Protein AF-0000000079820886 (afdb_homodimer)

InterPro domains:
  IPR000600 ROK family [PF00480] (79-377)
  IPR000600 ROK family [PTHR18964] (2-377)
  IPR036388 Winged helix-like DNA-binding domain superfamily [G3DSA:1.10.10.10] (1-67)
  IPR036390 Winged helix DNA-binding domain superfamily [SSF46785] (1-64)
  IPR043129 ATPase, nucleotide binding domain [SSF53067] (74-379)

Organism: NCBI:txid1608957

Nearest PDB structures (foldseek):
  3vgl-assembly1_A  TM=8.098E-01  e=1.068E-26  Streptomyces griseus subsp. griseus NBRC 13350
  3vov-assembly1_B  TM=8.187E-01  e=2.976E-25  Thermus thermophilus HB8
  3vov-assembly1_D  TM=8.240E-01  e=2.486E-24  Thermus thermophilus HB8
  3vov-assembly1_C  TM=8.093E-01  e=4.377E-23  Thermus thermophilus HB8
  4htl-assembly1_A  TM=8.151E-01  e=5.606E-18  Listeria monocytogenes EGD-e

Structure (mmCIF, N/CA/C/O backbone):
data_AF-0000000079820886-model_v1
#
loop_
_entity.id
_entity.type
_entity.pdbx_description
1 polymer 'Xylose-responsive transcription regulator, ROK family'
#
loop_
_atom_site.group_PDB
_atom_site.id
_atom_site.type_symbol
_atom_site.label_atom_id
_atom_site.label_alt_id
_atom_site.label_comp_id
_atom_site.label_asym_id
_atom_site.label_entity_id
_atom_site.label_seq_id
_atom_site.pdbx_PDB_ins_code
_atom_site.Cartn_x
_atom_site.Cartn_y
_atom_site.Cartn_z
_atom_site.occupancy
_atom_site.B_iso_or_equiv
_atom_site.auth_seq_id
_atom_site.auth_comp_id
_atom_site.auth_asym_id
_atom_site.auth_atom_id
_atom_site.pdbx_PDB_model_num
ATOM 1 N N . MET A 1 1 ? -26.172 -8.523 -0.385 1 76.75 1 MET A N 1
ATOM 2 C CA . MET A 1 1 ? -25.859 -9.023 0.951 1 76.75 1 MET A CA 1
ATOM 3 C C . MET A 1 1 ? -25.625 -10.531 0.929 1 76.75 1 MET A C 1
ATOM 5 O O . MET A 1 1 ? -24.594 -11.008 1.394 1 76.75 1 MET A O 1
ATOM 9 N N . ARG A 1 2 ? -26.469 -11.297 0.182 1 85.62 2 ARG A N 1
ATOM 10 C CA . ARG A 1 2 ? -26.359 -12.75 0.147 1 85.62 2 ARG A CA 1
ATOM 11 C C . ARG A 1 2 ? -25.078 -13.18 -0.576 1 85.62 2 ARG A C 1
ATOM 13 O O . ARG A 1 2 ? -24.344 -14.031 -0.079 1 85.62 2 ARG A O 1
ATOM 20 N N . GLN A 1 3 ? -24.797 -12.617 -1.698 1 91.56 3 GLN A N 1
ATOM 21 C CA . GLN A 1 3 ? -23.609 -12.938 -2.477 1 91.56 3 GLN A CA 1
ATOM 22 C C . GLN A 1 3 ? -22.344 -12.711 -1.655 1 91.56 3 GLN A C 1
ATOM 24 O O . GLN A 1 3 ? -21.422 -13.531 -1.686 1 91.56 3 GLN A O 1
ATOM 29 N N . GLN A 1 4 ? -22.391 -11.664 -0.954 1 91.81 4 GLN A N 1
ATOM 30 C CA . GLN A 1 4 ? -21.234 -11.328 -0.128 1 91.81 4 GLN A CA 1
ATOM 31 C C . GLN A 1 4 ? -21.047 -12.352 0.991 1 91.81 4 GLN A C 1
ATOM 33 O O . GLN A 1 4 ? -19.906 -12.727 1.31 1 91.81 4 GLN A O 1
ATOM 38 N N . ASN A 1 5 ? -22.125 -12.734 1.544 1 94.69 5 ASN A N 1
ATOM 39 C CA . ASN A 1 5 ? -22.062 -13.734 2.605 1 94.69 5 ASN A CA 1
ATOM 40 C C . ASN A 1 5 ? -21.578 -15.078 2.078 1 94.69 5 ASN A C 1
ATOM 42 O O . ASN A 1 5 ? -20.781 -15.75 2.725 1 94.69 5 ASN A O 1
ATOM 46 N N . LEU A 1 6 ? -22.078 -15.445 0.884 1 96.94 6 LEU A N 1
ATOM 47 C CA . LEU A 1 6 ? -21.594 -16.672 0.244 1 96.94 6 LEU A CA 1
ATOM 48 C C . LEU A 1 6 ? -20.094 -16.609 0.004 1 96.94 6 LEU A C 1
ATOM 50 O O . LEU A 1 6 ? -19.375 -17.578 0.266 1 96.94 6 LEU A O 1
ATOM 54 N N . SER A 1 7 ? -19.719 -15.477 -0.484 1 97.5 7 SER A N 1
ATOM 55 C CA . SER A 1 7 ? -18.297 -15.258 -0.758 1 97.5 7 SER A CA 1
ATOM 56 C C . SER A 1 7 ? -17.453 -15.43 0.502 1 97.5 7 SER A C 1
ATOM 58 O O . SER A 1 7 ? -16.438 -16.125 0.486 1 97.5 7 SER A O 1
ATOM 60 N N . THR A 1 8 ? -17.922 -14.859 1.573 1 96.38 8 THR A N 1
ATOM 61 C CA . THR A 1 8 ? -17.188 -14.906 2.834 1 96.38 8 THR A CA 1
ATOM 62 C C . THR A 1 8 ? -17.078 -16.344 3.346 1 96.38 8 THR A C 1
ATOM 64 O O . THR A 1 8 ? -15.992 -16.781 3.715 1 96.38 8 THR A O 1
ATOM 67 N N . VAL A 1 9 ? -18.109 -17.062 3.303 1 97.44 9 VAL A N 1
ATOM 68 C CA . VAL A 1 9 ? -18.141 -18.438 3.809 1 97.44 9 VAL A CA 1
ATOM 69 C C . VAL A 1 9 ? -17.281 -19.328 2.926 1 97.44 9 VAL A C 1
ATOM 71 O O . VAL A 1 9 ? -16.422 -20.062 3.426 1 97.44 9 VAL A O 1
ATOM 74 N N . LEU A 1 10 ? -17.453 -19.281 1.649 1 97.81 10 LEU A N 1
ATOM 75 C CA . LEU A 1 10 ? -16.688 -20.125 0.738 1 97.81 10 LEU A CA 1
ATOM 76 C C . LEU A 1 10 ? -15.195 -19.812 0.856 1 97.81 10 LEU A C 1
ATOM 78 O O . LEU A 1 10 ? -14.359 -20.719 0.842 1 97.81 10 LEU A O 1
ATOM 82 N N . GLY A 1 11 ? -14.93 -18.516 0.901 1 97.06 11 GLY A N 1
ATOM 83 C CA . GLY A 1 11 ? -13.539 -18.109 1.04 1 97.06 11 GLY A CA 1
ATOM 84 C C . GLY A 1 11 ? -12.859 -18.703 2.258 1 97.06 11 GLY A C 1
ATOM 85 O O . GLY A 1 11 ? -11.727 -19.188 2.172 1 97.06 11 GLY A O 1
ATOM 86 N N . GLN A 1 12 ? -13.578 -18.688 3.391 1 96.31 12 GLN A N 1
ATOM 87 C CA . GLN A 1 12 ? -13.016 -19.25 4.613 1 96.31 12 GLN A CA 1
ATOM 88 C C . GLN A 1 12 ? -12.812 -20.766 4.484 1 96.31 12 GLN A C 1
ATOM 90 O O . GLN A 1 12 ? -11.766 -21.281 4.871 1 96.31 12 GLN A O 1
ATOM 95 N N . VAL A 1 13 ? -13.727 -21.422 3.908 1 96.94 13 VAL A N 1
ATOM 96 C CA . VAL A 1 13 ? -13.633 -22.875 3.73 1 96.94 13 VAL A CA 1
ATOM 97 C C . VAL A 1 13 ? -12.508 -23.203 2.754 1 96.94 13 VAL A C 1
ATOM 99 O O . VAL A 1 13 ? -11.734 -24.141 2.975 1 96.94 13 VAL A O 1
ATOM 102 N N . HIS A 1 14 ? -12.406 -22.438 1.716 1 97.38 14 HIS A N 1
ATOM 103 C CA . HIS A 1 14 ? -11.352 -22.625 0.721 1 97.38 14 HIS A CA 1
ATOM 104 C C . HIS A 1 14 ? -9.969 -22.5 1.349 1 97.38 14 HIS A C 1
ATOM 106 O O . HIS A 1 14 ? -9.102 -23.344 1.108 1 97.38 14 HIS A O 1
ATOM 112 N N . ARG A 1 15 ? -9.781 -21.516 2.139 1 94.88 15 ARG A N 1
ATOM 113 C CA . ARG A 1 15 ? -8.484 -21.25 2.748 1 94.88 15 ARG A CA 1
ATOM 114 C C . ARG A 1 15 ? -8.133 -22.312 3.781 1 94.88 15 ARG A C 1
ATOM 116 O O . ARG A 1 15 ? -6.996 -22.797 3.83 1 94.88 15 ARG A O 1
ATOM 123 N N . ALA A 1 16 ? -9.148 -22.781 4.516 1 93.75 16 ALA A N 1
ATOM 124 C CA . ALA A 1 16 ? -8.914 -23.703 5.621 1 93.75 16 ALA A CA 1
ATOM 125 C C . ALA A 1 16 ? -8.969 -25.156 5.145 1 93.75 16 ALA A C 1
ATOM 127 O O . ALA A 1 16 ? -8.453 -26.047 5.812 1 93.75 16 ALA A O 1
ATOM 128 N N . GLY A 1 17 ? -9.539 -25.328 4.109 1 93.62 17 GLY A N 1
ATOM 129 C CA . GLY A 1 17 ? -9.82 -26.688 3.668 1 93.62 17 GLY A CA 1
ATOM 130 C C . GLY A 1 17 ? -11.133 -27.234 4.207 1 93.62 17 GLY A C 1
ATOM 131 O O . GLY A 1 17 ? -11.938 -27.781 3.455 1 93.62 17 GLY A O 1
ATOM 132 N N . GLN A 1 18 ? -11.312 -27.094 5.469 1 94.12 18 GLN A N 1
ATOM 133 C CA . GLN A 1 18 ? -12.539 -27.469 6.152 1 94.12 18 GLN A CA 1
ATOM 134 C C . GLN A 1 18 ? -12.719 -26.672 7.449 1 94.12 18 GLN A C 1
ATOM 136 O O . GLN A 1 18 ? -11.734 -26.297 8.086 1 94.12 18 GLN A O 1
ATOM 141 N N . LEU A 1 19 ? -13.969 -26.406 7.73 1 95.5 19 LEU A N 1
ATOM 142 C CA . LEU A 1 19 ? -14.336 -25.719 8.961 1 95.5 19 LEU A CA 1
ATOM 143 C C . LEU A 1 19 ? -15.672 -26.234 9.492 1 95.5 19 LEU A C 1
ATOM 145 O O . LEU A 1 19 ? -16.531 -26.641 8.719 1 95.5 19 LEU A O 1
ATOM 149 N N . SER A 1 20 ? -15.789 -26.188 10.812 1 95.75 20 SER A N 1
ATOM 150 C CA . SER A 1 20 ? -17.094 -26.516 11.375 1 95.75 20 SER A CA 1
ATOM 151 C C . SER A 1 20 ? -18.078 -25.375 11.188 1 95.75 20 SER A C 1
ATOM 153 O O . SER A 1 20 ? -17.672 -24.219 11.016 1 95.75 20 SER A O 1
ATOM 155 N N . ARG A 1 21 ? -19.344 -25.703 11.172 1 95 21 ARG A N 1
ATOM 156 C CA . ARG A 1 21 ? -20.344 -24.641 11.109 1 95 21 ARG A CA 1
ATOM 157 C C . ARG A 1 21 ? -20.203 -23.672 12.273 1 95 21 ARG A C 1
ATOM 159 O O . ARG A 1 21 ? -20.406 -22.469 12.117 1 95 21 ARG A O 1
ATOM 166 N N . ALA A 1 22 ? -19.859 -24.219 13.391 1 94.06 22 ALA A N 1
ATOM 167 C CA . ALA A 1 22 ? -19.656 -23.375 14.562 1 94.06 22 ALA A CA 1
ATOM 168 C C . ALA A 1 22 ? -18.531 -22.391 14.344 1 94.06 22 ALA A C 1
ATOM 170 O O . ALA A 1 22 ? -18.656 -21.203 14.68 1 94.06 22 ALA A O 1
ATOM 171 N N . ALA A 1 23 ? -17.531 -22.875 13.805 1 95.19 23 ALA A N 1
ATOM 172 C CA . ALA A 1 23 ? -16.391 -22 13.516 1 95.19 23 ALA A CA 1
ATOM 173 C C . ALA A 1 23 ? -16.75 -20.922 12.5 1 95.19 23 ALA A C 1
ATOM 175 O O . ALA A 1 23 ? -16.328 -19.781 12.625 1 95.19 23 ALA A O 1
ATOM 176 N N . LEU A 1 24 ? -17.5 -21.281 11.539 1 96.5 24 LEU A N 1
ATOM 177 C CA . LEU A 1 24 ? -17.953 -20.328 10.531 1 96.5 24 LEU A CA 1
ATOM 178 C C . LEU A 1 24 ? -18.828 -19.25 11.156 1 96.5 24 LEU A C 1
ATOM 180 O O . LEU A 1 24 ? -18.719 -18.078 10.812 1 96.5 24 LEU A O 1
ATOM 184 N N . THR A 1 25 ? -19.688 -19.688 12.031 1 95.44 25 THR A N 1
ATOM 185 C CA . THR A 1 25 ? -20.547 -18.75 12.742 1 95.44 25 THR A CA 1
ATOM 186 C C . THR A 1 25 ? -19.703 -17.734 13.523 1 95.44 25 THR A C 1
ATOM 188 O O . THR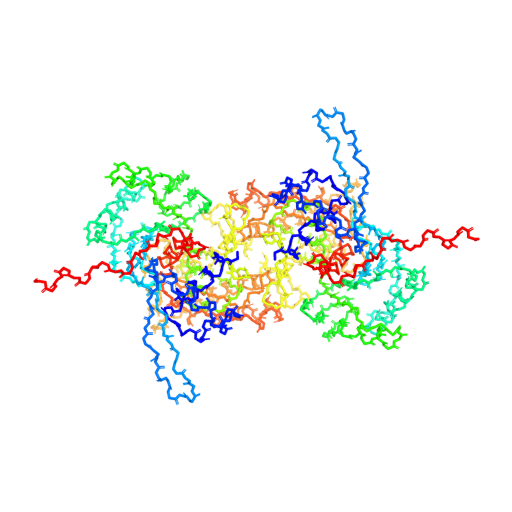 A 1 25 ? -19.938 -16.531 13.422 1 95.44 25 THR A O 1
ATOM 191 N N . THR A 1 26 ? -18.75 -18.219 14.188 1 94.5 26 THR A N 1
ATOM 192 C CA . THR A 1 26 ? -17.891 -17.391 15.016 1 94.5 26 THR A CA 1
ATOM 193 C C . THR A 1 26 ? -17.078 -16.438 14.148 1 94.5 26 THR A C 1
ATOM 195 O O . THR A 1 26 ? -17.016 -15.234 14.414 1 94.5 26 THR A O 1
ATOM 198 N N . SER A 1 27 ? -16.562 -16.891 13.125 1 93.19 27 SER A N 1
ATOM 199 C CA . SER A 1 27 ? -15.609 -16.109 12.336 1 93.19 27 SER A CA 1
ATOM 200 C C . SER A 1 27 ? -16.328 -15.109 11.445 1 93.19 27 SER A C 1
ATOM 202 O O . SER A 1 27 ? -15.789 -14.047 11.133 1 93.19 27 SER A O 1
ATOM 204 N N . THR A 1 28 ? -17.531 -15.406 11.055 1 93.56 28 THR A N 1
ATOM 205 C CA . THR A 1 28 ? -18.234 -14.508 10.156 1 93.56 28 THR A CA 1
ATOM 206 C C . THR A 1 28 ? -19.094 -13.516 10.938 1 93.56 28 THR A C 1
ATOM 208 O O . THR A 1 28 ? -19.484 -12.469 10.414 1 93.56 28 THR A O 1
ATOM 211 N N . GLY A 1 29 ? -19.422 -13.922 12.125 1 93.06 29 GLY A N 1
ATOM 212 C CA . GLY A 1 29 ? -20.344 -13.125 12.922 1 93.06 29 GLY A CA 1
ATOM 213 C C . GLY A 1 29 ? -21.797 -13.297 12.508 1 93.06 29 GLY A C 1
ATOM 214 O O . GLY A 1 29 ? -22.672 -12.602 13.008 1 93.06 29 GLY A O 1
ATOM 215 N N . LEU A 1 30 ? -22.078 -14.172 11.609 1 93.19 30 LEU A N 1
ATOM 216 C CA . LEU A 1 30 ? -23.422 -14.469 11.156 1 93.19 30 LEU A CA 1
ATOM 217 C C . LEU A 1 30 ? -24.109 -15.461 12.102 1 93.19 30 LEU A C 1
ATOM 219 O O . LEU A 1 30 ? -23.438 -16.203 12.812 1 93.19 30 LEU A O 1
ATOM 223 N N . ASN A 1 31 ? -25.359 -15.453 12.133 1 93.81 31 ASN A N 1
ATOM 224 C CA . ASN A 1 31 ? -26.047 -16.375 13.031 1 93.81 31 ASN A CA 1
ATOM 225 C C . ASN A 1 31 ? -26.109 -17.781 12.445 1 93.81 31 ASN A C 1
ATOM 227 O O . ASN A 1 31 ? -25.875 -17.969 11.25 1 93.81 31 ASN A O 1
ATOM 231 N N . ARG A 1 32 ? -26.516 -18.75 13.258 1 94.25 32 ARG A N 1
ATOM 232 C CA . ARG A 1 32 ? -26.469 -20.172 12.93 1 94.25 32 ARG A CA 1
ATOM 233 C C . ARG A 1 32 ? -27.406 -20.5 11.781 1 94.25 32 ARG A C 1
ATOM 235 O O . ARG A 1 32 ? -27.062 -21.297 10.906 1 94.25 32 ARG A O 1
ATOM 242 N N . SER A 1 33 ? -28.562 -19.922 11.797 1 95.44 33 SER A N 1
ATOM 243 C CA . SER A 1 33 ? -29.547 -20.219 10.758 1 95.44 33 SER A CA 1
ATOM 244 C C . SER A 1 33 ? -29.062 -19.719 9.398 1 95.44 33 SER A C 1
ATOM 246 O O . SER A 1 33 ? -29.25 -20.391 8.383 1 95.44 33 SER A O 1
ATOM 248 N N . THR A 1 34 ? -28.422 -18.562 9.383 1 95.31 34 THR A N 1
ATOM 249 C CA . THR A 1 34 ? -27.891 -18 8.148 1 95.31 34 THR A CA 1
ATOM 250 C C . THR A 1 34 ? -26.766 -18.875 7.602 1 95.31 34 THR A C 1
ATOM 252 O O . THR A 1 34 ? -26.719 -19.156 6.406 1 95.31 34 THR A O 1
ATOM 255 N N . ILE A 1 35 ? -25.922 -19.328 8.469 1 97 35 ILE A N 1
ATOM 256 C CA . ILE A 1 35 ? -24.812 -20.188 8.062 1 97 35 ILE A CA 1
ATOM 257 C C . ILE A 1 35 ? -25.359 -21.484 7.445 1 97 35 ILE A C 1
ATOM 259 O O . ILE A 1 35 ? -24.859 -21.938 6.418 1 97 35 ILE A O 1
ATOM 263 N N . ARG A 1 36 ? -26.359 -22.031 8.078 1 96.06 36 ARG A N 1
ATOM 264 C CA . ARG A 1 36 ? -26.953 -23.25 7.559 1 96.06 36 ARG A CA 1
ATOM 265 C C . ARG A 1 36 ? -27.469 -23.047 6.137 1 96.06 36 ARG A C 1
ATOM 267 O O . ARG A 1 36 ? -27.234 -23.891 5.262 1 96.06 36 ARG A O 1
ATOM 274 N N . THR A 1 37 ? -28.094 -21.953 5.918 1 96.94 37 THR A N 1
ATOM 275 C CA . THR A 1 37 ? -28.656 -21.641 4.613 1 96.94 37 THR A CA 1
ATOM 276 C C . THR A 1 37 ? -27.562 -21.422 3.578 1 96.94 37 THR A C 1
ATOM 278 O O . THR A 1 37 ? -27.672 -21.906 2.445 1 96.94 37 THR A O 1
ATOM 281 N N . LEU A 1 38 ? -26.547 -20.703 3.959 1 97.62 38 LEU A N 1
ATOM 282 C CA . LEU A 1 38 ? -25.438 -20.422 3.057 1 97.62 38 LEU A CA 1
ATOM 283 C C . LEU A 1 38 ? -24.688 -21.703 2.682 1 97.62 38 LEU A C 1
ATOM 285 O O . LEU A 1 38 ? -24.359 -21.922 1.514 1 97.62 38 LEU A O 1
ATOM 289 N N . VAL A 1 39 ? -24.469 -22.547 3.65 1 97.31 39 VAL A N 1
ATOM 290 C CA . VAL A 1 39 ? -23.75 -23.812 3.422 1 97.31 39 VAL A CA 1
ATOM 291 C C . VAL A 1 39 ? -24.578 -24.703 2.514 1 97.31 39 VAL A C 1
ATOM 293 O O . VAL A 1 39 ? -24.047 -25.344 1.602 1 97.31 39 VAL A O 1
ATOM 296 N N . ALA A 1 40 ? -25.844 -24.75 2.75 1 96.75 40 ALA A N 1
ATOM 297 C CA . ALA A 1 40 ? -26.734 -25.547 1.91 1 96.75 40 ALA A CA 1
ATOM 298 C C . ALA A 1 40 ? -26.672 -25.094 0.456 1 96.75 40 ALA A C 1
ATOM 300 O O . ALA A 1 40 ? -26.641 -25.906 -0.461 1 96.75 40 ALA A O 1
ATOM 301 N N . GLU A 1 41 ? -26.625 -23.875 0.287 1 97.19 41 GLU A N 1
ATOM 302 C CA . GLU A 1 41 ? -26.547 -23.359 -1.078 1 97.19 41 GLU A CA 1
ATOM 303 C C . GLU A 1 41 ? -25.219 -23.703 -1.726 1 97.19 41 GLU A C 1
ATOM 305 O O . GLU A 1 41 ? -25.156 -24.094 -2.896 1 97.19 41 GLU A O 1
ATOM 310 N N . LEU A 1 42 ? -24.156 -23.516 -1.014 1 97.94 42 LEU A N 1
ATOM 311 C CA . LEU A 1 42 ? -22.828 -23.844 -1.534 1 97.94 42 LEU A CA 1
ATOM 312 C C . LEU A 1 42 ? -22.734 -25.328 -1.88 1 97.94 42 LEU A C 1
ATOM 314 O O . LEU A 1 42 ? -22.078 -25.703 -2.846 1 97.94 42 LEU A O 1
ATOM 318 N N . GLU A 1 43 ? -23.391 -26.109 -1.092 1 96.88 43 GLU A N 1
ATOM 319 C CA . GLU A 1 43 ? -23.438 -27.531 -1.375 1 96.88 43 GLU A CA 1
ATOM 320 C C . GLU A 1 43 ? -24.234 -27.828 -2.646 1 96.88 43 GLU A C 1
ATOM 322 O O . GLU A 1 43 ? -23.828 -28.656 -3.455 1 96.88 43 GLU A O 1
ATOM 327 N N . GLN A 1 44 ? -25.281 -27.156 -2.793 1 96.44 44 GLN A N 1
ATOM 328 C CA . GLN A 1 44 ? -26.109 -27.312 -3.992 1 96.44 44 GLN A CA 1
ATOM 329 C C . GLN A 1 44 ? -25.328 -26.891 -5.238 1 96.44 44 GLN A C 1
ATOM 331 O O . GLN A 1 44 ? -25.594 -27.391 -6.336 1 96.44 44 GLN A O 1
ATOM 336 N N . ARG A 1 45 ? -24.406 -26.094 -5.039 1 96.25 45 ARG A N 1
ATOM 337 C CA . ARG A 1 45 ? -23.578 -25.641 -6.156 1 96.25 45 ARG A CA 1
ATOM 338 C C . ARG A 1 45 ? -22.328 -26.5 -6.305 1 96.25 45 ARG A C 1
ATOM 340 O O . ARG A 1 45 ? -21.453 -26.219 -7.121 1 96.25 45 ARG A O 1
ATOM 347 N N . HIS A 1 46 ? -22.188 -27.484 -5.473 1 95.62 46 HIS A N 1
ATOM 348 C CA . HIS A 1 46 ? -21.125 -28.484 -5.484 1 95.62 46 HIS A CA 1
ATOM 349 C C . HIS A 1 46 ? -19.781 -27.844 -5.137 1 95.62 46 HIS A C 1
ATOM 351 O O . HIS A 1 46 ? -18.75 -28.234 -5.684 1 95.62 46 HIS A O 1
ATOM 357 N N . LEU A 1 47 ? -19.859 -26.812 -4.285 1 97.56 47 LEU A N 1
ATOM 358 C CA . LEU A 1 47 ? -18.625 -26.125 -3.912 1 97.56 47 LEU A CA 1
ATOM 359 C C . LEU A 1 47 ? -18.094 -26.625 -2.57 1 97.56 47 LEU A C 1
ATOM 361 O O . LEU A 1 47 ? -16.891 -26.578 -2.309 1 97.56 47 LEU A O 1
ATOM 365 N N . VAL A 1 48 ? -19.016 -27.047 -1.76 1 97.75 48 VAL A N 1
ATOM 366 C CA . VAL A 1 48 ? -18.641 -27.594 -0.465 1 97.75 48 VAL A CA 1
ATOM 367 C C . VAL A 1 48 ? -19.406 -28.891 -0.199 1 97.75 48 VAL A C 1
ATOM 369 O O . VAL A 1 48 ? -20.359 -29.203 -0.917 1 97.75 48 VAL A O 1
ATOM 372 N N . THR A 1 49 ? -18.922 -29.625 0.718 1 96.25 49 THR A N 1
ATOM 373 C CA . THR A 1 49 ? -19.625 -30.781 1.27 1 96.25 49 THR A CA 1
ATOM 374 C C . THR A 1 49 ? -19.781 -30.641 2.781 1 96.25 49 THR A C 1
ATOM 376 O O . THR A 1 49 ? -18.891 -30.109 3.461 1 96.25 49 THR A O 1
ATOM 379 N N . GLU A 1 50 ? -20.844 -30.922 3.195 1 94.5 50 GLU A N 1
ATOM 380 C CA . GLU A 1 50 ? -21.078 -30.922 4.637 1 94.5 50 GLU A CA 1
ATOM 381 C C . GLU A 1 50 ? -21.109 -32.344 5.191 1 94.5 50 GLU A C 1
ATOM 383 O O . GLU A 1 50 ? -21.828 -33.188 4.664 1 94.5 50 GLU A O 1
ATOM 388 N N . GLY A 1 51 ? -20.234 -32.531 6.109 1 89.88 51 GLY A N 1
ATOM 389 C CA . GLY A 1 51 ? -20.203 -33.844 6.75 1 89.88 51 GLY A CA 1
ATOM 390 C C . GLY A 1 51 ? -20.688 -33.812 8.188 1 89.88 51 GLY A C 1
ATOM 391 O O . GLY A 1 51 ? -21.188 -32.812 8.656 1 89.88 51 GLY A O 1
ATOM 392 N N . ASP A 1 52 ? -20.594 -35.031 8.797 1 80.69 52 ASP A N 1
ATOM 393 C CA . ASP A 1 52 ? -21.078 -35.156 10.164 1 80.69 52 ASP A CA 1
ATOM 394 C C . ASP A 1 52 ? -20.172 -34.438 11.148 1 80.69 52 ASP A C 1
ATOM 396 O O . ASP A 1 52 ? -19.016 -34.125 10.836 1 80.69 52 ASP A O 1
ATOM 400 N N . ALA A 1 53 ? -20.859 -34.031 12.297 1 73 53 ALA A N 1
ATOM 401 C CA . ALA A 1 53 ? -20.188 -33.344 13.391 1 73 53 ALA A CA 1
ATOM 402 C C . ALA A 1 53 ? -19.047 -34.188 13.953 1 73 53 ALA A C 1
ATOM 404 O O . ALA A 1 53 ? -19.172 -35.406 14.086 1 73 53 ALA A O 1
ATOM 405 N N . VAL A 1 54 ? -17.734 -33.719 13.828 1 60.31 54 VAL A N 1
ATOM 406 C CA . VAL A 1 54 ? -16.641 -34.438 14.508 1 60.31 54 VAL A CA 1
ATOM 407 C C . VAL A 1 54 ? -16.734 -34.188 16.016 1 60.31 54 VAL A C 1
ATOM 409 O O . VAL A 1 54 ? -16.875 -33.031 16.453 1 60.31 54 VAL A O 1
ATOM 412 N N . VAL A 1 55 ? -17.109 -35.219 16.828 1 55.25 55 VAL A N 1
ATOM 413 C CA . VAL A 1 55 ? -17.172 -35.188 18.281 1 55.25 55 VAL A CA 1
ATOM 414 C C . VAL A 1 55 ? -15.805 -34.844 18.844 1 55.25 55 VAL A C 1
ATOM 416 O O . VAL A 1 55 ? -14.828 -35.562 18.656 1 55.25 55 VAL A O 1
ATOM 419 N N . THR A 1 56 ? -15.422 -33.562 18.828 1 52.81 56 THR A N 1
ATOM 420 C CA . THR A 1 56 ? -14.211 -33.312 19.609 1 52.81 56 THR A CA 1
ATOM 421 C C . THR A 1 56 ? -14.5 -33.469 21.109 1 52.81 56 THR A C 1
ATOM 423 O O . THR A 1 56 ? -15.648 -33.344 21.531 1 52.81 56 THR A O 1
ATOM 426 N N . GLY A 1 57 ? -13.75 -34.219 21.891 1 51.97 57 GLY A N 1
ATOM 427 C CA . GLY A 1 57 ? -13.836 -34.469 23.312 1 51.97 57 GLY A CA 1
ATOM 428 C C . GLY A 1 57 ? -14.359 -33.312 24.109 1 51.97 57 GLY A C 1
ATOM 429 O O . GLY A 1 57 ? -14.453 -33.344 25.328 1 51.97 57 GLY A O 1
ATOM 430 N N . SER A 1 58 ? -14.266 -32.125 23.578 1 52.5 58 SER A N 1
ATOM 431 C CA . SER A 1 58 ? -14.672 -31.031 24.469 1 52.5 58 SER A CA 1
ATOM 432 C C . SER A 1 58 ? -16.188 -30.938 24.562 1 52.5 58 SER A C 1
ATOM 434 O O . SER A 1 58 ? -16.906 -31.281 23.625 1 52.5 58 SER A O 1
ATOM 436 N N . PRO A 1 59 ? -16.719 -30.688 25.797 1 53.03 59 PRO A N 1
ATOM 437 C CA . PRO A 1 59 ? -18.125 -30.516 26.156 1 53.03 59 PRO A CA 1
ATOM 438 C C . PRO A 1 59 ? -18.812 -29.453 25.312 1 53.03 59 PRO A C 1
ATOM 440 O O . PRO A 1 59 ? -18.438 -28.281 25.375 1 53.03 59 PRO A O 1
ATOM 443 N N . GLY A 1 60 ? -19.109 -29.672 23.969 1 56.5 60 GLY A N 1
ATOM 444 C CA . GLY A 1 60 ? -20.016 -28.906 23.109 1 56.5 60 GLY A CA 1
ATOM 445 C C . GLY A 1 60 ? -20.656 -29.75 22.016 1 56.5 60 GLY A C 1
ATOM 446 O O . GLY A 1 60 ? -20.203 -30.859 21.734 1 56.5 60 GLY A O 1
ATOM 447 N N . ARG A 1 61 ? -21.938 -29.5 21.75 1 65.25 61 ARG A N 1
ATOM 448 C CA . ARG A 1 61 ? -22.672 -30.203 20.719 1 65.25 61 ARG A CA 1
ATOM 449 C C . ARG A 1 61 ? -21.844 -30.312 19.438 1 65.25 61 ARG A C 1
ATOM 451 O O . ARG A 1 61 ? -21.25 -29.328 18.984 1 65.25 61 ARG A O 1
ATOM 458 N N . PRO A 1 62 ? -21.547 -31.469 19.016 1 78.12 62 PRO A N 1
ATOM 459 C CA . PRO A 1 62 ? -20.812 -31.672 17.766 1 78.12 62 PRO A CA 1
ATOM 460 C C . PRO A 1 62 ? -21.375 -30.828 16.625 1 78.12 62 PRO A C 1
ATOM 462 O O . PRO A 1 62 ? -22.578 -30.609 16.531 1 78.12 62 PRO A O 1
ATOM 465 N N . SER A 1 63 ? -20.547 -30.047 15.969 1 89.81 63 SER A N 1
ATOM 466 C CA . SER A 1 63 ? -20.938 -29.203 14.844 1 89.81 63 SER A CA 1
ATOM 467 C C . SER A 1 63 ? -20.531 -29.828 13.516 1 89.81 63 SER A C 1
ATOM 469 O O . SER A 1 63 ? -19.422 -30.359 13.391 1 89.81 63 SER A O 1
ATOM 471 N N . PRO A 1 64 ? -21.469 -29.875 12.5 1 93.75 64 PRO A N 1
ATOM 472 C CA . PRO A 1 64 ? -21.125 -30.406 11.18 1 93.75 64 PRO A CA 1
ATOM 473 C C . PRO A 1 64 ? -19.906 -29.734 10.57 1 93.75 64 PRO A C 1
ATOM 475 O O . PRO A 1 64 ? -19.641 -28.562 10.828 1 93.75 64 PRO A O 1
ATOM 478 N N . VAL A 1 65 ? -19.156 -30.531 9.812 1 96.31 65 VAL A N 1
ATOM 479 C CA . VAL A 1 65 ? -17.953 -30.031 9.164 1 96.31 65 VAL A CA 1
ATOM 480 C C . VAL A 1 65 ? -18.234 -29.719 7.699 1 96.31 65 VAL A C 1
ATOM 482 O O . VAL A 1 65 ? -18.828 -30.531 6.98 1 96.31 65 VAL A O 1
ATOM 485 N N . VAL A 1 66 ? -17.891 -28.531 7.336 1 97.19 66 VAL A N 1
ATOM 486 C CA . VAL A 1 66 ? -18.016 -28.062 5.961 1 97.19 66 VAL A CA 1
ATOM 487 C C . VAL A 1 66 ? -16.656 -28.109 5.27 1 97.19 66 VAL A C 1
ATOM 489 O O . VAL A 1 66 ? -15.711 -27.453 5.723 1 97.19 66 VAL A O 1
ATOM 492 N N . ALA A 1 67 ? -16.562 -28.891 4.176 1 97.25 67 ALA A N 1
ATOM 493 C CA . ALA A 1 67 ? -15.281 -29.031 3.473 1 97.25 67 ALA A CA 1
ATOM 494 C C . ALA A 1 67 ? -15.398 -28.547 2.029 1 97.25 67 ALA A C 1
ATOM 496 O O . ALA A 1 67 ? -16.438 -28.719 1.391 1 97.25 67 ALA A O 1
ATOM 497 N N . ALA A 1 68 ? -14.289 -27.969 1.608 1 97.25 68 ALA A N 1
ATOM 498 C CA . ALA A 1 68 ? -14.234 -27.609 0.193 1 97.25 68 ALA A CA 1
ATOM 499 C C . ALA A 1 68 ? -14.297 -28.859 -0.687 1 97.25 68 ALA A C 1
ATOM 501 O O . ALA A 1 68 ? -13.641 -29.859 -0.406 1 97.25 68 ALA A O 1
ATOM 502 N N . ARG A 1 69 ? -15.125 -28.812 -1.652 1 95.44 69 ARG A N 1
ATOM 503 C CA . ARG A 1 69 ? -15.195 -29.906 -2.611 1 95.44 69 ARG A CA 1
ATOM 504 C C . ARG A 1 69 ? -14.141 -29.766 -3.697 1 95.44 69 ARG A C 1
ATOM 506 O O . ARG A 1 69 ? -14.289 -28.953 -4.613 1 95.44 69 ARG A O 1
ATOM 513 N N . GLY A 1 70 ? -13.148 -30.594 -3.674 1 94.38 70 GLY A N 1
ATOM 514 C CA . GLY A 1 70 ? -11.992 -30.469 -4.551 1 94.38 70 GLY A CA 1
ATOM 515 C C . GLY A 1 70 ? -12.32 -30.75 -6.008 1 94.38 70 GLY A C 1
ATOM 516 O O . GLY A 1 70 ? -11.547 -30.391 -6.898 1 94.38 70 GLY A O 1
ATOM 517 N N . ASP A 1 71 ? -13.477 -31.312 -6.289 1 92.12 71 ASP A N 1
ATOM 518 C CA . ASP A 1 71 ? -13.828 -31.656 -7.664 1 92.12 71 ASP A CA 1
ATOM 519 C C . ASP A 1 71 ? -15.039 -30.859 -8.141 1 92.12 71 ASP A C 1
ATOM 521 O O . ASP A 1 71 ? -15.555 -31.094 -9.234 1 92.12 71 ASP A O 1
ATOM 525 N N . GLY A 1 72 ? -15.523 -29.984 -7.309 1 90.5 72 GLY A N 1
ATOM 526 C CA . GLY A 1 72 ? -16.672 -29.172 -7.688 1 90.5 72 GLY A CA 1
ATOM 527 C C . GLY A 1 72 ? -16.312 -28.078 -8.68 1 90.5 72 GLY A C 1
ATOM 528 O O . GLY A 1 72 ? -17 -27.891 -9.68 1 90.5 72 GLY A O 1
ATOM 529 N N . ALA A 1 73 ? -15.32 -27.359 -8.367 1 94.62 73 ALA A N 1
ATOM 530 C CA . ALA A 1 73 ? -14.711 -26.375 -9.242 1 94.62 73 ALA A CA 1
ATOM 531 C C . ALA A 1 73 ? -13.188 -26.484 -9.234 1 94.62 73 ALA A C 1
ATOM 533 O O . ALA A 1 73 ? -12.578 -26.641 -8.18 1 94.62 73 ALA A O 1
ATOM 534 N N . VAL A 1 74 ? -12.656 -26.516 -10.422 1 97.06 74 VAL A N 1
ATOM 535 C CA . VAL A 1 74 ? -11.203 -26.609 -10.508 1 97.06 74 VAL A CA 1
ATOM 536 C C . VAL A 1 74 ? -10.656 -25.469 -11.359 1 97.06 74 VAL A C 1
ATOM 538 O O . VAL A 1 74 ? -11.391 -24.859 -12.133 1 97.06 74 VAL A O 1
ATOM 541 N N . VAL A 1 75 ? -9.422 -25.172 -11.117 1 98.31 75 VAL A N 1
ATOM 542 C CA . VAL A 1 75 ? -8.711 -24.219 -11.961 1 98.31 75 VAL A CA 1
ATOM 543 C C . VAL A 1 75 ? -7.484 -24.891 -12.57 1 98.31 75 VAL A C 1
ATOM 545 O O . VAL A 1 75 ? -6.988 -25.891 -12.047 1 98.31 75 VAL A O 1
ATOM 548 N N . LEU A 1 76 ? -7.121 -24.375 -13.711 1 98.38 76 LEU A N 1
ATOM 549 C CA . LEU A 1 76 ? -5.824 -24.688 -14.297 1 98.38 76 LEU A CA 1
ATOM 550 C C . LEU A 1 76 ? -4.781 -23.641 -13.898 1 98.38 76 LEU A C 1
ATOM 552 O O . LEU A 1 76 ? -5.078 -22.453 -13.852 1 98.38 76 LEU A O 1
ATOM 556 N N . ALA A 1 77 ? -3.609 -24.109 -13.508 1 98.81 77 ALA A N 1
ATOM 557 C CA . ALA A 1 77 ? -2.523 -23.219 -13.102 1 98.81 77 ALA A CA 1
ATOM 558 C C . ALA A 1 77 ? -1.225 -23.578 -13.82 1 98.81 77 ALA A C 1
ATOM 560 O O . ALA A 1 77 ? -0.889 -24.766 -13.953 1 98.81 77 ALA A O 1
ATOM 561 N N . ALA A 1 78 ? -0.54 -22.594 -14.297 1 98.5 78 ALA A N 1
ATOM 562 C CA . ALA A 1 78 ? 0.759 -22.797 -14.93 1 98.5 78 ALA A CA 1
ATOM 563 C C . ALA A 1 78 ? 1.785 -21.781 -14.422 1 98.5 78 ALA A C 1
ATOM 565 O O . ALA A 1 78 ? 1.449 -20.625 -14.164 1 98.5 78 ALA A O 1
ATOM 566 N N . ASP A 1 79 ? 2.955 -22.203 -14.203 1 96.88 79 ASP A N 1
ATOM 567 C CA . ASP A 1 79 ? 4.117 -21.391 -13.898 1 96.88 79 ASP A CA 1
ATOM 568 C C . ASP A 1 79 ? 5.172 -21.484 -14.992 1 96.88 79 ASP A C 1
ATOM 570 O O . ASP A 1 79 ? 5.832 -22.516 -15.141 1 96.88 79 ASP A O 1
ATOM 574 N N . VAL A 1 80 ? 5.289 -20.406 -15.742 1 94.06 80 VAL A N 1
ATOM 575 C CA . VAL A 1 80 ? 6.238 -20.375 -16.859 1 94.06 80 VAL A CA 1
ATOM 576 C C . VAL A 1 80 ? 7.602 -19.891 -16.344 1 94.06 80 VAL A C 1
ATOM 578 O O . VAL A 1 80 ? 7.809 -18.703 -16.141 1 94.06 80 VAL A O 1
ATOM 581 N N . LYS A 1 81 ? 8.445 -20.812 -16.203 1 84.38 81 LYS A N 1
ATOM 582 C CA . LYS A 1 81 ? 9.828 -20.516 -15.828 1 84.38 81 LYS A CA 1
ATOM 583 C C . LYS A 1 81 ? 10.711 -20.406 -17.062 1 84.38 81 LYS A C 1
ATOM 585 O O . LYS A 1 81 ? 10.234 -20.531 -18.188 1 84.38 81 LYS A O 1
ATOM 590 N N . VAL A 1 82 ? 11.984 -20.125 -16.859 1 76 82 VAL A N 1
ATOM 591 C CA . VAL A 1 82 ? 12.914 -19.891 -17.969 1 76 82 VAL A CA 1
ATOM 592 C C . VAL A 1 82 ? 13.141 -21.203 -18.734 1 76 82 VAL A C 1
ATOM 594 O O . VAL A 1 82 ? 13.195 -21.203 -19.953 1 76 82 VAL A O 1
ATOM 597 N N . SER A 1 83 ? 13.227 -22.312 -18 1 78.81 83 SER A N 1
ATOM 598 C CA . SER A 1 83 ? 13.641 -23.547 -18.656 1 78.81 83 SER A CA 1
ATOM 599 C C . SER A 1 83 ? 12.555 -24.609 -18.578 1 78.81 83 SER A C 1
ATOM 601 O O . SER A 1 83 ? 12.727 -25.719 -19.078 1 78.81 83 SER A O 1
ATOM 603 N N . ARG A 1 84 ? 11.453 -24.266 -17.953 1 87.56 84 ARG A N 1
ATOM 604 C CA . ARG A 1 84 ? 10.406 -25.266 -17.812 1 87.56 84 ARG A CA 1
ATOM 605 C C . ARG A 1 84 ? 9.062 -24.609 -17.516 1 87.56 84 ARG A C 1
ATOM 607 O O . ARG A 1 84 ? 9 -23.453 -17.125 1 87.56 84 ARG A O 1
ATOM 614 N N . ILE A 1 85 ? 8.023 -25.375 -17.719 1 93.88 85 ILE A N 1
ATOM 615 C CA . ILE A 1 85 ? 6.66 -25.031 -17.312 1 93.88 85 ILE A CA 1
ATOM 616 C C . ILE A 1 85 ? 6.152 -26.031 -16.281 1 93.88 85 ILE A C 1
ATOM 618 O O . ILE A 1 85 ? 6.316 -27.234 -16.453 1 93.88 85 ILE A O 1
ATOM 622 N N . ILE A 1 86 ? 5.695 -25.516 -15.211 1 96.44 86 ILE A N 1
ATOM 623 C CA . ILE A 1 86 ? 4.957 -26.344 -14.258 1 96.44 86 ILE A CA 1
ATOM 624 C C . ILE A 1 86 ? 3.459 -26.109 -14.422 1 96.44 86 ILE A C 1
ATOM 626 O O . ILE A 1 86 ? 3.01 -24.953 -14.492 1 96.44 86 ILE A O 1
ATOM 630 N N . PHE A 1 87 ? 2.746 -27.172 -14.57 1 97.75 87 PHE A N 1
ATOM 631 C CA . PHE A 1 87 ? 1.312 -27.125 -14.828 1 97.75 87 PHE A CA 1
ATOM 632 C C . PHE A 1 87 ? 0.55 -27.984 -13.836 1 97.75 87 PHE A C 1
ATOM 634 O O . PHE A 1 87 ? 1.013 -29.062 -13.461 1 97.75 87 PHE A O 1
ATOM 641 N N . ALA A 1 88 ? -0.635 -27.484 -13.375 1 98.38 88 ALA A N 1
ATOM 642 C CA . ALA A 1 88 ? -1.418 -28.25 -12.414 1 98.38 88 ALA A CA 1
ATOM 643 C C . ALA A 1 88 ? -2.912 -28 -12.594 1 98.38 88 ALA A C 1
ATOM 645 O O . ALA A 1 88 ? -3.312 -26.969 -13.141 1 98.38 88 ALA A O 1
ATOM 646 N N . VAL A 1 89 ? -3.674 -28.984 -12.281 1 98.19 89 VAL A N 1
ATOM 647 C CA . VAL A 1 89 ? -5.113 -28.875 -12.078 1 98.19 89 VAL A CA 1
ATOM 648 C C . VAL A 1 89 ? -5.422 -28.828 -10.586 1 98.19 89 VAL A C 1
ATOM 650 O O . VAL A 1 89 ? -5.09 -29.766 -9.852 1 98.19 89 VAL A O 1
ATOM 653 N N . VAL A 1 90 ? -5.996 -27.75 -10.164 1 97.94 90 VAL A N 1
ATOM 654 C CA . VAL A 1 90 ? -6.16 -27.516 -8.727 1 97.94 90 VAL A CA 1
ATOM 655 C C . VAL A 1 90 ? -7.637 -27.328 -8.398 1 97.94 90 VAL A C 1
ATOM 657 O O . VAL A 1 90 ? -8.328 -26.547 -9.07 1 97.94 90 VAL A O 1
ATOM 660 N N . GLY A 1 91 ? -8.086 -28 -7.41 1 97.56 91 GLY A N 1
ATOM 661 C CA . GLY A 1 91 ? -9.461 -27.859 -6.949 1 97.56 91 GLY A CA 1
ATOM 662 C C . GLY A 1 91 ? -9.602 -26.922 -5.77 1 97.56 91 GLY A C 1
ATOM 663 O O . GLY A 1 91 ? -8.609 -26.5 -5.18 1 97.56 91 GLY A O 1
ATOM 664 N N . LEU A 1 92 ? -10.883 -26.609 -5.445 1 96.88 92 LEU A N 1
ATOM 665 C CA . LEU A 1 92 ? -11.18 -25.797 -4.262 1 96.88 92 LEU A CA 1
ATOM 666 C C . LEU A 1 92 ? -10.523 -26.406 -3.023 1 96.88 92 LEU A C 1
ATOM 668 O O . LEU A 1 92 ? -10.398 -27.625 -2.908 1 96.88 92 LEU A O 1
ATOM 672 N N . GLY A 1 93 ? -10.07 -25.531 -2.123 1 95.62 93 GLY A N 1
ATOM 673 C CA . GLY A 1 93 ? -9.367 -25.984 -0.93 1 95.62 93 GLY A CA 1
ATOM 674 C C . GLY A 1 93 ? -7.887 -26.203 -1.15 1 95.62 93 GLY A C 1
ATOM 675 O O . GLY A 1 93 ? -7.129 -26.375 -0.192 1 95.62 93 GLY A O 1
ATOM 676 N N . GLY A 1 94 ? -7.465 -26.234 -2.445 1 95.12 94 GLY A N 1
ATOM 677 C CA . GLY A 1 94 ? -6.055 -26.391 -2.76 1 95.12 94 GLY A CA 1
ATOM 678 C C . GLY A 1 94 ? -5.691 -27.812 -3.166 1 95.12 94 GLY A C 1
ATOM 679 O O . GLY A 1 94 ? -4.512 -28.141 -3.26 1 95.12 94 GLY A O 1
ATOM 680 N N . THR A 1 95 ? -6.656 -28.609 -3.455 1 92.38 95 THR A N 1
ATOM 681 C CA . THR A 1 95 ? -6.426 -30 -3.848 1 92.38 95 THR A CA 1
ATOM 682 C C . THR A 1 95 ? -5.77 -30.062 -5.223 1 92.38 95 THR A C 1
ATOM 684 O O . THR A 1 95 ? -6.309 -29.547 -6.203 1 92.38 95 THR A O 1
ATOM 687 N N . VAL A 1 96 ? -4.617 -30.75 -5.324 1 94.94 96 VAL A N 1
ATOM 688 C CA . VAL A 1 96 ? -3.922 -30.891 -6.598 1 94.94 96 VAL A CA 1
ATOM 689 C C . VAL A 1 96 ? -4.324 -32.219 -7.254 1 94.94 96 VAL A C 1
ATOM 691 O O . VAL A 1 96 ? -4.016 -33.281 -6.742 1 94.94 96 VAL A O 1
ATOM 694 N N . HIS A 1 97 ? -4.996 -32.125 -8.367 1 95.12 97 HIS A N 1
ATOM 695 C CA . HIS A 1 97 ? -5.445 -33.312 -9.094 1 95.12 97 HIS A CA 1
ATOM 696 C C . HIS A 1 97 ? -4.359 -33.844 -10.031 1 95.12 97 HIS A C 1
ATOM 698 O O . HIS A 1 97 ? -4.242 -35.031 -10.242 1 95.12 97 HIS A O 1
ATOM 704 N N . GLN A 1 98 ? -3.742 -32.938 -10.602 1 95.31 98 GLN A N 1
ATOM 705 C CA . GLN A 1 98 ? -2.67 -33.25 -11.555 1 95.31 98 GLN A CA 1
ATOM 706 C C . GLN A 1 98 ? -1.557 -32.188 -11.461 1 95.31 98 GLN A C 1
ATOM 708 O O . GLN A 1 98 ? -1.821 -31.016 -11.234 1 95.31 98 GLN A O 1
ATOM 713 N N . ARG A 1 99 ? -0.374 -32.594 -11.578 1 95.88 99 ARG A N 1
ATOM 714 C CA . ARG A 1 99 ? 0.801 -31.734 -11.656 1 95.88 99 ARG A CA 1
ATOM 715 C C . ARG A 1 99 ? 1.846 -32.312 -12.602 1 95.88 99 ARG A C 1
ATOM 717 O O . ARG A 1 99 ? 2.213 -33.5 -12.484 1 95.88 99 ARG A O 1
ATOM 724 N N . VAL A 1 100 ? 2.273 -31.547 -13.523 1 96.19 100 VAL A N 1
ATOM 725 C CA . VAL A 1 100 ? 3.271 -32 -14.492 1 96.19 100 VAL A CA 1
ATOM 726 C C . VAL A 1 100 ? 4.324 -30.922 -14.695 1 96.19 100 VAL A C 1
ATOM 728 O O . VAL A 1 100 ? 4.043 -29.734 -14.492 1 96.19 100 VAL A O 1
ATOM 731 N N . GLU A 1 101 ? 5.465 -31.281 -14.945 1 94.81 101 GLU A N 1
ATOM 732 C CA . GLU A 1 101 ? 6.566 -30.406 -15.312 1 94.81 101 GLU A CA 1
ATOM 733 C C . GLU A 1 101 ? 7.125 -30.75 -16.688 1 94.81 101 GLU A C 1
ATOM 735 O O . GLU A 1 101 ? 7.402 -31.922 -16.969 1 94.81 101 GLU A O 1
ATOM 740 N N . VAL A 1 102 ? 7.234 -29.75 -17.516 1 93.38 102 VAL A N 1
ATOM 741 C CA . VAL A 1 102 ? 7.727 -29.984 -18.859 1 93.38 102 VAL A CA 1
ATOM 742 C C . VAL A 1 102 ? 8.898 -29.047 -19.156 1 93.38 102 VAL A C 1
ATOM 744 O O . VAL A 1 102 ? 8.844 -27.859 -18.828 1 93.38 102 VAL A O 1
ATOM 747 N N . PRO A 1 103 ? 9.938 -29.547 -19.75 1 88.88 103 PRO A N 1
ATOM 748 C CA . PRO A 1 103 ? 11.078 -28.688 -20.094 1 88.88 103 PRO A CA 1
ATOM 749 C C . PRO A 1 103 ? 10.781 -27.734 -21.25 1 88.88 103 PRO A C 1
ATOM 751 O O . PRO A 1 103 ? 9.984 -28.078 -22.141 1 88.88 103 PRO A O 1
ATOM 754 N N . LEU A 1 104 ? 11.32 -26.547 -21.062 1 82.56 104 LEU A N 1
ATOM 755 C CA . LEU A 1 104 ? 11.352 -25.609 -22.188 1 82.56 104 LEU A CA 1
ATOM 756 C C . LEU A 1 104 ? 12.742 -25.547 -22.797 1 82.56 104 LEU A C 1
ATOM 758 O O . LEU A 1 104 ? 13.727 -25.281 -22.109 1 82.56 104 LEU A O 1
ATOM 762 N N . THR A 1 105 ? 13 -26.172 -23.891 1 74.31 105 THR A N 1
ATOM 763 C CA . THR A 1 105 ? 14.297 -26.141 -24.562 1 74.31 105 THR A CA 1
ATOM 764 C C . THR A 1 105 ? 14.523 -24.781 -25.234 1 74.31 105 THR A C 1
ATOM 766 O O . THR A 1 105 ? 13.594 -24 -25.375 1 74.31 105 THR A O 1
ATOM 769 N N . ASP A 1 106 ? 15.797 -24.469 -25.5 1 65.81 106 ASP A N 1
ATOM 770 C CA . ASP A 1 106 ? 16.188 -23.203 -26.078 1 65.81 106 ASP A CA 1
ATOM 771 C C . ASP A 1 106 ? 15.32 -22.859 -27.297 1 65.81 106 ASP A C 1
ATOM 773 O O . ASP A 1 106 ? 14.914 -21.719 -27.469 1 65.81 106 ASP A O 1
ATOM 777 N N . ASP A 1 107 ? 15.039 -23.812 -27.984 1 62.81 107 ASP A N 1
ATOM 778 C CA . ASP A 1 107 ? 14.258 -23.594 -29.203 1 62.81 107 ASP A CA 1
ATOM 779 C C . ASP A 1 107 ? 12.789 -23.328 -28.875 1 62.81 107 ASP A C 1
ATOM 781 O O . ASP A 1 107 ? 12.047 -22.812 -29.703 1 62.81 107 ASP A O 1
ATOM 785 N N . SER A 1 108 ? 12.484 -23.469 -27.703 1 66.56 108 SER A N 1
ATOM 786 C CA . SER A 1 108 ? 11.078 -23.406 -27.328 1 66.56 108 SER A CA 1
ATOM 787 C C . SER A 1 108 ? 10.812 -22.234 -26.375 1 66.56 108 SER A C 1
ATOM 789 O O . SER A 1 108 ? 9.695 -22.078 -25.875 1 66.56 108 SER A O 1
ATOM 791 N N . ARG A 1 109 ? 11.703 -21.344 -26.203 1 70.81 109 ARG A N 1
ATOM 792 C CA . ARG A 1 109 ? 11.555 -20.266 -25.234 1 70.81 109 ARG A CA 1
ATOM 793 C C . ARG A 1 109 ? 10.789 -19.094 -25.828 1 70.81 109 ARG A C 1
ATOM 795 O O . ARG A 1 109 ? 10.383 -18.188 -25.109 1 70.81 109 ARG A O 1
ATOM 802 N N . GLY A 1 110 ? 10.367 -19.203 -26.938 1 87 110 GLY A N 1
ATOM 803 C CA . GLY A 1 110 ? 9.633 -18.109 -27.562 1 87 110 GLY A CA 1
ATOM 804 C C . GLY A 1 110 ? 8.164 -18.078 -27.172 1 87 110 GLY A C 1
ATOM 805 O O . GLY A 1 110 ? 7.664 -19.016 -26.531 1 87 110 GLY A O 1
ATOM 806 N N . VAL A 1 111 ? 7.543 -17 -27.484 1 93.94 111 VAL A N 1
ATOM 807 C CA . VAL A 1 111 ? 6.145 -16.781 -27.125 1 93.94 111 VAL A CA 1
ATOM 808 C C . VAL A 1 111 ? 5.277 -17.875 -27.734 1 93.94 111 VAL A C 1
ATOM 810 O O . VAL A 1 111 ? 4.531 -18.547 -27.016 1 93.94 111 VAL A O 1
ATOM 813 N N . ALA A 1 112 ? 5.414 -18.094 -29 1 93.25 112 ALA A N 1
ATOM 814 C CA . ALA A 1 112 ? 4.539 -19.016 -29.719 1 93.25 112 ALA A CA 1
ATOM 815 C C . ALA A 1 112 ? 4.719 -20.438 -29.219 1 93.25 112 ALA A C 1
ATOM 817 O O . ALA A 1 112 ? 3.74 -21.109 -28.875 1 93.25 112 ALA A O 1
ATOM 818 N N . PRO A 1 113 ? 5.949 -20.875 -29.094 1 92.69 113 PRO A N 1
ATOM 819 C CA . PRO A 1 113 ? 6.137 -22.234 -28.578 1 92.69 113 PRO A CA 1
ATOM 820 C C . PRO A 1 113 ? 5.609 -22.406 -27.156 1 92.69 113 PRO A C 1
ATOM 822 O O . PRO A 1 113 ? 5.094 -23.469 -26.797 1 92.69 113 PRO A O 1
ATOM 825 N N . THR A 1 114 ? 5.812 -21.453 -26.328 1 94.5 114 THR A N 1
ATOM 826 C CA . THR A 1 114 ? 5.309 -21.516 -24.953 1 94.5 114 THR A CA 1
ATOM 827 C C . THR A 1 114 ? 3.785 -21.625 -24.953 1 94.5 114 THR A C 1
ATOM 829 O O . THR A 1 114 ? 3.217 -22.453 -24.234 1 94.5 114 THR A O 1
ATOM 832 N N . VAL A 1 115 ? 3.133 -20.797 -25.734 1 96 115 VAL A N 1
ATOM 833 C CA . VAL A 1 115 ? 1.678 -20.812 -25.844 1 96 115 VAL A CA 1
ATOM 834 C C . VAL A 1 115 ? 1.209 -22.172 -26.359 1 96 115 VAL A C 1
ATOM 836 O O . VAL A 1 115 ? 0.254 -22.75 -25.828 1 96 115 VAL A O 1
ATOM 839 N N . ASP A 1 116 ? 1.93 -22.672 -27.359 1 95.19 116 ASP A N 1
ATOM 840 C CA . ASP A 1 116 ? 1.605 -23.984 -27.906 1 95.19 116 ASP A CA 1
ATOM 841 C C . ASP A 1 116 ? 1.659 -25.062 -26.812 1 95.19 116 ASP A C 1
ATOM 843 O O . ASP A 1 116 ? 0.75 -25.875 -26.703 1 95.19 116 ASP A O 1
ATOM 847 N N . ARG A 1 117 ? 2.658 -24.984 -26.094 1 95.06 117 ARG A N 1
ATOM 848 C CA . ARG A 1 117 ? 2.852 -25.984 -25.047 1 95.06 117 ARG A CA 1
ATOM 849 C C . ARG A 1 117 ? 1.765 -25.875 -23.969 1 95.06 117 ARG A C 1
ATOM 851 O O . ARG A 1 117 ? 1.25 -26.875 -23.5 1 95.06 117 ARG A O 1
ATOM 858 N N . LEU A 1 118 ? 1.478 -24.703 -23.594 1 96.62 118 LEU A N 1
ATOM 859 C CA . LEU A 1 118 ? 0.43 -24.484 -22.609 1 96.62 118 LEU A CA 1
ATOM 860 C C . LEU A 1 118 ? -0.905 -25.031 -23.094 1 96.62 118 LEU A C 1
ATOM 862 O O . LEU A 1 118 ? -1.608 -25.719 -22.344 1 96.62 118 LEU A O 1
ATOM 866 N N . VAL A 1 119 ? -1.214 -24.75 -24.312 1 97.25 119 VAL A N 1
ATOM 867 C CA . VAL A 1 119 ? -2.477 -25.203 -24.891 1 97.25 119 VAL A CA 1
ATOM 868 C C . VAL A 1 119 ? -2.502 -26.719 -24.938 1 97.25 119 VAL A C 1
ATOM 870 O O . VAL A 1 119 ? -3.529 -27.344 -24.656 1 97.25 119 VAL A O 1
ATOM 873 N N . GLU A 1 120 ? -1.413 -27.281 -25.281 1 96.5 120 GLU A N 1
ATOM 874 C CA . GLU A 1 120 ? -1.3 -28.734 -25.297 1 96.5 120 GLU A CA 1
ATOM 875 C C . GLU A 1 120 ? -1.539 -29.328 -23.906 1 96.5 120 GLU A C 1
ATOM 877 O O . GLU A 1 120 ? -2.26 -30.312 -23.766 1 96.5 120 GLU A O 1
ATOM 882 N N . LEU A 1 121 ? -0.901 -28.766 -22.938 1 96.88 121 LEU A N 1
ATOM 883 C CA . LEU A 1 121 ? -1.054 -29.234 -21.562 1 96.88 121 LEU A CA 1
ATOM 884 C C . LEU A 1 121 ? -2.504 -29.109 -21.109 1 96.88 121 LEU A C 1
ATOM 886 O O . LEU A 1 121 ? -3.035 -30.016 -20.469 1 96.88 121 LEU A O 1
ATOM 890 N N . ILE A 1 122 ? -3.1 -28.031 -21.453 1 97.12 122 ILE A N 1
ATOM 891 C CA . ILE A 1 122 ? -4.492 -27.781 -21.078 1 97.12 122 ILE A CA 1
ATOM 892 C C . ILE A 1 122 ? -5.391 -28.812 -21.766 1 97.12 122 ILE A C 1
ATOM 894 O O . ILE A 1 122 ? -6.242 -29.422 -21.125 1 97.12 122 ILE A O 1
ATOM 898 N N . GLY A 1 123 ? -5.207 -28.984 -23.047 1 96.38 123 GLY A N 1
ATOM 899 C CA . GLY A 1 123 ? -5.977 -29.984 -23.766 1 96.38 123 GLY A CA 1
ATOM 900 C C . GLY A 1 123 ? -5.863 -31.375 -23.172 1 96.38 123 GLY A C 1
ATOM 901 O O . GLY A 1 123 ? -6.867 -32.062 -23.031 1 96.38 123 GLY A O 1
ATOM 902 N N . THR A 1 124 ? -4.691 -31.734 -22.812 1 96.56 124 THR A N 1
ATOM 903 C CA . THR A 1 124 ? -4.441 -33.031 -22.219 1 96.56 124 THR A CA 1
ATOM 904 C C . THR A 1 124 ? -5.156 -33.188 -20.875 1 96.56 124 THR A C 1
ATOM 906 O O . THR A 1 124 ? -5.793 -34.188 -20.594 1 96.56 124 THR A O 1
ATOM 909 N N . ALA A 1 125 ? -5.043 -32.188 -20.062 1 95.19 125 ALA A N 1
ATOM 910 C CA . ALA A 1 125 ? -5.672 -32.188 -18.75 1 95.19 125 ALA A CA 1
ATOM 911 C C . ALA A 1 125 ? -7.188 -32.312 -18.859 1 95.19 125 ALA A C 1
ATOM 913 O O . ALA A 1 125 ? -7.816 -33.062 -18.109 1 95.19 125 ALA A O 1
ATOM 914 N N . LEU A 1 126 ? -7.73 -31.609 -19.781 1 93.19 126 LEU A N 1
ATOM 915 C CA . LEU A 1 126 ? -9.172 -31.625 -19.984 1 93.19 126 LEU A CA 1
ATOM 916 C C . LEU A 1 126 ? -9.633 -32.969 -20.516 1 93.19 126 LEU A C 1
ATOM 918 O O . LEU A 1 126 ? -10.711 -33.469 -20.156 1 93.19 126 LEU A O 1
ATOM 922 N N . ALA A 1 127 ? -8.867 -33.531 -21.328 1 93.62 127 ALA A N 1
ATOM 923 C CA . ALA A 1 127 ? -9.203 -34.844 -21.875 1 93.62 127 ALA A CA 1
ATOM 924 C C . ALA A 1 127 ? -9.148 -35.938 -20.797 1 93.62 127 ALA A C 1
ATOM 926 O O . ALA A 1 127 ? -9.945 -36.875 -20.828 1 93.62 127 ALA A O 1
ATOM 927 N N . GLU A 1 128 ? -8.312 -35.719 -19.906 1 93 128 GLU A N 1
ATOM 928 C CA . GLU A 1 128 ? -8.109 -36.719 -18.844 1 93 128 GLU A CA 1
ATOM 929 C C . GLU A 1 128 ? -9.164 -36.594 -17.75 1 93 128 GLU A C 1
ATOM 931 O O . GLU A 1 128 ? -9.391 -37.531 -16.984 1 93 128 GLU A O 1
ATOM 936 N N . SER A 1 129 ? -9.742 -35.406 -17.688 1 88.81 129 SER A N 1
ATOM 937 C CA . SER A 1 129 ? -10.727 -35.188 -16.641 1 88.81 129 SER A CA 1
ATOM 938 C C . SER A 1 129 ? -11.945 -34.438 -17.188 1 88.81 129 SER A C 1
ATOM 940 O O . SER A 1 129 ? -12.266 -33.344 -16.75 1 88.81 129 SER A O 1
ATOM 942 N N . PRO A 1 130 ? -12.672 -35.156 -17.969 1 87.56 130 PRO A N 1
ATOM 943 C CA . PRO A 1 130 ? -13.797 -34.5 -18.656 1 87.56 130 PRO A CA 1
ATOM 944 C C . PRO A 1 130 ? -14.906 -34.094 -17.688 1 87.56 130 PRO A C 1
ATOM 946 O O . PRO A 1 130 ? -15.719 -33.219 -18 1 87.56 130 PRO A O 1
ATOM 949 N N . ASP A 1 131 ? -14.883 -34.625 -16.547 1 87.56 131 ASP A N 1
ATOM 950 C CA . ASP A 1 131 ? -15.992 -34.375 -15.617 1 87.56 131 ASP A CA 1
ATOM 951 C C . ASP A 1 131 ? -15.703 -33.188 -14.719 1 87.56 131 ASP A C 1
ATOM 953 O O . ASP A 1 131 ? -16.578 -32.719 -13.969 1 87.56 131 ASP A O 1
ATOM 957 N N . LEU A 1 132 ? -14.508 -32.656 -14.805 1 88.62 132 LEU A N 1
ATOM 958 C CA . LEU A 1 132 ? -14.164 -31.547 -13.938 1 88.62 132 LEU A CA 1
ATOM 959 C C . LEU A 1 132 ? -14.695 -30.234 -14.508 1 88.62 132 LEU A C 1
ATOM 961 O O . LEU A 1 132 ? -14.672 -30.016 -15.727 1 88.62 132 LEU A O 1
ATOM 965 N N . HIS A 1 133 ? -15.18 -29.438 -13.633 1 92.56 133 HIS A N 1
ATOM 966 C CA . HIS A 1 133 ? -15.664 -28.109 -14.016 1 92.56 133 HIS A CA 1
ATOM 967 C C . HIS A 1 133 ? -14.562 -27.062 -13.891 1 92.56 133 HIS A C 1
ATOM 969 O O . HIS A 1 133 ? -14.305 -26.562 -12.797 1 92.56 133 HIS A O 1
ATOM 975 N N . VAL A 1 134 ? -14 -26.703 -14.984 1 95.75 134 VAL A N 1
ATOM 976 C CA . VAL A 1 134 ? -12.891 -25.75 -15 1 95.75 134 VAL A CA 1
ATOM 977 C C . VAL A 1 134 ? -13.422 -24.328 -15.008 1 95.75 134 VAL A C 1
ATOM 979 O O . VAL A 1 134 ? -14.203 -23.953 -15.898 1 95.75 134 VAL A O 1
ATOM 982 N N . VAL A 1 135 ? -12.969 -23.5 -14.023 1 96.06 135 VAL A N 1
ATOM 983 C CA . VAL A 1 135 ? -13.602 -22.188 -13.883 1 96.06 135 VAL A CA 1
ATOM 984 C C . VAL A 1 135 ? -12.586 -21.094 -14.227 1 96.06 135 VAL A C 1
ATOM 986 O O . VAL A 1 135 ? -12.945 -19.922 -14.305 1 96.06 135 VAL A O 1
ATOM 989 N N . GLY A 1 136 ? -11.344 -21.469 -14.422 1 97.62 136 GLY A N 1
ATOM 990 C CA . GLY A 1 136 ? -10.359 -20.453 -14.742 1 97.62 136 GLY A CA 1
ATOM 991 C C . GLY A 1 136 ? -8.977 -21.016 -15.008 1 97.62 136 GLY A C 1
ATOM 992 O O . GLY A 1 136 ? -8.711 -22.188 -14.727 1 97.62 136 GLY A O 1
ATOM 993 N N . LEU A 1 137 ? -8.133 -20.219 -15.617 1 98.44 137 LEU A N 1
ATOM 994 C CA . LEU A 1 137 ? -6.719 -20.484 -15.875 1 98.44 137 LEU A CA 1
ATOM 995 C C . LEU A 1 137 ? -5.848 -19.359 -15.32 1 98.44 137 LEU A C 1
ATOM 997 O O . LEU A 1 137 ? -6.043 -18.203 -15.664 1 98.44 137 LEU A O 1
ATOM 1001 N N . GLY A 1 138 ? -4.98 -19.703 -14.414 1 98.75 138 GLY A N 1
ATOM 1002 C CA . GLY A 1 138 ? -3.971 -18.781 -13.93 1 98.75 138 GLY A CA 1
ATOM 1003 C C . GLY A 1 138 ? -2.574 -19.109 -14.414 1 98.75 138 GLY A C 1
ATOM 1004 O O . GLY A 1 138 ? -2.162 -20.281 -14.391 1 98.75 138 GLY A O 1
ATOM 1005 N N . VAL A 1 139 ? -1.849 -18.094 -14.906 1 98.62 139 VAL A N 1
ATOM 1006 C CA . VAL A 1 139 ? -0.497 -18.297 -15.406 1 98.62 139 VAL A CA 1
ATOM 1007 C C . VAL A 1 139 ? 0.468 -17.344 -14.727 1 98.62 139 VAL A C 1
ATOM 1009 O O . VAL A 1 139 ? 0.22 -16.125 -14.688 1 98.62 139 VAL A O 1
ATOM 1012 N N . SER A 1 140 ? 1.481 -17.859 -14.188 1 97.69 140 SER A N 1
ATOM 1013 C CA . SER A 1 140 ? 2.578 -17.094 -13.602 1 97.69 140 SER A CA 1
ATOM 1014 C C . SER A 1 140 ? 3.721 -16.922 -14.602 1 97.69 140 SER A C 1
ATOM 1016 O O . SER A 1 140 ? 4.121 -17.875 -15.266 1 97.69 140 SER A O 1
ATOM 1018 N N . VAL A 1 141 ? 4.195 -15.719 -14.75 1 94.56 141 VAL A N 1
ATOM 1019 C CA . VAL A 1 141 ? 5.312 -15.414 -15.641 1 94.56 141 VAL A CA 1
ATOM 1020 C C . VAL A 1 141 ? 6.348 -14.578 -14.891 1 94.56 141 VAL A C 1
ATOM 1022 O O . VAL A 1 141 ? 5.996 -13.648 -14.156 1 94.56 141 VAL A O 1
ATOM 1025 N N . ALA A 1 142 ? 7.605 -14.891 -15.078 1 87.5 142 ALA A N 1
ATOM 1026 C CA . ALA A 1 142 ? 8.688 -14.07 -14.531 1 87.5 142 ALA A CA 1
ATOM 1027 C C . ALA A 1 142 ? 8.922 -12.836 -15.391 1 87.5 142 ALA A C 1
ATOM 1029 O O . ALA A 1 142 ? 9.773 -12.844 -16.281 1 87.5 142 ALA A O 1
ATOM 1030 N N . GLY A 1 143 ? 8.203 -11.797 -15.125 1 87.81 143 GLY A N 1
ATOM 1031 C CA . GLY A 1 143 ? 8.312 -10.57 -15.898 1 87.81 143 GLY A CA 1
ATOM 1032 C C . GLY A 1 143 ? 7.43 -9.461 -15.375 1 87.81 143 GLY A C 1
ATOM 1033 O O . GLY A 1 143 ? 6.812 -9.594 -14.32 1 87.81 143 GLY A O 1
ATOM 1034 N N . ILE A 1 144 ? 7.512 -8.352 -16.078 1 89.12 144 ILE A N 1
ATOM 1035 C CA . ILE A 1 144 ? 6.66 -7.203 -15.789 1 89.12 144 ILE A CA 1
ATOM 1036 C C . ILE A 1 144 ? 5.305 -7.383 -16.469 1 89.12 144 ILE A C 1
ATOM 1038 O O . ILE A 1 144 ? 5.195 -7.312 -17.688 1 89.12 144 ILE A O 1
ATOM 1042 N N . VAL A 1 145 ? 4.258 -7.609 -15.602 1 93.12 145 VAL A N 1
ATOM 1043 C CA . VAL A 1 145 ? 2.955 -8.008 -16.125 1 93.12 145 VAL A CA 1
ATOM 1044 C C . VAL A 1 145 ? 1.904 -6.969 -15.734 1 93.12 145 VAL A C 1
ATOM 1046 O O . VAL A 1 145 ? 1.865 -6.512 -14.594 1 93.12 145 VAL A O 1
ATOM 1049 N N . ARG A 1 146 ? 1.175 -6.562 -16.688 1 92.12 146 ARG A N 1
ATOM 1050 C CA . ARG A 1 146 ? -0.025 -5.781 -16.406 1 92.12 146 ARG A CA 1
ATOM 1051 C C . ARG A 1 146 ? -1.202 -6.688 -16.062 1 92.12 146 ARG A C 1
ATOM 1053 O O . ARG A 1 146 ? -1.844 -7.246 -16.953 1 92.12 146 ARG A O 1
ATOM 1060 N N . VAL A 1 147 ? -1.517 -6.723 -14.867 1 89.12 147 VAL A N 1
ATOM 1061 C CA . VAL A 1 147 ? -2.416 -7.746 -14.352 1 89.12 147 VAL A CA 1
ATOM 1062 C C . VAL A 1 147 ? -3.818 -7.543 -14.922 1 89.12 147 VAL A C 1
ATOM 1064 O O . VAL A 1 147 ? -4.562 -8.508 -15.117 1 89.12 147 VAL A O 1
ATOM 1067 N N . ALA A 1 148 ? -4.195 -6.328 -15.273 1 89.62 148 ALA A N 1
ATOM 1068 C CA . ALA A 1 148 ? -5.543 -5.992 -15.727 1 89.62 148 ALA A CA 1
ATOM 1069 C C . ALA A 1 148 ? -5.914 -6.773 -16.984 1 89.62 148 ALA A C 1
ATOM 1071 O O . ALA A 1 148 ? -7.07 -7.16 -17.156 1 89.62 148 ALA A O 1
ATOM 1072 N N . ASP A 1 149 ? -4.91 -7.047 -17.828 1 94.31 149 ASP A N 1
ATOM 1073 C CA . ASP A 1 149 ? -5.25 -7.715 -19.078 1 94.31 149 ASP A CA 1
ATOM 1074 C C . ASP A 1 149 ? -4.227 -8.789 -19.422 1 94.31 149 ASP A C 1
ATOM 1076 O O . ASP A 1 149 ? -4.25 -9.352 -20.516 1 94.31 149 ASP A O 1
ATOM 1080 N N . GLY A 1 150 ? -3.365 -9.016 -18.469 1 95.62 150 GLY A N 1
ATOM 1081 C CA . GLY A 1 150 ? -2.418 -10.109 -18.641 1 95.62 150 GLY A CA 1
ATOM 1082 C C . GLY A 1 150 ? -1.354 -9.828 -19.688 1 95.62 150 GLY A C 1
ATOM 1083 O O . GLY A 1 150 ? -0.822 -10.75 -20.297 1 95.62 150 GLY A O 1
ATOM 1084 N N . PHE A 1 151 ? -1.064 -8.547 -19.969 1 95.81 151 PHE A N 1
ATOM 1085 C CA . PHE A 1 151 ? -0.035 -8.109 -20.906 1 95.81 151 PHE A CA 1
ATOM 1086 C C . PHE A 1 151 ? 1.345 -8.172 -20.25 1 95.81 151 PHE A C 1
ATOM 1088 O O . PHE A 1 151 ? 1.574 -7.57 -19.203 1 95.81 151 PHE A O 1
ATOM 1095 N N . VAL A 1 152 ? 2.25 -8.914 -20.922 1 95.06 152 VAL A N 1
ATOM 1096 C CA . VAL A 1 152 ? 3.621 -9.016 -20.438 1 95.06 152 VAL A CA 1
ATOM 1097 C C . VAL A 1 152 ? 4.5 -7.984 -21.141 1 95.06 152 VAL A C 1
ATOM 1099 O O . VAL A 1 152 ? 4.855 -8.156 -22.312 1 95.06 152 VAL A O 1
ATOM 1102 N N . HIS A 1 153 ? 4.902 -7.012 -20.406 1 92.62 153 HIS A N 1
ATOM 1103 C CA . HIS A 1 153 ? 5.703 -5.945 -21 1 92.62 153 HIS A CA 1
ATOM 1104 C C . HIS A 1 153 ? 7.129 -6.406 -21.266 1 92.62 153 HIS A C 1
ATOM 1106 O O . HIS A 1 153 ? 7.703 -6.09 -22.312 1 92.62 153 HIS A O 1
ATOM 1112 N N . LEU A 1 154 ? 7.625 -7.043 -20.281 1 88.56 154 LEU A N 1
ATOM 1113 C CA . LEU A 1 154 ? 9.016 -7.473 -20.391 1 88.56 154 LEU A CA 1
ATOM 1114 C C . LEU A 1 154 ? 9.273 -8.719 -19.547 1 88.56 154 LEU A C 1
ATOM 1116 O O . LEU A 1 154 ? 8.93 -8.75 -18.359 1 88.56 154 LEU A O 1
ATOM 1120 N N . ALA A 1 155 ? 9.719 -9.766 -20.156 1 88.31 155 ALA A N 1
ATOM 1121 C CA . ALA A 1 155 ? 10.305 -10.938 -19.531 1 88.31 155 ALA A CA 1
ATOM 1122 C C . ALA A 1 155 ? 11.68 -11.25 -20.109 1 88.31 155 ALA A C 1
ATOM 1124 O O . ALA A 1 155 ? 11.805 -12.062 -21.031 1 88.31 155 ALA A O 1
ATOM 1125 N N . PRO A 1 156 ? 12.641 -10.664 -19.516 1 79.38 156 PRO A N 1
ATOM 1126 C CA . PRO A 1 156 ? 13.961 -10.664 -20.156 1 79.38 156 PRO A CA 1
ATOM 1127 C C . PRO A 1 156 ? 14.531 -12.062 -20.328 1 79.38 156 PRO A C 1
ATOM 1129 O O . PRO A 1 156 ? 15.094 -12.383 -21.375 1 79.38 156 PRO A O 1
ATOM 1132 N N . ASN A 1 157 ? 14.359 -12.914 -19.359 1 77.25 157 ASN A N 1
ATOM 1133 C CA . ASN A 1 157 ? 14.969 -14.242 -19.406 1 77.25 157 ASN A CA 1
ATOM 1134 C C . ASN A 1 157 ? 14.219 -15.164 -20.375 1 77.25 157 ASN A C 1
ATOM 1136 O O . ASN A 1 157 ? 14.734 -16.203 -20.75 1 77.25 157 ASN A O 1
ATOM 1140 N N . LEU A 1 158 ? 13.031 -14.711 -20.719 1 83.44 158 LEU A N 1
ATOM 1141 C CA . LEU A 1 158 ? 12.25 -15.445 -21.719 1 83.44 158 LEU A CA 1
ATOM 1142 C C . LEU A 1 158 ? 12.375 -14.805 -23.094 1 83.44 158 LEU A C 1
ATOM 1144 O O . LEU A 1 158 ? 11.938 -15.375 -24.094 1 83.44 158 LEU A O 1
ATOM 1148 N N . GLY A 1 159 ? 12.938 -13.648 -23.047 1 83.94 159 GLY A N 1
ATOM 1149 C CA . GLY A 1 159 ? 13.062 -12.891 -24.281 1 83.94 159 GLY A CA 1
ATOM 1150 C C . GLY A 1 159 ? 11.758 -12.297 -24.766 1 83.94 159 GLY A C 1
ATOM 1151 O O . GLY A 1 159 ? 11.57 -12.07 -25.969 1 83.94 159 GLY A O 1
ATOM 1152 N N . TRP A 1 160 ? 10.773 -12.148 -23.938 1 92.12 160 TRP A N 1
ATOM 1153 C CA . TRP A 1 160 ? 9.453 -11.641 -24.312 1 92.12 160 TRP A CA 1
ATOM 1154 C C . TRP A 1 160 ? 9.406 -10.125 -24.188 1 92.12 160 TRP A C 1
ATOM 1156 O O . TRP A 1 160 ? 9.93 -9.547 -23.234 1 92.12 160 TRP A O 1
ATOM 1166 N N . VAL A 1 161 ? 8.93 -9.5 -25.188 1 92.5 161 VAL A N 1
ATOM 1167 C CA . VAL A 1 161 ? 8.688 -8.062 -25.188 1 92.5 161 VAL A CA 1
ATOM 1168 C C . VAL A 1 161 ? 7.266 -7.781 -25.672 1 92.5 161 VAL A C 1
ATOM 1170 O O . VAL A 1 161 ? 6.887 -8.188 -26.781 1 92.5 161 VAL A O 1
ATOM 1173 N N . ASP A 1 162 ? 6.496 -7.137 -24.859 1 94.5 162 ASP A N 1
ATOM 1174 C CA . ASP A 1 162 ? 5.148 -6.688 -25.203 1 94.5 162 ASP A CA 1
ATOM 1175 C C . ASP A 1 162 ? 4.305 -7.84 -25.734 1 94.5 162 ASP A C 1
ATOM 1177 O O . ASP A 1 162 ? 3.83 -7.797 -26.875 1 94.5 162 ASP A O 1
ATOM 1181 N N . VAL A 1 163 ? 4.062 -8.742 -24.922 1 96.81 163 VAL A N 1
ATOM 1182 C CA . VAL A 1 163 ? 3.34 -9.961 -25.281 1 96.81 163 VAL A CA 1
ATOM 1183 C C . VAL A 1 163 ? 1.937 -9.93 -24.688 1 96.81 163 VAL A C 1
ATOM 1185 O O . VAL A 1 163 ? 1.776 -10 -23.469 1 96.81 163 VAL A O 1
ATOM 1188 N N . PRO A 1 164 ? 0.89 -9.836 -25.516 1 97.88 164 PRO A N 1
ATOM 1189 C CA . PRO A 1 164 ? -0.474 -9.953 -25 1 97.88 164 PRO A CA 1
ATOM 1190 C C . PRO A 1 164 ? -0.861 -11.398 -24.688 1 97.88 164 PRO A C 1
ATOM 1192 O O . PRO A 1 164 ? -1.762 -11.953 -25.328 1 97.88 164 PRO A O 1
ATOM 1195 N N . LEU A 1 165 ? -0.268 -11.969 -23.641 1 97.88 165 LEU A N 1
ATOM 1196 C CA . LEU A 1 165 ? -0.286 -13.398 -23.359 1 97.88 165 LEU A CA 1
ATOM 1197 C C . LEU A 1 165 ? -1.707 -13.883 -23.094 1 97.88 165 LEU A C 1
ATOM 1199 O O . LEU A 1 165 ? -2.117 -14.93 -23.594 1 97.88 165 LEU A O 1
ATOM 1203 N N . ALA A 1 166 ? -2.451 -13.164 -22.312 1 98.12 166 ALA A N 1
ATOM 1204 C CA . ALA A 1 166 ? -3.822 -13.578 -22.016 1 98.12 166 ALA A CA 1
ATOM 1205 C C . ALA A 1 166 ? -4.648 -13.695 -23.281 1 98.12 166 ALA A C 1
ATOM 1207 O O . ALA A 1 166 ? -5.34 -14.695 -23.5 1 98.12 166 ALA A O 1
ATOM 1208 N N . ASN A 1 167 ? -4.539 -12.688 -24.141 1 97.69 167 ASN A N 1
ATOM 1209 C CA . ASN A 1 167 ? -5.273 -12.695 -25.406 1 97.69 167 ASN A CA 1
ATOM 1210 C C . ASN A 1 167 ? -4.848 -13.852 -26.297 1 97.69 167 ASN A C 1
ATOM 1212 O O . ASN A 1 167 ? -5.684 -14.5 -26.922 1 97.69 167 ASN A O 1
ATOM 1216 N N . LEU A 1 168 ? -3.57 -14.062 -26.344 1 98 168 LEU A N 1
ATOM 1217 C CA . LEU A 1 168 ? -3.053 -15.164 -27.156 1 98 168 LEU A CA 1
ATOM 1218 C C . LEU A 1 168 ? -3.613 -16.5 -26.672 1 98 168 LEU A C 1
ATOM 1220 O O . LEU A 1 168 ? -4.027 -17.328 -27.5 1 98 168 LEU A O 1
ATOM 1224 N N . LEU A 1 169 ? -3.648 -16.703 -25.406 1 98 169 LEU A N 1
ATOM 1225 C CA . LEU A 1 169 ? -4.152 -17.953 -24.844 1 98 169 LEU A CA 1
ATOM 1226 C C . LEU A 1 169 ? -5.648 -18.094 -25.094 1 98 169 LEU A C 1
ATOM 1228 O O . LEU A 1 169 ? -6.117 -19.156 -25.484 1 98 169 LEU A O 1
ATOM 1232 N N . VAL A 1 170 ? -6.367 -17.031 -24.859 1 97.62 170 VAL A N 1
ATOM 1233 C CA . VAL A 1 170 ? -7.809 -17.062 -25.078 1 97.62 170 VAL A CA 1
ATOM 1234 C C . VAL A 1 170 ? -8.109 -17.438 -26.531 1 97.62 170 VAL A C 1
ATOM 1236 O O . VAL A 1 170 ? -8.945 -18.297 -26.797 1 97.62 170 VAL A O 1
ATOM 1239 N N . ASP A 1 171 ? -7.418 -16.812 -27.438 1 97.38 171 ASP A N 1
ATOM 1240 C CA . ASP A 1 171 ? -7.613 -17.078 -28.859 1 97.38 171 ASP A CA 1
ATOM 1241 C C . ASP A 1 171 ? -7.301 -18.531 -29.188 1 97.38 171 ASP A C 1
ATOM 1243 O O . ASP A 1 171 ? -8.07 -19.188 -29.906 1 97.38 171 ASP A O 1
ATOM 1247 N N . ARG A 1 172 ? -6.234 -19.031 -28.703 1 97.44 172 ARG A N 1
ATOM 1248 C CA . ARG A 1 172 ? -5.805 -20.391 -29 1 97.44 172 ARG A CA 1
ATOM 1249 C C . ARG A 1 172 ? -6.727 -21.422 -28.344 1 97.44 172 ARG A C 1
ATOM 1251 O O . ARG A 1 172 ? -7.016 -22.469 -28.938 1 97.44 172 ARG A O 1
ATOM 1258 N N . LEU A 1 173 ? -7.109 -21.156 -27.156 1 96.94 173 LEU A N 1
ATOM 1259 C CA . LEU A 1 173 ? -8.031 -22.062 -26.484 1 96.94 173 LEU A CA 1
ATOM 1260 C C . LEU A 1 173 ? -9.367 -22.125 -27.219 1 96.94 173 LEU A C 1
ATOM 1262 O O . LEU A 1 173 ? -9.953 -23.203 -27.344 1 96.94 173 LEU A O 1
ATOM 1266 N N . SER A 1 174 ? -9.797 -20.984 -27.609 1 96.81 174 SER A N 1
ATOM 1267 C CA . SER A 1 174 ? -11.031 -20.938 -28.391 1 96.81 174 SER A CA 1
ATOM 1268 C C . SER A 1 174 ? -10.875 -21.656 -29.719 1 96.81 174 SER A C 1
ATOM 1270 O O . SER A 1 174 ? -11.711 -22.484 -30.094 1 96.81 174 SER A O 1
ATOM 1272 N N . GLY A 1 175 ? -9.875 -21.406 -30.422 1 96.5 175 GLY A N 1
ATOM 1273 C CA . GLY A 1 175 ? -9.656 -21.969 -31.734 1 96.5 175 GLY A CA 1
ATOM 1274 C C . GLY A 1 175 ? -9.32 -23.453 -31.719 1 96.5 175 GLY A C 1
ATOM 1275 O O . GLY A 1 175 ? -9.906 -24.25 -32.469 1 96.5 175 GLY A O 1
ATOM 1276 N N . ASP A 1 176 ? -8.43 -23.812 -30.859 1 95.56 176 ASP A N 1
ATOM 1277 C CA . ASP A 1 176 ? -7.867 -25.156 -30.906 1 95.56 176 ASP A CA 1
ATOM 1278 C C . ASP A 1 176 ? -8.703 -26.125 -30.078 1 95.56 176 ASP A C 1
ATOM 1280 O O . ASP A 1 176 ? -8.797 -27.312 -30.406 1 95.56 176 ASP A O 1
ATOM 1284 N N . LEU A 1 177 ? -9.266 -25.609 -28.969 1 94.75 177 LEU A N 1
ATOM 1285 C CA . LEU A 1 177 ? -9.93 -26.516 -28.047 1 94.75 177 LEU A CA 1
ATOM 1286 C C . LEU A 1 177 ? -11.414 -26.203 -27.938 1 94.75 177 LEU A C 1
ATOM 1288 O O . LEU A 1 177 ? -12.164 -26.922 -27.266 1 94.75 177 LEU A O 1
ATOM 1292 N N . GLY A 1 178 ? -11.852 -25.094 -28.531 1 94.75 178 GLY A N 1
ATOM 1293 C CA . GLY A 1 178 ? -13.258 -24.719 -28.516 1 94.75 178 GLY A CA 1
ATOM 1294 C C . GLY A 1 178 ? -13.703 -24.156 -27.172 1 94.75 178 GLY A C 1
ATOM 1295 O O . GLY A 1 178 ? -14.898 -24.141 -26.875 1 94.75 178 GLY A O 1
ATOM 1296 N N . ILE A 1 179 ? -12.758 -23.719 -26.406 1 93.56 179 ILE A N 1
ATOM 1297 C CA . ILE A 1 179 ? -13.062 -23.156 -25.094 1 93.56 179 ILE A CA 1
ATOM 1298 C C . ILE A 1 179 ? -13.219 -21.641 -25.219 1 93.56 179 ILE A C 1
ATOM 1300 O O . ILE A 1 179 ? -12.258 -20.938 -25.531 1 93.56 179 ILE A O 1
ATOM 1304 N N . THR A 1 180 ? -14.438 -21.094 -24.891 1 91.81 180 THR A N 1
ATOM 1305 C CA . THR A 1 180 ? -14.672 -19.688 -25.156 1 91.81 180 THR A CA 1
ATOM 1306 C C . THR A 1 180 ? -14.953 -18.922 -23.875 1 91.81 180 THR A C 1
ATOM 1308 O O . THR A 1 180 ? -14.914 -17.688 -23.844 1 91.81 180 THR A O 1
ATOM 1311 N N . ASP A 1 181 ? -15.133 -19.484 -22.797 1 88.94 181 ASP A N 1
ATOM 1312 C CA . ASP A 1 181 ? -15.602 -18.766 -21.609 1 88.94 181 ASP A CA 1
ATOM 1313 C C . ASP A 1 181 ? -14.688 -19.047 -20.406 1 88.94 181 ASP A C 1
ATOM 1315 O O . ASP A 1 181 ? -15.148 -19.047 -19.266 1 88.94 181 ASP A O 1
ATOM 1319 N N . LEU A 1 182 ? -13.5 -19.266 -20.719 1 93.19 182 LEU A N 1
ATOM 1320 C CA . LEU A 1 182 ? -12.57 -19.5 -19.625 1 93.19 182 LEU A CA 1
ATOM 1321 C C . LEU A 1 182 ? -11.867 -18.203 -19.219 1 93.19 182 LEU A C 1
ATOM 1323 O O . LEU A 1 182 ? -11.328 -17.484 -20.078 1 93.19 182 LEU A O 1
ATOM 1327 N N . ASP A 1 183 ? -11.961 -17.859 -18 1 95.19 183 ASP A N 1
ATOM 1328 C CA . ASP A 1 183 ? -11.25 -16.703 -17.484 1 95.19 183 ASP A CA 1
ATOM 1329 C C . ASP A 1 183 ? -9.742 -16.953 -17.438 1 95.19 183 ASP A C 1
ATOM 1331 O O . ASP A 1 183 ? -9.297 -17.906 -16.797 1 95.19 183 ASP A O 1
ATOM 1335 N N . VAL A 1 184 ? -8.977 -16.172 -18.172 1 98 184 VAL A N 1
ATOM 1336 C CA . VAL A 1 184 ? -7.527 -16.312 -18.203 1 98 184 VAL A CA 1
ATOM 1337 C C . VAL A 1 184 ? -6.871 -15.125 -17.5 1 98 184 VAL A C 1
ATOM 1339 O O . VAL A 1 184 ? -7.055 -13.977 -17.922 1 98 184 VAL A O 1
ATOM 1342 N N . VAL A 1 185 ? -6.141 -15.422 -16.484 1 97.88 185 VAL A N 1
ATOM 1343 C CA . VAL A 1 185 ? -5.449 -14.367 -15.742 1 97.88 185 VAL A CA 1
ATOM 1344 C C . VAL A 1 185 ? -3.951 -14.656 -15.711 1 97.88 185 VAL A C 1
ATOM 1346 O O . VAL A 1 185 ? -3.535 -15.812 -15.594 1 97.88 185 VAL A O 1
ATOM 1349 N N . ILE A 1 186 ? -3.166 -13.594 -15.945 1 98 186 ILE A N 1
ATOM 1350 C CA . ILE A 1 186 ? -1.708 -13.664 -15.938 1 98 186 ILE A CA 1
ATOM 1351 C C . ILE A 1 186 ? -1.153 -12.781 -14.828 1 98 186 ILE A C 1
ATOM 1353 O O . ILE A 1 186 ? -1.641 -11.672 -14.609 1 98 186 ILE A O 1
ATOM 1357 N N . GLY A 1 187 ? -0.2 -13.281 -14.086 1 96.56 187 GLY A N 1
ATOM 1358 C CA . GLY A 1 187 ? 0.432 -12.484 -13.047 1 96.56 187 GLY A CA 1
ATOM 1359 C C . GLY A 1 187 ? 1.938 -12.656 -12.992 1 96.56 187 GLY A C 1
ATOM 1360 O O . GLY A 1 187 ? 2.48 -13.602 -13.57 1 96.56 187 GLY A O 1
ATOM 1361 N N . ASN A 1 188 ? 2.572 -11.68 -12.375 1 94.81 188 ASN A N 1
ATOM 1362 C CA . ASN A 1 188 ? 3.996 -11.766 -12.07 1 94.81 188 ASN A CA 1
ATOM 1363 C C . ASN A 1 188 ? 4.281 -12.859 -11.039 1 94.81 188 ASN A C 1
ATOM 1365 O O . ASN A 1 188 ? 3.525 -13.023 -10.078 1 94.81 188 ASN A O 1
ATOM 1369 N N . GLU A 1 189 ? 5.332 -13.555 -11.25 1 94.38 189 GLU A N 1
ATOM 1370 C CA . GLU A 1 189 ? 5.641 -14.719 -10.422 1 94.38 189 GLU A CA 1
ATOM 1371 C C . GLU A 1 189 ? 5.797 -14.32 -8.953 1 94.38 189 GLU A C 1
ATOM 1373 O O . GLU A 1 189 ? 5.363 -15.055 -8.062 1 94.38 189 GLU A O 1
ATOM 1378 N N . ALA A 1 190 ? 6.445 -13.242 -8.695 1 95.06 190 ALA A N 1
ATOM 1379 C CA . ALA A 1 190 ? 6.648 -12.828 -7.309 1 95.06 190 ALA A CA 1
ATOM 1380 C C . ALA A 1 190 ? 5.34 -12.359 -6.68 1 95.06 190 ALA A C 1
ATOM 1382 O O . ALA A 1 190 ? 5.082 -12.617 -5.5 1 95.06 190 ALA A O 1
ATOM 1383 N N . ASP A 1 191 ? 4.512 -11.648 -7.402 1 96.5 191 ASP A N 1
ATOM 1384 C CA . ASP A 1 191 ? 3.184 -11.266 -6.926 1 96.5 191 ASP A CA 1
ATOM 1385 C C . ASP A 1 191 ? 2.352 -12.5 -6.582 1 96.5 191 ASP A C 1
ATOM 1387 O O . ASP A 1 191 ? 1.682 -12.531 -5.547 1 96.5 191 ASP A O 1
ATOM 1391 N N . LEU A 1 192 ? 2.432 -13.406 -7.461 1 97.25 192 LEU A N 1
ATOM 1392 C CA . LEU A 1 192 ? 1.654 -14.617 -7.246 1 97.25 192 LEU A CA 1
ATOM 1393 C C . LEU A 1 192 ? 2.232 -15.438 -6.094 1 97.25 192 LEU A C 1
ATOM 1395 O O . LEU A 1 192 ? 1.489 -16.094 -5.359 1 97.25 192 LEU A O 1
ATOM 1399 N N . GLY A 1 193 ? 3.535 -15.43 -5.98 1 97.44 193 GLY A N 1
ATOM 1400 C CA . GLY A 1 193 ? 4.133 -16.016 -4.793 1 97.44 193 GLY A CA 1
ATOM 1401 C C . GLY A 1 193 ? 3.65 -15.383 -3.502 1 97.44 193 GLY A C 1
ATOM 1402 O O . GLY A 1 193 ? 3.355 -16.078 -2.531 1 97.44 193 GLY A O 1
ATOM 1403 N N . ALA A 1 194 ? 3.59 -14.102 -3.502 1 98.06 194 ALA A N 1
ATOM 1404 C CA . ALA A 1 194 ? 3.066 -13.375 -2.35 1 98.06 194 ALA A CA 1
ATOM 1405 C C . ALA A 1 194 ? 1.636 -13.805 -2.033 1 98.06 194 ALA A C 1
ATOM 1407 O O . ALA A 1 194 ? 1.301 -14.062 -0.877 1 98.06 194 ALA A O 1
ATOM 1408 N N . LEU A 1 195 ? 0.834 -13.836 -3.074 1 97.75 195 LEU A N 1
ATOM 1409 C CA . LEU A 1 195 ? -0.551 -14.258 -2.902 1 97.75 195 LEU A CA 1
ATOM 1410 C C . LEU A 1 195 ? -0.623 -15.656 -2.299 1 97.75 195 LEU A C 1
ATOM 1412 O O . LEU A 1 195 ? -1.384 -15.891 -1.357 1 97.75 195 LEU A O 1
ATOM 1416 N N . ALA A 1 196 ? 0.178 -16.531 -2.822 1 98.06 196 ALA A N 1
ATOM 1417 C CA . ALA A 1 196 ? 0.195 -17.922 -2.354 1 98.06 196 ALA A CA 1
ATOM 1418 C C . ALA A 1 196 ? 0.568 -17.984 -0.877 1 98.06 196 ALA A C 1
ATOM 1420 O O . ALA A 1 196 ? -0.135 -18.625 -0.083 1 98.06 196 ALA A O 1
ATOM 1421 N N . GLU A 1 197 ? 1.662 -17.359 -0.539 1 98.12 197 GLU A N 1
ATOM 1422 C CA . GLU A 1 197 ? 2.146 -17.391 0.837 1 98.12 197 GLU A CA 1
ATOM 1423 C C . GLU A 1 197 ? 1.168 -16.719 1.789 1 98.12 197 GLU A C 1
ATOM 1425 O O . GLU A 1 197 ? 1.033 -17.125 2.945 1 98.12 197 GLU A O 1
ATOM 1430 N N . HIS A 1 198 ? 0.533 -15.703 1.32 1 97.62 198 HIS A N 1
ATOM 1431 C CA . HIS A 1 198 ? -0.457 -14.992 2.119 1 97.62 198 HIS A CA 1
ATOM 1432 C C . HIS A 1 198 ? -1.664 -15.875 2.418 1 97.62 198 HIS A C 1
ATOM 1434 O O . HIS A 1 198 ? -2.211 -15.836 3.521 1 97.62 198 HIS A O 1
ATOM 1440 N N . VAL A 1 199 ? -2.041 -16.656 1.43 1 96.19 199 VAL A N 1
ATOM 1441 C CA . VAL A 1 199 ? -3.27 -17.438 1.541 1 96.19 199 VAL A CA 1
ATOM 1442 C C . VAL A 1 199 ? -2.979 -18.766 2.23 1 96.19 199 VAL A C 1
ATOM 1444 O O . VAL A 1 199 ? -3.748 -19.219 3.086 1 96.19 199 VAL A O 1
ATOM 1447 N N . ARG A 1 200 ? -1.775 -19.422 1.939 1 96.12 200 ARG A N 1
ATOM 1448 C CA . ARG A 1 200 ? -1.59 -20.812 2.342 1 96.12 200 ARG A CA 1
ATOM 1449 C C . ARG A 1 200 ? -0.246 -21 3.035 1 96.12 200 ARG A C 1
ATOM 1451 O O . ARG A 1 200 ? 0.041 -22.078 3.553 1 96.12 200 ARG A O 1
ATOM 1458 N N . GLY A 1 201 ? 0.484 -20.047 3.055 1 97.19 201 GLY A N 1
ATOM 1459 C CA . GLY A 1 201 ? 1.847 -20.266 3.516 1 97.19 201 GLY A CA 1
ATOM 1460 C C . GLY A 1 201 ? 2.207 -19.422 4.723 1 97.19 201 GLY A C 1
ATOM 1461 O O . GLY A 1 201 ? 1.392 -19.25 5.633 1 97.19 201 GLY A O 1
ATOM 1462 N N . ALA A 1 202 ? 3.43 -18.938 4.723 1 97.94 202 ALA A N 1
ATOM 1463 C CA . ALA A 1 202 ? 4.043 -18.281 5.875 1 97.94 202 ALA A CA 1
ATOM 1464 C C . ALA A 1 202 ? 3.34 -16.969 6.199 1 97.94 202 ALA A C 1
ATOM 1466 O O . ALA A 1 202 ? 3.463 -16.453 7.309 1 97.94 202 ALA A O 1
ATOM 1467 N N . GLY A 1 203 ? 2.67 -16.406 5.262 1 97.56 203 GLY A N 1
ATOM 1468 C CA . GLY A 1 203 ? 2.002 -15.133 5.461 1 97.56 203 GLY A CA 1
ATOM 1469 C C . GLY A 1 203 ? 0.561 -15.281 5.914 1 97.56 203 GLY A C 1
ATOM 1470 O O . GLY A 1 203 ? -0.149 -14.281 6.066 1 97.56 203 GLY A O 1
ATOM 1471 N N . SER A 1 204 ? 0.113 -16.484 6.125 1 95.31 204 SER A N 1
ATOM 1472 C CA . SER A 1 204 ? -1.266 -16.703 6.551 1 95.31 204 SER A CA 1
ATOM 1473 C C . SER A 1 204 ? -1.561 -15.992 7.863 1 95.31 204 SER A C 1
ATOM 1475 O O . SER A 1 204 ? -0.737 -16 8.781 1 95.31 204 SER A O 1
ATOM 1477 N N . GLY A 1 205 ? -2.742 -15.289 7.863 1 93.25 205 GLY A N 1
ATOM 1478 C CA . GLY A 1 205 ? -3.164 -14.594 9.07 1 93.25 205 GLY A CA 1
ATOM 1479 C C . GLY A 1 205 ? -2.672 -13.156 9.133 1 93.25 205 GLY A C 1
ATOM 1480 O O . GLY A 1 205 ? -3.039 -12.414 10.039 1 93.25 205 GLY A O 1
ATOM 1481 N N . THR A 1 206 ? -1.841 -12.773 8.203 1 96.19 206 THR A N 1
ATOM 1482 C CA . THR A 1 206 ? -1.343 -11.398 8.188 1 96.19 206 THR A CA 1
ATOM 1483 C C . THR A 1 206 ? -2.232 -10.508 7.324 1 96.19 206 THR A C 1
ATOM 1485 O O . THR A 1 206 ? -2.904 -10.992 6.41 1 96.19 206 THR A O 1
ATOM 1488 N N . ARG A 1 207 ? -2.25 -9.25 7.609 1 96.19 207 ARG A N 1
ATOM 1489 C CA . ARG A 1 207 ? -2.967 -8.281 6.785 1 96.19 207 ARG A CA 1
ATOM 1490 C C . ARG A 1 207 ? -1.997 -7.406 5.996 1 96.19 207 ARG A C 1
ATOM 1492 O O . ARG A 1 207 ? -2.361 -6.844 4.961 1 96.19 207 ARG A O 1
ATOM 1499 N N . ASP A 1 208 ? -0.81 -7.258 6.516 1 98.06 208 ASP A N 1
ATOM 1500 C CA . ASP A 1 208 ? 0.259 -6.484 5.887 1 98.06 208 ASP A CA 1
ATOM 1501 C C . ASP A 1 208 ? 1.536 -7.312 5.766 1 98.06 208 ASP A C 1
ATOM 1503 O O . ASP A 1 208 ? 2.162 -7.648 6.773 1 98.06 208 ASP A O 1
ATOM 1507 N N . MET A 1 209 ? 1.911 -7.578 4.508 1 98.44 209 MET A N 1
ATOM 1508 C CA . MET A 1 209 ? 3.029 -8.484 4.27 1 98.44 209 MET A CA 1
ATOM 1509 C C . MET A 1 209 ? 3.836 -8.047 3.053 1 98.44 209 MET A C 1
ATOM 1511 O O . MET A 1 209 ? 3.291 -7.441 2.129 1 98.44 209 MET A O 1
ATOM 1515 N N . VAL A 1 210 ? 5.109 -8.352 3.125 1 98.81 210 VAL A N 1
ATOM 1516 C CA . VAL A 1 210 ? 5.996 -8.203 1.975 1 98.81 210 VAL A CA 1
ATOM 1517 C C . VAL A 1 210 ? 6.652 -9.539 1.653 1 98.81 210 VAL A C 1
ATOM 1519 O O . VAL A 1 210 ? 7.141 -10.227 2.551 1 98.81 210 VAL A O 1
ATOM 1522 N N . TYR A 1 211 ? 6.504 -9.898 0.458 1 98.69 211 TYR A N 1
ATOM 1523 C CA . TYR A 1 211 ? 7.168 -11.086 -0.065 1 98.69 211 TYR A CA 1
ATOM 1524 C C . TYR A 1 211 ? 8.352 -10.703 -0.944 1 98.69 211 TYR A C 1
ATOM 1526 O O . TYR A 1 211 ? 8.227 -9.883 -1.851 1 98.69 211 TYR A O 1
ATOM 1534 N N . VAL A 1 212 ? 9.555 -11.273 -0.634 1 98.31 212 VAL A N 1
ATOM 1535 C CA . VAL A 1 212 ? 10.781 -11.047 -1.389 1 98.31 212 VAL A CA 1
ATOM 1536 C C . VAL A 1 212 ? 11.344 -12.383 -1.877 1 98.31 212 VAL A C 1
ATOM 1538 O O . VAL A 1 2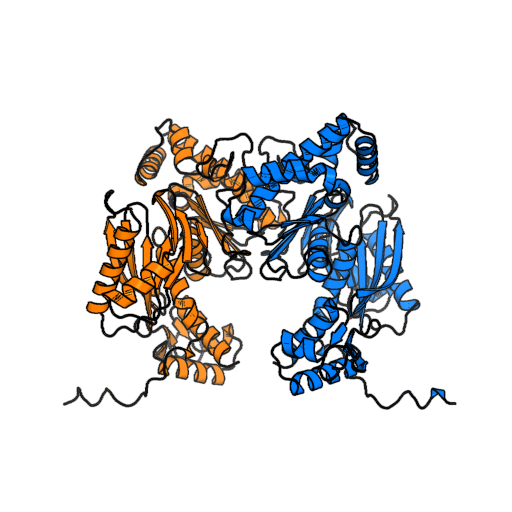12 ? 11.656 -13.258 -1.072 1 98.31 212 VAL A O 1
ATOM 1541 N N . SER A 1 213 ? 11.516 -12.445 -3.172 1 95.19 213 SER A N 1
ATOM 1542 C CA . SER A 1 213 ? 11.977 -13.727 -3.707 1 95.19 213 SER A CA 1
ATOM 1543 C C . SER A 1 213 ? 13.133 -13.523 -4.68 1 95.19 213 SER A C 1
ATOM 1545 O O . SER A 1 213 ? 13.094 -12.633 -5.531 1 95.19 213 SER A O 1
ATOM 1547 N N . GLY A 1 214 ? 14.133 -14.359 -4.469 1 88.62 214 GLY A N 1
ATOM 1548 C CA . GLY A 1 214 ? 15.305 -14.312 -5.332 1 88.62 214 GLY A CA 1
ATOM 1549 C C . GLY A 1 214 ? 15.492 -15.57 -6.156 1 88.62 214 GLY A C 1
ATOM 1550 O O . GLY A 1 214 ? 15.312 -16.688 -5.652 1 88.62 214 GLY A O 1
ATOM 1551 N N . GLU A 1 215 ? 15.695 -15.414 -7.398 1 79.75 215 GLU A N 1
ATOM 1552 C CA . GLU A 1 215 ? 16.219 -16.422 -8.328 1 79.75 215 GLU A CA 1
ATOM 1553 C C . GLU A 1 215 ? 17.375 -15.859 -9.148 1 79.75 215 GLU A C 1
ATOM 1555 O O . GLU A 1 215 ? 18.328 -15.305 -8.602 1 79.75 215 GLU A O 1
ATOM 1560 N N . ILE A 1 216 ? 17.125 -15.773 -10.492 1 73.88 216 ILE A N 1
ATOM 1561 C CA . ILE A 1 216 ? 18.094 -14.992 -11.273 1 73.88 216 ILE A CA 1
ATOM 1562 C C . ILE A 1 216 ? 17.938 -13.508 -10.938 1 73.88 216 ILE A C 1
ATOM 1564 O O . ILE A 1 216 ? 18.922 -12.844 -10.602 1 73.88 216 ILE A O 1
ATOM 1568 N N . GLY A 1 217 ? 16.781 -13.039 -10.891 1 83.75 217 GLY A N 1
ATOM 1569 C CA . GLY A 1 217 ? 16.453 -11.695 -10.438 1 83.75 217 GLY A CA 1
ATOM 1570 C C . GLY A 1 217 ? 15.766 -11.672 -9.086 1 83.75 217 GLY A C 1
ATOM 1571 O O . GLY A 1 217 ? 15.719 -12.688 -8.383 1 83.75 217 GLY A O 1
ATOM 1572 N N . VAL A 1 218 ? 15.43 -10.523 -8.633 1 92 218 VAL A N 1
ATOM 1573 C CA . VAL A 1 218 ? 14.734 -10.359 -7.359 1 92 218 VAL A CA 1
ATOM 1574 C C . VAL A 1 218 ? 13.367 -9.727 -7.598 1 92 218 VAL A C 1
ATOM 1576 O O . VAL A 1 218 ? 13.258 -8.695 -8.258 1 92 218 VAL A O 1
ATOM 1579 N N . GLY A 1 219 ? 12.297 -10.422 -7.176 1 93.81 219 GLY A N 1
ATOM 1580 C CA . GLY A 1 219 ? 10.938 -9.906 -7.254 1 93.81 219 GLY A CA 1
ATOM 1581 C C . GLY A 1 219 ? 10.273 -9.789 -5.898 1 93.81 219 GLY A C 1
ATOM 1582 O O . GLY A 1 219 ? 10.812 -10.242 -4.891 1 93.81 219 GLY A O 1
ATOM 1583 N N . GLY A 1 220 ? 9.141 -9.156 -5.953 1 96.19 220 GLY A N 1
ATOM 1584 C CA . GLY A 1 220 ? 8.414 -9.008 -4.707 1 96.19 220 GLY A CA 1
ATOM 1585 C C . GLY A 1 220 ? 6.922 -8.812 -4.91 1 96.19 220 GLY A C 1
ATOM 1586 O O . GLY A 1 220 ? 6.465 -8.602 -6.035 1 96.19 220 GLY A O 1
ATOM 1587 N N . GLY A 1 221 ? 6.211 -9.039 -3.908 1 97.88 221 GLY A N 1
ATOM 1588 C CA . GLY A 1 221 ? 4.793 -8.75 -3.775 1 97.88 221 GLY A CA 1
ATOM 1589 C C . GLY A 1 221 ? 4.43 -8.148 -2.43 1 97.88 221 GLY A C 1
ATOM 1590 O O . GLY A 1 221 ? 5.082 -8.43 -1.423 1 97.88 221 GLY A O 1
ATOM 1591 N N . ILE A 1 222 ? 3.42 -7.324 -2.51 1 98.5 222 ILE A N 1
ATOM 1592 C CA . ILE A 1 222 ? 3.029 -6.602 -1.306 1 98.5 222 ILE A CA 1
ATOM 1593 C C . ILE A 1 222 ? 1.543 -6.816 -1.034 1 98.5 222 ILE A C 1
ATOM 1595 O O . ILE A 1 222 ? 0.722 -6.75 -1.953 1 98.5 222 ILE A O 1
ATOM 1599 N N . VAL A 1 223 ? 1.238 -7.16 0.165 1 98.12 223 VAL A N 1
ATOM 1600 C CA . VAL A 1 223 ? -0.139 -7.254 0.636 1 98.12 223 VAL A CA 1
ATOM 1601 C C . VAL A 1 223 ? -0.418 -6.141 1.645 1 98.12 223 VAL A C 1
ATOM 1603 O O . VAL A 1 223 ? 0.326 -5.973 2.611 1 98.12 223 VAL A O 1
ATOM 1606 N N . VAL A 1 224 ? -1.431 -5.367 1.38 1 97.69 224 VAL A N 1
ATOM 1607 C CA . VAL A 1 224 ? -1.862 -4.27 2.24 1 97.69 224 VAL A CA 1
ATOM 1608 C C . VAL A 1 224 ? -3.311 -4.488 2.668 1 97.69 224 VAL A C 1
ATOM 1610 O O . VAL A 1 224 ? -4.203 -4.621 1.825 1 97.69 224 VAL A O 1
ATOM 1613 N N . ASP A 1 225 ? -3.523 -4.512 3.918 1 95.38 225 ASP A N 1
ATOM 1614 C CA . ASP A 1 225 ? -4.855 -4.703 4.484 1 95.38 225 ASP A CA 1
ATOM 1615 C C . ASP A 1 225 ? -5.531 -5.938 3.889 1 95.38 225 ASP A C 1
ATOM 1617 O O . ASP A 1 225 ? -6.691 -5.875 3.477 1 95.38 225 ASP A O 1
ATOM 1621 N N . GLY A 1 226 ? -4.781 -6.918 3.752 1 94.5 226 GLY A N 1
ATOM 1622 C CA . GLY A 1 226 ? -5.285 -8.227 3.357 1 94.5 226 GLY A CA 1
ATOM 1623 C C . GLY A 1 226 ? -5.43 -8.375 1.855 1 94.5 226 GLY A C 1
ATOM 1624 O O . GLY A 1 226 ? -5.863 -9.43 1.372 1 94.5 226 GLY A O 1
ATOM 1625 N N . ARG A 1 227 ? -5.008 -7.383 1.106 1 94.19 227 ARG A N 1
ATOM 1626 C CA . ARG A 1 227 ? -5.16 -7.441 -0.344 1 94.19 227 ARG A CA 1
ATOM 1627 C C . ARG A 1 227 ? -3.836 -7.156 -1.044 1 94.19 227 ARG A C 1
ATOM 1629 O O . ARG A 1 227 ? -3.045 -6.336 -0.574 1 94.19 227 ARG A O 1
ATOM 1636 N N . PRO A 1 228 ? -3.656 -7.797 -2.193 1 95.62 228 PRO A N 1
ATOM 1637 C CA . PRO A 1 228 ? -2.447 -7.48 -2.959 1 95.62 228 PRO A CA 1
ATOM 1638 C C . PRO A 1 228 ? -2.398 -6.02 -3.406 1 95.62 228 PRO A C 1
ATOM 1640 O O . PRO A 1 228 ? -3.42 -5.461 -3.814 1 95.62 228 PRO A O 1
ATOM 1643 N N . LEU A 1 229 ? -1.267 -5.383 -3.264 1 96.88 229 LEU A N 1
ATOM 1644 C CA . LEU A 1 229 ? -1.04 -4.047 -3.801 1 96.88 229 LEU A CA 1
ATOM 1645 C C . LEU A 1 229 ? -0.762 -4.102 -5.301 1 96.88 229 LEU A C 1
ATOM 1647 O O . LEU A 1 229 ? 0.279 -4.609 -5.723 1 96.88 229 LEU A O 1
ATOM 1651 N N . VAL A 1 230 ? -1.605 -3.588 -6.086 1 93.5 230 VAL A N 1
ATOM 1652 C CA . VAL A 1 230 ? -1.512 -3.703 -7.535 1 93.5 230 VAL A CA 1
ATOM 1653 C C . VAL A 1 230 ? -0.893 -2.434 -8.117 1 93.5 230 VAL A C 1
ATOM 1655 O O . VAL A 1 230 ? -0.1 -2.496 -9.055 1 93.5 230 VAL A O 1
ATOM 1658 N N . GLY A 1 231 ? -1.174 -1.275 -7.473 1 94.44 231 GLY A N 1
ATOM 1659 C CA . GLY A 1 231 ? -0.749 0.002 -8.023 1 94.44 231 GLY A CA 1
ATOM 1660 C C . GLY A 1 231 ? -1.649 0.503 -9.133 1 94.44 231 GLY A C 1
ATOM 1661 O O . GLY A 1 231 ? -2.672 -0.114 -9.438 1 94.44 231 GLY A O 1
ATOM 1662 N N . ARG A 1 232 ? -1.302 1.591 -9.688 1 91.81 232 ARG A N 1
ATOM 1663 C CA . ARG A 1 232 ? -2.137 2.281 -10.664 1 91.81 232 ARG A CA 1
ATOM 1664 C C . ARG A 1 232 ? -2.363 1.414 -11.898 1 91.81 232 ARG A C 1
ATOM 1666 O O . ARG A 1 232 ? -3.475 1.358 -12.43 1 91.81 232 ARG A O 1
ATOM 1673 N N . SER A 1 233 ? -1.322 0.754 -12.312 1 89.56 233 SER A N 1
ATOM 1674 C CA . SER A 1 233 ? -1.439 0.057 -13.586 1 89.56 233 SER A CA 1
ATOM 1675 C C . SER A 1 233 ? -0.957 -1.386 -13.477 1 89.56 233 SER A C 1
ATOM 1677 O O . SER A 1 233 ? -0.647 -2.021 -14.484 1 89.56 233 SER A O 1
ATOM 1679 N N . GLY A 1 234 ? -0.829 -1.806 -12.258 1 88.56 234 GLY A N 1
ATOM 1680 C CA . GLY A 1 234 ? -0.539 -3.219 -12.07 1 88.56 234 GLY A CA 1
ATOM 1681 C C . GLY A 1 234 ? 0.945 -3.512 -11.953 1 88.56 234 GLY A C 1
ATOM 1682 O O . GLY A 1 234 ? 1.362 -4.668 -12.016 1 88.56 234 GLY A O 1
ATOM 1683 N N . TYR A 1 235 ? 1.763 -2.52 -11.711 1 90.69 235 TYR A N 1
ATOM 1684 C CA . TYR A 1 235 ? 3.207 -2.715 -11.742 1 90.69 235 TYR A CA 1
ATOM 1685 C C . TYR A 1 235 ? 3.814 -2.537 -10.359 1 90.69 235 TYR A C 1
ATOM 1687 O O . TYR A 1 235 ? 5.031 -2.383 -10.219 1 90.69 235 TYR A O 1
ATOM 1695 N N . ALA A 1 236 ? 3 -2.508 -9.336 1 94.94 236 ALA A N 1
ATOM 1696 C CA . ALA A 1 236 ? 3.551 -2.396 -7.984 1 94.94 236 ALA A CA 1
ATOM 1697 C C . ALA A 1 236 ? 4.348 -3.643 -7.613 1 94.94 236 ALA A C 1
ATOM 1699 O O . ALA A 1 236 ? 4.168 -4.703 -8.211 1 94.94 236 ALA A O 1
ATOM 1700 N N . GLY A 1 237 ? 5.273 -3.467 -6.719 1 95.88 237 GLY A N 1
ATOM 1701 C CA . GLY A 1 237 ? 5.969 -4.609 -6.152 1 95.88 237 GLY A CA 1
ATOM 1702 C C . GLY A 1 237 ? 7.301 -4.891 -6.824 1 95.88 237 GLY A C 1
ATOM 1703 O O . GLY A 1 237 ? 7.922 -5.926 -6.578 1 95.88 237 GLY A O 1
ATOM 1704 N N . GLU A 1 238 ? 7.723 -3.998 -7.629 1 94.81 238 GLU A N 1
ATOM 1705 C CA . GLU A 1 238 ? 9.031 -4.172 -8.266 1 94.81 238 GLU A CA 1
ATOM 1706 C C . GLU A 1 238 ? 10.156 -3.752 -7.328 1 94.81 238 GLU A C 1
ATOM 1708 O O . GLU A 1 238 ? 10.992 -2.924 -7.691 1 94.81 238 GLU A O 1
ATOM 1713 N N . ILE A 1 239 ? 10.227 -4.434 -6.23 1 97.31 239 ILE A N 1
ATOM 1714 C CA . ILE A 1 239 ? 11.102 -4.051 -5.125 1 97.31 239 ILE A CA 1
ATOM 1715 C C . ILE A 1 239 ? 12.555 -4.359 -5.484 1 97.31 239 ILE A C 1
ATOM 1717 O O . ILE A 1 239 ? 13.477 -3.762 -4.922 1 97.31 239 ILE A O 1
ATOM 1721 N N . GLY A 1 240 ? 12.797 -5.305 -6.336 1 96.25 240 GLY A N 1
ATOM 1722 C CA . GLY A 1 240 ? 14.156 -5.598 -6.77 1 96.25 240 GLY A CA 1
ATOM 1723 C C . GLY A 1 240 ? 14.836 -4.418 -7.434 1 96.25 240 GLY A C 1
ATOM 1724 O O . GLY A 1 240 ? 16.062 -4.379 -7.531 1 96.25 240 GLY A O 1
ATOM 1725 N N . HIS A 1 241 ? 14.055 -3.479 -7.82 1 95.5 241 HIS A N 1
ATOM 1726 C CA . HIS A 1 241 ? 14.586 -2.348 -8.578 1 95.5 241 HIS A CA 1
ATOM 1727 C C . HIS A 1 241 ? 14.547 -1.068 -7.746 1 95.5 241 HIS A C 1
ATOM 1729 O O . HIS A 1 241 ? 14.656 0.033 -8.297 1 95.5 241 HIS A O 1
ATOM 1735 N N . MET A 1 242 ? 14.383 -1.179 -6.461 1 96.31 242 MET A N 1
ATOM 1736 C CA . MET A 1 242 ? 14.703 -0.07 -5.566 1 96.31 242 MET A CA 1
ATOM 1737 C C . MET A 1 242 ? 16.188 0.297 -5.66 1 96.31 242 MET A C 1
ATOM 1739 O O . MET A 1 242 ? 17.031 -0.576 -5.844 1 96.31 242 MET A O 1
ATOM 1743 N N . VAL A 1 243 ? 16.391 1.536 -5.48 1 97 243 VAL A N 1
ATOM 1744 C CA . VAL A 1 243 ? 17.781 1.97 -5.5 1 97 243 VAL A CA 1
ATOM 1745 C C . VAL A 1 243 ? 18.375 1.89 -4.094 1 97 243 VAL A C 1
ATOM 1747 O O . VAL A 1 243 ? 17.969 2.648 -3.205 1 97 243 VAL A O 1
ATOM 1750 N N . VAL A 1 244 ? 19.344 1.049 -3.906 1 96.81 244 VAL A N 1
ATOM 1751 C CA . VAL A 1 244 ? 19.953 0.911 -2.588 1 96.81 244 VAL A CA 1
ATOM 1752 C C . VAL A 1 244 ? 21.422 1.347 -2.65 1 96.81 244 VAL A C 1
ATOM 1754 O O . VAL A 1 244 ? 22.031 1.666 -1.623 1 96.81 244 VAL A O 1
ATOM 1757 N N . ASN A 1 245 ? 21.984 1.289 -3.807 1 96.38 245 ASN A N 1
ATOM 1758 C CA . ASN A 1 245 ? 23.391 1.637 -4.039 1 96.38 245 ASN A CA 1
ATOM 1759 C C . ASN A 1 245 ? 23.547 2.521 -5.273 1 96.38 245 ASN A C 1
ATOM 1761 O O . ASN A 1 245 ? 24 2.057 -6.32 1 96.38 245 ASN A O 1
ATOM 1765 N N . PRO A 1 246 ? 23.234 3.811 -5.125 1 95.12 246 PRO A N 1
ATOM 1766 C CA . PRO A 1 246 ? 23.156 4.691 -6.293 1 95.12 246 PRO A CA 1
ATOM 1767 C C . PRO A 1 246 ? 24.453 4.695 -7.117 1 95.12 246 PRO A C 1
ATOM 1769 O O . PRO A 1 246 ? 24.422 4.996 -8.312 1 95.12 246 PRO A O 1
ATOM 1772 N N . GLU A 1 247 ? 25.562 4.387 -6.59 1 93.75 247 GLU A N 1
ATOM 1773 C CA . GLU A 1 247 ? 26.828 4.34 -7.316 1 93.75 247 GLU A CA 1
ATOM 1774 C C . GLU A 1 247 ? 27.25 2.9 -7.602 1 93.75 247 GLU A C 1
ATOM 1776 O O . GLU A 1 247 ? 28.422 2.633 -7.883 1 93.75 247 GLU A O 1
ATOM 1781 N N . GLY A 1 248 ? 26.359 2.029 -7.52 1 95.31 248 GLY A N 1
ATOM 1782 C CA . GLY A 1 248 ? 26.641 0.612 -7.68 1 95.31 248 GLY A CA 1
ATOM 1783 C C . GLY A 1 248 ? 26.656 0.166 -9.133 1 95.31 248 GLY A C 1
ATOM 1784 O O . GLY A 1 248 ? 27.094 0.913 -10.008 1 95.31 248 GLY A O 1
ATOM 1785 N N . ARG A 1 249 ? 26.25 -0.99 -9.359 1 94.62 249 ARG A N 1
ATOM 1786 C CA . ARG A 1 249 ? 26.375 -1.649 -10.648 1 94.62 249 ARG A CA 1
ATOM 1787 C C . ARG A 1 249 ? 25.188 -1.346 -11.547 1 94.62 249 ARG A C 1
ATOM 1789 O O . ARG A 1 249 ? 24.078 -1.099 -11.062 1 94.62 249 ARG A O 1
ATOM 1796 N N . PRO A 1 250 ? 25.438 -1.369 -12.859 1 94.81 250 PRO A N 1
ATOM 1797 C CA . PRO A 1 250 ? 24.281 -1.326 -13.773 1 94.81 250 PRO A CA 1
ATOM 1798 C C . PRO A 1 250 ? 23.406 -2.564 -13.664 1 94.81 250 PRO A C 1
ATOM 1800 O O . PRO A 1 250 ? 23.906 -3.668 -13.438 1 94.81 250 PRO A O 1
ATOM 1803 N N . CYS A 1 251 ? 22.203 -2.328 -13.797 1 92.75 251 CYS A N 1
ATOM 1804 C CA . CYS A 1 251 ? 21.203 -3.402 -13.797 1 92.75 251 CYS A CA 1
ATOM 1805 C C . CYS A 1 251 ? 20.703 -3.682 -15.211 1 92.75 251 CYS A C 1
ATOM 1807 O O . CYS A 1 251 ? 20.719 -2.795 -16.062 1 92.75 251 CYS A O 1
ATOM 1809 N N . HIS A 1 252 ? 20.25 -4.855 -15.445 1 85.06 252 HIS A N 1
ATOM 1810 C CA . HIS A 1 252 ? 19.719 -5.211 -16.75 1 85.06 252 HIS A CA 1
ATOM 1811 C C . HIS A 1 252 ? 18.453 -4.422 -17.078 1 85.06 252 HIS A C 1
ATOM 1813 O O . HIS A 1 252 ? 18.031 -4.355 -18.234 1 85.06 252 HIS A O 1
ATOM 1819 N N . CYS A 1 253 ? 17.828 -3.832 -16.062 1 86.5 253 CYS A N 1
ATOM 1820 C CA . CYS A 1 253 ? 16.625 -3.049 -16.297 1 86.5 253 CYS A CA 1
ATOM 1821 C C . CYS A 1 253 ? 16.953 -1.672 -16.859 1 86.5 253 CYS A C 1
ATOM 1823 O O . CYS A 1 253 ? 16.062 -0.929 -17.266 1 86.5 253 CYS A O 1
ATOM 1825 N N . GLY A 1 254 ? 18.219 -1.292 -16.875 1 89.62 254 GLY A N 1
ATOM 1826 C CA . GLY A 1 254 ? 18.672 -0.005 -17.375 1 89.62 254 GLY A CA 1
ATOM 1827 C C . GLY A 1 254 ? 19.062 0.955 -16.266 1 89.62 254 GLY A C 1
ATOM 1828 O O . GLY A 1 254 ? 19.719 1.969 -16.516 1 89.62 254 GLY A O 1
ATOM 1829 N N . SER A 1 255 ? 18.75 0.604 -15.062 1 93.56 255 SER A N 1
ATOM 1830 C CA . SER A 1 255 ? 19.062 1.454 -13.922 1 93.56 255 SER A CA 1
ATOM 1831 C C . SER A 1 255 ? 20.438 1.131 -13.352 1 93.56 255 SER A C 1
ATOM 1833 O O . SER A 1 255 ? 21.141 0.263 -13.875 1 93.56 255 SER A O 1
ATOM 1835 N N . ILE A 1 256 ? 20.812 1.902 -12.375 1 95 256 ILE A N 1
ATOM 1836 C CA . ILE A 1 256 ? 22.047 1.691 -11.625 1 95 256 ILE A CA 1
ATOM 1837 C C . ILE A 1 256 ? 21.734 1.582 -10.133 1 95 256 ILE A C 1
ATOM 1839 O O . ILE A 1 256 ? 21 2.404 -9.586 1 95 256 ILE A O 1
ATOM 1843 N N . GLY A 1 257 ? 22.281 0.531 -9.539 1 95.94 257 GLY A N 1
ATOM 1844 C CA . GLY A 1 257 ? 22.25 0.466 -8.086 1 95.94 257 GLY A CA 1
ATOM 1845 C C . GLY A 1 257 ? 21 -0.211 -7.555 1 95.94 257 GLY A C 1
ATOM 1846 O O . GLY A 1 257 ? 20.641 -0.029 -6.391 1 95.94 257 GLY A O 1
ATOM 1847 N N . CYS A 1 258 ? 20.312 -1.003 -8.398 1 97.12 258 CYS A N 1
ATOM 1848 C CA . CYS A 1 258 ? 19.109 -1.721 -7.977 1 97.12 258 CYS A CA 1
ATOM 1849 C C . CYS A 1 258 ? 19.438 -2.73 -6.883 1 97.12 258 CYS A C 1
ATOM 1851 O O . CYS A 1 258 ? 20.531 -3.291 -6.855 1 97.12 258 CYS A O 1
ATOM 1853 N N . TRP A 1 259 ? 18.484 -2.971 -6.031 1 97.62 259 TRP A N 1
ATOM 1854 C CA . TRP A 1 259 ? 18.609 -3.961 -4.969 1 97.62 259 TRP A CA 1
ATOM 1855 C C . TRP A 1 259 ? 18.969 -5.328 -5.535 1 97.62 259 TRP A C 1
ATOM 1857 O O . TRP A 1 259 ? 19.812 -6.031 -4.973 1 97.62 259 TRP A O 1
ATOM 1867 N N . GLU A 1 260 ? 18.438 -5.711 -6.625 1 95.5 260 GLU A N 1
ATOM 1868 C CA . GLU A 1 260 ? 18.688 -6.984 -7.293 1 95.5 260 GLU A CA 1
ATOM 1869 C C . GLU A 1 260 ? 20.172 -7.184 -7.574 1 95.5 260 GLU A C 1
ATOM 1871 O O . GLU A 1 260 ? 20.688 -8.289 -7.438 1 95.5 260 GLU A O 1
ATOM 1876 N N . THR A 1 261 ? 20.875 -6.121 -7.953 1 95.12 261 THR A N 1
ATOM 1877 C CA . THR A 1 261 ? 22.281 -6.23 -8.305 1 95.12 261 THR A CA 1
ATOM 1878 C C . THR A 1 261 ? 23.125 -6.57 -7.078 1 95.12 261 THR A C 1
ATOM 1880 O O . THR A 1 261 ? 24.25 -7.031 -7.203 1 95.12 261 THR A O 1
ATOM 1883 N N . GLU A 1 262 ? 22.562 -6.355 -5.945 1 96.5 262 GLU A N 1
ATOM 1884 C CA . GLU A 1 262 ? 23.328 -6.551 -4.719 1 96.5 262 GLU A CA 1
ATOM 1885 C C . GLU A 1 262 ? 22.938 -7.855 -4.027 1 96.5 262 GLU A C 1
ATOM 1887 O O . GLU A 1 262 ? 23.719 -8.391 -3.229 1 96.5 262 GLU A O 1
ATOM 1892 N N . ILE A 1 263 ? 21.781 -8.359 -4.352 1 96.56 263 ILE A N 1
ATOM 1893 C CA . ILE A 1 263 ? 21.359 -9.484 -3.531 1 96.56 263 ILE A CA 1
ATOM 1894 C C . ILE A 1 263 ? 20.969 -10.656 -4.426 1 96.56 263 ILE A C 1
ATOM 1896 O O . ILE A 1 263 ? 20.719 -11.766 -3.939 1 96.56 263 ILE A O 1
ATOM 1900 N N . GLY A 1 264 ? 20.906 -10.555 -5.652 1 90.69 264 GLY A N 1
ATOM 1901 C CA . GLY A 1 264 ? 20.516 -11.633 -6.551 1 90.69 264 GLY A CA 1
ATOM 1902 C C . GLY A 1 264 ? 21.609 -12.664 -6.746 1 90.69 264 GLY A C 1
ATOM 1903 O O . GLY A 1 264 ? 22.672 -12.586 -6.117 1 90.69 264 GLY A O 1
ATOM 1904 N N . GLN A 1 265 ? 21.297 -13.633 -7.57 1 88.25 265 GLN A N 1
ATOM 1905 C CA . GLN A 1 265 ? 22.234 -14.719 -7.855 1 88.25 265 GLN A CA 1
ATOM 1906 C C . GLN A 1 265 ? 23.578 -14.18 -8.336 1 88.25 265 GLN A C 1
ATOM 1908 O O . GLN A 1 265 ? 24.625 -14.672 -7.922 1 88.25 265 GLN A O 1
ATOM 1913 N N . ARG A 1 266 ? 23.547 -13.195 -9.148 1 89.06 266 ARG A N 1
ATOM 1914 C CA . ARG A 1 266 ? 24.766 -12.633 -9.719 1 89.06 266 ARG A CA 1
ATOM 1915 C C . ARG A 1 266 ? 25.656 -12.055 -8.625 1 89.06 266 ARG A C 1
ATOM 1917 O O . ARG A 1 266 ? 26.891 -12.109 -8.727 1 89.06 266 ARG A O 1
ATOM 1924 N N . ALA A 1 267 ? 25.062 -11.469 -7.68 1 93.56 267 ALA A N 1
ATOM 1925 C CA . ALA A 1 267 ? 25.828 -10.93 -6.559 1 93.56 267 ALA A CA 1
ATOM 1926 C C . ALA A 1 267 ? 26.578 -12.039 -5.828 1 93.56 267 ALA A C 1
ATOM 1928 O O . ALA A 1 267 ? 27.766 -11.891 -5.504 1 93.56 267 ALA A O 1
ATOM 1929 N N . LEU A 1 268 ? 25.938 -13.148 -5.582 1 93.88 268 LEU A N 1
ATOM 1930 C CA . LEU A 1 268 ? 26.562 -14.289 -4.926 1 93.88 268 LEU A CA 1
ATOM 1931 C C . LEU A 1 268 ? 27.734 -14.805 -5.746 1 93.88 268 LEU A C 1
ATOM 1933 O O . LEU A 1 268 ? 28.812 -15.055 -5.207 1 93.88 268 LEU A O 1
ATOM 1937 N N . LEU A 1 269 ? 27.5 -14.914 -7.016 1 93.31 269 LEU A N 1
ATOM 1938 C CA . LEU A 1 269 ? 28.547 -15.398 -7.91 1 93.31 269 LEU A CA 1
ATOM 1939 C C . LEU A 1 269 ? 29.75 -14.461 -7.883 1 93.31 269 LEU A C 1
ATOM 1941 O O . LEU A 1 269 ? 30.891 -14.914 -7.836 1 93.31 269 LEU A O 1
ATOM 1945 N N . ARG A 1 270 ? 29.484 -13.227 -7.93 1 94.38 270 ARG A N 1
ATOM 1946 C CA . ARG A 1 270 ? 30.562 -12.234 -7.898 1 94.38 270 ARG A CA 1
ATOM 1947 C C . ARG A 1 270 ? 31.391 -12.367 -6.629 1 94.38 270 ARG A C 1
ATOM 1949 O O . ARG A 1 270 ? 32.625 -12.352 -6.68 1 94.38 270 ARG A O 1
ATOM 1956 N N . HIS A 1 271 ? 30.781 -12.516 -5.547 1 95.81 271 HIS A N 1
ATOM 1957 C CA . HIS A 1 271 ? 31.484 -12.625 -4.277 1 95.81 271 HIS A CA 1
ATOM 1958 C C . HIS A 1 271 ? 32.25 -13.938 -4.188 1 95.81 271 HIS A C 1
ATOM 1960 O O . HIS A 1 271 ? 33.25 -14.031 -3.461 1 95.81 271 HIS A O 1
ATOM 1966 N N . MET A 1 272 ? 31.828 -14.945 -4.961 1 95.5 272 MET A N 1
ATOM 1967 C CA . MET A 1 272 ? 32.531 -16.234 -5.027 1 95.5 272 MET A CA 1
ATOM 1968 C C . MET A 1 272 ? 33.688 -16.172 -6.016 1 95.5 272 MET A C 1
ATOM 1970 O O . MET A 1 272 ? 34.531 -17.062 -6.039 1 95.5 272 MET A O 1
ATOM 1974 N N . GLY A 1 273 ? 33.688 -15.109 -6.836 1 94.31 273 GLY A N 1
ATOM 1975 C CA . GLY A 1 273 ? 34.656 -15.016 -7.91 1 94.31 273 GLY A CA 1
ATOM 1976 C C . GLY A 1 273 ? 34.312 -15.906 -9.094 1 94.31 273 GLY A C 1
ATOM 1977 O O . GLY A 1 273 ? 35.219 -16.344 -9.812 1 94.31 273 GLY A O 1
ATOM 1978 N N . TRP A 1 274 ? 33.062 -16.25 -9.188 1 91.94 274 TRP A N 1
ATOM 1979 C CA . TRP A 1 274 ? 32.594 -17.094 -10.281 1 91.94 274 TRP A CA 1
ATOM 1980 C C . TRP A 1 274 ? 32.094 -16.25 -11.445 1 91.94 274 TRP A C 1
ATOM 1982 O O . TRP A 1 274 ? 31.688 -15.102 -11.258 1 91.94 274 TRP A O 1
ATOM 1992 N N . ALA A 1 275 ? 32.156 -16.734 -12.641 1 85.88 275 ALA A N 1
ATOM 1993 C CA . ALA A 1 275 ? 31.641 -16.062 -13.828 1 85.88 275 ALA A CA 1
ATOM 1994 C C . ALA A 1 275 ? 30.125 -15.953 -13.766 1 85.88 275 ALA A C 1
ATOM 1996 O O . ALA A 1 275 ? 29.453 -16.828 -13.195 1 85.88 275 ALA A O 1
ATOM 1997 N N . ASP A 1 276 ? 29.797 -14.719 -14.414 1 77.19 276 ASP A N 1
ATOM 1998 C CA . ASP A 1 276 ? 28.359 -14.508 -14.484 1 77.19 276 ASP A CA 1
ATOM 1999 C C . ASP A 1 276 ? 27.688 -15.602 -15.312 1 77.19 276 ASP A C 1
ATOM 2001 O O . ASP A 1 276 ? 28.25 -16.094 -16.297 1 77.19 276 ASP A O 1
ATOM 2005 N N . GLY A 1 277 ? 26.688 -15.969 -14.906 1 68.38 277 GLY A N 1
ATOM 2006 C CA . GLY A 1 277 ? 25.953 -16.969 -15.664 1 68.38 277 GLY A CA 1
ATOM 2007 C C . GLY A 1 277 ? 25.781 -18.281 -14.906 1 68.38 277 GLY A C 1
ATOM 2008 O O . GLY A 1 277 ? 26.281 -18.422 -13.789 1 68.38 277 GLY A O 1
ATOM 2009 N N . GLY A 1 278 ? 24.859 -19.109 -15.172 1 61.06 278 GLY A N 1
ATOM 2010 C CA . GLY A 1 278 ? 24.562 -20.406 -14.594 1 61.06 278 GLY A CA 1
ATOM 2011 C C . GLY A 1 278 ? 23.094 -20.609 -14.297 1 61.06 278 GLY A C 1
ATOM 2012 O O . GLY A 1 278 ? 22.312 -19.656 -14.32 1 61.06 278 GLY A O 1
ATOM 2013 N N . ASP A 1 279 ? 22.891 -21.844 -14.266 1 62.84 279 ASP A N 1
ATOM 2014 C CA . ASP A 1 279 ? 21.516 -22.219 -13.953 1 62.84 279 ASP A CA 1
ATOM 2015 C C . ASP A 1 279 ? 21.25 -22.156 -12.453 1 62.84 279 ASP A C 1
ATOM 2017 O O . ASP A 1 279 ? 22.125 -21.734 -11.68 1 62.84 279 ASP A O 1
ATOM 2021 N N . HIS A 1 280 ? 20.078 -22.281 -12.031 1 62.91 280 HIS A N 1
ATOM 2022 C CA . HIS A 1 280 ? 19.625 -22.234 -10.648 1 62.91 280 HIS A CA 1
ATOM 2023 C C . HIS A 1 280 ? 20.469 -23.141 -9.758 1 62.91 280 HIS A C 1
ATOM 2025 O O . HIS A 1 280 ? 20.547 -22.938 -8.547 1 62.91 280 HIS A O 1
ATOM 2031 N N . GLU A 1 281 ? 21.328 -23.891 -10.367 1 76.06 281 GLU A N 1
ATOM 2032 C CA . GLU A 1 281 ? 22.078 -24.875 -9.586 1 76.06 281 GLU A CA 1
ATOM 2033 C C . GLU A 1 281 ? 23.344 -24.266 -8.992 1 76.06 281 GLU A C 1
ATOM 2035 O O . GLU A 1 281 ? 23.922 -24.812 -8.055 1 76.06 281 GLU A O 1
ATOM 2040 N N . VAL A 1 282 ? 23.594 -23.172 -9.477 1 83.69 282 VAL A N 1
ATOM 2041 C CA . VAL A 1 282 ? 24.844 -22.562 -9.023 1 83.69 282 VAL A CA 1
ATOM 2042 C C . VAL A 1 282 ? 24.719 -22.141 -7.566 1 83.69 282 VAL A C 1
ATOM 2044 O O . VAL A 1 282 ? 25.672 -22.266 -6.789 1 83.69 282 VAL A O 1
ATOM 2047 N N . VAL A 1 283 ? 23.594 -21.688 -7.137 1 87.62 283 VAL A N 1
ATOM 2048 C CA . VAL A 1 283 ? 23.391 -21.281 -5.75 1 87.62 283 VAL A CA 1
ATOM 2049 C C . VAL A 1 283 ? 23.453 -22.516 -4.84 1 87.62 283 VAL A C 1
ATOM 2051 O O . VAL A 1 283 ? 23.969 -22.438 -3.725 1 87.62 283 VAL A O 1
ATOM 2054 N N . ASP A 1 284 ? 23.031 -23.609 -5.379 1 89.69 284 ASP A N 1
ATOM 2055 C CA . ASP A 1 284 ? 23.125 -24.844 -4.625 1 89.69 284 ASP A CA 1
ATOM 2056 C C . ASP A 1 284 ? 24.594 -25.234 -4.383 1 89.69 284 ASP A C 1
ATOM 2058 O O . ASP A 1 284 ? 24.938 -25.734 -3.311 1 89.69 284 ASP A O 1
ATOM 2062 N N . ALA A 1 285 ? 25.266 -25.031 -5.352 1 93.56 285 ALA A N 1
ATOM 2063 C CA . ALA A 1 285 ? 26.688 -25.328 -5.219 1 93.56 285 ALA A CA 1
ATOM 2064 C C . ALA A 1 285 ? 27.344 -24.453 -4.156 1 93.56 285 ALA A C 1
ATOM 2066 O O . ALA A 1 285 ? 28.172 -24.922 -3.379 1 93.56 285 ALA A O 1
ATOM 2067 N N . ILE A 1 286 ? 27 -23.266 -4.117 1 95.25 286 ILE A N 1
ATOM 2068 C CA . ILE A 1 286 ? 27.547 -22.344 -3.125 1 95.25 286 ILE A CA 1
ATOM 2069 C C . ILE A 1 286 ? 27.094 -22.766 -1.729 1 95.25 286 ILE A C 1
ATOM 2071 O O . ILE A 1 286 ? 27.875 -22.734 -0.777 1 95.25 286 ILE A O 1
ATOM 2075 N N . MET A 1 287 ? 25.922 -23.188 -1.591 1 95.56 287 MET A N 1
ATOM 2076 C CA . MET A 1 287 ? 25.391 -23.641 -0.309 1 95.56 287 MET A CA 1
ATOM 2077 C C . MET A 1 287 ? 26.125 -24.891 0.166 1 95.56 287 MET A C 1
ATOM 2079 O O . MET A 1 287 ? 26.406 -25.031 1.357 1 95.56 287 MET A O 1
ATOM 2083 N N . ARG A 1 288 ? 26.391 -25.703 -0.798 1 96.5 288 ARG A N 1
ATOM 2084 C CA . ARG A 1 288 ? 27.156 -26.906 -0.455 1 96.5 288 ARG A CA 1
ATOM 2085 C C . ARG A 1 288 ? 28.547 -26.531 0.065 1 96.5 288 ARG A C 1
ATOM 2087 O O . ARG A 1 288 ? 29.016 -27.109 1.04 1 96.5 288 ARG A O 1
ATOM 2094 N N . GLU A 1 289 ? 29.078 -25.609 -0.563 1 96.94 289 GLU A N 1
ATOM 2095 C CA . GLU A 1 289 ? 30.391 -25.156 -0.104 1 96.94 289 GLU A CA 1
ATOM 2096 C C . GLU A 1 289 ? 30.297 -24.547 1.294 1 96.94 289 GLU A C 1
ATOM 2098 O O . GLU A 1 289 ? 31.156 -24.812 2.145 1 96.94 289 GLU A O 1
ATOM 2103 N N . ALA A 1 290 ? 29.375 -23.766 1.512 1 97.69 290 ALA A N 1
ATOM 2104 C CA . ALA A 1 290 ? 29.188 -23.156 2.818 1 97.69 290 ALA A CA 1
ATOM 2105 C C . ALA A 1 290 ? 28.984 -24.203 3.904 1 97.69 290 ALA A C 1
ATOM 2107 O O . ALA A 1 290 ? 29.562 -24.109 4.988 1 97.69 290 ALA A O 1
ATOM 2108 N N . SER A 1 291 ? 28.219 -25.188 3.566 1 97.25 291 SER A N 1
ATOM 2109 C CA . SER A 1 291 ? 27.938 -26.266 4.512 1 97.25 291 SER A CA 1
ATOM 2110 C C . SER A 1 291 ? 29.203 -27.047 4.844 1 97.25 291 SER A C 1
ATOM 2112 O O . SER A 1 291 ? 29.328 -27.594 5.941 1 97.25 291 SER A O 1
ATOM 2114 N N . ALA A 1 292 ? 30.047 -26.984 3.916 1 97.81 292 ALA A N 1
ATOM 2115 C CA . ALA A 1 292 ? 31.328 -27.672 4.094 1 97.81 292 ALA A CA 1
ATOM 2116 C C . ALA A 1 292 ? 32.344 -26.781 4.809 1 97.81 292 ALA A C 1
ATOM 2118 O O . ALA A 1 292 ? 33.469 -27.188 5.023 1 97.81 292 ALA A O 1
ATOM 2119 N N . GLY A 1 293 ? 31.969 -25.562 5.094 1 97.19 293 GLY A N 1
ATOM 2120 C CA . GLY A 1 293 ? 32.781 -24.703 5.914 1 97.19 293 GLY A CA 1
ATOM 2121 C C . GLY A 1 293 ? 33.656 -23.75 5.098 1 97.19 293 GLY A C 1
ATOM 2122 O O . GLY A 1 293 ? 34.594 -23.141 5.625 1 97.19 293 GLY A O 1
ATOM 2123 N N . SER A 1 294 ? 33.344 -23.672 3.881 1 97.94 294 SER A N 1
ATOM 2124 C CA . SER A 1 294 ? 34.094 -22.719 3.045 1 97.94 294 SER A CA 1
ATOM 2125 C C . SER A 1 294 ? 33.875 -21.281 3.508 1 97.94 294 SER A C 1
ATOM 2127 O O . SER A 1 294 ? 32.781 -20.75 3.418 1 97.94 294 SER A O 1
ATOM 2129 N N . GLN A 1 295 ? 34.969 -20.672 3.865 1 97.94 295 GLN A N 1
ATOM 2130 C CA . GLN A 1 295 ? 34.875 -19.297 4.348 1 97.94 295 GLN A CA 1
ATOM 2131 C C . GLN A 1 295 ? 34.438 -18.344 3.234 1 97.94 295 GLN A C 1
ATOM 2133 O O . GLN A 1 295 ? 33.719 -17.391 3.479 1 97.94 295 GLN A O 1
ATOM 2138 N N . ARG A 1 296 ? 34.906 -18.672 2.096 1 97.62 296 ARG A N 1
ATOM 2139 C CA . ARG A 1 296 ? 34.562 -17.844 0.954 1 97.62 296 ARG A CA 1
ATOM 2140 C C . ARG A 1 296 ? 33.031 -17.844 0.727 1 97.62 296 ARG A C 1
ATOM 2142 O O . ARG A 1 296 ? 32.438 -16.797 0.509 1 97.62 296 ARG A O 1
ATOM 2149 N N . ALA A 1 297 ? 32.438 -18.984 0.743 1 98.06 297 ALA A N 1
ATOM 2150 C CA . ALA A 1 297 ? 31 -19.125 0.563 1 98.06 297 ALA A CA 1
ATOM 2151 C C . ALA A 1 297 ? 30.25 -18.438 1.692 1 98.06 297 ALA A C 1
ATOM 2153 O O . ALA A 1 297 ? 29.266 -17.719 1.447 1 98.06 297 ALA A O 1
ATOM 2154 N N . LEU A 1 298 ? 30.719 -18.609 2.893 1 98.44 298 LEU A N 1
ATOM 2155 C CA . LEU A 1 298 ? 30.078 -17.984 4.047 1 98.44 298 LEU A CA 1
ATOM 2156 C C . LEU A 1 298 ? 30.172 -16.453 3.955 1 98.44 298 LEU A C 1
ATOM 2158 O O . LEU A 1 298 ? 29.188 -15.766 4.246 1 98.44 298 LEU A O 1
ATOM 2162 N N . ASP A 1 299 ? 31.312 -15.992 3.498 1 98.44 299 ASP A N 1
ATOM 2163 C CA . ASP A 1 299 ? 31.484 -14.555 3.318 1 98.44 299 ASP A CA 1
ATOM 2164 C C . ASP A 1 299 ? 30.562 -14.016 2.232 1 98.44 299 ASP A C 1
ATOM 2166 O O . ASP A 1 299 ? 30.016 -12.922 2.361 1 98.44 299 ASP A O 1
ATOM 2170 N N . ALA A 1 300 ? 30.438 -14.766 1.203 1 98.12 300 ALA A N 1
ATOM 2171 C CA . ALA A 1 300 ? 29.547 -14.367 0.118 1 98.12 300 ALA A CA 1
ATOM 2172 C C . ALA A 1 300 ? 28.109 -14.219 0.614 1 98.12 300 ALA A C 1
ATOM 2174 O O . ALA A 1 300 ? 27.453 -13.219 0.33 1 98.12 300 ALA A O 1
ATOM 2175 N N . PHE A 1 301 ? 27.672 -15.156 1.41 1 98.31 301 PHE A N 1
ATOM 2176 C CA . PHE A 1 301 ? 26.328 -15.094 1.953 1 98.31 301 PHE A CA 1
ATOM 2177 C C . PHE A 1 301 ? 26.188 -13.945 2.943 1 98.31 301 PHE A C 1
ATOM 2179 O O . PHE A 1 301 ? 25.156 -13.273 2.986 1 98.31 301 PHE A O 1
ATOM 2186 N N . ALA A 1 302 ? 27.188 -13.703 3.678 1 98.56 302 ALA A N 1
ATOM 2187 C CA . ALA A 1 302 ? 27.156 -12.602 4.641 1 98.56 302 ALA A CA 1
ATOM 2188 C C . ALA A 1 302 ? 27.031 -11.258 3.936 1 98.56 302 ALA A C 1
ATOM 2190 O O . ALA A 1 302 ? 26.297 -10.383 4.379 1 98.56 302 ALA A O 1
ATOM 2191 N N . GLU A 1 303 ? 27.797 -11.125 2.867 1 98.38 303 GLU A N 1
ATOM 2192 C CA . GLU A 1 303 ? 27.75 -9.891 2.098 1 98.38 303 GLU A CA 1
ATOM 2193 C C . GLU A 1 303 ? 26.359 -9.672 1.493 1 98.38 303 GLU A C 1
ATOM 2195 O O . GLU A 1 303 ? 25.797 -8.578 1.589 1 98.38 303 GLU A O 1
ATOM 2200 N N . VAL A 1 304 ? 25.844 -10.695 0.919 1 97.88 304 VAL A N 1
ATOM 2201 C CA . VAL A 1 304 ? 24.5 -10.617 0.348 1 97.88 304 VAL A CA 1
ATOM 2202 C C . VAL A 1 304 ? 23.484 -10.367 1.456 1 97.88 304 VAL A C 1
ATOM 2204 O O . VAL A 1 304 ? 22.547 -9.578 1.283 1 97.88 304 VAL A O 1
ATOM 2207 N N . GLY A 1 305 ? 23.656 -11.023 2.561 1 98.69 305 GLY A N 1
ATOM 2208 C CA . GLY A 1 305 ? 22.797 -10.805 3.711 1 98.69 305 GLY A CA 1
ATOM 2209 C C . GLY A 1 305 ? 22.781 -9.359 4.172 1 98.69 305 GLY A C 1
ATOM 2210 O O . GLY A 1 305 ? 21.719 -8.828 4.531 1 98.69 305 GLY A O 1
ATOM 2211 N N . THR A 1 306 ? 23.906 -8.758 4.141 1 98.62 306 THR A N 1
ATOM 2212 C CA . THR A 1 306 ? 24.031 -7.352 4.512 1 98.62 306 THR A CA 1
ATOM 2213 C C . THR A 1 306 ? 23.156 -6.48 3.6 1 98.62 306 THR A C 1
ATOM 2215 O O . THR A 1 306 ? 22.344 -5.684 4.078 1 98.62 306 THR A O 1
ATOM 2218 N N . TRP A 1 307 ? 23.281 -6.723 2.369 1 98.44 307 TRP A N 1
ATOM 2219 C CA . TRP A 1 307 ? 22.516 -5.934 1.408 1 98.44 307 TRP A CA 1
ATOM 2220 C C . TRP A 1 307 ? 21.047 -6.285 1.477 1 98.44 307 TRP A C 1
ATOM 2222 O O . TRP A 1 307 ? 20.188 -5.426 1.271 1 98.44 307 TRP A O 1
ATOM 2232 N N . LEU A 1 308 ? 20.75 -7.543 1.737 1 98.62 308 LEU A N 1
ATOM 2233 C CA . LEU A 1 308 ? 19.359 -7.945 1.959 1 98.62 308 LEU A CA 1
ATOM 2234 C C . LEU A 1 308 ? 18.734 -7.137 3.088 1 98.62 308 LEU A C 1
ATOM 2236 O O . LEU A 1 308 ? 17.656 -6.574 2.924 1 98.62 308 LEU A O 1
ATOM 2240 N N . GLY A 1 309 ? 19.469 -7.008 4.164 1 98.75 309 GLY A N 1
ATOM 2241 C CA . GLY A 1 309 ? 18.969 -6.254 5.305 1 98.75 309 GLY A CA 1
ATOM 2242 C C . GLY A 1 309 ? 18.766 -4.777 5.008 1 98.75 309 GLY A C 1
ATOM 2243 O O . GLY A 1 309 ? 17.812 -4.172 5.48 1 98.75 309 GLY A O 1
ATOM 2244 N N . ILE A 1 310 ? 19.625 -4.207 4.207 1 98.44 310 ILE A N 1
ATOM 2245 C CA . ILE A 1 310 ? 19.547 -2.797 3.844 1 98.44 310 ILE A CA 1
ATOM 2246 C C . ILE A 1 310 ? 18.25 -2.527 3.096 1 98.44 310 ILE A C 1
ATOM 2248 O O . ILE A 1 310 ? 17.516 -1.585 3.42 1 98.44 310 ILE A O 1
ATOM 2252 N N . GLY A 1 311 ? 17.938 -3.359 2.139 1 98.56 311 GLY A N 1
ATOM 2253 C CA . GLY A 1 311 ? 16.688 -3.199 1.417 1 98.56 311 GLY A CA 1
ATOM 2254 C C . GLY A 1 311 ? 15.469 -3.453 2.279 1 98.56 311 GLY A C 1
ATOM 2255 O O . GLY A 1 311 ? 14.469 -2.732 2.18 1 98.56 311 GLY A O 1
ATOM 2256 N N . LEU A 1 312 ? 15.555 -4.461 3.141 1 98.75 312 LEU A N 1
ATOM 2257 C CA . LEU A 1 312 ? 14.438 -4.793 4.02 1 98.75 312 LEU A CA 1
ATOM 2258 C C . LEU A 1 312 ? 14.133 -3.639 4.969 1 98.75 312 LEU A C 1
ATOM 2260 O O . LEU A 1 312 ? 12.969 -3.361 5.258 1 98.75 312 LEU A O 1
ATOM 2264 N N . ALA A 1 313 ? 15.141 -2.994 5.445 1 98.5 313 ALA A N 1
ATOM 2265 C CA . ALA A 1 313 ? 14.938 -1.861 6.348 1 98.5 313 ALA A CA 1
ATOM 2266 C C . ALA A 1 313 ? 14.094 -0.777 5.684 1 98.5 313 ALA A C 1
ATOM 2268 O O . ALA A 1 313 ? 13.188 -0.218 6.305 1 98.5 313 ALA A O 1
ATOM 2269 N N . SER A 1 314 ? 14.375 -0.507 4.445 1 98.44 314 SER A N 1
ATOM 2270 C CA . SER A 1 314 ? 13.602 0.474 3.695 1 98.44 314 SER A CA 1
ATOM 2271 C C . SER A 1 314 ? 12.141 0.048 3.572 1 98.44 314 SER A C 1
ATOM 2273 O O . SER A 1 314 ? 11.234 0.848 3.807 1 98.44 314 SER A O 1
ATOM 2275 N N . LEU A 1 315 ? 11.914 -1.198 3.254 1 98.62 315 LEU A N 1
ATOM 2276 C CA . LEU A 1 315 ? 10.555 -1.699 3.066 1 98.62 315 LEU A CA 1
ATOM 2277 C C . LEU A 1 315 ? 9.781 -1.682 4.383 1 98.62 315 LEU A C 1
ATOM 2279 O O . LEU A 1 315 ? 8.594 -1.378 4.402 1 98.62 315 LEU A O 1
ATOM 2283 N N . ILE A 1 316 ? 10.461 -1.986 5.453 1 98.38 316 ILE A N 1
ATOM 2284 C CA . ILE A 1 316 ? 9.852 -1.962 6.777 1 98.38 316 ILE A CA 1
ATOM 2285 C C . ILE A 1 316 ? 9.438 -0.534 7.129 1 98.38 316 ILE A C 1
ATOM 2287 O O . ILE A 1 316 ? 8.328 -0.301 7.609 1 98.38 316 ILE A O 1
ATOM 2291 N N . ASN A 1 317 ? 10.281 0.404 6.84 1 97.06 317 ASN A N 1
ATOM 2292 C CA . ASN A 1 317 ? 9.992 1.801 7.145 1 97.06 317 ASN A CA 1
ATOM 2293 C C . ASN A 1 317 ? 8.859 2.338 6.27 1 97.06 317 ASN A C 1
ATOM 2295 O O . ASN A 1 317 ? 8.008 3.094 6.738 1 97.06 317 ASN A O 1
ATOM 2299 N N . VAL A 1 318 ? 8.797 1.942 5.066 1 97.81 318 VAL A N 1
ATOM 2300 C CA . VAL A 1 318 ? 7.84 2.475 4.105 1 97.81 318 VAL A CA 1
ATOM 2301 C C . VAL A 1 318 ? 6.477 1.814 4.316 1 97.81 318 VAL A C 1
ATOM 2303 O O . VAL A 1 318 ? 5.445 2.488 4.289 1 97.81 318 VAL A O 1
ATOM 2306 N N . LEU A 1 319 ? 6.48 0.464 4.645 1 98.31 319 LEU A N 1
ATOM 2307 C CA . LEU A 1 319 ? 5.238 -0.287 4.508 1 98.31 319 LEU A CA 1
ATOM 2308 C C . LEU A 1 319 ? 4.742 -0.767 5.871 1 98.31 319 LEU A C 1
ATOM 2310 O O . LEU A 1 319 ? 3.582 -1.161 6.008 1 98.31 319 LEU A O 1
ATOM 2314 N N . ASN A 1 320 ? 5.602 -0.823 6.871 1 97.31 320 ASN A N 1
ATOM 2315 C CA . ASN A 1 320 ? 5.254 -1.31 8.203 1 97.31 320 ASN A CA 1
ATOM 2316 C C . ASN A 1 320 ? 4.516 -2.645 8.133 1 97.31 320 ASN A C 1
ATOM 2318 O O . ASN A 1 320 ? 3.396 -2.766 8.633 1 97.31 320 ASN A O 1
ATOM 2322 N N . PRO A 1 321 ? 5.195 -3.641 7.582 1 98.38 321 PRO A N 1
ATOM 2323 C CA . PRO A 1 321 ? 4.531 -4.941 7.461 1 98.38 321 PRO A CA 1
ATOM 2324 C C . PRO A 1 321 ? 4.523 -5.727 8.773 1 98.38 321 PRO A C 1
ATOM 2326 O O . PRO A 1 321 ? 5.371 -5.496 9.633 1 98.38 321 PRO A O 1
ATOM 2329 N N . GLN A 1 322 ? 3.594 -6.602 8.875 1 98 322 GLN A N 1
ATOM 2330 C CA . GLN A 1 322 ? 3.57 -7.57 9.969 1 98 322 GLN A CA 1
ATOM 2331 C C . GLN A 1 322 ? 4.613 -8.664 9.758 1 98 322 GLN A C 1
ATOM 2333 O O . GLN A 1 322 ? 5.18 -9.18 10.727 1 98 322 GLN A O 1
ATOM 2338 N N . ARG A 1 323 ? 4.84 -8.953 8.492 1 98.56 323 ARG A N 1
ATOM 2339 C CA . ARG A 1 323 ? 5.758 -10.031 8.164 1 98.56 323 ARG A CA 1
ATOM 2340 C C . ARG A 1 323 ? 6.438 -9.789 6.82 1 98.56 323 ARG A C 1
ATOM 2342 O O . ARG A 1 323 ? 5.809 -9.297 5.879 1 98.56 323 ARG A O 1
ATOM 2349 N N . VAL A 1 324 ? 7.676 -10.086 6.816 1 98.81 324 VAL A N 1
ATOM 2350 C CA . VAL A 1 324 ? 8.438 -10.234 5.582 1 98.81 324 VAL A CA 1
ATOM 2351 C C . VAL A 1 324 ? 8.719 -11.711 5.316 1 98.81 324 VAL A C 1
ATOM 2353 O O . VAL A 1 324 ? 9.336 -12.391 6.145 1 98.81 324 VAL A O 1
ATOM 2356 N N . VAL A 1 325 ? 8.227 -12.18 4.195 1 98.81 325 VAL A N 1
ATOM 2357 C CA . VAL A 1 325 ? 8.43 -13.57 3.803 1 98.81 325 VAL A CA 1
ATOM 2358 C C . VAL A 1 325 ? 9.484 -13.656 2.705 1 98.81 325 VAL A C 1
ATOM 2360 O O . VAL A 1 325 ? 9.344 -13.031 1.649 1 98.81 325 VAL A O 1
ATOM 2363 N N . LEU A 1 326 ? 10.539 -14.398 2.988 1 98.56 326 LEU A N 1
ATOM 2364 C CA . LEU A 1 326 ? 11.625 -14.57 2.027 1 98.56 326 LEU A CA 1
ATOM 2365 C C . LEU A 1 326 ? 11.438 -15.859 1.231 1 98.56 326 LEU A C 1
ATOM 2367 O O . LEU A 1 326 ? 11.336 -16.938 1.811 1 98.56 326 LEU A O 1
ATOM 2371 N N . GLY A 1 327 ? 11.391 -15.695 -0.093 1 96.75 327 GLY A N 1
ATOM 2372 C CA . GLY A 1 327 ? 11.164 -16.844 -0.958 1 96.75 327 GLY A CA 1
ATOM 2373 C C . GLY A 1 327 ? 12.336 -17.141 -1.87 1 96.75 327 GLY A C 1
ATOM 2374 O O . GLY A 1 327 ? 13.367 -16.469 -1.806 1 96.75 327 GLY A O 1
ATOM 2375 N N . GLY A 1 328 ? 12.203 -18.219 -2.678 1 91.81 328 GLY A N 1
ATOM 2376 C CA . GLY A 1 328 ? 13.25 -18.609 -3.604 1 91.81 328 GLY A CA 1
ATOM 2377 C C . GLY A 1 328 ? 14.562 -18.938 -2.914 1 91.81 328 GLY A C 1
ATOM 2378 O O . GLY A 1 328 ? 14.586 -19.656 -1.917 1 91.81 328 GLY A O 1
ATOM 2379 N N . VAL A 1 329 ? 15.609 -18.406 -3.402 1 90.56 329 VAL A N 1
ATOM 2380 C CA . VAL A 1 329 ? 16.938 -18.688 -2.879 1 90.56 329 VAL A CA 1
ATOM 2381 C C . VAL A 1 329 ? 17.062 -18.141 -1.459 1 90.56 329 VAL A C 1
ATOM 2383 O O . VAL A 1 329 ? 17.781 -18.719 -0.626 1 90.56 329 VAL A O 1
ATOM 2386 N N . PHE A 1 330 ? 16.312 -17.094 -1.173 1 96.25 330 PHE A N 1
ATOM 2387 C CA . PHE A 1 330 ? 16.422 -16.5 0.154 1 96.25 330 PHE A CA 1
ATOM 2388 C C . PHE A 1 330 ? 15.828 -17.422 1.211 1 96.25 330 PHE A C 1
ATOM 2390 O O . PHE A 1 330 ? 16.281 -17.438 2.355 1 96.25 330 PHE A O 1
ATOM 2397 N N . ALA A 1 331 ? 14.82 -18.125 0.77 1 96.38 331 ALA A N 1
ATOM 2398 C CA . ALA A 1 331 ? 14.266 -19.125 1.684 1 96.38 331 ALA A CA 1
ATOM 2399 C C . ALA A 1 331 ? 15.234 -20.297 1.874 1 96.38 331 ALA A C 1
ATOM 2401 O O . ALA A 1 331 ? 15.492 -20.719 3.002 1 96.38 331 ALA A O 1
ATOM 2402 N N . ARG A 1 332 ? 15.758 -20.781 0.803 1 93.5 332 ARG A N 1
ATOM 2403 C CA . ARG A 1 332 ? 16.641 -21.938 0.846 1 93.5 332 ARG A CA 1
ATOM 2404 C C . ARG A 1 332 ? 17.922 -21.625 1.623 1 93.5 332 ARG A C 1
ATOM 2406 O O . ARG A 1 332 ? 18.422 -22.469 2.369 1 93.5 332 ARG A O 1
ATOM 2413 N N . ALA A 1 333 ? 18.422 -20.469 1.459 1 95.44 333 ALA A N 1
ATOM 2414 C CA . ALA A 1 333 ? 19.672 -20.062 2.086 1 95.44 333 ALA A CA 1
ATOM 2415 C C . ALA A 1 333 ? 19.422 -19.234 3.338 1 95.44 333 ALA A C 1
ATOM 2417 O O . ALA A 1 333 ? 20.297 -18.5 3.789 1 95.44 333 ALA A O 1
ATOM 2418 N N . PHE A 1 334 ? 18.297 -19.297 3.883 1 97.56 334 PHE A N 1
ATOM 2419 C CA . PHE A 1 334 ? 17.844 -18.422 4.961 1 97.56 334 PHE A CA 1
ATOM 2420 C C . PHE A 1 334 ? 18.844 -18.406 6.102 1 97.56 334 PHE A C 1
ATOM 2422 O O . PHE A 1 334 ? 19.25 -17.328 6.566 1 97.56 334 PHE A O 1
ATOM 2429 N N . SER A 1 335 ? 19.344 -19.531 6.523 1 97.81 335 SER A N 1
ATOM 2430 C CA . SER A 1 335 ? 20.203 -19.641 7.699 1 97.81 335 SER A CA 1
ATOM 2431 C C . SER A 1 335 ? 21.562 -18.984 7.453 1 97.81 335 SER A C 1
ATOM 2433 O O . SER A 1 335 ? 22.219 -18.547 8.398 1 97.81 335 SER A O 1
ATOM 2435 N N . TYR A 1 336 ? 21.938 -18.844 6.215 1 98.06 336 TYR A N 1
ATOM 2436 C CA . TYR A 1 336 ? 23.234 -18.25 5.887 1 98.06 336 TYR A CA 1
ATOM 2437 C C . TYR A 1 336 ? 23.109 -16.734 5.758 1 98.06 336 TYR A C 1
ATOM 2439 O O . TYR A 1 336 ? 24.125 -16.031 5.824 1 98.06 336 TYR A O 1
ATOM 2447 N N . LEU A 1 337 ? 21.891 -16.219 5.57 1 98.44 337 LEU A N 1
ATOM 2448 C CA . LEU A 1 337 ? 21.703 -14.82 5.191 1 98.44 337 LEU A CA 1
ATOM 2449 C C . LEU A 1 337 ? 21.172 -14.008 6.371 1 98.44 337 LEU A C 1
ATOM 2451 O O . LEU A 1 337 ? 21.5 -12.82 6.5 1 98.44 337 LEU A O 1
ATOM 2455 N N . ILE A 1 338 ? 20.406 -14.625 7.258 1 98.62 338 ILE A N 1
ATOM 2456 C CA . ILE A 1 338 ? 19.453 -13.922 8.102 1 98.62 338 ILE A CA 1
ATOM 2457 C C . ILE A 1 338 ? 20.188 -13.148 9.188 1 98.62 338 ILE A C 1
ATOM 2459 O O . ILE A 1 338 ? 19.766 -12.055 9.578 1 98.62 338 ILE A O 1
ATOM 2463 N N . ASP A 1 339 ? 21.219 -13.688 9.695 1 98.56 339 ASP A N 1
ATOM 2464 C CA . ASP A 1 339 ? 21.938 -13 10.766 1 98.56 339 ASP A CA 1
ATOM 2465 C C . ASP A 1 339 ? 22.469 -11.648 10.289 1 98.56 339 ASP A C 1
ATOM 2467 O O . ASP A 1 339 ? 22.25 -10.625 10.938 1 98.56 339 ASP A O 1
ATOM 2471 N N . ALA A 1 340 ? 23.141 -11.688 9.156 1 98.69 340 ALA A N 1
ATOM 2472 C CA . ALA A 1 340 ? 23.656 -10.445 8.602 1 98.69 340 ALA A CA 1
ATOM 2473 C C . ALA A 1 340 ? 22.531 -9.484 8.242 1 98.69 340 ALA A C 1
ATOM 2475 O O . ALA A 1 340 ? 22.641 -8.273 8.461 1 98.69 340 ALA A O 1
ATOM 2476 N N . ALA A 1 341 ? 21.469 -9.992 7.734 1 98.75 341 ALA A N 1
ATOM 2477 C CA . ALA A 1 341 ? 20.328 -9.172 7.379 1 98.75 341 ALA A CA 1
ATOM 2478 C C . ALA A 1 341 ? 19.734 -8.492 8.609 1 98.75 341 ALA A C 1
ATOM 2480 O O . ALA A 1 341 ? 19.422 -7.305 8.586 1 98.75 341 ALA A O 1
ATOM 2481 N N . ARG A 1 342 ? 19.594 -9.203 9.68 1 98.5 342 ARG A N 1
ATOM 2482 C CA . ARG A 1 342 ? 18.984 -8.688 10.898 1 98.5 342 ARG A CA 1
ATOM 2483 C C . ARG A 1 342 ? 19.844 -7.574 11.508 1 98.5 342 ARG A C 1
ATOM 2485 O O . ARG A 1 342 ? 19.312 -6.609 12.062 1 98.5 342 ARG A O 1
ATOM 2492 N N . VAL A 1 343 ? 21.094 -7.723 11.414 1 98.25 343 VAL A N 1
ATOM 2493 C CA . VAL A 1 343 ? 21.984 -6.68 11.906 1 98.25 343 VAL A CA 1
ATOM 2494 C C . VAL A 1 343 ? 21.672 -5.359 11.203 1 98.25 343 VAL A C 1
ATOM 2496 O O . VAL A 1 343 ? 21.547 -4.32 11.852 1 98.25 343 VAL A O 1
ATOM 2499 N N . GLU A 1 344 ? 21.5 -5.418 9.93 1 98.12 344 GLU A N 1
ATOM 2500 C CA . GLU A 1 344 ? 21.234 -4.211 9.156 1 98.12 344 GLU A CA 1
ATOM 2501 C C . GLU A 1 344 ? 19.812 -3.701 9.414 1 98.12 344 GLU A C 1
ATOM 2503 O O . GLU A 1 344 ? 19.594 -2.492 9.516 1 98.12 344 GLU A O 1
ATOM 2508 N N . VAL A 1 345 ? 18.859 -4.625 9.523 1 98.31 345 VAL A N 1
ATOM 2509 C CA . VAL A 1 345 ? 17.484 -4.223 9.828 1 98.31 345 VAL A CA 1
ATOM 2510 C C . VAL A 1 345 ? 17.438 -3.516 11.18 1 98.31 345 VAL A C 1
ATOM 2512 O O . VAL A 1 345 ? 16.812 -2.469 11.328 1 98.31 345 VAL A O 1
ATOM 2515 N N . ASP A 1 346 ? 18.156 -4.027 12.156 1 97.25 346 ASP A N 1
ATOM 2516 C CA . ASP A 1 346 ? 18.203 -3.439 13.492 1 97.25 346 ASP A CA 1
ATOM 2517 C C . ASP A 1 346 ? 18.844 -2.053 13.453 1 97.25 346 ASP A C 1
ATOM 2519 O O . ASP A 1 346 ? 18.422 -1.144 14.164 1 97.25 346 ASP A O 1
ATOM 2523 N N . ARG A 1 347 ? 19.734 -1.926 12.609 1 95.94 347 ARG A N 1
ATOM 2524 C CA . ARG A 1 347 ? 20.516 -0.691 12.516 1 95.94 347 ARG A CA 1
ATOM 2525 C C . ARG A 1 347 ? 19.734 0.39 11.773 1 95.94 347 ARG A C 1
ATOM 2527 O O . ARG A 1 347 ? 19.859 1.577 12.078 1 95.94 347 ARG A O 1
ATOM 2534 N N . ARG A 1 348 ? 18.859 -0.004 10.867 1 96.88 348 ARG A N 1
ATOM 2535 C CA . ARG A 1 348 ? 18.438 0.987 9.883 1 96.88 348 ARG A CA 1
ATOM 2536 C C . ARG A 1 348 ? 16.922 1.131 9.875 1 96.88 348 ARG A C 1
ATOM 2538 O O . ARG A 1 348 ? 16.391 2.082 9.297 1 96.88 348 ARG A O 1
ATOM 2545 N N . SER A 1 349 ? 16.188 0.23 10.477 1 95.94 349 SER A N 1
ATOM 2546 C CA . SER A 1 349 ? 14.742 0.361 10.562 1 95.94 349 SER A CA 1
ATOM 2547 C C . SER A 1 349 ? 14.328 1.08 11.844 1 95.94 349 SER A C 1
ATOM 2549 O O . SER A 1 349 ? 14.984 0.95 12.875 1 95.94 349 SER A O 1
ATOM 2551 N N . LEU A 1 350 ? 13.25 1.846 11.742 1 93.06 350 LEU A N 1
ATOM 2552 C CA . LEU A 1 350 ? 12.711 2.529 12.914 1 93.06 350 LEU A CA 1
ATOM 2553 C C . LEU A 1 350 ? 12.195 1.526 13.938 1 93.06 350 LEU A C 1
ATOM 2555 O O . LEU A 1 350 ? 11.531 0.55 13.578 1 93.06 350 LEU A O 1
ATOM 2559 N N . GLY A 1 351 ? 12.445 1.748 15.164 1 90.81 351 GLY A N 1
ATOM 2560 C CA . GLY A 1 351 ? 12.172 0.835 16.266 1 90.81 351 GLY A CA 1
ATOM 2561 C C . GLY A 1 351 ? 10.742 0.336 16.281 1 90.81 351 GLY A C 1
ATOM 2562 O O . GLY A 1 351 ? 10.492 -0.871 16.219 1 90.81 351 GLY A O 1
ATOM 2563 N N . PRO A 1 352 ? 9.805 1.201 16.328 1 89.25 352 PRO A N 1
ATOM 2564 C CA . PRO A 1 352 ? 8.414 0.777 16.438 1 89.25 352 PRO A CA 1
ATOM 2565 C C . PRO A 1 352 ? 7.965 -0.091 15.266 1 89.25 352 PRO A C 1
ATOM 2567 O O . PRO A 1 352 ? 7.223 -1.058 15.453 1 89.25 352 PRO A O 1
ATOM 2570 N N . ALA A 1 353 ? 8.367 0.239 14.07 1 91.25 353 ALA A N 1
ATOM 2571 C CA . ALA A 1 353 ? 8.023 -0.566 12.898 1 91.25 353 ALA A CA 1
ATOM 2572 C C . ALA A 1 353 ? 8.719 -1.922 12.938 1 91.25 353 ALA A C 1
ATOM 2574 O O . ALA A 1 353 ? 8.109 -2.953 12.656 1 91.25 353 ALA A O 1
ATOM 2575 N N . ARG A 1 354 ? 9.953 -1.905 13.281 1 94.31 354 ARG A N 1
ATOM 2576 C CA . ARG A 1 354 ? 10.758 -3.119 13.344 1 94.31 354 ARG A CA 1
ATOM 2577 C C . ARG A 1 354 ? 10.203 -4.09 14.383 1 94.31 354 ARG A C 1
ATOM 2579 O O . ARG A 1 354 ? 10.195 -5.305 14.164 1 94.31 354 ARG A O 1
ATOM 2586 N N . ALA A 1 355 ? 9.719 -3.549 15.477 1 93.31 355 ALA A N 1
ATOM 2587 C CA . ALA A 1 355 ? 9.289 -4.355 16.625 1 93.31 355 ALA A CA 1
ATOM 2588 C C . ALA A 1 355 ? 8.109 -5.25 16.25 1 93.31 355 ALA A C 1
ATOM 2590 O O . ALA A 1 355 ? 7.906 -6.301 16.859 1 93.31 355 ALA A O 1
ATOM 2591 N N . VAL A 1 356 ? 7.438 -4.902 15.227 1 93.12 356 VAL A N 1
ATOM 2592 C CA . VAL A 1 356 ? 6.227 -5.656 14.914 1 93.12 356 VAL A CA 1
ATOM 2593 C C . VAL A 1 356 ? 6.434 -6.453 13.633 1 93.12 356 VAL A C 1
ATOM 2595 O O . VAL A 1 356 ? 5.492 -7.062 13.117 1 93.12 356 VAL A O 1
ATOM 2598 N N . THR A 1 357 ? 7.605 -6.445 13.094 1 97.44 357 THR A N 1
ATOM 2599 C CA . THR A 1 357 ? 7.855 -7.105 11.82 1 97.44 357 THR A CA 1
ATOM 2600 C C . THR A 1 357 ? 8.625 -8.406 12.023 1 97.44 357 THR A C 1
ATOM 2602 O O . THR A 1 357 ? 9.758 -8.398 12.516 1 97.44 357 THR A O 1
ATOM 2605 N N . ALA A 1 358 ? 8.055 -9.492 11.641 1 98.31 358 ALA A N 1
ATOM 2606 C CA . ALA A 1 358 ? 8.758 -10.773 11.617 1 98.31 358 ALA A CA 1
ATOM 2607 C C . ALA A 1 358 ? 9.336 -11.055 10.227 1 98.31 358 ALA A C 1
ATOM 2609 O O . ALA A 1 358 ? 8.703 -10.758 9.211 1 98.31 358 ALA A O 1
ATOM 2610 N N . ILE A 1 359 ? 10.547 -11.586 10.188 1 98.69 359 ILE A N 1
ATOM 2611 C CA . ILE A 1 359 ? 11.164 -12.031 8.945 1 98.69 359 ILE A CA 1
ATOM 2612 C C . ILE A 1 359 ? 11.242 -13.562 8.93 1 98.69 359 ILE A C 1
ATOM 2614 O O . ILE A 1 359 ? 11.906 -14.164 9.781 1 98.69 359 ILE A O 1
ATOM 2618 N N . THR A 1 360 ? 10.562 -14.195 7.98 1 98.56 360 THR A N 1
ATOM 2619 C CA . THR A 1 360 ? 10.469 -15.648 7.957 1 98.56 360 THR A CA 1
ATOM 2620 C C . THR A 1 360 ? 10.68 -16.188 6.543 1 98.56 360 THR A C 1
ATOM 2622 O O . THR A 1 360 ? 10.43 -15.477 5.566 1 98.56 360 THR A O 1
ATOM 2625 N N . PRO A 1 361 ? 11.188 -17.406 6.414 1 98.31 361 PRO A N 1
ATOM 2626 C CA . PRO A 1 361 ? 11.227 -18 5.082 1 98.31 361 PRO A CA 1
ATOM 2627 C C . PRO A 1 361 ? 9.844 -18.422 4.586 1 98.31 361 PRO A C 1
ATOM 2629 O O . PRO A 1 361 ? 8.953 -18.703 5.391 1 98.31 361 PRO A O 1
ATOM 2632 N N . ALA A 1 362 ? 9.711 -18.406 3.289 1 98.12 362 ALA A N 1
ATOM 2633 C CA . ALA A 1 362 ? 8.5 -18.938 2.664 1 98.12 362 ALA A CA 1
ATOM 2634 C C . ALA A 1 362 ? 8.359 -20.438 2.959 1 98.12 362 ALA A C 1
ATOM 2636 O O . ALA A 1 362 ? 9.352 -21.125 3.211 1 98.12 362 ALA A O 1
ATOM 2637 N N . THR A 1 363 ? 7.105 -20.922 2.914 1 97.69 363 THR A N 1
ATOM 2638 C CA . THR A 1 363 ? 6.898 -22.312 3.305 1 97.69 363 THR A CA 1
ATOM 2639 C C . THR A 1 363 ? 6.398 -23.141 2.123 1 97.69 363 THR A C 1
ATOM 2641 O O . THR A 1 363 ? 6.383 -24.375 2.182 1 97.69 363 THR A O 1
ATOM 2644 N N . LEU A 1 364 ? 6.043 -22.469 1.021 1 95.81 364 LEU A N 1
ATOM 2645 C CA . LEU A 1 364 ? 5.492 -23.219 -0.112 1 95.81 364 LEU A CA 1
ATOM 2646 C C . LEU A 1 364 ? 6.59 -23.578 -1.103 1 95.81 364 LEU A C 1
ATOM 2648 O O . LEU A 1 364 ? 6.348 -24.328 -2.055 1 95.81 364 LEU A O 1
ATOM 2652 N N . GLY A 1 365 ? 7.73 -23.047 -0.901 1 90.38 365 GLY A N 1
ATOM 2653 C CA . GLY A 1 365 ? 8.891 -23.406 -1.701 1 90.38 365 GLY A CA 1
ATOM 2654 C C . GLY A 1 365 ? 8.719 -23.094 -3.176 1 90.38 365 GLY A C 1
ATOM 2655 O O . GLY A 1 365 ? 8.312 -21.984 -3.539 1 90.38 365 GLY A O 1
ATOM 2656 N N . GLU A 1 366 ? 9.078 -24.016 -4.016 1 85.5 366 GLU A N 1
ATOM 2657 C CA . GLU A 1 366 ? 9.102 -23.844 -5.465 1 85.5 366 GLU A CA 1
ATOM 2658 C C . GLU A 1 366 ? 7.684 -23.766 -6.027 1 85.5 366 GLU A C 1
ATOM 2660 O O . GLU A 1 366 ? 7.488 -23.344 -7.172 1 85.5 366 GLU A O 1
ATOM 2665 N N . ASP A 1 367 ? 6.738 -24.047 -5.25 1 91.5 367 ASP A N 1
ATOM 2666 C CA . ASP A 1 367 ? 5.359 -24.094 -5.727 1 91.5 367 ASP A CA 1
ATOM 2667 C C . ASP A 1 367 ? 4.641 -22.781 -5.465 1 91.5 367 ASP A C 1
ATOM 2669 O O . ASP A 1 367 ? 3.479 -22.609 -5.84 1 91.5 367 ASP A O 1
ATOM 2673 N N . SER A 1 368 ? 5.305 -21.828 -4.887 1 94.69 368 SER A N 1
ATOM 2674 C CA . SER A 1 368 ? 4.641 -20.578 -4.488 1 94.69 368 SER A CA 1
ATOM 2675 C C . SER A 1 368 ? 3.941 -19.922 -5.676 1 94.69 368 SER A C 1
ATOM 2677 O O . SER A 1 368 ? 2.756 -19.594 -5.598 1 94.69 368 SER A O 1
ATOM 2679 N N . SER A 1 369 ? 4.656 -19.812 -6.785 1 96.25 369 SER A N 1
ATOM 2680 C CA . SER A 1 369 ? 4.098 -19.109 -7.938 1 96.25 369 SER A CA 1
ATOM 2681 C C . SER A 1 369 ? 2.963 -19.906 -8.57 1 96.25 369 SER A C 1
ATOM 2683 O O . SER A 1 369 ? 1.963 -19.344 -9.008 1 96.25 369 SER A O 1
ATOM 2685 N N . LEU A 1 370 ? 3.096 -21.219 -8.609 1 97.56 370 LEU A N 1
ATOM 2686 C CA . LEU A 1 370 ? 2.051 -22.078 -9.148 1 97.56 370 LEU A CA 1
ATOM 2687 C C . LEU A 1 370 ? 0.79 -22.016 -8.297 1 97.56 370 LEU A C 1
ATOM 2689 O O . LEU A 1 370 ? -0.315 -21.859 -8.828 1 97.56 370 LEU A O 1
ATOM 2693 N N . VAL A 1 371 ? 0.983 -22.125 -7.02 1 98 371 VAL A N 1
ATOM 2694 C CA . VAL A 1 371 ? -0.133 -22.031 -6.086 1 98 371 VAL A CA 1
ATOM 2695 C C . VAL A 1 371 ? -0.787 -20.656 -6.203 1 98 371 VAL A C 1
ATOM 2697 O O . VAL A 1 371 ? -2.014 -20.531 -6.184 1 98 371 VAL A O 1
ATOM 2700 N N . GLY A 1 372 ? 0.041 -19.641 -6.328 1 98.31 372 GLY A N 1
ATOM 2701 C CA . GLY A 1 372 ? -0.477 -18.297 -6.535 1 98.31 372 GLY A CA 1
ATOM 2702 C C . GLY A 1 372 ? -1.319 -18.172 -7.789 1 98.31 372 GLY A C 1
ATOM 2703 O O . GLY A 1 372 ? -2.352 -17.5 -7.781 1 98.31 372 GLY A O 1
ATOM 2704 N N . ALA A 1 373 ? -0.857 -18.766 -8.812 1 98.56 373 ALA A N 1
ATOM 2705 C CA . ALA A 1 373 ? -1.613 -18.75 -10.062 1 98.56 373 ALA A CA 1
ATOM 2706 C C . ALA A 1 373 ? -2.979 -19.406 -9.883 1 98.56 373 ALA A C 1
ATOM 2708 O O . ALA A 1 373 ? -3.988 -18.906 -10.375 1 98.56 373 ALA A O 1
ATOM 2709 N N . ALA A 1 374 ? -3.002 -20.469 -9.203 1 98.62 374 ALA A N 1
ATOM 2710 C CA . ALA A 1 374 ? -4.266 -21.156 -8.922 1 98.62 374 ALA A CA 1
ATOM 2711 C C . ALA A 1 374 ? -5.195 -20.25 -8.109 1 98.62 374 ALA A C 1
ATOM 2713 O O . ALA A 1 374 ? -6.371 -20.094 -8.445 1 98.62 374 ALA A O 1
ATOM 2714 N N . GLU A 1 375 ? -4.645 -19.688 -7.082 1 98.06 375 GLU A N 1
ATOM 2715 C CA . GLU A 1 375 ? -5.445 -18.828 -6.219 1 98.06 375 GLU A CA 1
ATOM 2716 C C . GLU A 1 375 ? -6.023 -17.656 -6.996 1 98.06 375 GLU A C 1
ATOM 2718 O O . GLU A 1 375 ? -7.184 -17.281 -6.797 1 98.06 375 GLU A O 1
ATOM 2723 N N . MET A 1 376 ? -5.211 -17.078 -7.801 1 97.81 376 MET A N 1
ATOM 2724 C CA . MET A 1 376 ? -5.68 -15.969 -8.625 1 97.81 376 MET A CA 1
ATOM 2725 C C . MET A 1 376 ? -6.82 -16.406 -9.531 1 97.81 376 MET A C 1
ATOM 2727 O O . MET A 1 376 ? -7.797 -15.672 -9.711 1 97.81 376 MET A O 1
ATOM 2731 N N . ALA A 1 377 ? -6.746 -17.547 -10.078 1 98.25 377 ALA A N 1
ATOM 2732 C CA . ALA A 1 377 ? -7.758 -18.062 -11 1 98.25 377 ALA A CA 1
ATOM 2733 C C . ALA A 1 377 ? -9.07 -18.344 -10.273 1 98.25 377 ALA A C 1
ATOM 2735 O O . ALA A 1 377 ? -10.141 -18.328 -10.883 1 98.25 377 ALA A O 1
ATOM 2736 N N . PHE A 1 378 ? -9.055 -18.562 -8.969 1 97.94 378 PHE A N 1
ATOM 2737 C CA . PHE A 1 378 ? -10.242 -18.859 -8.18 1 97.94 378 PHE A CA 1
ATOM 2738 C C . PHE A 1 378 ? -10.977 -17.578 -7.812 1 97.94 378 PHE A C 1
ATOM 2740 O O . PHE A 1 378 ? -12.125 -17.609 -7.367 1 97.94 378 PHE A O 1
ATOM 2747 N N . THR A 1 379 ? -10.344 -16.469 -7.996 1 96.31 379 THR A N 1
ATOM 2748 C CA . THR A 1 379 ? -10.82 -15.211 -7.441 1 96.31 379 THR A CA 1
ATOM 2749 C C . THR A 1 379 ? -12.258 -14.93 -7.883 1 96.31 379 THR A C 1
ATOM 2751 O O . THR A 1 379 ? -13.109 -14.602 -7.059 1 96.31 379 THR A O 1
ATOM 2754 N N . PRO A 1 380 ? -12.633 -15.117 -9.172 1 95.88 380 PRO A N 1
ATOM 2755 C CA . PRO A 1 380 ? -14.008 -14.812 -9.578 1 95.88 380 PRO A CA 1
ATOM 2756 C C . PRO A 1 380 ? -15.047 -15.664 -8.852 1 95.88 380 PRO A C 1
ATOM 2758 O O . PRO A 1 380 ? -16.047 -15.141 -8.367 1 95.88 380 PRO A O 1
ATOM 2761 N N . VAL A 1 381 ? -14.797 -16.938 -8.695 1 96.5 381 VAL A N 1
ATOM 2762 C CA . VAL A 1 381 ? -15.758 -17.844 -8.07 1 96.5 381 VAL A CA 1
ATOM 2763 C C . VAL A 1 381 ? -15.836 -17.578 -6.574 1 96.5 381 VAL A C 1
ATOM 2765 O O . VAL A 1 381 ? -16.906 -17.641 -5.98 1 96.5 381 VAL A O 1
ATOM 2768 N N . LEU A 1 382 ? -14.711 -17.281 -5.992 1 97 382 LEU A N 1
ATOM 2769 C CA . LEU A 1 382 ? -14.695 -16.984 -4.566 1 97 382 LEU A CA 1
ATOM 2770 C C . LEU A 1 382 ? -15.414 -15.664 -4.277 1 97 382 LEU A C 1
ATOM 2772 O O . LEU A 1 382 ? -16.078 -15.523 -3.244 1 97 382 LEU A O 1
ATOM 2776 N N . ALA A 1 383 ? -15.266 -14.797 -5.203 1 95.62 383 ALA A N 1
ATOM 2777 C CA . ALA A 1 383 ? -15.93 -13.5 -5.055 1 95.62 383 ALA A CA 1
ATOM 2778 C C . ALA A 1 383 ? -17.438 -13.625 -5.277 1 95.62 383 ALA A C 1
ATOM 2780 O O . ALA A 1 383 ? -18.219 -12.914 -4.652 1 95.62 383 ALA A O 1
ATOM 2781 N N . ASP A 1 384 ? -17.797 -14.508 -6.223 1 96.81 384 ASP A N 1
ATOM 2782 C CA . ASP A 1 384 ? -19.203 -14.711 -6.551 1 96.81 384 ASP A CA 1
ATOM 2783 C C . ASP A 1 384 ? -19.5 -16.188 -6.812 1 96.81 384 ASP A C 1
ATOM 2785 O O . ASP A 1 384 ? -19.625 -16.609 -7.969 1 96.81 384 ASP A O 1
ATOM 2789 N N . PRO A 1 385 ? -19.812 -16.859 -5.742 1 97.06 385 PRO A N 1
ATOM 2790 C CA . PRO A 1 385 ? -20.109 -18.281 -5.895 1 97.06 385 PRO A CA 1
ATOM 2791 C C . PRO A 1 385 ? -21.344 -18.547 -6.758 1 97.06 385 PRO A C 1
ATOM 2793 O O . PRO A 1 385 ? -21.531 -19.672 -7.23 1 97.06 385 PRO A O 1
ATOM 2796 N N . THR A 1 386 ? -22.125 -17.562 -6.969 1 95.69 386 THR A N 1
ATOM 2797 C CA . THR A 1 386 ? -23.359 -17.766 -7.727 1 95.69 386 THR A CA 1
ATOM 2798 C C . THR A 1 386 ? -23.062 -17.906 -9.219 1 95.69 386 THR A C 1
ATOM 2800 O O . THR A 1 386 ? -23.953 -18.219 -10.008 1 95.69 386 THR A O 1
ATOM 2803 N N . LEU A 1 387 ? -21.891 -17.672 -9.578 1 93.56 387 LEU A N 1
ATOM 2804 C CA . LEU A 1 387 ? -21.469 -17.922 -10.953 1 93.56 387 LEU A CA 1
ATOM 2805 C C . LEU A 1 387 ? -21.656 -19.391 -11.328 1 93.56 387 LEU A C 1
ATOM 2807 O O . LEU A 1 387 ? -21.75 -19.719 -12.508 1 93.56 387 LEU A O 1
ATOM 2811 N N . LEU A 1 388 ? -21.562 -20.266 -10.328 1 94.38 388 LEU A N 1
ATOM 2812 C CA . LEU A 1 388 ? -21.797 -21.688 -10.57 1 94.38 388 LEU A CA 1
ATOM 2813 C C . LEU A 1 388 ? -23.266 -22.031 -10.383 1 94.38 388 LEU A C 1
ATOM 2815 O O . LEU A 1 388 ? -23.922 -21.516 -9.477 1 94.38 388 LEU A O 1
ATOM 2819 N N . PRO A 1 389 ? -23.812 -22.875 -11.172 1 92.06 389 PRO A N 1
ATOM 2820 C CA . PRO A 1 389 ? -25.25 -23.172 -11.125 1 92.06 389 PRO A CA 1
ATOM 2821 C C . PRO A 1 389 ? -25.625 -24.047 -9.93 1 92.06 389 PRO A C 1
ATOM 2823 O O . PRO A 1 389 ? -24.766 -24.719 -9.344 1 92.06 389 PRO A O 1
ATOM 2826 N N . LEU A 1 390 ? -26.922 -24.016 -9.586 1 92.69 390 LEU A N 1
ATOM 2827 C CA . LEU A 1 390 ? -27.469 -24.922 -8.586 1 92.69 390 LEU A CA 1
ATOM 2828 C C . LEU A 1 390 ? -27.734 -26.297 -9.188 1 92.69 390 LEU A C 1
ATOM 2830 O O . LEU A 1 390 ? -28.188 -26.406 -10.32 1 92.69 390 LEU A O 1
ATOM 2834 N N . HIS A 1 391 ? -27.25 -27.312 -8.555 1 89 391 HIS A N 1
ATOM 2835 C CA . HIS A 1 391 ? -27.5 -28.688 -9 1 89 391 HIS A CA 1
ATOM 2836 C C . HIS A 1 391 ? -28.594 -29.344 -8.164 1 89 391 HIS A C 1
ATOM 2838 O O . HIS A 1 391 ? -28.688 -29.094 -6.961 1 89 391 HIS A O 1
ATOM 2844 N N . ASP A 1 392 ? -29.672 -29.953 -8.797 1 71 392 ASP A N 1
ATOM 2845 C CA . ASP A 1 392 ? -30.781 -30.625 -8.133 1 71 392 ASP A CA 1
ATOM 2846 C C . ASP A 1 392 ? -30.297 -31.781 -7.27 1 71 392 ASP A C 1
ATOM 2848 O O . ASP A 1 392 ? -29.406 -32.531 -7.684 1 71 392 ASP A O 1
ATOM 2852 N N . THR A 1 393 ? -30.438 -31.953 -6.027 1 57.28 393 THR A N 1
ATOM 2853 C CA . THR A 1 393 ? -30.094 -33.031 -5.098 1 57.28 393 THR A CA 1
ATOM 2854 C C . THR A 1 393 ? -30.641 -34.344 -5.586 1 57.28 393 THR A C 1
ATOM 2856 O O . THR A 1 393 ? -30.141 -35.406 -5.203 1 57.28 393 THR A O 1
ATOM 2859 N N . ASP A 1 394 ? -31.828 -34.688 -6.266 1 44.81 394 ASP A N 1
ATOM 2860 C CA . ASP A 1 394 ? -32.562 -35.938 -6.398 1 44.81 394 ASP A CA 1
ATOM 2861 C C . ASP A 1 394 ? -31.891 -36.875 -7.383 1 44.81 394 ASP A C 1
ATOM 2863 O O . ASP A 1 394 ? -32.219 -38.062 -7.43 1 44.81 394 ASP A O 1
ATOM 2867 N N . VAL A 1 395 ? -31.453 -36.688 -8.586 1 39.22 395 VAL A N 1
ATOM 2868 C CA . VAL A 1 395 ? -31.609 -37.656 -9.664 1 39.22 395 VAL A CA 1
ATOM 2869 C C . VAL A 1 395 ? -30.641 -38.812 -9.453 1 39.22 395 VAL A C 1
ATOM 2871 O O . VAL A 1 395 ? -30.922 -39.938 -9.844 1 39.22 395 VAL A O 1
ATOM 2874 N N . ASP A 1 396 ? -29.266 -38.688 -9.445 1 37.94 396 ASP A N 1
ATOM 2875 C CA . ASP A 1 396 ? -28.484 -39.719 -10.07 1 37.94 396 ASP A CA 1
ATOM 2876 C C . ASP A 1 396 ? -28.297 -40.938 -9.133 1 37.94 396 ASP A C 1
ATOM 2878 O O . ASP A 1 396 ? -27.453 -41.781 -9.367 1 37.94 396 ASP A O 1
ATOM 2882 N N . VAL A 1 397 ? -28.953 -41.219 -8.062 1 36.31 397 VAL A N 1
ATOM 2883 C CA . VAL A 1 397 ? -28.766 -42.562 -7.477 1 36.31 397 VAL A CA 1
ATOM 2884 C C . VAL A 1 397 ? -29.484 -43.594 -8.336 1 36.31 397 VAL A C 1
ATOM 2886 O O . VAL A 1 397 ? -29.375 -44.812 -8.086 1 36.31 397 VAL A O 1
ATOM 2889 N N . ALA A 1 398 ? -30.562 -43.312 -9 1 38.81 398 ALA A N 1
ATOM 2890 C CA . ALA A 1 398 ? -31.359 -44.438 -9.484 1 38.81 398 ALA A CA 1
ATOM 2891 C C . ALA A 1 398 ? -30.656 -45.125 -10.656 1 38.81 398 ALA A C 1
ATOM 2893 O O . ALA A 1 398 ? -31.078 -46.219 -11.078 1 38.81 398 ALA A O 1
ATOM 2894 N N . ALA A 1 399 ? -29.953 -44.438 -11.453 1 39 399 ALA A N 1
ATOM 2895 C CA . ALA A 1 399 ? -29.719 -45.188 -12.695 1 39 399 ALA A CA 1
ATOM 2896 C C . ALA A 1 399 ? -28.656 -46.25 -12.5 1 39 399 ALA A C 1
ATOM 2898 O O . ALA A 1 399 ? -28.406 -47.062 -13.406 1 39 399 ALA A O 1
ATOM 2899 N N . THR A 1 400 ? -27.766 -46.031 -11.516 1 31.19 400 THR A N 1
ATOM 2900 C CA . THR A 1 400 ? -26.688 -47 -11.672 1 31.19 400 THR A CA 1
ATOM 2901 C C . THR A 1 400 ? -27.062 -48.344 -11.055 1 31.19 400 THR A C 1
ATOM 2903 O O . THR A 1 400 ? -26.25 -49.25 -10.977 1 31.19 400 THR A O 1
ATOM 2906 N N . ALA A 1 401 ? -28.219 -48.406 -10.359 1 36.97 401 ALA A N 1
ATOM 2907 C CA . ALA A 1 401 ? -28.5 -49.75 -9.875 1 36.97 401 ALA A CA 1
ATOM 2908 C C . ALA A 1 401 ? -29.062 -50.625 -10.984 1 36.97 401 ALA A C 1
ATOM 2910 O O . ALA A 1 401 ? -29.453 -51.781 -10.742 1 36.97 401 ALA A O 1
ATOM 2911 N N . SER A 1 402 ? -29.141 -50.156 -12.227 1 24.66 402 SER A N 1
ATOM 2912 C CA . SER A 1 402 ? -29.375 -51.25 -13.141 1 24.66 402 SER A CA 1
ATOM 2913 C C . SER A 1 402 ? -28.062 -51.906 -13.57 1 24.66 402 SER A C 1
ATOM 2915 O O . SER A 1 402 ? -27.062 -51.219 -13.812 1 24.66 402 SER A O 1
ATOM 2917 N N . MET B 1 1 ? -27.016 -1.485 4.441 1 76.62 1 MET B N 1
ATOM 2918 C CA . MET B 1 1 ? -27.078 -0.944 3.086 1 76.62 1 MET B CA 1
ATOM 2919 C C . MET B 1 1 ? -27.375 0.551 3.109 1 76.62 1 MET B C 1
ATOM 2921 O O . MET B 1 1 ? -26.641 1.343 2.51 1 76.62 1 MET B O 1
ATOM 2925 N N . ARG B 1 2 ? -28.312 1.003 3.998 1 85.62 2 ARG B N 1
ATOM 2926 C CA . ARG B 1 2 ? -28.703 2.408 4.059 1 85.62 2 ARG B CA 1
ATOM 2927 C C . ARG B 1 2 ? -27.547 3.268 4.594 1 85.62 2 ARG B C 1
ATOM 2929 O O . ARG B 1 2 ? -27.219 4.305 4.012 1 85.62 2 ARG B O 1
ATOM 2936 N N . GLN B 1 3 ? -26.938 2.871 5.648 1 91.56 3 GLN B N 1
ATOM 2937 C CA . GLN B 1 3 ? -25.828 3.596 6.246 1 91.56 3 GLN B CA 1
ATOM 2938 C C . GLN B 1 3 ? -24.688 3.793 5.242 1 91.56 3 GLN B C 1
ATOM 2940 O O . GLN B 1 3 ? -24.109 4.875 5.156 1 91.56 3 GLN B O 1
ATOM 2945 N N . GLN B 1 4 ? -24.484 2.773 4.523 1 91.75 4 GLN B N 1
ATOM 2946 C CA . GLN B 1 4 ? -23.422 2.834 3.527 1 91.75 4 GLN B CA 1
ATOM 2947 C C . GLN B 1 4 ? -23.766 3.828 2.42 1 91.75 4 GLN B C 1
ATOM 2949 O O . GLN B 1 4 ? -22.891 4.562 1.948 1 91.75 4 GLN B O 1
ATOM 2954 N N . ASN B 1 5 ? -24.984 3.803 2.037 1 94.69 5 ASN B N 1
ATOM 2955 C CA . ASN B 1 5 ? -25.422 4.738 1.005 1 94.69 5 ASN B CA 1
ATOM 2956 C C . ASN B 1 5 ? -25.344 6.184 1.492 1 94.69 5 ASN B C 1
ATOM 2958 O O . ASN B 1 5 ? -24.938 7.074 0.751 1 94.69 5 ASN B O 1
ATOM 2962 N N . LEU B 1 6 ? -25.766 6.391 2.762 1 96.94 6 LEU B N 1
ATOM 2963 C CA . LEU B 1 6 ? -25.641 7.715 3.357 1 96.94 6 LEU B CA 1
ATOM 2964 C C . LEU B 1 6 ? -24.188 8.18 3.373 1 96.94 6 LEU B C 1
ATOM 2966 O O . LEU B 1 6 ? -23.906 9.328 3.031 1 96.94 6 LEU B O 1
ATOM 2970 N N . SER B 1 7 ? -23.375 7.258 3.768 1 97.5 7 SER B N 1
ATOM 2971 C CA . SER B 1 7 ? -21.953 7.543 3.824 1 97.5 7 SER B CA 1
ATOM 2972 C C . SER B 1 7 ? -21.422 7.957 2.457 1 97.5 7 SER B C 1
ATOM 2974 O O . SER B 1 7 ? -20.703 8.953 2.342 1 97.5 7 SER B O 1
ATOM 2976 N N . THR B 1 8 ? -21.812 7.242 1.449 1 96.31 8 THR B N 1
ATOM 2977 C CA . THR B 1 8 ? -21.328 7.504 0.096 1 96.31 8 THR B CA 1
ATOM 2978 C C . THR B 1 8 ? -21.797 8.875 -0.385 1 96.31 8 THR B C 1
ATOM 2980 O O . THR B 1 8 ? -21 9.664 -0.897 1 96.31 8 THR B O 1
ATOM 2983 N N . VAL B 1 9 ? -23.016 9.203 -0.18 1 97.44 9 VAL B N 1
ATOM 2984 C CA . VAL B 1 9 ? -23.578 10.469 -0.639 1 97.44 9 VAL B CA 1
ATOM 2985 C C . VAL B 1 9 ? -22.953 11.625 0.131 1 97.44 9 VAL B C 1
ATOM 2987 O O . VAL B 1 9 ? -22.484 12.594 -0.468 1 97.44 9 VAL B O 1
ATOM 2990 N N . LEU B 1 10 ? -22.922 11.547 1.418 1 97.81 10 LEU B N 1
ATOM 2991 C CA . LEU B 1 10 ? -22.344 12.617 2.229 1 97.81 10 LEU B CA 1
ATOM 2992 C C . LEU B 1 10 ? -20.875 12.836 1.885 1 97.81 10 LEU B C 1
ATOM 2994 O O . LEU B 1 10 ? -20.406 13.977 1.802 1 97.81 10 LEU B O 1
ATOM 2998 N N . GLY B 1 11 ? -20.188 11.719 1.77 1 97 11 GLY B N 1
ATOM 2999 C CA . GLY B 1 11 ? -18.781 11.812 1.416 1 97 11 GLY B CA 1
ATOM 3000 C C . GLY B 1 11 ? -18.547 12.578 0.129 1 97 11 GLY B C 1
ATOM 3001 O O . GLY B 1 11 ? -17.641 13.414 0.059 1 97 11 GLY B O 1
ATOM 3002 N N . GLN B 1 12 ? -19.375 12.289 -0.885 1 96.31 12 GLN B N 1
ATOM 3003 C CA . GLN B 1 12 ? -19.219 12.977 -2.162 1 96.31 12 GLN B CA 1
ATOM 3004 C C . GLN B 1 12 ? -19.531 14.469 -2.02 1 96.31 12 GLN B C 1
ATOM 3006 O O . GLN B 1 12 ? -18.797 15.305 -2.543 1 96.31 12 GLN B O 1
ATOM 3011 N N . VAL B 1 13 ? -20.531 14.797 -1.299 1 96.94 13 VAL B N 1
ATOM 3012 C CA . VAL B 1 13 ? -20.906 16.188 -1.098 1 96.94 13 VAL B CA 1
ATOM 3013 C C . VAL B 1 13 ? -19.828 16.906 -0.289 1 96.94 13 VAL B C 1
ATOM 3015 O O . VAL B 1 13 ? -19.469 18.047 -0.596 1 96.94 13 VAL B O 1
ATOM 3018 N N . HIS B 1 14 ? -19.312 16.25 0.702 1 97.44 14 HIS 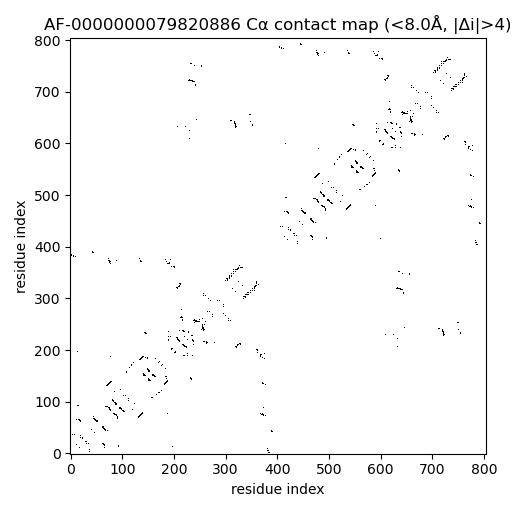B N 1
ATOM 3019 C CA . HIS B 1 14 ? -18.266 16.812 1.536 1 97.44 14 HIS B CA 1
ATOM 3020 C C . HIS B 1 14 ? -17.016 17.156 0.709 1 97.44 14 HIS B C 1
ATOM 3022 O O . HIS B 1 14 ? -16.469 18.25 0.841 1 97.44 14 HIS B O 1
ATOM 3028 N N . ARG B 1 15 ? -16.625 16.266 -0.122 1 94.94 15 ARG B N 1
ATOM 3029 C CA . ARG B 1 15 ? -15.422 16.438 -0.924 1 94.94 15 ARG B CA 1
ATOM 3030 C C . ARG B 1 15 ? -15.609 17.531 -1.969 1 94.94 15 ARG B C 1
ATOM 3032 O O . ARG B 1 15 ? -14.727 18.375 -2.172 1 94.94 15 ARG B O 1
ATOM 3039 N N . ALA B 1 16 ? -16.828 17.609 -2.527 1 93.88 16 ALA B N 1
ATOM 3040 C CA . ALA B 1 16 ? -17.078 18.531 -3.627 1 93.88 16 ALA B CA 1
ATOM 3041 C C . ALA B 1 16 ? -17.562 19.891 -3.105 1 93.88 16 ALA B C 1
ATOM 3043 O O . ALA B 1 16 ? -17.5 20.891 -3.816 1 93.88 16 ALA B O 1
ATOM 3044 N N . GLY B 1 17 ? -18 19.891 -1.991 1 93.75 17 GLY B N 1
ATOM 3045 C CA . GLY B 1 17 ? -18.672 21.078 -1.478 1 93.75 17 GLY B CA 1
ATOM 3046 C C . GLY B 1 17 ? -20.141 21.125 -1.805 1 93.75 17 GLY B C 1
ATOM 3047 O O . GLY B 1 17 ? -20.969 21.375 -0.927 1 93.75 17 GLY B O 1
ATOM 3048 N N . GLN B 1 18 ? -20.438 20.906 -3.031 1 94.19 18 GLN B N 1
ATOM 3049 C CA . GLN B 1 18 ? -21.812 20.828 -3.518 1 94.19 18 GLN B CA 1
ATOM 3050 C C . GLN B 1 18 ? -21.891 19.984 -4.793 1 94.19 18 GLN B C 1
ATOM 3052 O O . GLN B 1 18 ? -20.953 19.953 -5.582 1 94.19 18 GLN B O 1
ATOM 3057 N N . LEU B 1 19 ? -23.016 19.297 -4.898 1 95.5 19 LEU B N 1
ATOM 3058 C CA . LEU B 1 19 ? -23.297 18.484 -6.078 1 95.5 19 LEU B CA 1
ATOM 3059 C C . LEU B 1 19 ? -24.797 18.5 -6.398 1 95.5 19 LEU B C 1
ATOM 3061 O O . LEU B 1 19 ? -25.625 18.609 -5.496 1 95.5 19 LEU B O 1
ATOM 3065 N N . SER B 1 20 ? -25.078 18.391 -7.684 1 95.75 20 SER B N 1
ATOM 3066 C CA . SER B 1 20 ? -26.484 18.234 -8.047 1 95.75 20 SER B CA 1
ATOM 3067 C C . SER B 1 20 ? -26.984 16.828 -7.738 1 95.75 20 SER B C 1
ATOM 3069 O O . SER B 1 20 ? -26.188 15.883 -7.66 1 95.75 20 SER B O 1
ATOM 3071 N N . ARG B 1 21 ? -28.266 16.703 -7.516 1 95 21 ARG B N 1
ATOM 3072 C CA . ARG B 1 21 ? -28.828 15.359 -7.336 1 95 21 ARG B CA 1
ATOM 3073 C C . ARG B 1 21 ? -28.531 14.477 -8.539 1 95 21 ARG B C 1
ATOM 3075 O O . ARG B 1 21 ? -28.281 13.281 -8.391 1 95 21 ARG B O 1
ATOM 3082 N N . ALA B 1 22 ? -28.562 15.078 -9.688 1 94 22 ALA B N 1
ATOM 3083 C CA . ALA B 1 22 ? -28.266 14.328 -10.906 1 94 22 ALA B CA 1
ATOM 3084 C C . ALA B 1 22 ? -26.844 13.781 -10.875 1 94 22 ALA B C 1
ATOM 3086 O O . ALA B 1 22 ? -26.609 12.625 -11.227 1 94 22 ALA B O 1
ATOM 3087 N N . ALA B 1 23 ? -26 14.594 -10.492 1 95.12 23 ALA B N 1
ATOM 3088 C CA . ALA B 1 23 ? -24.594 14.188 -10.391 1 95.12 23 ALA B CA 1
ATOM 3089 C C . ALA B 1 23 ? -24.422 13.07 -9.367 1 95.12 23 ALA B C 1
ATOM 3091 O O . ALA B 1 23 ? -23.656 12.133 -9.586 1 95.12 23 ALA B O 1
ATOM 3092 N N . LEU B 1 24 ? -25.094 13.172 -8.289 1 96.5 24 LEU B N 1
ATOM 3093 C CA . LEU B 1 24 ? -25.031 12.148 -7.25 1 96.5 24 LEU B CA 1
ATOM 3094 C C . LEU B 1 24 ? -25.578 10.82 -7.766 1 96.5 24 LEU B C 1
ATOM 3096 O O . LEU B 1 24 ? -25.031 9.758 -7.473 1 96.5 24 LEU B O 1
ATOM 3100 N N . THR B 1 25 ? -26.656 10.922 -8.5 1 95.38 25 THR B N 1
ATOM 3101 C CA . THR B 1 25 ? -27.234 9.719 -9.102 1 95.38 25 THR B CA 1
ATOM 3102 C C . THR B 1 25 ? -26.219 9.039 -10.023 1 95.38 25 THR B C 1
ATOM 3104 O O . THR B 1 25 ? -26.016 7.828 -9.93 1 95.38 25 THR B O 1
ATOM 3107 N N . THR B 1 26 ? -25.609 9.805 -10.805 1 94.44 26 THR B N 1
ATOM 3108 C CA . THR B 1 26 ? -24.656 9.289 -11.773 1 94.44 26 THR B CA 1
ATOM 3109 C C . THR B 1 26 ? -23.438 8.703 -11.07 1 94.44 26 THR B C 1
ATOM 3111 O O . THR B 1 26 ? -23.016 7.582 -11.367 1 94.44 26 THR B O 1
ATOM 3114 N N . SER B 1 27 ? -22.953 9.32 -10.117 1 93.12 27 SER B N 1
ATOM 3115 C CA . SER B 1 27 ? -21.688 8.938 -9.5 1 93.12 27 SER B CA 1
ATOM 3116 C C . SER B 1 27 ? -21.875 7.77 -8.539 1 93.12 27 SER B C 1
ATOM 3118 O O . SER B 1 27 ? -20.969 6.965 -8.344 1 93.12 27 SER B O 1
ATOM 3120 N N . THR B 1 28 ? -23.031 7.645 -7.973 1 93.62 28 THR B N 1
ATOM 3121 C CA . THR B 1 28 ? -23.25 6.578 -7 1 93.62 28 THR B CA 1
ATOM 3122 C C . THR B 1 28 ? -23.828 5.336 -7.676 1 93.62 28 THR B C 1
ATOM 3124 O O . THR B 1 28 ? -23.75 4.234 -7.133 1 93.62 28 THR B O 1
ATOM 3127 N N . GLY B 1 29 ? -24.438 5.574 -8.789 1 93 29 GLY B N 1
ATOM 3128 C CA . GLY B 1 29 ? -25.141 4.492 -9.461 1 93 29 GLY B CA 1
ATOM 3129 C C . GLY B 1 29 ? -26.484 4.168 -8.836 1 93 29 GLY B C 1
ATOM 3130 O O . GLY B 1 29 ? -27.141 3.193 -9.219 1 93 29 GLY B O 1
ATOM 3131 N N . LEU B 1 30 ? -26.922 4.914 -7.875 1 93.19 30 LEU B N 1
ATOM 3132 C CA . LEU B 1 30 ? -28.203 4.742 -7.227 1 93.19 30 LEU B CA 1
ATOM 3133 C C . LEU B 1 30 ? -29.312 5.414 -8.031 1 93.19 30 LEU B C 1
ATOM 3135 O O . LEU B 1 30 ? -29.047 6.324 -8.82 1 93.19 30 LEU B O 1
ATOM 3139 N N . ASN B 1 31 ? -30.484 4.98 -7.879 1 93.81 31 ASN B N 1
ATOM 3140 C CA . ASN B 1 31 ? -31.578 5.586 -8.641 1 93.81 31 ASN B CA 1
ATOM 3141 C C . ASN B 1 31 ? -32.031 6.902 -8.016 1 93.81 31 ASN B C 1
ATOM 3143 O O . ASN B 1 31 ? -31.688 7.203 -6.871 1 93.81 31 ASN B O 1
ATOM 3147 N N . ARG B 1 32 ? -32.875 7.656 -8.742 1 94.25 32 ARG B N 1
ATOM 3148 C CA . ARG B 1 32 ? -33.25 9.016 -8.391 1 94.25 32 ARG B CA 1
ATOM 3149 C C . ARG B 1 32 ? -34.062 9.039 -7.102 1 94.25 32 ARG B C 1
ATOM 3151 O O . ARG B 1 32 ? -33.906 9.922 -6.266 1 94.25 32 ARG B O 1
ATOM 3158 N N . SER B 1 33 ? -34.938 8.102 -6.965 1 95.44 33 SER B N 1
ATOM 3159 C CA . SER B 1 33 ? -35.781 8.055 -5.785 1 95.44 33 SER B CA 1
ATOM 3160 C C . SER B 1 33 ? -35 7.785 -4.52 1 95.44 33 SER B C 1
ATOM 3162 O O . SER B 1 33 ? -35.25 8.383 -3.475 1 95.44 33 SER B O 1
ATOM 3164 N N . THR B 1 34 ? -34 6.922 -4.629 1 95.31 34 THR B N 1
ATOM 3165 C CA . THR B 1 34 ? -33.125 6.609 -3.508 1 95.31 34 THR B CA 1
ATOM 3166 C C . THR B 1 34 ? -32.281 7.832 -3.107 1 95.31 34 THR B C 1
ATOM 3168 O O . THR B 1 34 ? -32.156 8.141 -1.92 1 95.31 34 THR B O 1
ATOM 3171 N N . ILE B 1 35 ? -31.781 8.531 -4.078 1 97 35 ILE B N 1
ATOM 3172 C CA . ILE B 1 35 ? -30.984 9.727 -3.816 1 97 35 ILE B CA 1
ATOM 3173 C C . ILE B 1 35 ? -31.844 10.766 -3.092 1 97 35 ILE B C 1
ATOM 3175 O O . ILE B 1 35 ? -31.391 11.398 -2.137 1 97 35 ILE B O 1
ATOM 3179 N N . ARG B 1 36 ? -33.062 10.93 -3.551 1 96 36 ARG B N 1
ATOM 3180 C CA . ARG B 1 36 ? -33.969 11.883 -2.916 1 96 36 ARG B CA 1
ATOM 3181 C C . ARG B 1 36 ? -34.156 11.555 -1.439 1 96 36 ARG B C 1
ATOM 3183 O O . ARG B 1 36 ? -34.125 12.438 -0.587 1 96 36 ARG B O 1
ATOM 3190 N N . THR B 1 37 ? -34.312 10.312 -1.162 1 96.94 37 THR B N 1
ATOM 3191 C CA . THR B 1 37 ? -34.562 9.859 0.204 1 96.94 37 THR B CA 1
ATOM 3192 C C . THR B 1 37 ? -33.312 10.055 1.061 1 96.94 37 THR B C 1
ATOM 3194 O O . THR B 1 37 ? -33.406 10.492 2.209 1 96.94 37 THR B O 1
ATOM 3197 N N . LEU B 1 38 ? -32.156 9.719 0.515 1 97.62 38 LEU B N 1
ATOM 3198 C CA . LEU B 1 38 ? -30.906 9.852 1.237 1 97.62 38 LEU B CA 1
ATOM 3199 C C . LEU B 1 38 ? -30.594 11.312 1.533 1 97.62 38 LEU B C 1
ATOM 3201 O O . LEU B 1 38 ? -30.203 11.656 2.646 1 97.62 38 LEU B O 1
ATOM 3205 N N . VAL B 1 39 ? -30.828 12.172 0.563 1 97.31 39 VAL B N 1
ATOM 3206 C CA . VAL B 1 39 ? -30.562 13.602 0.72 1 97.31 39 VAL B CA 1
ATOM 3207 C C . VAL B 1 39 ? -31.516 14.188 1.768 1 97.31 39 VAL B C 1
ATOM 3209 O O . VAL B 1 39 ? -31.094 14.984 2.607 1 97.31 39 VAL B O 1
ATOM 3212 N N . ALA B 1 40 ? -32.719 13.781 1.729 1 96.69 40 ALA B N 1
ATOM 3213 C CA . ALA B 1 40 ? -33.688 14.242 2.713 1 96.69 40 ALA B CA 1
ATOM 3214 C C . ALA B 1 40 ? -33.281 13.867 4.129 1 96.69 40 ALA B C 1
ATOM 3216 O O . ALA B 1 40 ? -33.406 14.68 5.055 1 96.69 40 ALA B O 1
ATOM 3217 N N . GLU B 1 41 ? -32.781 12.75 4.258 1 97.19 41 GLU B N 1
ATOM 3218 C CA . GLU B 1 41 ? -32.344 12.328 5.582 1 97.19 41 GLU B CA 1
ATOM 3219 C C . GLU B 1 41 ? -31.125 13.117 6.031 1 97.19 41 GLU B C 1
ATOM 3221 O O . GLU B 1 41 ? -31.031 13.531 7.191 1 97.19 41 GLU B O 1
ATOM 3226 N N . LEU B 1 42 ? -30.172 13.289 5.16 1 97.94 42 LEU B N 1
ATOM 3227 C CA . LEU B 1 42 ? -28.984 14.07 5.488 1 97.94 42 LEU B CA 1
ATOM 3228 C C . LEU B 1 42 ? -29.359 15.5 5.855 1 97.94 42 LEU B C 1
ATOM 3230 O O . LEU B 1 42 ? -28.719 16.109 6.723 1 97.94 42 LEU B O 1
ATOM 3234 N N . GLU B 1 43 ? -30.359 15.992 5.199 1 96.81 43 GLU B N 1
ATOM 3235 C CA . GLU B 1 43 ? -30.844 17.328 5.527 1 96.81 43 GLU B CA 1
ATOM 3236 C C . GLU B 1 43 ? -31.5 17.359 6.91 1 96.81 43 GLU B C 1
ATOM 3238 O O . GLU B 1 43 ? -31.297 18.297 7.672 1 96.81 43 GLU B O 1
ATOM 3243 N N . GLN B 1 44 ? -32.219 16.375 7.195 1 96.44 44 GLN B N 1
ATOM 3244 C CA . GLN B 1 44 ? -32.844 16.266 8.508 1 96.44 44 GLN B CA 1
ATOM 3245 C C . GLN B 1 44 ? -31.812 16.156 9.609 1 96.44 44 GLN B C 1
ATOM 3247 O O . GLN B 1 44 ? -32.062 16.562 10.75 1 96.44 44 GLN B O 1
ATOM 3252 N N . ARG B 1 45 ? -30.688 15.727 9.258 1 96.19 45 ARG B N 1
ATOM 3253 C CA . ARG B 1 45 ? -29.609 15.609 10.227 1 96.19 45 ARG B CA 1
ATOM 3254 C C . ARG B 1 45 ? -28.734 16.859 10.211 1 96.19 45 ARG B C 1
ATOM 3256 O O . ARG B 1 45 ? -27.703 16.906 10.883 1 96.19 45 ARG B O 1
ATOM 3263 N N . HIS B 1 46 ? -29.062 17.812 9.391 1 95.56 46 HIS B N 1
ATOM 3264 C CA . HIS B 1 46 ? -28.406 19.109 9.273 1 95.56 46 HIS B CA 1
ATOM 3265 C C . HIS B 1 46 ? -27 18.969 8.711 1 95.56 46 HIS B C 1
ATOM 3267 O O . HIS B 1 46 ? -26.078 19.703 9.109 1 95.56 46 HIS B O 1
ATOM 3273 N N . LEU B 1 47 ? -26.828 17.953 7.852 1 97.56 47 LEU B N 1
ATOM 3274 C CA . LEU B 1 47 ? -25.516 17.719 7.281 1 97.56 47 LEU B CA 1
ATOM 3275 C C . LEU B 1 47 ? -25.406 18.328 5.895 1 97.56 47 LEU B C 1
ATOM 3277 O O . LEU B 1 47 ? -24.312 18.688 5.453 1 97.56 47 LEU B O 1
ATOM 3281 N N . VAL B 1 48 ? -26.516 18.391 5.242 1 97.75 48 VAL B N 1
ATOM 3282 C CA . VAL B 1 48 ? -26.547 19 3.92 1 97.75 48 VAL B CA 1
ATOM 3283 C C . VAL B 1 48 ? -27.734 19.953 3.807 1 97.75 48 VAL B C 1
ATOM 3285 O O . VAL B 1 48 ? -28.625 19.938 4.664 1 97.75 48 VAL B O 1
ATOM 3288 N N . THR B 1 49 ? -27.672 20.797 2.844 1 96.19 49 THR B N 1
ATOM 3289 C CA . THR B 1 49 ? -28.812 21.625 2.432 1 96.19 49 THR B CA 1
ATOM 3290 C C . THR B 1 49 ? -29.125 21.406 0.957 1 96.19 49 THR B C 1
ATOM 3292 O O . THR B 1 49 ? -28.219 21.219 0.141 1 96.19 49 THR B O 1
ATOM 3295 N N . GLU B 1 50 ? -30.281 21.281 0.708 1 94.5 50 GLU B N 1
ATOM 3296 C CA . GLU B 1 50 ? -30.703 21.172 -0.685 1 94.5 50 GLU B CA 1
ATOM 3297 C C . GLU B 1 50 ? -31.297 22.484 -1.19 1 94.5 50 GLU B C 1
ATOM 3299 O O . GLU B 1 50 ? -32.156 23.062 -0.541 1 94.5 50 GLU B O 1
ATOM 3304 N N . GLY B 1 51 ? -30.688 22.969 -2.211 1 89.69 51 GLY B N 1
ATOM 3305 C CA . GLY B 1 51 ? -31.188 24.188 -2.814 1 89.69 51 GLY B CA 1
ATOM 3306 C C . GLY B 1 51 ? -31.844 23.969 -4.164 1 89.69 51 GLY B C 1
ATOM 3307 O O . GLY B 1 51 ? -32.062 22.828 -4.578 1 89.69 51 GLY B O 1
ATOM 3308 N N . ASP B 1 52 ? -32.25 25.141 -4.734 1 80.25 52 ASP B N 1
ATOM 3309 C CA . ASP B 1 52 ? -32.938 25.094 -6.012 1 80.25 52 ASP B CA 1
ATOM 3310 C C . ASP B 1 52 ? -32.031 24.656 -7.141 1 80.25 52 ASP B C 1
ATOM 3312 O O . ASP B 1 52 ? -30.797 24.75 -7.012 1 80.25 52 ASP B O 1
ATOM 3316 N N . ALA B 1 53 ? -32.688 24.016 -8.164 1 73.12 53 ALA B N 1
ATOM 3317 C CA . ALA B 1 53 ? -32 23.562 -9.367 1 73.12 53 ALA B CA 1
ATOM 3318 C C . ALA B 1 53 ? -31.297 24.719 -10.07 1 73.12 53 ALA B C 1
ATOM 3320 O O . ALA B 1 53 ? -31.844 25.828 -10.141 1 73.12 53 ALA B O 1
ATOM 3321 N N . VAL B 1 54 ? -29.922 24.703 -10.18 1 60.28 54 VAL B N 1
ATOM 3322 C CA . VAL B 1 54 ? -29.234 25.703 -11 1 60.28 54 VAL B CA 1
ATOM 3323 C C . VAL B 1 54 ? -29.453 25.391 -12.477 1 60.28 54 VAL B C 1
ATOM 3325 O O . VAL B 1 54 ? -29.266 24.25 -12.914 1 60.28 54 VAL B O 1
ATOM 3328 N N . VAL B 1 55 ? -30.266 26.266 -13.203 1 55.09 55 VAL B N 1
ATOM 3329 C CA . VAL B 1 55 ? -30.516 26.172 -14.633 1 55.09 55 VAL B CA 1
ATOM 3330 C C . VAL B 1 55 ? -29.203 26.266 -15.406 1 55.09 55 VAL B C 1
ATOM 3332 O O . VAL B 1 55 ? -28.5 27.266 -15.328 1 55.09 55 VAL B O 1
ATOM 3335 N N . THR B 1 56 ? -28.438 25.188 -15.477 1 53 56 THR B N 1
ATOM 3336 C CA . THR B 1 56 ? -27.344 25.328 -16.422 1 53 56 THR B CA 1
ATOM 3337 C C . THR B 1 56 ? -27.875 25.359 -17.859 1 53 56 THR B C 1
ATOM 3339 O O . THR B 1 56 ? -28.969 24.891 -18.125 1 53 56 THR B O 1
ATOM 3342 N N . GLY B 1 57 ? -27.547 26.312 -18.703 1 52.03 57 GLY B N 1
ATOM 3343 C CA . GLY B 1 57 ? -27.906 26.516 -20.094 1 52.03 57 GLY B CA 1
ATOM 3344 C C . GLY B 1 57 ? -28.094 25.203 -20.844 1 52.03 57 GLY B C 1
ATOM 3345 O O . GLY B 1 57 ? -28.391 25.219 -22.047 1 52.03 57 GLY B O 1
ATOM 3346 N N . SER B 1 58 ? -27.547 24.141 -20.391 1 52.22 58 SER B N 1
ATOM 3347 C CA . SER B 1 58 ? -27.672 22.953 -21.25 1 52.22 58 SER B CA 1
ATOM 3348 C C . SER B 1 58 ? -29.078 22.344 -21.125 1 52.22 58 SER B C 1
ATOM 3350 O O . SER B 1 58 ? -29.719 22.453 -20.078 1 52.22 58 SER B O 1
ATOM 3352 N N . PRO B 1 59 ? -29.641 21.891 -22.266 1 52.41 59 PRO B N 1
ATOM 3353 C CA . PRO B 1 59 ? -30.938 21.219 -22.406 1 52.41 59 PRO B CA 1
ATOM 3354 C C . PRO B 1 59 ? -31.078 20 -21.5 1 52.41 59 PRO B C 1
ATOM 3356 O O . PRO B 1 59 ? -30.266 19.062 -21.578 1 52.41 59 PRO B O 1
ATOM 3359 N N . GLY B 1 60 ? -31.391 20.141 -20.141 1 56.44 60 GLY B N 1
ATOM 3360 C CA . GLY B 1 60 ? -31.828 19.14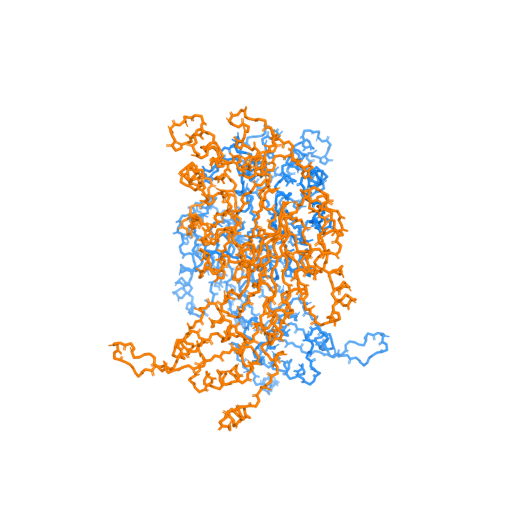1 -19.172 1 56.44 60 GLY B CA 1
ATOM 3361 C C . GLY B 1 60 ? -32.531 19.75 -17.969 1 56.44 60 GLY B C 1
ATOM 3362 O O . GLY B 1 60 ? -32.438 20.969 -17.734 1 56.44 60 GLY B O 1
ATOM 3363 N N . ARG B 1 61 ? -33.562 19.094 -17.5 1 65.38 61 ARG B N 1
ATOM 3364 C CA . ARG B 1 61 ? -34.344 19.547 -16.344 1 65.38 61 ARG B CA 1
ATOM 3365 C C . ARG B 1 61 ? -33.406 19.953 -15.203 1 65.38 61 ARG B C 1
ATOM 3367 O O . ARG B 1 61 ? -32.469 19.234 -14.883 1 65.38 61 ARG B O 1
ATOM 3374 N N . PRO B 1 62 ? -33.438 21.172 -14.812 1 78.06 62 PRO B N 1
ATOM 3375 C CA . PRO B 1 62 ? -32.656 21.641 -13.68 1 78.06 62 PRO B CA 1
ATOM 3376 C C . PRO B 1 62 ? -32.688 20.688 -12.484 1 78.06 62 PRO B C 1
ATOM 3378 O O . PRO B 1 62 ? -33.75 20.062 -12.234 1 78.06 62 PRO B O 1
ATOM 3381 N N . SER B 1 63 ? -31.578 20.266 -11.992 1 89.81 63 SER B N 1
ATOM 3382 C CA . SER B 1 63 ? -31.5 19.359 -10.844 1 89.81 63 SER B CA 1
ATOM 3383 C C . SER B 1 63 ? -31.125 20.125 -9.57 1 89.81 63 SER B C 1
ATOM 3385 O O . SER B 1 63 ? -30.25 21 -9.594 1 89.81 63 SER B O 1
ATOM 3387 N N . PRO B 1 64 ? -31.859 19.875 -8.438 1 93.75 64 PRO B N 1
ATOM 3388 C CA . PRO B 1 64 ? -31.531 20.531 -7.164 1 93.75 64 PRO B CA 1
ATOM 3389 C C . PRO B 1 64 ? -30.078 20.328 -6.758 1 93.75 64 PRO B C 1
ATOM 3391 O O . PRO B 1 64 ? -29.484 19.297 -7.078 1 93.75 64 PRO B O 1
ATOM 3394 N N . VAL B 1 65 ? -29.547 21.344 -6.098 1 96.25 65 VAL B N 1
ATOM 3395 C CA . VAL B 1 65 ? -28.156 21.297 -5.648 1 96.25 65 VAL B CA 1
ATOM 3396 C C . VAL B 1 65 ? -28.109 20.938 -4.164 1 96.25 65 VAL B C 1
ATOM 3398 O O . VAL B 1 65 ? -28.828 21.516 -3.35 1 96.25 65 VAL B O 1
ATOM 3401 N N . VAL B 1 66 ? -27.328 19.953 -3.883 1 97.19 66 VAL B N 1
ATOM 3402 C CA . VAL B 1 66 ? -27.078 19.5 -2.514 1 97.19 66 VAL B CA 1
ATOM 3403 C C . VAL B 1 66 ? -25.734 20.016 -2.031 1 97.19 66 VAL B C 1
ATOM 3405 O O . VAL B 1 66 ? -24.703 19.734 -2.637 1 97.19 66 VAL B O 1
ATOM 3408 N N . ALA B 1 67 ? -25.75 20.828 -0.947 1 97.25 67 ALA B N 1
ATOM 3409 C CA . ALA B 1 67 ? -24.516 21.422 -0.435 1 97.25 67 ALA B CA 1
ATOM 3410 C C . ALA B 1 67 ? -24.234 20.953 0.993 1 97.25 67 ALA B C 1
ATOM 3412 O O . ALA B 1 67 ? -25.156 20.766 1.785 1 97.25 67 ALA B O 1
ATOM 3413 N N . ALA B 1 68 ? -22.953 20.797 1.237 1 97.31 68 ALA B N 1
ATOM 3414 C CA . ALA B 1 68 ? -22.562 20.516 2.619 1 97.31 68 ALA B CA 1
ATOM 3415 C C . ALA B 1 68 ? -22.922 21.688 3.533 1 97.31 68 ALA B C 1
ATOM 3417 O O . ALA B 1 68 ? -22.688 22.844 3.188 1 97.31 68 ALA B O 1
ATOM 3418 N N . ARG B 1 69 ? -23.531 21.375 4.605 1 95.5 69 ARG B N 1
ATOM 3419 C CA . ARG B 1 69 ? -23.828 22.406 5.594 1 95.5 69 ARG B CA 1
ATOM 3420 C C . ARG B 1 69 ? -22.641 22.656 6.508 1 95.5 69 ARG B C 1
ATOM 3422 O O . ARG B 1 69 ? -22.359 21.859 7.41 1 95.5 69 ARG B O 1
ATOM 3429 N N . GLY B 1 70 ? -22 23.781 6.363 1 94.38 70 GLY B N 1
ATOM 3430 C CA . GLY B 1 70 ? -20.766 24.078 7.059 1 94.38 70 GLY B CA 1
ATOM 3431 C C . GLY B 1 70 ? -20.938 24.266 8.555 1 94.38 70 GLY B C 1
ATOM 3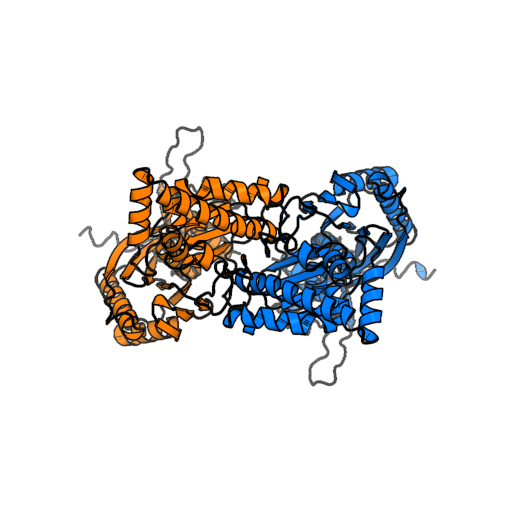432 O O . GLY B 1 70 ? -19.969 24.234 9.312 1 94.38 70 GLY B O 1
ATOM 3433 N N . ASP B 1 71 ? -22.188 24.406 9.016 1 92.06 71 ASP B N 1
ATOM 3434 C CA . ASP B 1 71 ? -22.422 24.656 10.438 1 92.06 71 ASP B CA 1
ATOM 3435 C C . ASP B 1 71 ? -23.203 23.5 11.062 1 92.06 71 ASP B C 1
ATOM 3437 O O . ASP B 1 71 ? -23.594 23.578 12.227 1 92.06 71 ASP B O 1
ATOM 3441 N N . GLY B 1 72 ? -23.469 22.484 10.297 1 90.5 72 GLY B N 1
ATOM 3442 C CA . GLY B 1 72 ? -24.188 21.344 10.82 1 90.5 72 GLY B CA 1
ATOM 3443 C C . GLY B 1 72 ? -23.328 20.453 11.719 1 90.5 72 GLY B C 1
ATOM 3444 O O . GLY B 1 72 ? -23.766 20.062 12.805 1 90.5 72 GLY B O 1
ATOM 3445 N N . ALA B 1 73 ? -22.219 20.141 11.242 1 94.62 73 ALA B N 1
ATOM 3446 C CA . ALA B 1 73 ? -21.188 19.438 11.984 1 94.62 73 ALA B CA 1
ATOM 3447 C C . ALA B 1 73 ? -19.812 20.078 11.758 1 94.62 73 ALA B C 1
ATOM 3449 O O . ALA B 1 73 ? -19.469 20.406 10.625 1 94.62 73 ALA B O 1
ATOM 3450 N N . VAL B 1 74 ? -19.156 20.312 12.852 1 97.06 74 VAL B N 1
ATOM 3451 C CA . VAL B 1 74 ? -17.828 20.906 12.719 1 97.06 74 VAL B CA 1
ATOM 3452 C C . VAL B 1 74 ? -16.812 20.047 13.453 1 97.06 74 VAL B C 1
ATOM 3454 O O . VAL B 1 74 ? -17.156 19.234 14.312 1 97.06 74 VAL B O 1
ATOM 3457 N N . VAL B 1 75 ? -15.586 20.172 13.023 1 98.31 75 VAL B N 1
ATOM 3458 C CA . VAL B 1 75 ? -14.477 19.547 13.727 1 98.31 75 VAL B CA 1
ATOM 3459 C C . VAL B 1 75 ? -13.477 20.609 14.164 1 98.31 75 VAL B C 1
ATOM 3461 O O . VAL B 1 75 ? -13.438 21.703 13.602 1 98.31 75 VAL B O 1
ATOM 3464 N N . LEU B 1 76 ? -12.797 20.281 15.219 1 98.38 76 LEU B N 1
ATOM 3465 C CA . LEU B 1 76 ? -11.617 21.031 15.617 1 98.38 76 LEU B CA 1
ATOM 3466 C C . LEU B 1 76 ? -10.352 20.406 15.039 1 98.38 76 LEU B C 1
ATOM 3468 O O . LEU B 1 76 ? -10.219 19.172 15.008 1 98.38 76 LEU B O 1
ATOM 3472 N N . ALA B 1 77 ? -9.477 21.234 14.492 1 98.81 77 ALA B N 1
ATOM 3473 C CA . ALA B 1 77 ? -8.227 20.75 13.906 1 98.81 77 ALA B CA 1
ATOM 3474 C C . ALA B 1 77 ? -7.039 21.562 14.43 1 98.81 77 ALA B C 1
ATOM 3476 O O . ALA B 1 77 ? -7.113 22.781 14.555 1 98.81 77 ALA B O 1
ATOM 3477 N N . ALA B 1 78 ? -5.992 20.875 14.773 1 98.5 78 ALA B N 1
ATOM 3478 C CA . ALA B 1 78 ? -4.762 21.531 15.219 1 98.5 78 ALA B CA 1
ATOM 3479 C C . ALA B 1 78 ? -3.539 20.922 14.539 1 98.5 78 ALA B C 1
ATOM 3481 O O . ALA B 1 78 ? -3.49 19.703 14.305 1 98.5 78 ALA B O 1
ATOM 3482 N N . ASP B 1 79 ? -2.633 21.703 14.156 1 96.88 79 ASP B N 1
ATOM 3483 C CA . ASP B 1 79 ? -1.317 21.312 13.656 1 96.88 79 ASP B CA 1
ATOM 3484 C C . ASP B 1 79 ? -0.211 21.812 14.594 1 96.88 79 ASP B C 1
ATOM 3486 O O . ASP B 1 79 ? 0.067 23 14.664 1 96.88 79 ASP B O 1
ATOM 3490 N N . VAL B 1 80 ? 0.386 20.859 15.281 1 94.06 80 VAL B N 1
ATOM 3491 C CA . VAL B 1 80 ? 1.446 21.188 16.234 1 94.06 80 VAL B CA 1
ATOM 3492 C C . VAL B 1 80 ? 2.795 21.188 15.516 1 94.06 80 VAL B C 1
ATOM 3494 O O . VAL B 1 80 ? 3.369 20.141 15.25 1 94.06 80 VAL B O 1
ATOM 3497 N N . LYS B 1 81 ? 3.236 22.328 15.266 1 84.19 81 LYS B N 1
ATOM 3498 C CA . LYS B 1 81 ? 4.562 22.516 14.688 1 84.19 81 LYS B CA 1
ATOM 3499 C C . LYS B 1 81 ? 5.609 22.734 15.781 1 84.19 81 LYS B C 1
ATOM 3501 O O . LYS B 1 81 ? 5.285 22.719 16.969 1 84.19 81 LYS B O 1
ATOM 3506 N N . VAL B 1 82 ? 6.855 22.906 15.383 1 75.62 82 VAL B N 1
ATOM 3507 C CA . VAL B 1 82 ? 7.953 23.031 16.328 1 75.62 82 VAL B CA 1
ATOM 3508 C C . VAL B 1 82 ? 7.832 24.359 17.094 1 75.62 82 VAL B C 1
ATOM 3510 O O . VAL B 1 82 ? 8.062 24.406 18.312 1 75.62 82 VAL B O 1
ATOM 3513 N N . SER B 1 83 ? 7.43 25.422 16.391 1 78.56 83 SER B N 1
ATOM 3514 C CA . SER B 1 83 ? 7.488 26.734 17.016 1 78.56 83 SER B CA 1
ATOM 3515 C C . SER B 1 83 ? 6.105 27.359 17.125 1 78.56 83 SER B C 1
ATOM 3517 O O . SER B 1 83 ? 5.961 28.484 17.609 1 78.56 83 SER B O 1
ATOM 3519 N N . ARG B 1 84 ? 5.113 26.656 16.672 1 87.44 84 ARG B N 1
ATOM 3520 C CA . ARG B 1 84 ? 3.775 27.234 16.703 1 87.44 84 ARG B CA 1
ATOM 3521 C C . ARG B 1 84 ? 2.705 26.156 16.594 1 87.44 84 ARG B C 1
ATOM 3523 O O . ARG B 1 84 ? 2.99 25.031 16.172 1 87.44 84 ARG B O 1
ATOM 3530 N N . ILE B 1 85 ? 1.513 26.5 16.953 1 93.81 85 ILE B N 1
ATOM 3531 C CA . ILE B 1 85 ? 0.308 25.703 16.766 1 93.81 85 ILE B CA 1
ATOM 3532 C C . ILE B 1 85 ? -0.659 26.453 15.844 1 93.81 85 ILE B C 1
ATOM 3534 O O . ILE B 1 85 ? -0.895 27.641 16.031 1 93.81 85 ILE B O 1
ATOM 3538 N N . ILE B 1 86 ? -1.07 25.797 14.82 1 96.38 86 ILE B N 1
ATOM 3539 C CA . ILE B 1 86 ? -2.178 26.297 14.008 1 96.38 86 ILE B CA 1
ATOM 3540 C C . ILE B 1 86 ? -3.463 25.562 14.391 1 96.38 86 ILE B C 1
ATOM 3542 O O . ILE B 1 86 ? -3.479 24.328 14.484 1 96.38 86 ILE B O 1
ATOM 3546 N N . PHE B 1 87 ? -4.473 26.328 14.672 1 97.75 87 PHE B N 1
ATOM 3547 C CA . PHE B 1 87 ? -5.742 25.781 15.141 1 97.75 87 PHE B CA 1
ATOM 3548 C C . PHE B 1 87 ? -6.895 26.312 14.289 1 97.75 87 PHE B C 1
ATOM 3550 O O . PHE B 1 87 ? -6.895 27.469 13.875 1 97.75 87 PHE B O 1
ATOM 3557 N N . ALA B 1 88 ? -7.887 25.422 13.992 1 98.38 88 ALA B N 1
ATOM 3558 C CA . ALA B 1 88 ? -9.023 25.844 13.188 1 98.38 88 ALA B CA 1
ATOM 3559 C C . ALA B 1 88 ? -10.297 25.109 13.586 1 98.38 88 ALA B C 1
ATOM 3561 O O . ALA B 1 88 ? -10.234 24.016 14.148 1 98.38 88 ALA B O 1
ATOM 3562 N N . VAL B 1 89 ? -11.391 25.766 13.414 1 98.12 89 VAL B N 1
ATOM 3563 C CA . VAL B 1 89 ? -12.719 25.156 13.422 1 98.12 89 VAL B CA 1
ATOM 3564 C C . VAL B 1 89 ? -13.211 24.969 11.992 1 98.12 89 VAL B C 1
ATOM 3566 O O . VAL B 1 89 ? -13.336 25.938 11.242 1 98.12 89 VAL B O 1
ATOM 3569 N N . VAL B 1 90 ? -13.43 23.734 11.633 1 97.94 90 VAL B N 1
ATOM 3570 C CA . VAL B 1 90 ? -13.719 23.422 10.234 1 97.94 90 VAL B CA 1
ATOM 3571 C C . VAL B 1 90 ? -15.07 22.719 10.125 1 97.94 90 VAL B C 1
ATOM 3573 O O . VAL B 1 90 ? -15.352 21.781 10.867 1 97.94 90 VAL B O 1
ATOM 3576 N N . GLY B 1 91 ? -15.859 23.188 9.227 1 97.56 91 GLY B N 1
ATOM 3577 C CA . GLY B 1 91 ? -17.156 22.578 8.969 1 97.56 91 GLY B CA 1
ATOM 3578 C C . GLY B 1 91 ? -17.141 21.609 7.797 1 97.56 91 GLY B C 1
ATOM 3579 O O . GLY B 1 91 ? -16.156 21.547 7.055 1 97.56 91 GLY B O 1
ATOM 3580 N N . LEU B 1 92 ? -18.266 20.875 7.664 1 96.88 92 LEU B N 1
ATOM 3581 C CA . LEU B 1 92 ? -18.453 19.984 6.52 1 96.88 92 LEU B CA 1
ATOM 3582 C C . LEU B 1 92 ? -18.234 20.734 5.211 1 96.88 92 LEU B C 1
ATOM 3584 O O . LEU B 1 92 ? -18.547 21.922 5.109 1 96.88 92 LEU B O 1
ATOM 3588 N N . GLY B 1 93 ? -17.641 20.062 4.23 1 95.69 93 GLY B N 1
ATOM 3589 C CA . GLY B 1 93 ? -17.344 20.688 2.961 1 95.69 93 GLY B CA 1
ATOM 3590 C C . GLY B 1 93 ? -16 21.406 2.959 1 95.69 93 GLY B C 1
ATOM 3591 O O . GLY B 1 93 ? -15.5 21.797 1.902 1 95.69 93 GLY B O 1
ATOM 3592 N N . GLY B 1 94 ? -15.422 21.609 4.172 1 95.25 94 GLY B N 1
ATOM 3593 C CA . GLY B 1 94 ? -14.117 22.25 4.277 1 95.25 94 GLY B CA 1
ATOM 3594 C C . GLY B 1 94 ? -14.203 23.719 4.66 1 95.25 94 GLY B C 1
ATOM 3595 O O . GLY B 1 94 ? -13.211 24.438 4.586 1 95.25 94 GLY B O 1
ATOM 3596 N N . THR B 1 95 ? -15.328 24.156 5.117 1 92.5 95 THR B N 1
ATOM 3597 C CA . THR B 1 95 ? -15.531 25.547 5.508 1 92.5 95 THR B CA 1
ATOM 3598 C C . THR B 1 95 ? -14.742 25.875 6.773 1 92.5 95 THR B C 1
ATOM 3600 O O . THR B 1 95 ? -14.93 25.234 7.809 1 92.5 95 THR B O 1
ATOM 3603 N N . VAL B 1 96 ? -13.898 26.906 6.727 1 94.94 96 VAL B N 1
ATOM 3604 C CA . VAL B 1 96 ? -13.117 27.312 7.891 1 94.94 96 VAL B CA 1
ATOM 3605 C C . VAL B 1 96 ? -13.844 28.438 8.633 1 94.94 96 VAL B C 1
ATOM 3607 O O . VAL B 1 96 ? -14.008 29.531 8.109 1 94.94 96 VAL B O 1
ATOM 3610 N N . HIS B 1 97 ? -14.273 28.156 9.836 1 95.12 97 HIS B N 1
ATOM 3611 C CA . HIS B 1 97 ? -14.992 29.141 10.648 1 95.12 97 HIS B CA 1
ATOM 3612 C C . HIS B 1 97 ? -14.023 30.016 11.43 1 95.12 97 HIS B C 1
ATOM 3614 O O . HIS B 1 97 ? -14.297 31.203 11.648 1 95.12 97 HIS B O 1
ATOM 3620 N N . GLN B 1 98 ? -13.062 29.422 11.883 1 95.31 98 GLN B N 1
ATOM 3621 C CA . GLN B 1 98 ? -12.023 30.078 12.672 1 95.31 98 GLN B CA 1
ATOM 3622 C C . GLN B 1 98 ? -10.648 29.484 12.383 1 95.31 98 GLN B C 1
ATOM 3624 O O . GLN B 1 98 ? -10.523 28.281 12.164 1 95.31 98 GLN B O 1
ATOM 3629 N N . ARG B 1 99 ? -9.664 30.266 12.328 1 95.88 99 ARG B N 1
ATOM 3630 C CA . ARG B 1 99 ? -8.273 29.859 12.211 1 95.88 99 ARG B CA 1
ATOM 3631 C C . ARG B 1 99 ? -7.359 30.797 13.008 1 95.88 99 ARG B C 1
ATOM 3633 O O . ARG B 1 99 ? -7.438 32 12.867 1 95.88 99 ARG B O 1
ATOM 3640 N N . VAL B 1 100 ? -6.566 30.25 13.836 1 96.19 100 VAL B N 1
ATOM 3641 C CA . VAL B 1 100 ? -5.652 31.031 14.656 1 96.19 100 VAL B CA 1
ATOM 3642 C C . VAL B 1 100 ? -4.273 30.375 14.672 1 96.19 100 VAL B C 1
ATOM 3644 O O . VAL B 1 100 ? -4.156 29.172 14.484 1 96.19 100 VAL B O 1
ATOM 3647 N N . GLU B 1 101 ? -3.307 31.109 14.766 1 94.75 101 GLU B N 1
ATOM 3648 C CA . GLU B 1 101 ? -1.926 30.672 14.938 1 94.75 101 GLU B CA 1
ATOM 3649 C C . GLU B 1 101 ? -1.328 31.234 16.234 1 94.75 101 GLU B C 1
ATOM 3651 O O . GLU B 1 101 ? -1.431 32.438 16.5 1 94.75 101 GLU B O 1
ATOM 3656 N N . VAL B 1 102 ? -0.75 30.344 16.984 1 93.38 102 VAL B N 1
ATOM 3657 C CA . VAL B 1 102 ? -0.17 30.766 18.266 1 93.38 102 VAL B CA 1
ATOM 3658 C C . VAL B 1 102 ? 1.278 30.297 18.344 1 93.38 102 VAL B C 1
ATOM 3660 O O . VAL B 1 102 ? 1.587 29.156 18 1 93.38 102 VAL B O 1
ATOM 3663 N N . PRO B 1 103 ? 2.154 31.125 18.812 1 88.81 103 PRO B N 1
ATOM 3664 C CA . PRO B 1 103 ? 3.555 30.719 18.953 1 88.81 103 PRO B CA 1
ATOM 3665 C C . PRO B 1 103 ? 3.773 29.766 20.125 1 88.81 103 PRO B C 1
ATOM 3667 O O . PRO B 1 103 ? 3.049 29.828 21.109 1 88.81 103 PRO B O 1
ATOM 3670 N N . LEU B 1 104 ? 4.66 28.828 19.812 1 82.44 104 LEU B N 1
ATOM 3671 C CA . LEU B 1 104 ? 5.176 27.984 20.891 1 82.44 104 LEU B CA 1
ATOM 3672 C C . LEU B 1 104 ? 6.574 28.438 21.312 1 82.44 104 LEU B C 1
ATOM 3674 O O . LEU B 1 104 ? 7.477 28.516 20.469 1 82.44 104 LEU B O 1
ATOM 3678 N N . THR B 1 105 ? 6.75 29.125 22.375 1 73.88 105 THR B N 1
ATOM 3679 C CA . THR B 1 105 ? 8.055 29.562 22.859 1 73.88 105 THR B CA 1
ATOM 3680 C C . THR B 1 105 ? 8.836 28.406 23.453 1 73.88 105 THR B C 1
ATOM 3682 O O . THR B 1 105 ? 8.281 27.328 23.688 1 73.88 105 THR B O 1
ATOM 3685 N N . ASP B 1 106 ? 10.172 28.562 23.516 1 65.44 106 ASP B N 1
ATOM 3686 C CA . ASP B 1 106 ? 11.062 27.516 24.016 1 65.44 106 ASP B CA 1
ATOM 3687 C C . ASP B 1 106 ? 10.539 26.922 25.312 1 65.44 106 ASP B C 1
ATOM 3689 O O . ASP B 1 106 ? 10.594 25.703 25.516 1 65.44 106 ASP B O 1
ATOM 3693 N N . ASP B 1 107 ? 10.055 27.719 26.078 1 62.03 107 ASP B N 1
ATOM 3694 C CA . ASP B 1 107 ? 9.57 27.281 27.391 1 62.03 107 ASP B CA 1
ATOM 3695 C C . ASP B 1 107 ? 8.25 26.516 27.25 1 62.03 107 ASP B C 1
ATOM 3697 O O . ASP B 1 107 ? 7.855 25.797 28.156 1 62.03 107 ASP B O 1
ATOM 3701 N N . SER B 1 108 ? 7.766 26.5 26.125 1 65.56 108 SER B N 1
ATOM 3702 C CA . SER B 1 108 ? 6.43 25.953 25.938 1 65.56 108 SER B CA 1
ATOM 3703 C C . SER B 1 108 ? 6.457 24.734 25.016 1 65.56 108 SER B C 1
ATOM 3705 O O . SER B 1 108 ? 5.41 24.188 24.672 1 65.56 108 SER B O 1
ATOM 3707 N N . ARG B 1 109 ? 7.559 24.203 24.688 1 70.31 109 ARG B N 1
ATOM 3708 C CA . ARG B 1 109 ? 7.66 23.125 23.719 1 70.31 109 ARG B CA 1
ATOM 3709 C C . ARG B 1 109 ? 7.453 21.766 24.391 1 70.31 109 ARG B C 1
ATOM 3711 O O . ARG B 1 109 ? 7.289 20.75 23.719 1 70.31 109 ARG B O 1
ATOM 3718 N N . GLY B 1 110 ? 7.16 21.75 25.547 1 86.94 110 GLY B N 1
ATOM 3719 C CA . GLY B 1 110 ? 6.945 20.5 26.25 1 86.94 110 GLY B CA 1
ATOM 3720 C C . GLY B 1 110 ? 5.539 19.953 26.094 1 86.94 110 GLY B C 1
ATOM 3721 O O . GLY B 1 110 ? 4.664 20.641 25.547 1 86.94 110 GLY B O 1
ATOM 3722 N N . VAL B 1 111 ? 5.387 18.734 26.453 1 93.94 111 VAL B N 1
ATOM 3723 C CA . VAL B 1 111 ? 4.113 18.031 26.297 1 93.94 111 VAL B CA 1
ATOM 3724 C C . VAL B 1 111 ? 3.02 18.781 27.062 1 93.94 111 VAL B C 1
ATOM 3726 O O . VAL B 1 111 ? 1.993 19.156 26.484 1 93.94 111 VAL B O 1
ATOM 3729 N N . ALA B 1 112 ? 3.26 19.078 28.297 1 93.19 112 ALA B N 1
ATOM 3730 C CA . ALA B 1 112 ? 2.238 19.656 29.172 1 93.19 112 ALA B CA 1
ATOM 3731 C C . ALA B 1 112 ? 1.841 21.047 28.672 1 93.19 112 ALA B C 1
ATOM 3733 O O . ALA B 1 112 ? 0.653 21.344 28.5 1 93.19 112 ALA B O 1
ATOM 3734 N N . PRO B 1 113 ? 2.818 21.875 28.391 1 92.69 113 PRO B N 1
ATOM 3735 C CA . PRO B 1 113 ? 2.449 23.203 27.891 1 92.69 113 PRO B CA 1
ATOM 3736 C C . PRO B 1 113 ? 1.691 23.141 26.578 1 92.69 113 PRO B C 1
ATOM 3738 O O . PRO B 1 113 ? 0.799 23.969 26.328 1 92.69 113 PRO B O 1
ATOM 3741 N N . THR B 1 114 ? 2.082 22.297 25.688 1 94.5 114 THR B N 1
ATOM 3742 C CA . THR B 1 114 ? 1.388 22.156 24.422 1 94.5 114 THR B CA 1
ATOM 3743 C C . THR B 1 114 ? -0.06 21.719 24.641 1 94.5 114 THR B C 1
ATOM 3745 O O . THR B 1 114 ? -0.977 22.281 24.031 1 94.5 114 THR B O 1
ATOM 3748 N N . VAL B 1 115 ? -0.271 20.75 25.484 1 96 115 VAL B N 1
ATOM 3749 C CA . VAL B 1 115 ? -1.612 20.266 25.797 1 96 115 VAL B CA 1
ATOM 3750 C C . VAL B 1 115 ? -2.436 21.391 26.422 1 96 115 VAL B C 1
ATOM 3752 O O . VAL B 1 115 ? -3.6 21.594 26.062 1 96 115 VAL B O 1
ATOM 3755 N N . ASP B 1 116 ? -1.791 22.125 27.328 1 95.12 116 ASP B N 1
ATOM 3756 C CA . ASP B 1 116 ? -2.461 23.266 27.938 1 95.12 116 ASP B CA 1
ATOM 3757 C C . ASP B 1 116 ? -2.939 24.266 26.891 1 95.12 116 ASP B C 1
ATOM 3759 O O . ASP B 1 116 ? -4.082 24.719 26.938 1 95.12 116 ASP B O 1
ATOM 3763 N N . ARG B 1 117 ? -2.092 24.531 26.031 1 95 117 ARG B N 1
ATOM 3764 C CA . ARG B 1 117 ? -2.41 25.5 24.984 1 95 117 ARG B CA 1
ATOM 3765 C C . ARG B 1 117 ? -3.537 25 24.094 1 95 117 ARG B C 1
ATOM 3767 O O . ARG B 1 117 ? -4.43 25.766 23.719 1 95 117 ARG B O 1
ATOM 3774 N N . LEU B 1 118 ? -3.461 23.781 23.719 1 96.62 118 LEU B N 1
ATOM 3775 C CA . LEU B 1 118 ? -4.508 23.203 22.891 1 96.62 118 LEU B CA 1
ATOM 3776 C C . LEU B 1 118 ? -5.859 23.266 23.594 1 96.62 118 LEU B C 1
ATOM 3778 O O . LEU B 1 118 ? -6.859 23.656 22.984 1 96.62 118 LEU B O 1
ATOM 3782 N N . VAL B 1 119 ? -5.871 22.922 24.828 1 97.19 119 VAL B N 1
ATOM 3783 C CA . VAL B 1 119 ? -7.113 22.938 25.594 1 97.19 119 VAL B CA 1
ATOM 3784 C C . VAL B 1 119 ? -7.652 24.359 25.703 1 97.19 119 VAL B C 1
ATOM 3786 O O . VAL B 1 119 ? -8.859 24.594 25.594 1 97.19 119 VAL B O 1
ATOM 3789 N N . GLU B 1 120 ? -6.781 25.266 25.875 1 96.5 120 GLU B N 1
ATOM 3790 C CA . GLU B 1 120 ? -7.172 26.672 25.922 1 96.5 120 GLU B CA 1
ATOM 3791 C C . GLU B 1 120 ? -7.801 27.109 24.609 1 96.5 120 GLU B C 1
ATOM 3793 O O . GLU B 1 120 ? -8.828 27.781 24.594 1 96.5 120 GLU B O 1
ATOM 3798 N N . LEU B 1 121 ? -7.16 26.781 23.531 1 96.88 121 LEU B N 1
ATOM 3799 C CA . LEU B 1 121 ? -7.668 27.125 22.203 1 96.88 121 LEU B CA 1
ATOM 3800 C C . LEU B 1 121 ? -9.039 26.5 21.969 1 96.88 121 LEU B C 1
ATOM 3802 O O . LEU B 1 121 ? -9.938 27.156 21.453 1 96.88 121 LEU B O 1
ATOM 3806 N N . ILE B 1 122 ? -9.172 25.281 22.375 1 97.12 122 ILE B N 1
ATOM 3807 C CA . ILE B 1 122 ? -10.43 24.562 22.203 1 97.12 122 ILE B CA 1
ATOM 3808 C C . ILE B 1 122 ? -11.516 25.234 23.047 1 97.12 122 ILE B C 1
ATOM 3810 O O . ILE B 1 122 ? -12.609 25.516 22.562 1 97.12 122 ILE B O 1
ATOM 3814 N N . GLY B 1 123 ? -11.211 25.5 24.281 1 96.38 123 GLY B N 1
ATOM 3815 C CA . GLY B 1 123 ? -12.156 26.188 25.141 1 96.38 123 GLY B CA 1
ATOM 3816 C C . GLY B 1 123 ? -12.617 27.516 24.578 1 96.38 123 GLY B C 1
ATOM 3817 O O . GLY B 1 123 ? -13.812 27.828 24.594 1 96.38 123 GLY B O 1
ATOM 3818 N N . THR B 1 124 ? -11.711 28.25 24.062 1 96.56 124 THR B N 1
ATOM 3819 C CA . THR B 1 124 ? -12.016 29.562 23.469 1 96.56 124 THR B CA 1
ATOM 3820 C C . THR B 1 124 ? -12.922 29.406 22.25 1 96.56 124 THR B C 1
ATOM 3822 O O . THR B 1 124 ? -13.898 30.125 22.109 1 96.56 124 THR B O 1
ATOM 3825 N N . ALA B 1 125 ? -12.594 28.484 21.406 1 95.25 125 ALA B N 1
ATOM 3826 C CA . ALA B 1 125 ? -13.375 28.25 20.203 1 95.25 125 ALA B CA 1
ATOM 3827 C C . ALA B 1 125 ? -14.812 27.844 20.547 1 95.25 125 ALA B C 1
ATOM 3829 O O . ALA B 1 125 ? -15.758 28.312 19.906 1 95.25 125 ALA B O 1
ATOM 3830 N N . LEU B 1 126 ? -14.93 27.016 21.516 1 93.19 126 LEU B N 1
ATOM 3831 C CA . LEU B 1 126 ? -16.25 26.547 21.922 1 93.19 126 LEU B CA 1
ATOM 3832 C C . LEU B 1 126 ? -17.062 27.672 22.562 1 93.19 126 LEU B C 1
ATOM 3834 O O . LEU B 1 126 ? -18.281 27.75 22.359 1 93.19 126 LEU B O 1
ATOM 3838 N N . ALA B 1 127 ? -16.422 28.484 23.266 1 93.69 127 ALA B N 1
ATOM 3839 C CA . ALA B 1 127 ? -17.094 29.625 23.891 1 93.69 127 ALA B CA 1
ATOM 3840 C C . ALA B 1 127 ? -17.578 30.625 22.844 1 93.69 127 ALA B C 1
ATOM 3842 O O . ALA B 1 127 ? -18.625 31.234 23 1 93.69 127 ALA B O 1
ATOM 3843 N N . GLU B 1 128 ? -16.859 30.703 21.812 1 93.12 128 GLU B N 1
ATOM 3844 C CA . GLU B 1 128 ? -17.172 31.672 20.781 1 93.12 128 GLU B CA 1
ATOM 3845 C C . GLU B 1 128 ? -18.266 31.156 19.844 1 93.12 128 GLU B C 1
ATOM 3847 O O . GLU B 1 128 ? -18.906 31.938 19.125 1 93.12 128 GLU B O 1
ATOM 3852 N N . SER B 1 129 ? -18.422 29.844 19.844 1 88.81 129 SER B N 1
ATOM 3853 C CA . SER B 1 129 ? -19.406 29.25 18.938 1 88.81 129 SER B CA 1
ATOM 3854 C C . SER B 1 129 ? -20.203 28.172 19.641 1 88.81 129 SER B C 1
ATOM 3856 O O . SER B 1 129 ? -20.188 27 19.219 1 88.81 129 SER B O 1
ATOM 3858 N N . PRO B 1 130 ? -20.984 28.594 20.547 1 87.44 130 PRO B N 1
ATOM 3859 C CA . PRO B 1 130 ? -21.703 27.625 21.359 1 87.44 130 PRO B CA 1
ATOM 3860 C C . PRO B 1 130 ? -22.75 26.844 20.562 1 87.44 130 PRO B C 1
ATOM 3862 O O . PRO B 1 130 ? -23.156 25.75 20.984 1 87.44 130 PRO B O 1
ATOM 3865 N N . ASP B 1 131 ? -23.062 27.312 19.453 1 87.38 131 ASP B N 1
ATOM 3866 C CA . ASP B 1 131 ? -24.156 26.688 18.703 1 87.38 131 ASP B CA 1
ATOM 3867 C C . ASP B 1 131 ? -23.609 25.641 17.734 1 87.38 131 ASP B C 1
ATOM 3869 O O . ASP B 1 131 ? -24.375 24.891 17.109 1 87.38 131 ASP B O 1
ATOM 3873 N N . LEU B 1 132 ? -22.328 25.562 17.625 1 88.56 132 LEU B N 1
ATOM 3874 C CA . LEU B 1 132 ? -21.75 24.609 16.688 1 88.56 132 LEU B CA 1
ATOM 3875 C C . LEU B 1 132 ? -21.703 23.203 17.297 1 88.56 132 LEU B C 1
ATOM 3877 O O . LEU B 1 132 ? -21.438 23.047 18.484 1 88.56 132 LEU B O 1
ATOM 3881 N N . HIS B 1 133 ? -22.016 22.266 16.469 1 92.56 133 HIS B N 1
ATOM 3882 C CA . HIS B 1 133 ? -21.953 20.875 16.891 1 92.56 133 HIS B CA 1
ATOM 3883 C C . HIS B 1 133 ? -20.594 20.266 16.562 1 92.56 133 HIS B C 1
ATOM 3885 O O . HIS B 1 133 ? -20.344 19.844 15.438 1 92.56 133 HIS B O 1
ATOM 3891 N N . VAL B 1 134 ? -19.781 20.141 17.562 1 95.75 134 VAL B N 1
ATOM 3892 C CA . VAL B 1 134 ? -18.422 19.625 17.375 1 95.75 134 VAL B CA 1
ATOM 3893 C C . VAL B 1 134 ? -18.438 18.109 17.438 1 95.75 134 VAL B C 1
ATOM 3895 O O . VAL B 1 134 ? -18.891 17.516 18.422 1 95.75 134 VAL B O 1
ATOM 3898 N N . VAL B 1 135 ? -17.875 17.469 16.359 1 96.06 135 VAL B N 1
ATOM 3899 C CA . VAL B 1 135 ? -18.031 16.016 16.297 1 96.06 135 VAL B CA 1
ATOM 3900 C C . VAL B 1 135 ? -16.672 15.344 16.453 1 96.06 135 VAL B C 1
ATOM 3902 O O . VAL B 1 135 ? -16.578 14.117 16.547 1 96.06 135 VAL B O 1
ATOM 3905 N N . GLY B 1 136 ? -15.609 16.125 16.469 1 97.62 136 GLY B N 1
ATOM 3906 C CA . GLY B 1 136 ? -14.297 15.508 16.609 1 97.62 136 GLY B CA 1
ATOM 3907 C C . GLY B 1 136 ? -13.172 16.516 16.688 1 97.62 136 GLY B C 1
ATOM 3908 O O . GLY B 1 136 ? -13.367 17.703 16.406 1 97.62 136 GLY B O 1
ATOM 3909 N N . LEU B 1 137 ? -12.016 16.078 17.141 1 98.5 137 LEU B N 1
ATOM 3910 C CA . LEU B 1 137 ? -10.766 16.828 17.188 1 98.5 137 LEU B CA 1
ATOM 3911 C C . LEU B 1 137 ? -9.648 16.047 16.484 1 98.5 137 LEU B C 1
ATOM 3913 O O . LEU B 1 137 ? -9.383 14.898 16.828 1 98.5 137 LEU B O 1
ATOM 3917 N N . GLY B 1 138 ? -9.102 16.641 15.461 1 98.75 138 GLY B N 1
ATOM 3918 C CA . GLY B 1 138 ? -7.914 16.094 14.812 1 98.75 138 GLY B CA 1
ATOM 3919 C C . GLY B 1 138 ? -6.664 16.906 15.094 1 98.75 138 GLY B C 1
ATOM 3920 O O . GLY B 1 138 ? -6.684 18.141 15.039 1 98.75 138 GLY B O 1
ATOM 3921 N N . VAL B 1 139 ? -5.578 16.219 15.438 1 98.62 139 VAL B N 1
ATOM 3922 C CA . VAL B 1 139 ? -4.324 16.891 15.742 1 98.62 139 VAL B CA 1
ATOM 3923 C C . VAL B 1 139 ? -3.197 16.297 14.906 1 98.62 139 VAL B C 1
ATOM 3925 O O . VAL B 1 139 ? -3.02 15.078 14.867 1 98.62 139 VAL B O 1
ATOM 3928 N N . SER B 1 140 ? -2.52 17.125 14.234 1 97.69 140 SER B N 1
ATOM 3929 C CA . SER B 1 140 ? -1.326 16.766 13.477 1 97.69 140 SER B CA 1
ATOM 3930 C C . SER B 1 140 ? -0.059 17.016 14.281 1 97.69 140 SER B C 1
ATOM 3932 O O . SER B 1 140 ? 0.085 18.062 14.906 1 97.69 140 SER B O 1
ATOM 3934 N N . VAL B 1 141 ? 0.815 16.062 14.32 1 94.5 141 VAL B N 1
ATOM 3935 C CA . VAL B 1 141 ? 2.088 16.188 15.023 1 94.5 141 VAL B CA 1
ATOM 3936 C C . VAL B 1 141 ? 3.227 15.727 14.117 1 94.5 141 VAL B C 1
ATOM 3938 O O . VAL B 1 141 ? 3.105 14.719 13.414 1 94.5 141 VAL B O 1
ATOM 3941 N N . ALA B 1 142 ? 4.312 16.453 14.125 1 87.38 142 ALA B N 1
ATOM 3942 C CA . ALA B 1 142 ? 5.512 16.047 13.406 1 87.38 142 ALA B CA 1
ATOM 3943 C C . ALA B 1 142 ? 6.281 14.984 14.188 1 87.38 142 ALA B C 1
ATOM 3945 O O . ALA B 1 142 ? 7.184 15.305 14.961 1 87.38 142 ALA B O 1
ATOM 3946 N N . GLY B 1 143 ? 5.938 13.766 14 1 87.75 143 GLY B N 1
ATOM 3947 C CA . GLY B 1 143 ? 6.57 12.672 14.711 1 87.75 143 GLY B CA 1
ATOM 3948 C C . GLY B 1 143 ? 6.055 11.305 14.289 1 87.75 143 GLY B C 1
ATOM 3949 O O . GLY B 1 143 ? 5.293 11.195 13.328 1 87.75 143 GLY B O 1
ATOM 3950 N N . ILE B 1 144 ? 6.605 10.312 14.953 1 89.06 144 ILE B N 1
ATOM 3951 C CA . ILE B 1 144 ? 6.168 8.93 14.758 1 89.06 144 ILE B CA 1
ATOM 3952 C C . ILE B 1 144 ? 4.949 8.648 15.625 1 89.06 144 ILE B C 1
ATOM 3954 O O . ILE B 1 144 ? 5.059 8.578 16.859 1 89.06 144 ILE B O 1
ATOM 3958 N N . VAL B 1 145 ? 3.773 8.477 14.945 1 93.06 145 VAL B N 1
ATOM 3959 C CA . VAL B 1 145 ? 2.504 8.422 15.664 1 93.06 145 VAL B CA 1
ATOM 3960 C C . VAL B 1 145 ? 1.826 7.074 15.414 1 93.06 145 VAL B C 1
ATOM 3962 O O . VAL B 1 145 ? 1.774 6.605 14.273 1 93.06 145 VAL B O 1
ATOM 3965 N N . ARG B 1 146 ? 1.435 6.469 16.453 1 92.25 146 ARG B N 1
ATOM 3966 C CA . ARG B 1 146 ? 0.544 5.316 16.328 1 92.25 146 ARG B CA 1
ATOM 3967 C C . ARG B 1 146 ? -0.908 5.762 16.188 1 92.25 146 ARG B C 1
ATOM 3969 O O . ARG B 1 146 ? -1.559 6.094 17.188 1 92.25 146 ARG B O 1
ATOM 3976 N N . VAL B 1 147 ? -1.393 5.637 15.055 1 89.19 147 VAL B N 1
ATOM 3977 C CA . VAL B 1 147 ? -2.652 6.281 14.695 1 89.19 147 VAL B CA 1
ATOM 3978 C C . VAL B 1 147 ? -3.801 5.625 15.461 1 89.19 147 VAL B C 1
ATOM 3980 O O . VAL B 1 147 ? -4.789 6.285 15.789 1 89.19 147 VAL B O 1
ATOM 3983 N N . ALA B 1 148 ? -3.688 4.375 15.844 1 89.81 148 ALA B N 1
ATOM 3984 C CA . ALA B 1 148 ? -4.758 3.613 16.484 1 89.81 148 ALA B CA 1
ATOM 3985 C C . ALA B 1 148 ? -5.18 4.254 17.797 1 89.81 148 ALA B C 1
ATOM 3987 O O . ALA B 1 148 ? -6.359 4.23 18.156 1 89.81 148 ALA B O 1
ATOM 3988 N N . ASP B 1 149 ? -4.211 4.871 18.484 1 94.44 149 ASP B N 1
ATOM 3989 C CA . ASP B 1 149 ? -4.566 5.414 19.797 1 94.44 149 ASP B CA 1
ATOM 3990 C C . ASP B 1 149 ? -3.934 6.785 20 1 94.44 149 ASP B C 1
ATOM 3992 O O . ASP B 1 149 ? -3.982 7.332 21.109 1 94.44 149 ASP B O 1
ATOM 3996 N N . GLY B 1 150 ? -3.352 7.266 18.953 1 95.62 150 GLY B N 1
ATOM 3997 C CA . GLY B 1 150 ? -2.822 8.617 19 1 95.62 150 GLY B CA 1
ATOM 3998 C C . GLY B 1 150 ? -1.581 8.742 19.875 1 95.62 150 GLY B C 1
ATOM 3999 O O . GLY B 1 150 ? -1.312 9.805 20.422 1 95.62 150 GLY B O 1
ATOM 4000 N N . PHE B 1 151 ? -0.833 7.648 20.078 1 95.88 151 PHE B N 1
ATOM 4001 C CA . PHE B 1 151 ? 0.412 7.613 20.828 1 95.88 151 PHE B CA 1
ATOM 4002 C C . PHE B 1 151 ? 1.573 8.133 20 1 95.88 151 PHE B C 1
ATOM 4004 O O . PHE B 1 151 ? 1.84 7.613 18.906 1 95.88 151 PHE B O 1
ATOM 4011 N N . VAL B 1 152 ? 2.258 9.148 20.531 1 95.06 152 VAL B N 1
ATOM 4012 C CA . VAL B 1 152 ? 3.424 9.703 19.859 1 95.06 152 VAL B CA 1
ATOM 4013 C C . VAL B 1 152 ? 4.695 9.055 20.391 1 95.06 152 VAL B C 1
ATOM 4015 O O . VAL B 1 152 ? 5.145 9.367 21.5 1 95.06 152 VAL B O 1
ATOM 4018 N N . HIS B 1 153 ? 5.293 8.266 19.594 1 92.62 153 HIS B N 1
ATOM 4019 C CA . HIS B 1 153 ? 6.488 7.555 20.031 1 92.62 153 HIS B CA 1
ATOM 4020 C C . HIS B 1 153 ? 7.695 8.484 20.094 1 92.62 153 HIS B C 1
ATOM 4022 O O . HIS B 1 153 ? 8.5 8.406 21.031 1 92.62 153 HIS B O 1
ATOM 4028 N N . LEU B 1 154 ? 7.785 9.219 19.047 1 88.44 154 LEU B N 1
ATOM 4029 C CA . LEU B 1 154 ? 8.945 10.102 18.969 1 88.44 154 LEU B CA 1
ATOM 4030 C C . LEU B 1 154 ? 8.625 11.336 18.125 1 88.44 154 LEU B C 1
ATOM 4032 O O . LEU B 1 154 ? 8.117 11.219 17.016 1 88.44 154 LEU B O 1
ATOM 4036 N N . ALA B 1 155 ? 8.789 12.484 18.703 1 88.25 155 ALA B N 1
ATOM 4037 C CA . ALA B 1 155 ? 8.828 13.773 18.016 1 88.25 155 ALA B CA 1
ATOM 4038 C C . ALA B 1 155 ? 10.086 14.555 18.391 1 88.25 155 ALA B C 1
ATOM 4040 O O . ALA B 1 155 ? 10.07 15.375 19.297 1 88.25 155 ALA B O 1
ATOM 4041 N N . PRO B 1 156 ? 11.086 14.312 17.656 1 79.38 156 PRO B N 1
ATOM 4042 C CA . PRO B 1 156 ? 12.414 14.781 18.078 1 79.38 156 PRO B CA 1
ATOM 4043 C C . PRO B 1 156 ? 12.492 16.297 18.203 1 79.38 156 PRO B C 1
ATOM 4045 O O . PRO B 1 156 ? 13.062 16.812 19.172 1 79.38 156 PRO B O 1
ATOM 4048 N N . ASN B 1 157 ? 11.898 17.016 17.281 1 77.12 157 ASN B N 1
ATOM 4049 C CA . ASN B 1 157 ? 12.008 18.469 17.281 1 77.12 157 ASN B CA 1
ATOM 4050 C C . ASN B 1 157 ? 11.148 19.109 18.375 1 77.12 157 ASN B C 1
ATOM 4052 O O . ASN B 1 157 ? 11.32 20.281 18.703 1 77.12 157 ASN B O 1
ATOM 4056 N N . LEU B 1 158 ? 10.25 18.297 18.891 1 83.25 158 LEU B N 1
ATOM 4057 C CA . LEU B 1 158 ? 9.422 18.734 20.016 1 83.25 158 LEU B CA 1
ATOM 4058 C C . LEU B 1 158 ? 9.969 18.203 21.328 1 83.25 158 LEU B C 1
ATOM 4060 O O . LEU B 1 158 ? 9.523 18.625 22.406 1 83.25 158 LEU B O 1
ATOM 4064 N N . GLY B 1 159 ? 10.883 17.312 21.172 1 83.88 159 GLY B N 1
ATOM 4065 C CA . GLY B 1 159 ? 11.445 16.672 22.359 1 83.88 159 GLY B CA 1
ATOM 4066 C C . GLY B 1 159 ? 10.508 15.68 23.016 1 83.88 159 GLY B C 1
ATOM 4067 O O . GLY B 1 159 ? 10.602 15.43 24.219 1 83.88 159 GLY B O 1
ATOM 4068 N N . TRP B 1 160 ? 9.516 15.188 22.344 1 92 160 TRP B N 1
ATOM 4069 C CA . TRP B 1 160 ? 8.523 14.273 22.891 1 92 160 TRP B CA 1
ATOM 4070 C C . TRP B 1 160 ? 8.977 12.82 22.734 1 92 160 TRP B C 1
ATOM 4072 O O . TRP B 1 160 ? 9.508 12.438 21.703 1 92 160 TRP B O 1
ATOM 4082 N N . VAL B 1 161 ? 8.891 12.102 23.781 1 92.5 161 VAL B N 1
ATOM 4083 C CA . VAL B 1 161 ? 9.148 10.664 23.766 1 92.5 161 VAL B CA 1
ATOM 4084 C C . VAL B 1 161 ? 8.008 9.93 24.453 1 92.5 161 VAL B C 1
ATOM 4086 O O . VAL B 1 161 ? 7.68 10.211 25.609 1 92.5 161 VAL B O 1
ATOM 4089 N N . ASP B 1 162 ? 7.398 9.031 23.75 1 94.56 162 ASP B N 1
ATOM 4090 C CA . ASP B 1 162 ? 6.355 8.156 24.281 1 94.56 162 ASP B CA 1
ATOM 4091 C C . ASP B 1 162 ? 5.254 8.969 24.953 1 94.56 162 ASP B C 1
ATOM 4093 O O . ASP B 1 162 ? 4.992 8.797 26.156 1 94.56 162 ASP B O 1
ATOM 4097 N N . VAL B 1 163 ? 4.602 9.719 24.219 1 96.88 163 VAL B N 1
ATOM 4098 C CA . VAL B 1 163 ? 3.568 10.625 24.719 1 96.88 163 VAL B CA 1
ATOM 4099 C C . VAL B 1 163 ? 2.188 10.094 24.328 1 96.88 163 VAL B C 1
ATOM 4101 O O . VAL B 1 163 ? 1.832 10.078 23.156 1 96.88 163 VAL B O 1
ATOM 4104 N N . PRO B 1 164 ? 1.373 9.664 25.312 1 97.88 164 PRO B N 1
ATOM 4105 C CA . PRO B 1 164 ? -0.011 9.297 25 1 97.88 164 PRO B CA 1
ATOM 4106 C C . PRO B 1 164 ? -0.911 10.516 24.797 1 97.88 164 PRO B C 1
ATOM 4108 O O . PRO B 1 164 ? -1.845 10.742 25.562 1 97.88 164 PRO B O 1
ATOM 4111 N N . LEU B 1 165 ? -0.712 11.227 23.688 1 97.88 165 LEU B N 1
ATOM 4112 C CA . LEU B 1 165 ? -1.261 12.562 23.453 1 97.88 165 LEU B CA 1
ATOM 4113 C C . LEU B 1 165 ? -2.785 12.523 23.406 1 97.88 165 LEU B C 1
ATOM 4115 O O . LEU B 1 165 ? -3.447 13.383 24 1 97.88 165 LEU B O 1
ATOM 4119 N N . ALA B 1 166 ? -3.355 11.57 22.719 1 98.12 166 ALA B N 1
ATOM 4120 C CA . ALA B 1 166 ? -4.812 11.477 22.641 1 98.12 166 ALA B CA 1
ATOM 4121 C C . ALA B 1 166 ? -5.426 11.336 24.031 1 98.12 166 ALA B C 1
ATOM 4123 O O . ALA B 1 166 ? -6.379 12.047 24.375 1 98.12 166 ALA B O 1
ATOM 4124 N N . ASN B 1 167 ? -4.863 10.461 24.828 1 97.69 167 ASN B N 1
ATOM 4125 C CA . ASN B 1 167 ? -5.359 10.242 26.188 1 97.69 167 ASN B CA 1
ATOM 4126 C C . ASN B 1 167 ? -5.227 11.508 27.047 1 97.69 167 ASN B C 1
ATOM 4128 O O . ASN B 1 167 ? -6.129 11.836 27.812 1 97.69 167 ASN B O 1
ATOM 4132 N N . LEU B 1 168 ? -4.102 12.133 26.906 1 98.06 168 LEU B N 1
ATOM 4133 C CA . LEU B 1 168 ? -3.877 13.367 27.656 1 98.06 168 LEU B CA 1
ATOM 4134 C C . LEU B 1 168 ? -4.926 14.414 27.312 1 98.06 168 LEU B C 1
ATOM 4136 O O . LEU B 1 168 ? -5.469 15.078 28.203 1 98.06 168 LEU B O 1
ATOM 4140 N N . LEU B 1 169 ? -5.211 14.555 26.062 1 98 169 LEU B N 1
ATOM 4141 C CA . LEU B 1 169 ? -6.188 15.539 25.609 1 98 169 LEU B CA 1
ATOM 4142 C C . LEU B 1 169 ? -7.59 15.172 26.078 1 98 169 LEU B C 1
ATOM 4144 O O . LEU B 1 169 ? -8.336 16.031 26.562 1 98 169 LEU B O 1
ATOM 4148 N N . VAL B 1 170 ? -7.926 13.93 25.938 1 97.56 170 VAL B N 1
ATOM 4149 C CA . VAL B 1 170 ? -9.242 13.469 26.375 1 97.56 170 VAL B CA 1
ATOM 4150 C C . VAL B 1 170 ? -9.43 13.766 27.859 1 97.56 170 VAL B C 1
ATOM 4152 O O . VAL B 1 170 ? -10.469 14.297 28.266 1 97.56 170 VAL B O 1
ATOM 4155 N N . ASP B 1 171 ? -8.438 13.43 28.641 1 97.38 171 ASP B N 1
ATOM 4156 C CA . ASP B 1 171 ? -8.5 13.656 30.078 1 97.38 171 ASP B CA 1
ATOM 4157 C C . ASP B 1 171 ? -8.664 15.141 30.406 1 97.38 171 ASP B C 1
ATOM 4159 O O . ASP B 1 171 ? -9.492 15.516 31.234 1 97.38 171 ASP B O 1
ATOM 4163 N N . ARG B 1 172 ? -7.91 15.953 29.766 1 97.44 172 ARG B N 1
ATOM 4164 C CA . ARG B 1 172 ? -7.934 17.391 30.047 1 97.44 172 ARG B CA 1
ATOM 4165 C C . ARG B 1 172 ? -9.234 18.016 29.562 1 97.44 172 ARG B C 1
ATOM 4167 O O . ARG B 1 172 ? -9.773 18.922 30.219 1 97.44 172 ARG B O 1
ATOM 4174 N N . LEU B 1 173 ? -9.688 17.625 28.438 1 96.94 173 LEU B N 1
ATOM 4175 C CA . LEU B 1 173 ? -10.953 18.141 27.922 1 96.94 173 LEU B CA 1
ATOM 4176 C C . LEU B 1 173 ? -12.102 17.766 28.859 1 96.94 173 LEU B C 1
ATOM 4178 O O . LEU B 1 173 ? -12.992 18.578 29.094 1 96.94 173 LEU B O 1
ATOM 4182 N N . SER B 1 174 ? -12.055 16.547 29.281 1 96.81 174 SER B N 1
ATOM 4183 C CA . SER B 1 174 ? -13.07 16.094 30.234 1 96.81 174 SER B CA 1
ATOM 4184 C C . SER B 1 174 ? -12.977 16.875 31.547 1 96.81 174 SER B C 1
ATOM 4186 O O . SER B 1 174 ? -13.984 17.359 32.062 1 96.81 174 SER B O 1
ATOM 4188 N N . GLY B 1 175 ? -11.852 16.984 32.062 1 96.5 175 GLY B N 1
ATOM 4189 C CA . GLY B 1 175 ? -11.641 17.625 33.375 1 96.5 175 GLY B CA 1
ATOM 4190 C C . GLY B 1 175 ? -11.852 19.125 33.312 1 96.5 175 GLY B C 1
ATOM 4191 O O . GLY B 1 175 ? -12.555 19.688 34.156 1 96.5 175 GLY B O 1
ATOM 4192 N N . ASP B 1 176 ? -11.266 19.75 32.375 1 95.56 176 ASP B N 1
ATOM 4193 C CA . ASP B 1 176 ? -11.203 21.219 32.375 1 95.56 176 ASP B CA 1
ATOM 4194 C C . ASP B 1 176 ? -12.438 21.812 31.703 1 95.56 176 ASP B C 1
ATOM 4196 O O . ASP B 1 176 ? -12.891 22.891 32.062 1 95.56 176 ASP B O 1
ATOM 4200 N N . LEU B 1 177 ? -12.945 21.109 30.672 1 94.81 177 LEU B N 1
ATOM 4201 C CA . LEU B 1 177 ? -14.016 21.719 29.875 1 94.81 177 LEU B CA 1
ATOM 4202 C C . LEU B 1 177 ? -15.297 20.906 29.984 1 94.81 177 LEU B C 1
ATOM 4204 O O . LEU B 1 177 ? -16.328 21.297 29.453 1 94.81 177 LEU B O 1
ATOM 4208 N N . GLY B 1 178 ? -15.227 19.719 30.594 1 94.75 178 GLY B N 1
ATOM 4209 C CA . GLY B 1 178 ? -16.406 18.875 30.781 1 94.75 178 GLY B CA 1
ATOM 4210 C C . GLY B 1 178 ? -16.828 18.156 29.516 1 94.75 178 GLY B C 1
ATOM 4211 O O . GLY B 1 178 ? -17.969 17.719 29.391 1 94.75 178 GLY B O 1
ATOM 4212 N N . ILE B 1 179 ? -15.922 18.062 28.594 1 93.56 179 ILE B N 1
ATOM 4213 C CA . ILE B 1 179 ? -16.203 17.391 27.328 1 93.56 179 ILE B CA 1
ATOM 4214 C C . ILE B 1 179 ? -15.812 15.914 27.438 1 93.56 179 ILE B C 1
ATOM 4216 O O . ILE B 1 179 ? -14.633 15.586 27.594 1 93.56 179 ILE B O 1
ATOM 4220 N N . THR B 1 180 ? -16.797 14.977 27.266 1 91.69 180 THR B N 1
ATOM 4221 C CA . THR B 1 180 ? -16.5 13.578 27.531 1 91.69 180 THR B CA 1
ATOM 4222 C C . THR B 1 180 ? -16.688 12.734 26.266 1 91.69 180 THR B C 1
ATOM 4224 O O . THR B 1 180 ? -16.234 11.586 26.203 1 91.69 180 THR B O 1
ATOM 4227 N N . ASP B 1 181 ? -17.203 13.172 25.25 1 88.94 181 ASP B N 1
ATOM 4228 C CA . ASP B 1 181 ? -17.578 12.32 24.125 1 88.94 181 ASP B CA 1
ATOM 4229 C C . ASP B 1 181 ? -17 12.859 22.812 1 88.94 181 ASP B C 1
ATOM 4231 O O . ASP B 1 181 ? -17.609 12.703 21.75 1 88.94 181 ASP B O 1
ATOM 4235 N N . LEU B 1 182 ? -15.922 13.484 22.953 1 93.25 182 LEU B N 1
ATOM 4236 C CA . LEU B 1 182 ? -15.305 13.992 21.734 1 93.25 182 LEU B CA 1
ATOM 4237 C C . LEU B 1 182 ? -14.273 13 21.203 1 93.25 182 LEU B C 1
ATOM 4239 O O . LEU B 1 182 ? -13.398 12.547 21.953 1 93.25 182 LEU B O 1
ATOM 4243 N N . ASP B 1 183 ? -14.43 12.625 20 1 95.19 183 ASP B N 1
ATOM 4244 C CA . ASP B 1 183 ? -13.438 11.758 19.359 1 95.19 183 ASP B CA 1
ATOM 4245 C C . ASP B 1 183 ? -12.141 12.516 19.094 1 95.19 183 ASP B C 1
ATOM 4247 O O . ASP B 1 183 ? -12.141 13.547 18.422 1 95.19 183 ASP B O 1
ATOM 4251 N N . VAL B 1 184 ? -11.055 12.055 19.672 1 98 184 VAL B N 1
ATOM 4252 C CA . VAL B 1 184 ? -9.75 12.688 19.5 1 98 184 VAL B CA 1
ATOM 4253 C C . VAL B 1 184 ? -8.836 11.781 18.688 1 98 184 VAL B C 1
ATOM 4255 O O . VAL B 1 184 ? -8.555 10.648 19.078 1 98 184 VAL B O 1
ATOM 4258 N N . VAL B 1 185 ? -8.414 12.273 17.562 1 97.88 185 VAL B N 1
ATOM 4259 C CA . VAL B 1 185 ? -7.52 11.508 16.703 1 97.88 185 VAL B CA 1
ATOM 4260 C C . VAL B 1 185 ? -6.23 12.289 16.469 1 97.88 185 VAL B C 1
ATOM 4262 O O . VAL B 1 185 ? -6.258 13.508 16.312 1 97.88 185 VAL B O 1
ATOM 4265 N N . ILE B 1 186 ? -5.105 11.57 16.547 1 98 186 ILE B N 1
ATOM 4266 C CA . ILE B 1 186 ? -3.779 12.133 16.328 1 98 186 ILE B CA 1
ATOM 4267 C C . ILE B 1 186 ? -3.127 11.461 15.125 1 98 186 ILE B C 1
ATOM 4269 O O . ILE B 1 186 ? -3.23 10.25 14.945 1 98 186 ILE B O 1
ATOM 4273 N N . GLY B 1 187 ? -2.525 12.234 14.266 1 96.56 187 GLY B N 1
ATOM 4274 C CA . GLY B 1 187 ? -1.825 11.68 13.117 1 96.56 187 GLY B CA 1
ATOM 4275 C C . GLY B 1 187 ? -0.493 12.352 12.852 1 96.56 187 GLY B C 1
ATOM 4276 O O . GLY B 1 187 ? -0.225 13.438 13.367 1 96.56 187 GLY B O 1
ATOM 4277 N N . ASN B 1 188 ? 0.338 11.648 12.117 1 94.75 188 ASN B N 1
ATOM 4278 C CA . ASN B 1 188 ? 1.583 12.203 11.602 1 94.75 188 ASN B CA 1
ATOM 4279 C C . ASN B 1 188 ? 1.323 13.297 10.57 1 94.75 188 ASN B C 1
ATOM 4281 O O . ASN B 1 188 ? 0.422 13.172 9.734 1 94.75 188 ASN B O 1
ATOM 4285 N N . GLU B 1 189 ? 2.094 14.32 10.648 1 94.31 189 GLU B N 1
ATOM 4286 C CA . GLU B 1 189 ? 1.859 15.492 9.812 1 94.31 189 GLU B CA 1
ATOM 4287 C C . GLU B 1 189 ? 1.922 15.141 8.328 1 94.31 189 GLU B C 1
ATOM 4289 O O . GLU B 1 189 ? 1.135 15.648 7.531 1 94.31 189 GLU B O 1
ATOM 4294 N N . ALA B 1 190 ? 2.85 14.344 7.941 1 95 190 ALA B N 1
ATOM 4295 C CA . ALA B 1 190 ? 2.975 13.984 6.531 1 95 190 ALA B CA 1
ATOM 4296 C C . ALA B 1 190 ? 1.827 13.078 6.09 1 95 190 ALA B C 1
ATOM 4298 O O . ALA B 1 190 ? 1.327 13.203 4.969 1 95 190 ALA B O 1
ATOM 4299 N N . ASP B 1 191 ? 1.412 12.156 6.914 1 96.56 191 ASP B N 1
ATOM 4300 C CA . ASP B 1 191 ? 0.24 11.328 6.629 1 96.56 191 ASP B CA 1
ATOM 4301 C C . ASP B 1 191 ? -1.005 12.195 6.445 1 96.56 191 ASP B C 1
ATOM 4303 O O . ASP B 1 191 ? -1.793 11.969 5.523 1 96.56 191 ASP B O 1
ATOM 4307 N N . LEU B 1 192 ? -1.113 13.094 7.332 1 97.31 192 LEU B N 1
ATOM 4308 C CA . LEU B 1 192 ? -2.283 13.969 7.266 1 97.31 192 LEU B CA 1
ATOM 4309 C C . LEU B 1 192 ? -2.197 14.898 6.066 1 97.31 192 LEU B C 1
ATOM 4311 O O . LEU B 1 192 ? -3.219 15.242 5.465 1 97.31 192 LEU B O 1
ATOM 4315 N N . GLY B 1 193 ? -0.994 15.336 5.746 1 97.5 193 GLY B N 1
ATOM 4316 C CA . GLY B 1 193 ? -0.817 16.062 4.5 1 97.5 193 GLY B CA 1
ATOM 4317 C C . GLY B 1 193 ? -1.236 15.266 3.277 1 97.5 193 GLY B C 1
ATOM 4318 O O . GLY B 1 193 ? -1.895 15.797 2.381 1 97.5 193 GLY B O 1
ATOM 4319 N N . ALA B 1 194 ? -0.865 14.039 3.26 1 98.06 194 ALA B N 1
ATOM 4320 C CA . ALA B 1 194 ? -1.271 13.148 2.18 1 98.06 194 ALA B CA 1
ATOM 4321 C C . ALA B 1 194 ? -2.793 13.047 2.09 1 98.06 194 ALA B C 1
ATOM 4323 O O . ALA B 1 194 ? -3.365 13.156 1.003 1 98.06 194 ALA B O 1
ATOM 4324 N N . LEU B 1 195 ? -3.389 12.836 3.236 1 97.75 195 LEU B N 1
ATOM 4325 C CA . LEU B 1 195 ? -4.844 12.75 3.281 1 97.75 195 LEU B CA 1
ATOM 4326 C C . LEU B 1 195 ? -5.477 14.023 2.732 1 97.75 195 LEU B C 1
ATOM 4328 O O . LEU B 1 195 ? -6.402 13.961 1.918 1 97.75 195 LEU B O 1
ATOM 4332 N N . ALA B 1 196 ? -4.965 15.133 3.158 1 98.06 196 ALA B N 1
ATOM 4333 C CA . ALA B 1 196 ? -5.492 16.422 2.732 1 98.06 196 ALA B CA 1
ATOM 4334 C C . ALA B 1 196 ? -5.387 16.594 1.219 1 98.06 196 ALA B C 1
ATOM 4336 O O . ALA B 1 196 ? -6.375 16.922 0.556 1 98.06 196 ALA B O 1
ATOM 4337 N N . GLU B 1 197 ? -4.199 16.359 0.698 1 98.12 197 GLU B N 1
ATOM 4338 C CA . GLU B 1 197 ? -3.971 16.531 -0.733 1 98.12 197 GLU B CA 1
ATOM 4339 C C . GLU B 1 197 ? -4.785 15.523 -1.548 1 98.12 197 GLU B C 1
ATOM 4341 O O . GLU B 1 197 ? -5.223 15.836 -2.66 1 98.12 197 GLU B O 1
ATOM 4346 N N . HIS B 1 198 ? -4.957 14.375 -1.013 1 97.69 198 HIS B N 1
ATOM 4347 C CA . HIS B 1 198 ? -5.75 13.352 -1.678 1 97.69 198 HIS B CA 1
ATOM 4348 C C . HIS B 1 198 ? -7.219 13.758 -1.769 1 97.69 198 HIS B C 1
ATOM 4350 O O . HIS B 1 198 ? -7.875 13.5 -2.779 1 97.69 198 HIS B O 1
ATOM 4356 N N . VAL B 1 199 ? -7.695 14.391 -0.716 1 96.25 199 VAL B N 1
ATOM 4357 C CA . VAL B 1 199 ? -9.117 14.695 -0.624 1 96.25 199 VAL B CA 1
ATOM 4358 C C . VAL B 1 199 ? -9.406 16.031 -1.312 1 96.25 199 VAL B C 1
ATOM 4360 O O . VAL B 1 199 ? -10.398 16.156 -2.031 1 96.25 199 VAL B O 1
ATOM 4363 N N . ARG B 1 200 ? -8.461 17.062 -1.187 1 96.12 200 ARG B N 1
ATOM 4364 C CA . ARG B 1 200 ? -8.828 18.422 -1.574 1 96.12 200 ARG B CA 1
ATOM 4365 C C . ARG B 1 200 ? -7.75 19.047 -2.451 1 96.12 200 ARG B C 1
ATOM 4367 O O . ARG B 1 200 ? -7.934 20.141 -2.975 1 96.12 200 ARG B O 1
ATOM 4374 N N . GLY B 1 201 ? -6.75 18.391 -2.605 1 97.19 201 GLY B N 1
ATOM 4375 C CA . GLY B 1 201 ? -5.625 19.047 -3.256 1 97.19 201 GLY B CA 1
ATOM 4376 C C . GLY B 1 201 ? -5.18 18.344 -4.527 1 97.19 201 GLY B C 1
ATOM 4377 O O . GLY B 1 201 ? -6.012 17.891 -5.309 1 97.19 201 GLY B O 1
ATOM 4378 N N . ALA B 1 202 ? -3.883 18.312 -4.719 1 97.94 202 ALA B N 1
ATOM 4379 C CA . ALA B 1 202 ? -3.26 17.875 -5.965 1 97.94 202 ALA B CA 1
ATOM 4380 C C . ALA B 1 202 ? -3.506 16.391 -6.219 1 97.94 202 ALA B C 1
ATOM 4382 O O . ALA B 1 202 ? -3.377 15.922 -7.352 1 97.94 202 ALA B O 1
ATOM 4383 N N . GLY B 1 203 ? -3.805 15.672 -5.211 1 97.56 203 GLY B N 1
ATOM 4384 C CA . GLY B 1 203 ? -4.016 14.234 -5.344 1 97.56 203 GLY B CA 1
ATOM 4385 C C . GLY B 1 203 ? -5.469 13.867 -5.574 1 97.56 203 GLY B C 1
ATOM 4386 O O . GLY B 1 203 ? -5.809 12.688 -5.656 1 97.56 203 GLY B O 1
ATOM 4387 N N . SER B 1 204 ? -6.324 14.852 -5.676 1 95.25 204 SER B N 1
ATOM 4388 C CA . SER B 1 204 ? -7.742 14.57 -5.887 1 95.25 204 SER B CA 1
ATOM 4389 C C . SER B 1 204 ? -7.961 13.766 -7.16 1 95.25 204 SER B C 1
ATOM 4391 O O . SER B 1 204 ? -7.34 14.031 -8.188 1 95.25 204 SER B O 1
ATOM 4393 N N . GLY B 1 205 ? -8.82 12.703 -7.012 1 93.25 205 GLY B N 1
ATOM 4394 C CA . GLY B 1 205 ? -9.156 11.875 -8.164 1 93.25 205 GLY B CA 1
ATOM 4395 C C . GLY B 1 205 ? -8.219 10.695 -8.328 1 93.25 205 GLY B C 1
ATOM 4396 O O . GLY B 1 205 ? -8.438 9.844 -9.195 1 93.25 205 GLY B O 1
ATOM 4397 N N . THR B 1 206 ? -7.184 10.625 -7.547 1 96.25 206 THR B N 1
ATOM 4398 C CA . THR B 1 206 ? -6.25 9.508 -7.637 1 96.25 206 THR B CA 1
ATOM 4399 C C . THR B 1 206 ? -6.648 8.391 -6.676 1 96.25 206 THR B C 1
ATOM 4401 O O . THR B 1 206 ? -7.301 8.641 -5.66 1 96.25 206 THR B O 1
ATOM 4404 N N . ARG B 1 207 ? -6.281 7.203 -6.984 1 96.25 207 ARG B N 1
ATOM 4405 C CA . ARG B 1 207 ? -6.492 6.07 -6.09 1 96.25 207 ARG B CA 1
ATOM 4406 C C . ARG B 1 207 ? -5.176 5.605 -5.477 1 96.25 207 ARG B C 1
ATOM 4408 O O . ARG B 1 207 ? -5.164 4.988 -4.41 1 96.25 207 ARG B O 1
ATOM 4415 N N . ASP B 1 208 ? -4.098 5.848 -6.18 1 98.12 208 ASP B N 1
ATOM 4416 C CA . ASP B 1 208 ? -2.748 5.504 -5.738 1 98.12 208 ASP B CA 1
ATOM 4417 C C . ASP B 1 208 ? -1.828 6.723 -5.785 1 98.12 208 ASP B C 1
ATOM 4419 O O . ASP B 1 208 ? -1.512 7.227 -6.867 1 98.12 208 ASP B O 1
ATOM 4423 N N . MET B 1 209 ? -1.384 7.133 -4.582 1 98.5 209 MET B N 1
ATOM 4424 C CA . MET B 1 209 ? -0.62 8.375 -4.492 1 98.5 209 MET B CA 1
ATOM 4425 C C . MET B 1 209 ? 0.456 8.273 -3.414 1 98.5 209 MET B C 1
ATOM 4427 O O . MET B 1 209 ? 0.294 7.539 -2.438 1 98.5 209 MET B O 1
ATOM 4431 N N . VAL B 1 210 ? 1.529 8.977 -3.674 1 98.81 210 VAL B N 1
ATOM 4432 C CA . VAL B 1 210 ? 2.57 9.172 -2.67 1 98.81 210 VAL B CA 1
ATOM 4433 C C . VAL B 1 210 ? 2.773 10.664 -2.416 1 98.81 210 VAL B C 1
ATOM 4435 O O . VAL B 1 210 ? 2.859 11.453 -3.359 1 98.81 210 VAL B O 1
ATOM 4438 N N . TYR B 1 211 ? 2.68 11 -1.196 1 98.69 211 TYR B N 1
ATOM 4439 C CA . TYR B 1 211 ? 2.971 12.359 -0.748 1 98.69 211 TYR B CA 1
ATOM 4440 C C . TYR B 1 211 ? 4.332 12.422 -0.064 1 98.69 211 TYR B C 1
ATOM 4442 O O . TYR B 1 211 ? 4.625 11.633 0.833 1 98.69 211 TYR B O 1
ATOM 4450 N N . VAL B 1 212 ? 5.207 13.352 -0.54 1 98.31 212 VAL B N 1
ATOM 4451 C CA . VAL B 1 212 ? 6.539 13.57 0.018 1 98.31 212 VAL B CA 1
ATOM 4452 C C . VAL B 1 212 ? 6.68 15.023 0.455 1 98.31 212 VAL B C 1
ATOM 4454 O O . VAL B 1 212 ? 6.566 15.938 -0.364 1 98.31 212 VAL B O 1
ATOM 4457 N N . SER B 1 213 ? 6.992 15.188 1.718 1 95.19 213 SER B N 1
ATOM 4458 C CA . SER B 1 213 ? 7.07 16.562 2.213 1 95.19 213 SER B CA 1
ATOM 4459 C C . SER B 1 213 ? 8.359 16.781 3 1 95.19 213 SER B C 1
ATOM 4461 O O . SER B 1 213 ? 8.742 15.953 3.822 1 95.19 213 SER B O 1
ATOM 4463 N N . GLY B 1 214 ? 8.969 17.906 2.658 1 88.56 214 GLY B N 1
ATOM 4464 C CA . GLY B 1 214 ? 10.203 18.281 3.332 1 88.56 214 GLY B CA 1
ATOM 4465 C C . GLY B 1 214 ? 10.086 19.547 4.152 1 88.56 214 GLY B C 1
ATOM 4466 O O . GLY B 1 214 ? 9.477 20.516 3.709 1 88.56 214 GLY B O 1
ATOM 4467 N N . GLU B 1 215 ? 10.516 19.5 5.348 1 79.62 215 GLU B N 1
ATOM 4468 C CA . GLU B 1 215 ? 10.812 20.625 6.211 1 79.62 215 GLU B CA 1
ATOM 4469 C C . GLU B 1 215 ? 12.195 20.5 6.84 1 79.62 215 GLU B C 1
ATOM 4471 O O . GLU B 1 215 ? 13.18 20.266 6.137 1 79.62 215 GLU B O 1
ATOM 4476 N N . ILE B 1 216 ? 12.211 20.406 8.203 1 73.75 216 ILE B N 1
ATOM 4477 C CA . ILE B 1 216 ? 13.477 20.016 8.812 1 73.75 216 ILE B CA 1
ATOM 4478 C C . ILE B 1 216 ? 13.781 18.562 8.477 1 73.75 216 ILE B C 1
ATOM 4480 O O . ILE B 1 216 ? 14.867 18.234 7.984 1 73.75 216 ILE B O 1
ATOM 4484 N N . GLY B 1 217 ? 12.836 17.734 8.594 1 83.38 217 GLY B N 1
ATOM 4485 C CA . GLY B 1 217 ? 12.906 16.344 8.164 1 83.38 217 GLY B CA 1
ATOM 4486 C C . GLY B 1 217 ? 12.086 16.062 6.922 1 83.38 217 GLY B C 1
ATOM 4487 O O . GLY B 1 217 ? 11.602 16.984 6.266 1 83.38 217 GLY B O 1
ATOM 4488 N N . VAL B 1 218 ? 12.102 14.852 6.484 1 91.88 218 VAL B N 1
ATOM 4489 C CA . VAL B 1 218 ? 11.32 14.43 5.324 1 91.88 218 VAL B CA 1
ATOM 4490 C C . VAL B 1 218 ? 10.305 13.375 5.742 1 91.88 218 VAL B C 1
ATOM 4492 O O . VAL B 1 218 ? 10.656 12.383 6.383 1 91.88 218 VAL B O 1
ATOM 4495 N N . GLY B 1 219 ? 9.016 13.648 5.504 1 93.69 219 GLY B N 1
ATOM 4496 C CA . GLY B 1 219 ? 7.938 12.711 5.766 1 93.69 219 GLY B CA 1
ATOM 4497 C C . GLY B 1 219 ? 7.16 12.328 4.52 1 93.69 219 GLY B C 1
ATOM 4498 O O . GLY B 1 219 ? 7.352 12.922 3.457 1 93.69 219 GLY B O 1
ATOM 4499 N N . GLY B 1 220 ? 6.344 11.344 4.719 1 96.19 220 GLY B N 1
ATOM 4500 C CA . GLY B 1 220 ? 5.531 10.922 3.59 1 96.19 220 GLY B CA 1
ATOM 4501 C C . GLY B 1 220 ? 4.242 10.242 4.008 1 96.19 220 GLY B C 1
ATOM 4502 O O . GLY B 1 220 ? 4.062 9.906 5.18 1 96.19 220 GLY B O 1
ATOM 4503 N N . GLY B 1 221 ? 3.348 10.195 3.139 1 97.88 221 GLY B N 1
ATOM 4504 C CA . GLY B 1 221 ? 2.109 9.438 3.209 1 97.88 221 GLY B CA 1
ATOM 4505 C C . GLY B 1 221 ? 1.775 8.719 1.915 1 97.88 221 GLY B C 1
ATOM 4506 O O . GLY B 1 221 ? 2.133 9.18 0.831 1 97.88 221 GLY B O 1
ATOM 4507 N N . ILE B 1 222 ? 1.143 7.59 2.117 1 98.56 222 ILE B N 1
ATOM 4508 C CA . ILE B 1 222 ? 0.849 6.746 0.965 1 98.56 222 ILE B CA 1
ATOM 4509 C C . ILE B 1 222 ? -0.645 6.434 0.922 1 98.56 222 ILE B C 1
ATOM 4511 O O . ILE B 1 222 ? -1.249 6.113 1.949 1 98.56 222 ILE B O 1
ATOM 4515 N N . VAL B 1 223 ? -1.224 6.633 -0.207 1 98.19 223 VAL B N 1
ATOM 4516 C CA . VAL B 1 223 ? -2.605 6.238 -0.465 1 98.19 223 VAL B CA 1
ATOM 4517 C C . VAL B 1 223 ? -2.635 5.07 -1.448 1 98.19 223 VAL B C 1
ATOM 4519 O O . VAL B 1 223 ? -2.027 5.137 -2.52 1 98.19 223 VAL B O 1
ATOM 4522 N N . VAL B 1 224 ? -3.273 4 -1.05 1 97.69 224 VAL B N 1
ATOM 4523 C CA . VAL B 1 224 ? -3.43 2.799 -1.863 1 97.69 224 VAL B CA 1
ATOM 4524 C C . VAL B 1 224 ? -4.914 2.5 -2.064 1 97.69 224 VAL B C 1
ATOM 4526 O O . VAL B 1 224 ? -5.66 2.346 -1.093 1 97.69 224 VAL B O 1
ATOM 4529 N N . ASP B 1 225 ? -5.305 2.404 -3.273 1 95.38 225 ASP B N 1
ATOM 4530 C CA . ASP B 1 225 ? -6.691 2.117 -3.627 1 95.38 225 ASP B CA 1
ATOM 4531 C C . ASP B 1 225 ? -7.648 3.062 -2.906 1 95.38 225 ASP B C 1
ATOM 4533 O O . ASP B 1 225 ? -8.641 2.623 -2.328 1 95.38 225 ASP B O 1
ATOM 4537 N N . GLY B 1 226 ? -7.266 4.25 -2.854 1 94.56 226 GLY B N 1
ATOM 4538 C CA . GLY B 1 226 ? -8.117 5.316 -2.355 1 94.56 226 GLY B CA 1
ATOM 4539 C C . GLY B 1 226 ? -8.078 5.457 -0.845 1 94.56 226 GLY B C 1
ATOM 4540 O O . GLY B 1 226 ? -8.758 6.312 -0.278 1 94.56 226 GLY B O 1
ATOM 4541 N N . ARG B 1 227 ? -7.234 4.691 -0.188 1 94.19 227 ARG B N 1
ATOM 4542 C CA . ARG B 1 227 ? -7.18 4.734 1.271 1 94.19 227 ARG B CA 1
ATOM 4543 C C . ARG B 1 227 ? -5.746 4.93 1.757 1 94.19 227 ARG B C 1
ATOM 4545 O O . ARG B 1 227 ? -4.805 4.414 1.154 1 94.19 227 ARG B O 1
ATOM 4552 N N . PRO B 1 228 ? -5.629 5.625 2.879 1 95.69 228 PRO B N 1
ATOM 4553 C CA . PRO B 1 228 ? -4.285 5.758 3.447 1 95.69 228 PRO B CA 1
ATOM 4554 C C . PRO B 1 228 ? -3.682 4.414 3.848 1 95.69 228 PRO B C 1
ATOM 4556 O O . PRO B 1 228 ? -4.383 3.553 4.387 1 95.69 228 PRO B O 1
ATOM 4559 N N . LEU B 1 229 ? -2.436 4.203 3.518 1 96.94 229 LEU B N 1
ATOM 4560 C CA . LEU B 1 229 ? -1.691 3.037 3.977 1 96.94 229 LEU B CA 1
ATOM 4561 C C . LEU B 1 229 ? -1.226 3.219 5.418 1 96.94 229 LEU B C 1
ATOM 4563 O O . LEU B 1 229 ? -0.368 4.062 5.695 1 96.94 229 LEU B O 1
ATOM 4567 N N . VAL B 1 230 ? -1.716 2.463 6.309 1 93.5 230 VAL B N 1
ATOM 4568 C CA . VAL B 1 230 ? -1.449 2.641 7.734 1 93.5 230 VAL B CA 1
ATOM 4569 C C . VAL B 1 230 ? -0.358 1.672 8.18 1 93.5 230 VAL B C 1
ATOM 4571 O O . VAL B 1 230 ? 0.493 2.021 9 1 93.5 230 VAL B O 1
ATOM 4574 N N . GLY B 1 231 ? -0.321 0.471 7.543 1 94.56 231 GLY B N 1
ATOM 4575 C CA . GLY B 1 231 ? 0.587 -0.572 7.988 1 94.56 231 GLY B CA 1
ATOM 4576 C C . GLY B 1 231 ? 0.081 -1.322 9.203 1 94.56 231 GLY B C 1
ATOM 4577 O O . GLY B 1 231 ? -1.036 -1.085 9.672 1 94.56 231 GLY B O 1
ATOM 4578 N N . ARG B 1 232 ? 0.859 -2.209 9.672 1 91.75 232 ARG B N 1
ATOM 4579 C CA . ARG B 1 232 ? 0.458 -3.115 10.742 1 91.75 232 ARG B CA 1
ATOM 4580 C C . ARG B 1 232 ? 0.128 -2.348 12.016 1 91.75 232 ARG B C 1
ATOM 4582 O O . ARG B 1 232 ? -0.847 -2.662 12.703 1 91.75 232 ARG B O 1
ATOM 4589 N N . SER B 1 233 ? 0.938 -1.364 12.297 1 89.5 233 SER B N 1
ATOM 4590 C CA . SER B 1 233 ? 0.776 -0.718 13.594 1 89.5 233 SER B CA 1
ATOM 4591 C C . SER B 1 233 ? 0.718 0.8 13.453 1 89.5 233 SER B C 1
ATOM 4593 O O . SER B 1 233 ? 0.932 1.527 14.422 1 89.5 233 SER B O 1
ATOM 4595 N N . GLY B 1 234 ? 0.523 1.206 12.242 1 88.5 234 GLY B N 1
ATOM 4596 C CA . GLY B 1 234 ? 0.284 2.629 12.055 1 88.5 234 GLY B CA 1
ATOM 4597 C C . GLY B 1 234 ? 1.545 3.408 11.727 1 88.5 234 GLY B C 1
ATOM 4598 O O . GLY B 1 234 ? 1.55 4.641 11.781 1 88.5 234 GLY B O 1
ATOM 4599 N N . TYR B 1 235 ? 2.609 2.752 11.336 1 90.56 235 TYR B N 1
ATOM 4600 C CA . TYR B 1 235 ? 3.889 3.43 11.164 1 90.56 235 TYR B CA 1
ATOM 4601 C C . TYR B 1 235 ? 4.312 3.432 9.703 1 90.56 235 TYR B C 1
ATOM 4603 O O . TYR B 1 235 ? 5.477 3.689 9.383 1 90.56 235 TYR B O 1
ATOM 4611 N N . ALA B 1 236 ? 3.41 3.102 8.812 1 94.94 236 ALA B N 1
ATOM 4612 C CA . ALA B 1 236 ? 3.764 3.148 7.395 1 94.94 236 ALA B CA 1
ATOM 4613 C C . ALA B 1 236 ? 4.023 4.582 6.941 1 94.94 236 ALA B C 1
ATOM 4615 O O . ALA B 1 236 ? 3.592 5.535 7.594 1 94.94 236 ALA B O 1
ATOM 4616 N N . GLY B 1 237 ? 4.797 4.707 5.91 1 95.88 237 GLY B N 1
ATOM 4617 C CA . GLY B 1 237 ? 4.973 6.004 5.277 1 95.88 237 GLY B CA 1
ATOM 4618 C C . GLY B 1 237 ? 6.211 6.742 5.75 1 95.88 237 GLY B C 1
ATOM 4619 O O . GLY B 1 237 ? 6.398 7.918 5.441 1 95.88 237 GLY B O 1
ATOM 4620 N N . GLU B 1 238 ? 7.031 6.066 6.461 1 94.75 238 GLU B N 1
ATOM 4621 C CA . GLU B 1 238 ? 8.273 6.691 6.898 1 94.75 238 GLU B CA 1
ATOM 4622 C C . GLU B 1 238 ? 9.328 6.66 5.797 1 94.75 238 GLU B C 1
ATOM 4624 O O . GLU B 1 238 ? 10.445 6.18 6.008 1 94.75 238 GLU B O 1
ATOM 4629 N N . ILE B 1 239 ? 9 7.289 4.719 1 97.25 239 ILE B N 1
ATOM 4630 C CA . ILE B 1 239 ? 9.773 7.199 3.486 1 97.25 239 ILE B CA 1
ATOM 4631 C C . ILE B 1 239 ? 11.07 7.992 3.633 1 97.25 239 ILE B C 1
ATOM 4633 O O . ILE B 1 239 ? 12.047 7.73 2.926 1 97.25 239 ILE B O 1
ATOM 4637 N N . GLY B 1 240 ? 11.102 8.992 4.461 1 96.19 240 GLY B N 1
ATOM 4638 C CA . GLY B 1 240 ? 12.328 9.742 4.699 1 96.19 240 GLY B CA 1
ATOM 4639 C C . GLY B 1 240 ? 13.461 8.883 5.223 1 96.19 240 GLY B C 1
ATOM 4640 O O . GLY B 1 240 ? 14.633 9.266 5.137 1 96.19 240 GLY B O 1
ATOM 4641 N N . HIS B 1 241 ? 13.109 7.75 5.699 1 95.38 241 HIS B N 1
ATOM 4642 C CA . HIS B 1 241 ? 14.094 6.887 6.336 1 95.38 241 HIS B CA 1
ATOM 4643 C C . HIS B 1 241 ? 14.375 5.648 5.492 1 95.38 241 HIS B C 1
ATOM 4645 O O . HIS B 1 241 ? 14.922 4.66 5.988 1 95.38 241 HIS B O 1
ATOM 4651 N N . MET B 1 242 ? 14.008 5.66 4.25 1 96.25 242 MET B N 1
ATOM 4652 C CA . MET B 1 242 ? 14.547 4.703 3.289 1 96.25 242 MET B CA 1
ATOM 4653 C C . MET B 1 242 ? 16.047 4.863 3.148 1 96.25 242 MET B C 1
ATOM 4655 O O . MET B 1 242 ? 16.578 5.98 3.219 1 96.25 242 MET B O 1
ATOM 4659 N N . VAL B 1 243 ? 16.641 3.771 2.908 1 97.06 243 VAL B N 1
ATOM 4660 C CA . VAL B 1 243 ? 18.078 3.84 2.711 1 97.06 243 VAL B CA 1
ATOM 4661 C C . VAL B 1 243 ? 18.391 4.078 1.235 1 97.06 243 VAL B C 1
ATOM 4663 O O . VAL B 1 243 ? 18.156 3.205 0.396 1 97.06 243 VAL B O 1
ATOM 4666 N N . VAL B 1 244 ? 18.984 5.191 0.924 1 96.94 244 VAL B N 1
ATOM 4667 C CA . VAL B 1 244 ? 19.312 5.496 -0.464 1 96.94 244 VAL B CA 1
ATOM 4668 C C . VAL B 1 244 ? 20.828 5.59 -0.628 1 96.94 244 VAL B C 1
ATOM 4670 O O . VAL B 1 244 ? 21.344 5.473 -1.74 1 96.94 244 VAL B O 1
ATOM 4673 N N . ASN B 1 245 ? 21.5 5.875 0.439 1 96.5 245 ASN B N 1
ATOM 4674 C CA . ASN B 1 245 ? 22.953 6.035 0.456 1 96.5 245 ASN B CA 1
ATOM 4675 C C . ASN B 1 245 ? 23.578 5.289 1.625 1 96.5 245 ASN B C 1
ATOM 4677 O O . ASN B 1 245 ? 24 5.902 2.609 1 96.5 245 ASN B O 1
ATOM 4681 N N . PRO B 1 246 ? 23.719 3.965 1.488 1 95.25 246 PRO B N 1
ATOM 4682 C CA . PRO B 1 246 ? 24.125 3.139 2.629 1 95.25 246 PRO B CA 1
ATOM 4683 C C . PRO B 1 246 ? 25.438 3.592 3.252 1 95.25 246 PRO B C 1
ATOM 4685 O O . PRO B 1 246 ? 25.688 3.334 4.43 1 95.25 246 PRO B O 1
ATOM 4688 N N . GLU B 1 247 ? 26.281 4.262 2.568 1 94 247 GLU B N 1
ATOM 4689 C CA . GLU B 1 247 ? 27.562 4.754 3.1 1 94 247 GLU B CA 1
ATOM 4690 C C . GLU B 1 247 ? 27.5 6.258 3.355 1 94 247 GLU B C 1
ATOM 4692 O O . GLU B 1 247 ? 28.531 6.914 3.451 1 94 247 GLU B O 1
ATOM 4697 N N . GLY B 1 248 ? 26.359 6.766 3.43 1 95.44 248 GLY B N 1
ATOM 4698 C CA . GLY B 1 248 ? 26.172 8.195 3.586 1 95.44 248 GLY B CA 1
ATOM 4699 C C . GLY B 1 248 ? 26.25 8.656 5.031 1 95.44 248 GLY B C 1
ATOM 4700 O O . GLY B 1 248 ? 27.031 8.125 5.816 1 95.44 248 GLY B O 1
ATOM 4701 N N . ARG B 1 249 ? 25.5 9.617 5.359 1 94.69 249 ARG B N 1
ATOM 4702 C CA . ARG B 1 249 ? 25.594 10.312 6.637 1 94.69 249 ARG B CA 1
ATOM 4703 C C . ARG B 1 249 ? 24.719 9.641 7.691 1 94.69 249 ARG B C 1
ATOM 4705 O O . ARG B 1 249 ? 23.719 9.016 7.363 1 94.69 249 ARG B O 1
ATOM 4712 N N . PRO B 1 250 ? 25.141 9.766 8.945 1 94.81 250 PRO B N 1
ATOM 4713 C CA . PRO B 1 250 ? 24.219 9.359 10.016 1 94.81 250 PRO B CA 1
ATOM 4714 C C . PRO B 1 250 ? 22.969 10.219 10.078 1 94.81 250 PRO B C 1
ATOM 4716 O O . PRO B 1 250 ? 23.016 11.414 9.805 1 94.81 250 PRO B O 1
ATOM 4719 N N . CYS B 1 251 ? 21.953 9.586 10.375 1 92.62 251 CYS B N 1
ATOM 4720 C CA . CYS B 1 251 ? 20.672 10.258 10.547 1 92.62 251 CYS B CA 1
ATOM 4721 C C . CYS B 1 251 ? 20.312 10.383 12.023 1 92.62 251 CYS B C 1
ATOM 4723 O O . CYS B 1 251 ? 20.75 9.578 12.844 1 92.62 251 CYS B O 1
ATOM 4725 N N . HIS B 1 252 ? 19.531 11.344 12.359 1 84.75 252 HIS B N 1
ATOM 4726 C CA . HIS B 1 252 ? 19.109 11.531 13.742 1 84.75 252 HIS B CA 1
ATOM 4727 C C . HIS B 1 252 ? 18.25 10.359 14.227 1 84.75 252 HIS B C 1
ATOM 4729 O O . HIS B 1 252 ? 18.062 10.18 15.43 1 84.75 252 HIS B O 1
ATOM 4735 N N . CYS B 1 253 ? 17.719 9.57 13.312 1 86.31 253 CYS B N 1
ATOM 4736 C CA . CYS B 1 253 ? 16.891 8.43 13.688 1 86.31 253 CYS B CA 1
ATOM 4737 C C . CYS B 1 253 ? 17.766 7.262 14.148 1 86.31 253 CYS B C 1
ATOM 4739 O O . CYS B 1 253 ? 17.25 6.27 14.664 1 86.31 253 CYS B O 1
ATOM 4741 N N . GLY B 1 254 ? 19.062 7.336 13.977 1 89.44 254 GLY B N 1
ATOM 4742 C CA . GLY B 1 254 ? 20 6.297 14.359 1 89.44 254 GLY B CA 1
ATOM 4743 C C . GLY B 1 254 ? 20.531 5.5 13.18 1 89.44 254 GLY B C 1
ATOM 4744 O O . GLY B 1 254 ? 21.516 4.781 13.297 1 89.44 254 GLY B O 1
ATOM 4745 N N . SER B 1 255 ? 19.922 5.688 12.055 1 93.44 255 SER B N 1
ATOM 4746 C CA . SER B 1 255 ? 20.328 4.969 10.852 1 93.44 255 SER B CA 1
ATOM 4747 C C . SER B 1 255 ? 21.422 5.727 10.094 1 93.44 255 SER B C 1
ATOM 4749 O O . SER B 1 255 ? 21.859 6.789 10.531 1 93.44 255 SER B O 1
ATOM 4751 N N . ILE B 1 256 ? 21.891 5.105 9.047 1 95.06 256 ILE B N 1
ATOM 4752 C CA . ILE B 1 256 ? 22.844 5.707 8.133 1 95.06 256 ILE B CA 1
ATOM 4753 C C . ILE B 1 256 ? 22.297 5.664 6.707 1 95.06 256 ILE B C 1
ATOM 4755 O O . ILE B 1 256 ? 21.812 4.625 6.254 1 95.06 256 ILE B O 1
ATOM 4759 N N . GLY B 1 257 ? 22.359 6.816 6.07 1 95.94 257 GLY B N 1
ATOM 4760 C CA . GLY B 1 257 ? 22.078 6.824 4.641 1 95.94 257 GLY B CA 1
ATOM 4761 C C . GLY B 1 257 ? 20.609 7.023 4.316 1 95.94 257 GLY B C 1
ATOM 4762 O O . GLY B 1 257 ? 20.172 6.695 3.217 1 95.94 257 GLY B O 1
ATOM 4763 N N . CYS B 1 258 ? 19.844 7.562 5.27 1 97.12 258 CYS B N 1
ATOM 4764 C CA . CYS B 1 258 ? 18.422 7.82 5.051 1 97.12 258 CYS B CA 1
ATOM 4765 C C . CYS B 1 258 ? 18.219 8.852 3.943 1 97.12 258 CYS B C 1
ATOM 4767 O O . CYS B 1 258 ? 19.047 9.75 3.77 1 97.12 258 CYS B O 1
ATOM 4769 N N . TRP B 1 259 ? 17.141 8.727 3.254 1 97.62 259 TRP B N 1
ATOM 4770 C CA . TRP B 1 259 ? 16.75 9.672 2.211 1 97.62 259 TRP B CA 1
ATOM 4771 C C . TRP B 1 259 ? 16.703 11.102 2.752 1 97.62 259 TRP B C 1
ATOM 4773 O O . TRP B 1 259 ? 17.172 12.031 2.092 1 97.62 259 TRP B O 1
ATOM 4783 N N . GLU B 1 260 ? 16.234 11.297 3.922 1 95.38 260 GLU B N 1
ATOM 4784 C CA . GLU B 1 260 ? 16.125 12.594 4.582 1 95.38 260 GLU B CA 1
ATOM 4785 C C . GLU B 1 260 ? 17.469 13.297 4.648 1 95.38 260 GLU B C 1
ATOM 4787 O O . GLU B 1 260 ? 17.562 14.516 4.469 1 95.38 260 GLU B O 1
ATOM 4792 N N . THR B 1 261 ? 18.547 12.555 4.887 1 95.06 261 THR B N 1
ATOM 4793 C CA . THR B 1 261 ? 19.875 13.148 5.035 1 95.06 261 THR B CA 1
ATOM 4794 C C . THR B 1 261 ? 20.359 13.727 3.705 1 95.06 261 THR B C 1
ATOM 4796 O O . THR B 1 261 ? 21.266 14.555 3.676 1 95.06 261 THR B O 1
ATOM 4799 N N . GLU B 1 262 ? 19.75 13.305 2.662 1 96.5 262 GLU B N 1
ATOM 4800 C CA . GLU B 1 262 ? 20.203 13.719 1.342 1 96.5 262 GLU B CA 1
ATOM 4801 C C . GLU B 1 262 ? 19.312 14.797 0.748 1 96.5 262 GLU B C 1
ATOM 4803 O O . GLU B 1 262 ? 19.719 15.531 -0.151 1 96.5 262 GLU B O 1
ATOM 4808 N N . ILE B 1 263 ? 18.094 14.867 1.258 1 96.5 263 ILE B N 1
ATOM 4809 C CA . ILE B 1 263 ? 17.203 15.766 0.532 1 96.5 263 ILE B CA 1
ATOM 4810 C C . ILE B 1 263 ? 16.562 16.766 1.503 1 96.5 263 ILE B C 1
ATOM 4812 O O . ILE B 1 263 ? 15.883 17.703 1.085 1 96.5 263 ILE B O 1
ATOM 4816 N N . GLY B 1 264 ? 16.734 16.688 2.729 1 90.5 264 GLY B N 1
ATOM 4817 C CA . GLY B 1 264 ? 16.141 17.594 3.695 1 90.5 264 GLY B CA 1
ATOM 4818 C C . GLY B 1 264 ? 16.844 18.938 3.756 1 90.5 264 GLY B C 1
ATOM 4819 O O . GLY B 1 264 ? 17.766 19.203 2.979 1 90.5 264 GLY B O 1
ATOM 4820 N N . GLN B 1 265 ? 16.344 19.766 4.629 1 88.06 265 GLN B N 1
ATOM 4821 C CA . GLN B 1 265 ? 16.875 21.109 4.801 1 88.06 265 GLN B CA 1
ATOM 4822 C C . GLN B 1 265 ? 18.375 21.062 5.066 1 88.06 265 GLN B C 1
ATOM 4824 O O . GLN B 1 265 ? 19.141 21.875 4.52 1 88.06 265 GLN B O 1
ATOM 4829 N N . ARG B 1 266 ? 18.812 20.156 5.852 1 88.81 266 ARG B N 1
ATOM 4830 C CA . ARG B 1 266 ? 20.219 20.047 6.219 1 88.81 266 ARG B CA 1
ATOM 4831 C C . ARG B 1 266 ? 21.078 19.781 4.996 1 88.81 266 ARG B C 1
ATOM 4833 O O . ARG B 1 266 ? 22.219 20.25 4.918 1 88.81 266 ARG B O 1
ATOM 4840 N N . ALA B 1 267 ? 20.594 19 4.137 1 93.5 267 ALA B N 1
ATOM 4841 C CA . ALA B 1 267 ? 21.328 18.734 2.904 1 93.5 267 ALA B CA 1
ATOM 4842 C C . ALA B 1 267 ? 21.531 20 2.098 1 93.5 267 ALA B C 1
ATOM 4844 O O . ALA B 1 267 ? 22.625 20.25 1.596 1 93.5 267 ALA B O 1
ATOM 4845 N N . LEU B 1 268 ? 20.516 20.812 1.971 1 93.88 268 LEU B N 1
ATOM 4846 C CA . LEU B 1 268 ? 20.609 22.094 1.257 1 93.88 268 LEU B CA 1
ATOM 4847 C C . LEU B 1 268 ? 21.656 23 1.909 1 93.88 268 LEU B C 1
ATOM 4849 O O . LEU B 1 268 ? 22.484 23.578 1.219 1 93.88 268 LEU B O 1
ATOM 4853 N N . LEU B 1 269 ? 21.578 23.047 3.203 1 93.25 269 LEU B N 1
ATOM 4854 C CA . LEU B 1 269 ? 22.516 23.875 3.939 1 93.25 269 LEU B CA 1
ATOM 4855 C C . LEU B 1 269 ? 23.953 23.406 3.715 1 93.25 269 LEU B C 1
ATOM 4857 O O . LEU B 1 269 ? 24.859 24.219 3.512 1 93.25 269 LEU B O 1
ATOM 4861 N N . ARG B 1 270 ? 24.141 22.156 3.768 1 94.31 270 ARG B N 1
ATOM 4862 C CA . ARG B 1 270 ? 25.469 21.578 3.553 1 94.31 270 ARG B CA 1
ATOM 4863 C C . ARG B 1 270 ? 26 21.953 2.176 1 94.31 270 ARG B C 1
ATOM 4865 O O . ARG B 1 270 ? 27.156 22.359 2.045 1 94.31 270 ARG B O 1
ATOM 4872 N N . HIS B 1 271 ? 25.219 21.875 1.211 1 95.81 271 HIS B N 1
ATOM 4873 C CA . HIS B 1 271 ? 25.656 22.172 -0.147 1 95.81 271 HIS B CA 1
ATOM 4874 C C . HIS B 1 271 ? 25.906 23.672 -0.318 1 95.81 271 HIS B C 1
ATOM 4876 O O . HIS B 1 271 ? 26.688 24.078 -1.185 1 95.81 271 HIS B O 1
ATOM 4882 N N . MET B 1 272 ? 25.281 24.5 0.533 1 95.5 272 MET B N 1
ATOM 4883 C CA . MET B 1 272 ? 25.516 25.938 0.529 1 95.5 272 MET B CA 1
ATOM 4884 C C . MET B 1 272 ? 26.75 26.297 1.33 1 95.5 272 MET B C 1
ATOM 4886 O O . MET B 1 272 ? 27.234 27.438 1.254 1 95.5 272 MET B O 1
ATOM 4890 N N . GLY B 1 273 ? 27.234 25.328 2.115 1 94.25 273 GLY B N 1
ATOM 4891 C CA . GLY B 1 273 ? 28.328 25.609 3.027 1 94.25 273 GLY B CA 1
ATOM 4892 C C . GLY B 1 273 ? 27.891 26.359 4.27 1 94.25 273 GLY B C 1
ATOM 4893 O O . GLY B 1 273 ? 28.688 27.094 4.863 1 94.25 273 GLY B O 1
ATOM 4894 N N . TRP B 1 274 ? 26.625 26.234 4.562 1 91.88 274 TRP B N 1
ATOM 4895 C CA . TRP B 1 274 ? 26.078 26.906 5.738 1 91.88 274 TRP B CA 1
ATOM 4896 C C . TRP B 1 274 ? 26.062 25.969 6.941 1 91.88 274 TRP B C 1
ATOM 4898 O O . TRP B 1 274 ? 26.047 24.75 6.785 1 91.88 274 TRP B O 1
ATOM 4908 N N . ALA B 1 275 ? 26.141 26.5 8.125 1 85.81 275 ALA B N 1
ATOM 4909 C CA . ALA B 1 275 ? 26.047 25.719 9.352 1 85.81 275 ALA B CA 1
ATOM 4910 C C . ALA B 1 275 ? 24.672 25.094 9.516 1 85.81 275 ALA B C 1
ATOM 4912 O O . ALA B 1 275 ? 23.672 25.672 9.07 1 85.81 275 ALA B O 1
ATOM 4913 N N . ASP B 1 276 ? 24.891 23.844 10.18 1 77 276 ASP B N 1
ATOM 4914 C CA . ASP B 1 276 ? 23.625 23.156 10.461 1 77 276 ASP B CA 1
ATOM 4915 C C . ASP B 1 276 ? 22.75 23.984 11.406 1 77 276 ASP B C 1
ATOM 4917 O O . ASP B 1 276 ? 23.266 24.656 12.289 1 77 276 ASP B O 1
ATOM 4921 N N . GLY B 1 277 ? 21.641 23.984 11.172 1 68.25 277 GLY B N 1
ATOM 4922 C CA . GLY B 1 277 ? 20.734 24.703 12.047 1 68.25 277 GLY B CA 1
ATOM 4923 C C . GLY B 1 277 ? 20.031 25.859 11.352 1 68.25 277 GLY B C 1
ATOM 4924 O O . GLY B 1 277 ? 20.266 26.109 10.172 1 68.25 277 GLY B O 1
ATOM 4925 N N . GLY B 1 278 ? 18.938 26.344 11.766 1 60.62 278 GLY B N 1
ATOM 4926 C CA . GLY B 1 278 ? 18.156 27.453 11.258 1 60.62 278 GLY B CA 1
ATOM 4927 C C . GLY B 1 278 ? 16.656 27.172 11.219 1 60.62 278 GLY B C 1
ATOM 4928 O O . GLY B 1 278 ? 16.25 26.016 11.336 1 60.62 278 GLY B O 1
ATOM 4929 N N . ASP B 1 279 ? 16.078 28.266 11.25 1 62.25 279 ASP B N 1
ATOM 4930 C CA . ASP B 1 279 ? 14.617 28.156 11.18 1 62.25 279 ASP B CA 1
ATOM 4931 C C . ASP B 1 279 ? 14.148 27.953 9.742 1 62.25 279 ASP B C 1
ATOM 4933 O O . ASP B 1 279 ? 14.961 27.828 8.828 1 62.25 279 ASP B O 1
ATOM 4937 N N . HIS B 1 280 ? 12.945 27.641 9.516 1 62.62 280 HIS B N 1
ATOM 4938 C CA . HIS B 1 280 ? 12.297 27.406 8.234 1 62.62 280 HIS B CA 1
ATOM 4939 C C . HIS B 1 280 ? 12.633 28.5 7.23 1 62.62 280 HIS B C 1
ATOM 4941 O O . HIS B 1 280 ? 12.57 28.281 6.02 1 62.62 280 HIS B O 1
ATOM 4947 N N . GLU B 1 281 ? 13.305 29.516 7.707 1 76 281 GLU B N 1
ATOM 4948 C CA . GLU B 1 281 ? 13.539 30.656 6.832 1 76 281 GLU B CA 1
ATOM 4949 C C . GLU B 1 281 ? 14.828 30.484 6.035 1 76 281 GLU B C 1
ATOM 4951 O O . GLU B 1 281 ? 15.039 31.172 5.027 1 76 281 GLU B O 1
ATOM 4956 N N . VAL B 1 282 ? 15.516 29.562 6.434 1 83.31 282 VAL B N 1
ATOM 4957 C CA . VAL B 1 282 ? 16.812 29.406 5.789 1 83.31 282 VAL B CA 1
ATOM 4958 C C . VAL B 1 282 ? 16.609 28.922 4.352 1 83.31 282 VAL B C 1
ATOM 4960 O O . VAL B 1 282 ? 17.328 29.344 3.443 1 83.31 282 VAL B O 1
ATOM 4963 N N . VAL B 1 283 ? 15.648 28.109 4.086 1 87.62 283 VAL B N 1
ATOM 4964 C CA . VAL B 1 283 ? 15.398 27.609 2.732 1 87.62 283 VAL B CA 1
ATOM 4965 C C . VAL B 1 283 ? 14.906 28.766 1.854 1 87.62 283 VAL B C 1
ATOM 4967 O O . VAL B 1 283 ? 15.25 28.844 0.672 1 87.62 283 VAL B O 1
ATOM 4970 N N . ASP B 1 284 ? 14.227 29.672 2.48 1 89.62 284 ASP B N 1
ATOM 4971 C CA . ASP B 1 284 ? 13.781 30.859 1.755 1 89.62 284 ASP B CA 1
ATOM 4972 C C . ASP B 1 284 ? 14.969 31.703 1.309 1 89.62 284 ASP B C 1
ATOM 4974 O O . ASP B 1 284 ? 14.961 32.25 0.208 1 89.62 284 ASP B O 1
ATOM 4978 N N . ALA B 1 285 ? 15.812 31.766 2.15 1 93.56 285 ALA B N 1
ATOM 4979 C CA . ALA B 1 285 ? 17.016 32.531 1.817 1 93.56 285 ALA B CA 1
ATOM 4980 C C . ALA B 1 285 ? 17.766 31.891 0.646 1 93.56 285 ALA B C 1
ATOM 4982 O O . ALA B 1 285 ? 18.266 32.594 -0.235 1 93.56 285 ALA B O 1
ATOM 4983 N N . ILE B 1 286 ? 17.844 30.672 0.624 1 95.25 286 ILE B N 1
ATOM 4984 C CA . ILE B 1 286 ? 18.516 29.953 -0.461 1 95.25 286 ILE B CA 1
ATOM 4985 C C . ILE B 1 286 ? 17.734 30.156 -1.763 1 95.25 286 ILE B C 1
ATOM 4987 O O . ILE B 1 286 ? 18.328 30.359 -2.82 1 95.25 286 ILE B O 1
ATOM 4991 N N . MET B 1 287 ? 16.484 30.156 -1.71 1 95.56 287 MET B N 1
ATOM 4992 C CA . MET B 1 287 ? 15.648 30.375 -2.887 1 95.56 287 MET B CA 1
ATOM 4993 C C . MET B 1 287 ? 15.836 31.781 -3.432 1 95.56 287 MET B C 1
ATOM 4995 O O . MET B 1 287 ? 15.867 31.984 -4.648 1 95.56 287 MET B O 1
ATOM 4999 N N . ARG B 1 288 ? 15.961 32.656 -2.496 1 96.5 288 ARG B N 1
ATOM 5000 C CA . ARG B 1 288 ? 16.219 34.031 -2.92 1 96.5 288 ARG B CA 1
ATOM 5001 C C . ARG B 1 288 ? 17.547 34.156 -3.646 1 96.5 288 ARG B C 1
ATOM 5003 O O . ARG B 1 288 ? 17.656 34.844 -4.664 1 96.5 288 ARG B O 1
ATOM 5010 N N . GLU B 1 289 ? 18.453 33.5 -3.135 1 96.88 289 GLU B N 1
ATOM 5011 C CA . GLU B 1 289 ? 19.75 33.469 -3.793 1 96.88 289 GLU B CA 1
ATOM 5012 C C . GLU B 1 289 ? 19.672 32.844 -5.176 1 96.88 289 GLU B C 1
ATOM 5014 O O . GLU B 1 289 ? 20.25 33.344 -6.137 1 96.88 289 GLU B O 1
ATOM 5019 N N . ALA B 1 290 ? 19.047 31.797 -5.266 1 97.69 290 ALA B N 1
ATOM 5020 C CA . ALA B 1 290 ? 18.891 31.109 -6.543 1 97.69 290 ALA B CA 1
ATOM 5021 C C . ALA B 1 290 ? 18.172 32 -7.559 1 97.69 290 ALA B C 1
ATOM 5023 O O . ALA B 1 290 ? 18.578 32.094 -8.719 1 97.69 290 ALA B O 1
ATOM 5024 N N . SER B 1 291 ? 17.172 32.688 -7.094 1 97.25 291 SER B N 1
ATOM 5025 C CA . SER B 1 291 ? 16.406 33.562 -7.957 1 97.25 291 SER B CA 1
ATOM 5026 C C . SER B 1 291 ? 17.266 34.719 -8.453 1 97.25 291 SER B C 1
ATOM 5028 O O . SER B 1 291 ? 17.031 35.25 -9.547 1 97.25 291 SER B O 1
ATOM 5030 N N . ALA B 1 292 ? 18.219 34.969 -7.66 1 97.81 292 ALA B N 1
ATOM 5031 C CA . ALA B 1 292 ? 19.141 36.062 -8.008 1 97.81 292 ALA B CA 1
ATOM 5032 C C . ALA B 1 292 ? 20.281 35.562 -8.891 1 97.81 292 ALA B C 1
ATOM 5034 O O . ALA B 1 292 ? 21.188 36.312 -9.258 1 97.81 292 ALA B O 1
ATOM 5035 N N . GLY B 1 293 ? 20.312 34.25 -9.148 1 97.19 293 GLY B N 1
ATOM 5036 C CA . GLY B 1 293 ? 21.25 33.719 -10.102 1 97.19 293 GLY B CA 1
ATOM 5037 C C . GLY B 1 293 ? 22.5 33.125 -9.445 1 97.19 293 GLY B C 1
ATOM 5038 O O . GLY B 1 293 ? 23.484 32.875 -10.125 1 97.19 293 GLY B O 1
ATOM 5039 N N . SER B 1 294 ? 22.422 32.969 -8.203 1 97.94 294 SER B N 1
ATOM 5040 C CA . SER B 1 294 ? 23.562 32.375 -7.508 1 97.94 294 SER B CA 1
ATOM 5041 C C . SER B 1 294 ? 23.781 30.938 -7.973 1 97.94 294 SER B C 1
ATOM 5043 O O . SER B 1 294 ? 22.938 30.062 -7.727 1 97.94 294 SER B O 1
ATOM 5045 N N . GLN B 1 295 ? 24.938 30.719 -8.508 1 97.88 295 GLN B N 1
ATOM 5046 C CA . GLN B 1 295 ? 25.25 29.375 -9.008 1 97.88 295 GLN B CA 1
ATOM 5047 C C . GLN B 1 295 ? 25.344 28.375 -7.867 1 97.88 295 GLN B C 1
ATOM 5049 O O . GLN B 1 295 ? 24.938 27.219 -8.023 1 97.88 295 GLN B O 1
ATOM 5054 N N . ARG B 1 296 ? 25.844 28.875 -6.805 1 97.56 296 ARG B N 1
ATOM 5055 C CA . ARG B 1 296 ? 25.953 28 -5.641 1 97.56 296 ARG B CA 1
ATOM 5056 C C . ARG B 1 296 ? 24.594 27.516 -5.191 1 97.56 296 ARG B C 1
ATOM 5058 O O . ARG B 1 296 ? 24.406 26.328 -4.906 1 97.56 296 ARG B O 1
ATOM 5065 N N . ALA B 1 297 ? 23.656 28.359 -5.098 1 98.06 297 ALA B N 1
ATOM 5066 C CA . ALA B 1 297 ? 22.281 28.016 -4.703 1 98.06 297 ALA B CA 1
ATOM 5067 C C . ALA B 1 297 ? 21.641 27.078 -5.723 1 98.06 297 ALA B C 1
ATOM 5069 O O . ALA B 1 297 ? 21.016 26.078 -5.352 1 98.06 297 ALA B O 1
ATOM 5070 N N . LEU B 1 298 ? 21.859 27.375 -6.969 1 98.38 298 LEU B N 1
ATOM 5071 C CA . LEU B 1 298 ? 21.297 26.531 -8.031 1 98.38 298 LEU B CA 1
ATOM 5072 C C . LEU B 1 298 ? 21.906 25.141 -7.992 1 98.38 298 LEU B C 1
ATOM 5074 O O . LEU B 1 298 ? 21.203 24.141 -8.156 1 98.38 298 LEU B O 1
ATOM 5078 N N . ASP B 1 299 ? 23.203 25.094 -7.723 1 98.44 299 ASP B N 1
ATOM 5079 C CA . ASP B 1 299 ? 23.875 23.812 -7.609 1 98.44 299 ASP B CA 1
ATOM 5080 C C . ASP B 1 299 ? 23.359 23.016 -6.41 1 98.44 299 ASP B C 1
ATOM 5082 O O . ASP B 1 299 ? 23.203 21.797 -6.484 1 98.44 299 ASP B O 1
ATOM 5086 N N . ALA B 1 300 ? 23.141 23.703 -5.355 1 98.12 300 ALA B N 1
ATOM 5087 C CA . ALA B 1 300 ? 22.609 23.062 -4.16 1 98.12 300 ALA B CA 1
ATOM 5088 C C . ALA B 1 300 ? 21.25 22.422 -4.441 1 98.12 300 ALA B C 1
ATOM 5090 O O . ALA B 1 300 ? 21.031 21.25 -4.086 1 98.12 300 ALA B O 1
ATOM 5091 N N . PHE B 1 301 ? 20.422 23.125 -5.141 1 98.25 301 PHE B N 1
ATOM 5092 C CA . PHE B 1 301 ? 19.109 22.594 -5.477 1 98.25 301 PHE B CA 1
ATOM 5093 C C . PHE B 1 301 ? 19.219 21.438 -6.465 1 98.25 301 PHE B C 1
ATOM 5095 O O . PHE B 1 301 ? 18.484 20.453 -6.371 1 98.25 301 PHE B O 1
ATOM 5102 N N . ALA B 1 302 ? 20.125 21.531 -7.344 1 98.5 302 ALA B N 1
ATOM 5103 C CA . ALA B 1 302 ? 20.312 20.453 -8.32 1 98.5 302 ALA B CA 1
ATOM 5104 C C . ALA B 1 302 ? 20.766 19.172 -7.637 1 98.5 302 ALA B C 1
ATOM 5106 O O . ALA B 1 302 ? 20.312 18.078 -7.988 1 98.5 302 ALA B O 1
ATOM 5107 N N . GLU B 1 303 ? 21.688 19.344 -6.707 1 98.38 303 GLU B N 1
ATOM 5108 C CA . GLU B 1 303 ? 22.172 18.172 -5.969 1 98.38 303 GLU B CA 1
ATOM 5109 C C . GLU B 1 303 ? 21.047 17.516 -5.172 1 98.38 303 GLU B C 1
ATOM 5111 O O . GLU B 1 303 ? 20.875 16.297 -5.211 1 98.38 303 GLU B O 1
ATOM 5116 N N . VAL B 1 304 ? 20.297 18.312 -4.5 1 97.88 304 VAL B N 1
ATOM 5117 C CA . VAL B 1 304 ? 19.156 17.797 -3.74 1 97.88 304 VAL B CA 1
ATOM 5118 C C . VAL B 1 304 ? 18.141 17.188 -4.691 1 97.88 304 VAL B C 1
ATOM 5120 O O . VAL B 1 304 ? 17.562 16.125 -4.402 1 97.88 304 VAL B O 1
ATOM 5123 N N . GLY B 1 305 ? 17.906 17.844 -5.785 1 98.69 305 GLY B N 1
ATOM 5124 C CA . GLY B 1 305 ? 17.016 17.312 -6.801 1 98.69 305 GLY B CA 1
ATOM 5125 C C . GLY B 1 305 ? 17.422 15.93 -7.289 1 98.69 305 GLY B C 1
ATOM 5126 O O . GLY B 1 305 ? 16.562 15.07 -7.504 1 98.69 305 GLY B O 1
ATOM 5127 N N . THR B 1 306 ? 18.688 15.75 -7.445 1 98.62 306 THR B N 1
ATOM 5128 C CA . THR B 1 306 ? 19.219 14.461 -7.863 1 98.62 306 THR B CA 1
ATOM 5129 C C . THR B 1 306 ? 18.844 13.375 -6.855 1 98.62 306 THR B C 1
ATOM 5131 O O . THR B 1 306 ? 18.297 12.336 -7.227 1 98.62 306 THR B O 1
ATOM 5134 N N . TRP B 1 307 ? 19.062 13.672 -5.656 1 98.44 307 TRP B N 1
ATOM 5135 C CA . TRP B 1 307 ? 18.766 12.695 -4.613 1 98.44 307 TRP B CA 1
ATOM 5136 C C . TRP B 1 307 ? 17.266 12.523 -4.453 1 98.44 307 TRP B C 1
ATOM 5138 O O . TRP B 1 307 ? 16.781 11.422 -4.145 1 98.44 307 TRP B O 1
ATOM 5148 N N . LEU B 1 308 ? 16.516 13.594 -4.633 1 98.62 308 LEU B N 1
ATOM 5149 C CA . LEU B 1 308 ? 15.062 13.5 -4.637 1 98.62 308 LEU B CA 1
ATOM 5150 C C . LEU B 1 308 ? 14.586 12.492 -5.68 1 98.62 308 LEU B C 1
ATOM 5152 O O . LEU B 1 308 ? 13.797 11.602 -5.375 1 98.62 308 LEU B O 1
ATOM 5156 N N . GLY B 1 309 ? 15.148 12.594 -6.852 1 98.75 309 GLY B N 1
ATOM 5157 C CA . GLY B 1 309 ? 14.781 11.688 -7.93 1 98.75 309 GLY B CA 1
ATOM 5158 C C . GLY B 1 309 ? 15.141 10.242 -7.645 1 98.75 309 GLY B C 1
ATOM 5159 O O . GLY B 1 309 ? 14.383 9.336 -7.984 1 98.75 309 GLY B O 1
ATOM 5160 N N . ILE B 1 310 ? 16.25 10.023 -6.992 1 98.44 310 ILE B N 1
ATOM 5161 C CA . ILE B 1 310 ? 16.719 8.68 -6.66 1 98.44 310 ILE B CA 1
ATOM 5162 C C . ILE B 1 310 ? 15.703 8 -5.734 1 98.44 310 ILE B C 1
ATOM 5164 O O . ILE B 1 310 ? 15.297 6.859 -5.977 1 98.44 310 ILE B O 1
ATOM 5168 N N . GLY B 1 311 ? 15.281 8.703 -4.727 1 98.56 311 GLY B N 1
ATOM 5169 C CA . GLY B 1 311 ? 14.273 8.141 -3.832 1 98.56 311 GLY B CA 1
ATOM 5170 C C . GLY B 1 311 ? 12.93 7.941 -4.5 1 98.56 311 GLY B C 1
ATOM 5171 O O . GLY B 1 311 ? 12.266 6.926 -4.273 1 98.56 311 GLY B O 1
ATOM 5172 N N . LEU B 1 312 ? 12.531 8.898 -5.336 1 98.75 312 LEU B N 1
ATOM 5173 C CA . LEU B 1 312 ? 11.258 8.805 -6.039 1 98.75 312 LEU B CA 1
ATOM 5174 C C . LEU B 1 312 ? 11.227 7.59 -6.957 1 98.75 312 LEU B C 1
ATOM 5176 O O . LEU B 1 312 ? 10.195 6.922 -7.078 1 98.75 312 LEU B O 1
ATOM 5180 N N . ALA B 1 313 ? 12.312 7.316 -7.594 1 98.56 313 ALA B N 1
ATOM 5181 C CA . ALA B 1 313 ? 12.383 6.16 -8.484 1 98.56 313 ALA B CA 1
ATOM 5182 C C . ALA B 1 313 ? 12.062 4.871 -7.73 1 98.56 313 ALA B C 1
ATOM 5184 O O . ALA B 1 313 ? 11.328 4.02 -8.227 1 98.56 313 ALA B O 1
ATOM 5185 N N . SER B 1 314 ? 12.602 4.746 -6.559 1 98.44 314 SER B N 1
ATOM 5186 C CA . SER B 1 314 ? 12.328 3.576 -5.727 1 98.44 314 SER B CA 1
ATOM 5187 C C . SER B 1 314 ? 10.844 3.484 -5.379 1 98.44 314 SER B C 1
ATOM 5189 O O . SER B 1 314 ? 10.242 2.418 -5.496 1 98.44 314 SER B O 1
ATOM 5191 N N . LEU B 1 315 ? 10.258 4.586 -4.996 1 98.69 315 LEU B N 1
ATOM 5192 C CA . LEU B 1 315 ? 8.852 4.602 -4.602 1 98.69 315 LEU B CA 1
ATOM 5193 C C . LEU B 1 315 ? 7.953 4.285 -5.789 1 98.69 315 LEU B C 1
ATOM 5195 O O . LEU B 1 315 ? 6.941 3.592 -5.637 1 98.69 315 LEU B O 1
ATOM 5199 N N . ILE B 1 316 ? 8.32 4.777 -6.941 1 98.38 316 ILE B N 1
ATOM 5200 C CA . ILE B 1 316 ? 7.562 4.508 -8.164 1 98.38 316 ILE B CA 1
ATOM 5201 C C . ILE B 1 316 ? 7.617 3.014 -8.484 1 98.38 316 ILE B C 1
ATOM 5203 O O . ILE B 1 316 ? 6.594 2.402 -8.797 1 98.38 316 ILE B O 1
ATOM 5207 N N . ASN B 1 317 ? 8.766 2.432 -8.344 1 97.12 317 ASN B N 1
ATOM 5208 C CA . ASN B 1 317 ? 8.922 1.01 -8.633 1 97.12 317 ASN B CA 1
ATOM 5209 C C . ASN B 1 317 ? 8.188 0.146 -7.609 1 97.12 317 ASN B C 1
ATOM 5211 O O . ASN B 1 317 ? 7.578 -0.865 -7.969 1 97.12 317 ASN B O 1
ATOM 5215 N N . VAL B 1 318 ? 8.172 0.526 -6.398 1 97.88 318 VAL B N 1
ATOM 5216 C CA . VAL B 1 318 ? 7.609 -0.277 -5.32 1 97.88 318 VAL B CA 1
ATOM 5217 C C . VAL B 1 318 ? 6.09 -0.128 -5.309 1 97.88 318 VAL B C 1
ATOM 5219 O O . VAL B 1 318 ? 5.363 -1.112 -5.148 1 97.88 318 VAL B O 1
ATOM 5222 N N . LEU B 1 319 ? 5.582 1.138 -5.602 1 98.31 319 LEU B N 1
ATOM 5223 C CA . LEU B 1 319 ? 4.191 1.423 -5.266 1 98.31 319 LEU B CA 1
ATOM 5224 C C . LEU B 1 319 ? 3.363 1.666 -6.523 1 98.31 319 LEU B C 1
ATOM 5226 O O . LEU B 1 319 ? 2.133 1.639 -6.477 1 98.31 319 LEU B O 1
ATOM 5230 N N . ASN B 1 320 ? 3.996 1.983 -7.637 1 97.38 320 ASN B N 1
ATOM 5231 C CA . ASN B 1 320 ? 3.309 2.285 -8.883 1 97.38 320 ASN B CA 1
ATOM 5232 C C . ASN B 1 320 ? 2.176 3.287 -8.68 1 97.38 320 ASN B C 1
ATOM 5234 O O . ASN B 1 320 ? 1.022 3.004 -9 1 97.38 320 ASN B O 1
ATOM 5238 N N . PRO B 1 321 ? 2.545 4.477 -8.211 1 98.44 321 PRO B N 1
ATOM 5239 C CA . PRO B 1 321 ? 1.5 5.473 -7.957 1 98.44 321 PRO B CA 1
ATOM 5240 C C . PRO B 1 321 ? 1.03 6.172 -9.234 1 98.44 321 PRO B C 1
ATOM 5242 O O . PRO B 1 321 ? 1.765 6.215 -10.219 1 98.44 321 PRO B O 1
ATOM 5245 N N . GLN B 1 322 ? -0.144 6.68 -9.172 1 98.06 322 GLN B N 1
ATOM 5246 C CA . GLN B 1 322 ? -0.66 7.551 -10.227 1 98.06 322 GLN B CA 1
ATOM 5247 C C . GLN B 1 322 ? -0.03 8.938 -10.141 1 98.06 322 GLN B C 1
ATOM 5249 O O . GLN B 1 322 ? 0.17 9.594 -11.164 1 98.06 322 GLN B O 1
ATOM 5254 N N . ARG B 1 323 ? 0.27 9.328 -8.922 1 98.56 323 ARG B N 1
ATOM 5255 C CA . ARG B 1 323 ? 0.802 10.664 -8.703 1 98.56 323 ARG B CA 1
ATOM 5256 C C . ARG B 1 323 ? 1.717 10.695 -7.484 1 98.56 323 ARG B C 1
ATOM 5258 O O . ARG B 1 323 ? 1.435 10.047 -6.473 1 98.56 323 ARG B O 1
ATOM 5265 N N . VAL B 1 324 ? 2.77 11.398 -7.66 1 98.81 324 VAL B N 1
ATOM 5266 C CA . VAL B 1 324 ? 3.613 11.828 -6.547 1 98.81 324 VAL B CA 1
ATOM 5267 C C . VAL B 1 324 ? 3.408 13.32 -6.285 1 98.81 324 VAL B C 1
ATOM 5269 O O . VAL B 1 324 ? 3.621 14.141 -7.176 1 98.81 324 VAL B O 1
ATOM 5272 N N . VAL B 1 325 ? 2.953 13.625 -5.09 1 98.81 325 VAL B N 1
ATOM 5273 C CA . VAL B 1 325 ? 2.721 15.008 -4.691 1 98.81 325 VAL B CA 1
ATOM 5274 C C . VAL B 1 325 ? 3.836 15.477 -3.762 1 98.81 325 VAL B C 1
ATOM 5276 O O . VAL B 1 325 ? 4.07 14.867 -2.713 1 98.81 325 VAL B O 1
ATOM 5279 N N . LEU B 1 326 ? 4.52 16.531 -4.176 1 98.56 326 LEU B N 1
ATOM 5280 C CA . LEU B 1 326 ? 5.609 17.078 -3.379 1 98.56 326 LEU B CA 1
ATOM 5281 C C . LEU B 1 326 ? 5.113 18.25 -2.527 1 98.56 326 LEU B C 1
ATOM 5283 O O . LEU B 1 326 ? 4.559 19.219 -3.055 1 98.56 326 LEU B O 1
ATOM 5287 N N . GLY B 1 327 ? 5.324 18.109 -1.219 1 96.75 327 GLY B N 1
ATOM 5288 C CA . GLY B 1 327 ? 4.852 19.141 -0.295 1 96.75 327 GLY B CA 1
ATOM 5289 C C . GLY B 1 327 ? 5.977 19.844 0.443 1 96.75 327 GLY B C 1
ATOM 5290 O O . GLY B 1 327 ? 7.152 19.547 0.217 1 96.75 327 GLY B O 1
ATOM 5291 N N . GLY B 1 328 ? 5.609 20.828 1.283 1 91.69 328 GLY B N 1
ATOM 5292 C CA . GLY B 1 328 ? 6.594 21.578 2.053 1 91.69 328 GLY B CA 1
ATOM 5293 C C . GLY B 1 328 ? 7.602 22.297 1.185 1 91.69 328 GLY B C 1
ATOM 5294 O O . GLY B 1 328 ? 7.23 22.953 0.211 1 91.69 328 GLY B O 1
ATOM 5295 N N . VAL B 1 329 ? 8.812 22.188 1.497 1 90.44 329 VAL B N 1
ATOM 5296 C CA . VAL B 1 329 ? 9.875 22.891 0.789 1 90.44 329 VAL B CA 1
ATOM 5297 C C . VAL B 1 329 ? 9.969 22.391 -0.647 1 90.44 329 VAL B C 1
ATOM 5299 O O . VAL B 1 329 ? 10.305 23.141 -1.561 1 90.44 329 VAL B O 1
ATOM 5302 N N . PHE B 1 330 ? 9.602 21.125 -0.847 1 96.25 330 PHE B N 1
ATOM 5303 C CA . PHE B 1 330 ? 9.703 20.562 -2.189 1 96.25 330 PHE B CA 1
ATOM 5304 C C . PHE B 1 330 ? 8.68 21.203 -3.121 1 96.25 330 PHE B C 1
ATOM 5306 O O . PHE B 1 330 ? 8.93 21.359 -4.32 1 96.25 330 PHE B O 1
ATOM 5313 N N . ALA B 1 331 ? 7.551 21.547 -2.514 1 96.31 331 ALA B N 1
ATOM 5314 C CA . ALA B 1 331 ? 6.562 22.281 -3.309 1 96.31 331 ALA B CA 1
ATOM 5315 C C . ALA B 1 331 ? 7.039 23.703 -3.611 1 96.31 331 ALA B C 1
ATOM 5317 O O . ALA B 1 331 ? 6.961 24.156 -4.754 1 96.31 331 ALA B O 1
ATOM 5318 N N . ARG B 1 332 ? 7.52 24.359 -2.617 1 93.44 332 ARG B N 1
ATOM 5319 C CA . ARG B 1 332 ? 7.941 25.75 -2.762 1 93.44 332 ARG B CA 1
ATOM 5320 C C . ARG B 1 332 ? 9.117 25.875 -3.727 1 93.44 332 ARG B C 1
ATOM 5322 O O . ARG B 1 332 ? 9.188 26.812 -4.516 1 93.44 332 ARG B O 1
ATOM 5329 N N . ALA B 1 333 ? 10 24.953 -3.666 1 95.38 333 ALA B N 1
ATOM 5330 C CA . ALA B 1 333 ? 11.211 24.984 -4.484 1 95.38 333 ALA B CA 1
ATOM 5331 C C . ALA B 1 333 ? 11.07 24.078 -5.703 1 95.38 333 ALA B C 1
ATOM 5333 O O . ALA B 1 333 ? 12.07 23.672 -6.297 1 95.38 333 ALA B O 1
ATOM 5334 N N . PHE B 1 334 ? 9.922 23.75 -6.082 1 97.56 334 PHE B N 1
ATOM 5335 C CA . PHE B 1 334 ? 9.633 22.75 -7.102 1 97.56 334 PHE B CA 1
ATOM 5336 C C . PHE B 1 334 ? 10.406 23.047 -8.383 1 97.56 334 PHE B C 1
ATOM 5338 O O . PHE B 1 334 ? 11.07 22.156 -8.93 1 97.56 334 PHE B O 1
ATOM 5345 N N . SER B 1 335 ? 10.414 24.266 -8.844 1 97.75 335 SER B N 1
ATOM 5346 C CA . SER B 1 335 ? 11 24.641 -10.133 1 97.75 335 SER B CA 1
ATOM 5347 C C . SER B 1 335 ? 12.516 24.484 -10.109 1 97.75 335 SER B C 1
ATOM 5349 O O . SER B 1 335 ? 13.141 24.281 -11.148 1 97.75 335 SER B O 1
ATOM 5351 N N . TYR B 1 336 ? 13.117 24.516 -8.938 1 98.06 336 TYR B N 1
ATOM 5352 C CA . TYR B 1 336 ? 14.562 24.406 -8.82 1 98.06 336 TYR B CA 1
ATOM 5353 C C . TYR B 1 336 ? 14.992 22.953 -8.711 1 98.06 336 TYR B C 1
ATOM 5355 O O . TYR B 1 336 ? 16.156 22.625 -8.945 1 98.06 336 TYR B O 1
ATOM 5363 N N . LEU B 1 337 ? 14.062 22.047 -8.367 1 98.44 337 LEU B N 1
ATOM 5364 C CA . LEU B 1 337 ? 14.414 20.672 -8 1 98.44 337 LEU B CA 1
ATOM 5365 C C . LEU B 1 337 ? 14.031 19.703 -9.109 1 98.44 337 LEU B C 1
ATOM 5367 O O . LEU B 1 337 ? 14.711 18.688 -9.312 1 98.44 337 LEU B O 1
ATOM 5371 N N . ILE B 1 338 ? 12.977 20 -9.852 1 98.62 338 ILE B N 1
ATOM 5372 C CA . ILE B 1 338 ? 12.203 18.984 -10.57 1 98.62 338 ILE B CA 1
ATOM 5373 C C . ILE B 1 338 ? 13 18.484 -11.773 1 98.62 338 ILE B C 1
ATOM 5375 O O . ILE B 1 338 ? 12.922 17.297 -12.125 1 98.62 338 ILE B O 1
ATOM 5379 N N . ASP B 1 339 ? 13.688 19.328 -12.414 1 98.56 339 ASP B N 1
ATOM 5380 C CA . ASP B 1 339 ? 14.43 18.891 -13.602 1 98.56 339 ASP B CA 1
ATOM 5381 C C . ASP B 1 339 ? 15.461 17.828 -13.242 1 98.56 339 ASP B C 1
ATOM 5383 O O . ASP B 1 339 ? 15.508 16.766 -13.875 1 98.56 339 ASP B O 1
ATOM 5387 N N . ALA B 1 340 ? 16.234 18.109 -12.211 1 98.69 340 ALA B N 1
ATOM 5388 C CA . ALA B 1 340 ? 17.234 17.141 -11.773 1 98.69 340 ALA B CA 1
ATOM 5389 C C . A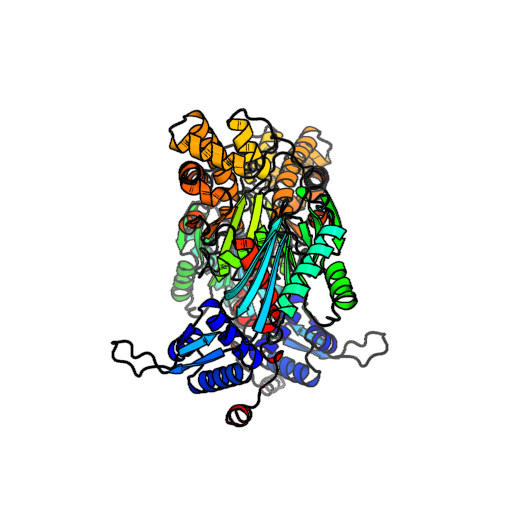LA B 1 340 ? 16.547 15.859 -11.281 1 98.69 340 ALA B C 1
ATOM 5391 O O . ALA B 1 340 ? 17.031 14.758 -11.547 1 98.69 340 ALA B O 1
ATOM 5392 N N . ALA B 1 341 ? 15.484 15.992 -10.602 1 98.75 341 ALA B N 1
ATOM 5393 C CA . ALA B 1 341 ? 14.75 14.836 -10.102 1 98.75 341 ALA B CA 1
ATOM 5394 C C . ALA B 1 341 ? 14.242 13.969 -11.258 1 98.75 341 ALA B C 1
ATOM 5396 O O . ALA B 1 341 ? 14.359 12.742 -11.211 1 98.75 341 ALA B O 1
ATOM 5397 N N . ARG B 1 342 ? 13.711 14.562 -12.273 1 98.5 342 ARG B N 1
ATOM 5398 C CA . ARG B 1 342 ? 13.148 13.844 -13.406 1 98.5 342 ARG B CA 1
ATOM 5399 C C . ARG B 1 342 ? 14.227 13.07 -14.164 1 98.5 342 ARG B C 1
ATOM 5401 O O . ARG B 1 342 ? 13.977 11.969 -14.656 1 98.5 342 ARG B O 1
ATOM 5408 N N . VAL B 1 343 ? 15.344 13.633 -14.25 1 98.31 343 VAL B N 1
ATOM 5409 C CA . VAL B 1 343 ? 16.453 12.945 -14.898 1 98.31 343 VAL B CA 1
ATOM 5410 C C . VAL B 1 343 ? 16.719 11.617 -14.188 1 98.31 343 VAL B C 1
ATOM 5412 O O . VAL B 1 343 ? 16.859 10.578 -14.836 1 98.31 343 VAL B O 1
ATOM 5415 N N . GLU B 1 344 ? 16.75 11.648 -12.898 1 98.12 344 GLU B N 1
ATOM 5416 C CA . GLU B 1 344 ? 17.016 10.438 -12.125 1 98.12 344 GLU B CA 1
ATOM 5417 C C . GLU B 1 344 ? 15.836 9.469 -12.188 1 98.12 344 GLU B C 1
ATOM 5419 O O . GLU B 1 344 ? 16.031 8.258 -12.281 1 98.12 344 GLU B O 1
ATOM 5424 N N . VAL B 1 345 ? 14.617 10.008 -12.133 1 98.31 345 VAL B N 1
ATOM 5425 C CA . VAL B 1 345 ? 13.438 9.148 -12.242 1 98.31 345 VAL B CA 1
ATOM 5426 C C . VAL B 1 345 ? 13.438 8.438 -13.586 1 98.31 345 VAL B C 1
ATOM 5428 O O . VAL B 1 345 ? 13.188 7.23 -13.664 1 98.31 345 VAL B O 1
ATOM 5431 N N . ASP B 1 346 ? 13.766 9.141 -14.641 1 97.31 346 ASP B N 1
ATOM 5432 C CA . ASP B 1 346 ? 13.82 8.57 -15.984 1 97.31 346 ASP B CA 1
ATOM 5433 C C . ASP B 1 346 ? 14.898 7.488 -16.078 1 97.31 346 ASP B C 1
ATOM 5435 O O . ASP B 1 346 ? 14.703 6.465 -16.734 1 97.31 346 ASP B O 1
ATOM 5439 N N . ARG B 1 347 ? 15.898 7.688 -15.375 1 96 347 ARG B N 1
ATOM 5440 C CA . ARG B 1 347 ? 17.047 6.793 -15.43 1 96 347 ARG B CA 1
ATOM 5441 C C . ARG B 1 347 ? 16.797 5.531 -14.609 1 96 347 ARG B C 1
ATOM 5443 O O . ARG B 1 347 ? 17.297 4.457 -14.953 1 96 347 ARG B O 1
ATOM 5450 N N . ARG B 1 348 ? 15.992 5.625 -13.586 1 96.94 348 ARG B N 1
ATOM 5451 C CA . ARG B 1 348 ? 16.078 4.574 -12.57 1 96.94 348 ARG B CA 1
ATOM 5452 C C . ARG B 1 348 ? 14.727 3.926 -12.336 1 96.94 348 ARG B C 1
ATOM 5454 O O . ARG B 1 348 ? 14.641 2.873 -11.695 1 96.94 348 ARG B O 1
ATOM 5461 N N . SER B 1 349 ? 13.648 4.5 -12.805 1 96.06 349 SER B N 1
ATOM 5462 C CA . SER B 1 349 ? 12.336 3.877 -12.672 1 96.06 349 SER B CA 1
ATOM 5463 C C . SER B 1 349 ? 12 3.025 -13.898 1 96.06 349 SER B C 1
ATOM 5465 O O . SER B 1 349 ? 12.414 3.348 -15.008 1 96.06 349 SER B O 1
ATOM 5467 N N . LEU B 1 350 ? 11.281 1.948 -13.664 1 93.25 350 LEU B N 1
ATOM 5468 C CA . LEU B 1 350 ? 10.836 1.088 -14.758 1 93.25 350 LEU B CA 1
ATOM 5469 C C . LEU B 1 350 ? 9.859 1.826 -15.664 1 93.25 350 LEU B C 1
ATOM 5471 O O . LEU B 1 350 ? 8.961 2.523 -15.188 1 93.25 350 LEU B O 1
ATOM 5475 N N . GLY B 1 351 ? 9.977 1.678 -16.922 1 91.25 351 GLY B N 1
ATOM 5476 C CA . GLY B 1 351 ? 9.25 2.412 -17.938 1 91.25 351 GLY B CA 1
ATOM 5477 C C . GLY B 1 351 ? 7.746 2.389 -17.734 1 91.25 351 GLY B C 1
ATOM 5478 O O . GLY B 1 351 ? 7.117 3.441 -17.609 1 91.25 351 GLY B O 1
ATOM 5479 N N . PRO B 1 352 ? 7.172 1.253 -17.656 1 89.94 352 PRO B N 1
ATOM 5480 C CA . PRO B 1 352 ? 5.715 1.17 -17.547 1 89.94 352 PRO B CA 1
ATOM 5481 C C . PRO B 1 352 ? 5.18 1.866 -16.297 1 89.94 352 PRO B C 1
ATOM 5483 O O . PRO B 1 352 ? 4.133 2.518 -16.344 1 89.94 352 PRO B O 1
ATOM 5486 N N . ALA B 1 353 ? 5.852 1.725 -15.18 1 91.75 353 ALA B N 1
ATOM 5487 C CA . ALA B 1 353 ? 5.43 2.395 -13.953 1 91.75 353 ALA B CA 1
ATOM 5488 C C . ALA B 1 353 ? 5.609 3.906 -14.062 1 91.75 353 ALA B C 1
ATOM 5490 O O . ALA B 1 353 ? 4.73 4.672 -13.664 1 91.75 353 ALA B O 1
ATOM 5491 N N . ARG B 1 354 ? 6.707 4.309 -14.594 1 94.75 354 ARG B N 1
ATOM 5492 C CA . ARG B 1 354 ? 7.031 5.723 -14.742 1 94.75 354 ARG B CA 1
ATOM 5493 C C . ARG B 1 354 ? 6.035 6.422 -15.664 1 94.75 354 ARG B C 1
ATOM 5495 O O . ARG B 1 354 ? 5.645 7.562 -15.422 1 94.75 354 ARG B O 1
ATOM 5502 N N . ALA B 1 355 ? 5.594 5.711 -16.688 1 93.69 355 ALA B N 1
ATOM 5503 C CA . ALA B 1 355 ? 4.754 6.293 -17.734 1 93.69 355 ALA B CA 1
ATOM 5504 C C . ALA B 1 355 ? 3.41 6.742 -17.172 1 93.69 355 ALA B C 1
ATOM 5506 O O . ALA B 1 355 ? 2.77 7.645 -17.719 1 93.69 355 ALA B O 1
ATOM 5507 N N . VAL B 1 356 ? 3.059 6.223 -16.062 1 93.44 356 VAL B N 1
ATOM 5508 C CA . VAL B 1 356 ? 1.726 6.527 -15.562 1 93.44 356 VAL B CA 1
ATOM 5509 C C . VAL B 1 356 ? 1.835 7.383 -14.305 1 93.44 356 VAL B C 1
ATOM 5511 O O . VAL B 1 356 ? 0.832 7.652 -13.641 1 93.44 356 VAL B O 1
ATOM 5514 N N . THR B 1 357 ? 3.01 7.781 -13.945 1 97.56 357 THR B N 1
ATOM 5515 C CA . THR B 1 357 ? 3.205 8.523 -12.703 1 97.56 357 THR B CA 1
ATOM 5516 C C . THR B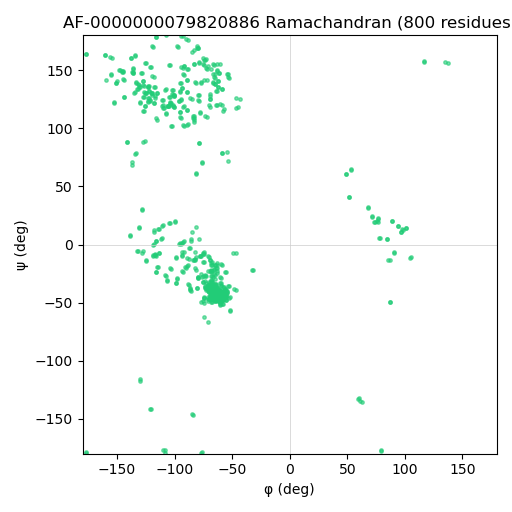 1 357 ? 3.447 10 -12.984 1 97.56 357 THR B C 1
ATOM 5518 O O . THR B 1 357 ? 4.426 10.359 -13.641 1 97.56 357 THR B O 1
ATOM 5521 N N . ALA B 1 358 ? 2.604 10.844 -12.492 1 98.38 358 ALA B N 1
ATOM 5522 C CA . ALA B 1 358 ? 2.826 12.289 -12.539 1 98.38 358 ALA B CA 1
ATOM 5523 C C . ALA B 1 358 ? 3.471 12.789 -11.25 1 98.38 358 ALA B C 1
ATOM 5525 O O . ALA B 1 358 ? 3.131 12.32 -10.156 1 98.38 358 ALA B O 1
ATOM 5526 N N . ILE B 1 359 ? 4.422 13.695 -11.375 1 98.69 359 ILE B N 1
ATOM 5527 C CA . ILE B 1 359 ? 5.023 14.359 -10.227 1 98.69 359 ILE B CA 1
ATOM 5528 C C . ILE B 1 359 ? 4.582 15.82 -10.188 1 98.69 359 ILE B C 1
ATOM 5530 O O . ILE B 1 359 ? 4.859 16.594 -11.109 1 98.69 359 ILE B O 1
ATOM 5534 N N . THR B 1 360 ? 3.873 16.219 -9.125 1 98.56 360 THR B N 1
ATOM 5535 C CA . THR B 1 360 ? 3.293 17.562 -9.047 1 98.56 360 THR B CA 1
ATOM 5536 C C . THR B 1 360 ? 3.516 18.156 -7.668 1 98.56 360 THR B C 1
ATOM 5538 O O . THR B 1 360 ? 3.674 17.438 -6.684 1 98.56 360 THR B O 1
ATOM 5541 N N . PRO B 1 361 ? 3.6 19.484 -7.582 1 98.31 361 PRO B N 1
ATOM 5542 C CA . PRO B 1 361 ? 3.623 20.094 -6.254 1 98.31 361 PRO B CA 1
ATOM 5543 C C . PRO B 1 361 ? 2.27 20.031 -5.547 1 98.31 361 PRO B C 1
ATOM 5545 O O . PRO B 1 361 ? 1.229 19.953 -6.207 1 98.31 361 PRO B O 1
ATOM 5548 N N . ALA B 1 362 ? 2.346 19.984 -4.246 1 98.12 362 ALA B N 1
ATOM 5549 C CA . ALA B 1 362 ? 1.134 20.109 -3.438 1 98.12 362 ALA B CA 1
ATOM 5550 C C . ALA B 1 362 ? 0.446 21.438 -3.668 1 98.12 362 ALA B C 1
ATOM 5552 O O . ALA B 1 362 ? 1.091 22.422 -4.055 1 98.12 362 ALA B O 1
ATOM 5553 N N . THR B 1 363 ? -0.881 21.484 -3.422 1 97.62 363 THR B N 1
ATOM 5554 C CA . THR B 1 363 ? -1.604 22.719 -3.744 1 97.62 363 THR B CA 1
ATOM 5555 C C . THR B 1 363 ? -2.18 23.344 -2.48 1 97.62 363 THR B C 1
ATOM 5557 O O . THR B 1 363 ? -2.627 24.5 -2.506 1 97.62 363 THR B O 1
ATOM 5560 N N . LEU B 1 364 ? -2.119 22.625 -1.354 1 95.69 364 LEU B N 1
ATOM 5561 C CA . LEU B 1 364 ? -2.715 23.172 -0.135 1 95.69 364 LEU B CA 1
ATOM 5562 C C . LEU B 1 364 ? -1.681 23.922 0.689 1 95.69 364 LEU B C 1
ATOM 5564 O O . LEU B 1 364 ? -2.025 24.578 1.677 1 95.69 364 LEU B O 1
ATOM 5568 N N . GLY B 1 365 ? -0.468 23.797 0.309 1 90.25 365 GLY B N 1
ATOM 5569 C CA . GLY B 1 365 ? 0.597 24.562 0.94 1 90.25 365 GLY B CA 1
ATOM 5570 C C . GLY B 1 365 ? 0.765 24.234 2.414 1 90.25 365 GLY B C 1
ATOM 5571 O O . GLY B 1 365 ? 0.81 23.078 2.801 1 90.25 365 GLY B O 1
ATOM 5572 N N . GLU B 1 366 ? 0.914 25.25 3.229 1 85.31 366 GLU B N 1
ATOM 5573 C CA . GLU B 1 366 ? 1.213 25.125 4.652 1 85.31 366 GLU B CA 1
ATOM 5574 C C . GLU B 1 366 ? 0.013 24.578 5.418 1 85.31 366 GLU B C 1
ATOM 5576 O O . GLU B 1 366 ? 0.149 24.141 6.562 1 85.31 366 GLU B O 1
ATOM 5581 N N . ASP B 1 367 ? -1.081 24.516 4.797 1 91.38 367 ASP B N 1
ATOM 5582 C CA . ASP B 1 367 ? -2.301 24.094 5.484 1 91.38 367 ASP B CA 1
ATOM 5583 C C . ASP B 1 367 ? -2.559 22.609 5.285 1 91.38 367 ASP B C 1
ATOM 5585 O O . ASP B 1 367 ? -3.525 22.062 5.824 1 91.38 367 ASP B O 1
ATOM 5589 N N . SER B 1 368 ? -1.706 21.922 4.586 1 94.69 368 SER B N 1
ATOM 5590 C CA . SER B 1 368 ? -1.959 20.531 4.254 1 94.69 368 SER B CA 1
ATOM 5591 C C . SER B 1 368 ? -2.209 19.703 5.508 1 94.69 368 SER B C 1
ATOM 5593 O O . SER B 1 368 ? -3.207 18.984 5.594 1 94.69 368 SER B O 1
ATOM 5595 N N . SER B 1 369 ? -1.339 19.859 6.504 1 96.25 369 SER B N 1
ATOM 5596 C CA . SER B 1 369 ? -1.45 19.031 7.707 1 96.25 369 SER B CA 1
ATOM 5597 C C . SER B 1 369 ? -2.684 19.406 8.516 1 96.25 369 SER B C 1
ATOM 5599 O O . SER B 1 369 ? -3.352 18.547 9.086 1 96.25 369 SER B O 1
ATOM 5601 N N . LEU B 1 370 ? -2.996 20.703 8.57 1 97.56 370 LEU B N 1
ATOM 5602 C CA . LEU B 1 370 ? -4.18 21.156 9.289 1 97.56 370 LEU B CA 1
ATOM 5603 C C . LEU B 1 370 ? -5.453 20.641 8.625 1 97.56 370 LEU B C 1
ATOM 5605 O O . LEU B 1 370 ? -6.352 20.141 9.305 1 97.56 370 LEU B O 1
ATOM 5609 N N . VAL B 1 371 ? -5.504 20.781 7.332 1 98 371 VAL B N 1
ATOM 5610 C CA . VAL B 1 371 ? -6.645 20.281 6.57 1 98 371 VAL B CA 1
ATOM 5611 C C . VAL B 1 371 ? -6.766 18.766 6.746 1 98 371 VAL B C 1
ATOM 5613 O O . VAL B 1 371 ? -7.867 18.234 6.906 1 98 371 VAL B O 1
ATOM 5616 N N . GLY B 1 372 ? -5.629 18.094 6.727 1 98.31 372 GLY B N 1
ATOM 5617 C CA . GLY B 1 372 ? -5.617 16.656 6.969 1 98.31 372 GLY B CA 1
ATOM 5618 C C . GLY B 1 372 ? -6.168 16.281 8.336 1 98.31 372 GLY B C 1
ATOM 5619 O O . GLY B 1 372 ? -6.898 15.297 8.461 1 98.31 372 GLY B O 1
ATOM 5620 N N . ALA B 1 373 ? -5.781 17.031 9.297 1 98.56 373 ALA B N 1
ATOM 5621 C CA . ALA B 1 373 ? -6.293 16.797 10.648 1 98.56 373 ALA B CA 1
ATOM 5622 C C . ALA B 1 373 ? -7.812 16.938 10.688 1 98.56 373 ALA B C 1
ATOM 5624 O O . ALA B 1 373 ? -8.5 16.125 11.312 1 98.56 373 ALA B O 1
ATOM 5625 N N . ALA B 1 374 ? -8.305 17.906 10.047 1 98.62 374 ALA B N 1
ATOM 5626 C CA . ALA B 1 374 ? -9.75 18.109 9.969 1 98.62 374 ALA B CA 1
ATOM 5627 C C . ALA B 1 374 ? -10.43 16.922 9.281 1 98.62 374 ALA B C 1
ATOM 5629 O O . ALA B 1 374 ? -11.414 16.391 9.789 1 98.62 374 ALA B O 1
ATOM 5630 N N . GLU B 1 375 ? -9.875 16.562 8.172 1 98.06 375 GLU B N 1
ATOM 5631 C CA . GLU B 1 375 ? -10.453 15.453 7.41 1 98.06 375 GLU B CA 1
ATOM 5632 C C . GLU B 1 375 ? -10.469 14.164 8.234 1 98.06 375 GLU B C 1
ATOM 5634 O O . GLU B 1 375 ? -11.453 13.414 8.203 1 98.06 375 GLU B O 1
ATOM 5639 N N . MET B 1 376 ? -9.398 13.93 8.898 1 97.81 376 MET B N 1
ATOM 5640 C CA . MET B 1 376 ? -9.328 12.742 9.742 1 97.81 376 MET B CA 1
ATOM 5641 C C . MET B 1 376 ? -10.398 12.781 10.828 1 97.81 376 MET B C 1
ATOM 5643 O O . MET B 1 376 ? -11.023 11.766 11.133 1 97.81 376 MET B O 1
ATOM 5647 N N . ALA B 1 377 ? -10.641 13.914 11.383 1 98.25 377 ALA B N 1
ATOM 5648 C CA . ALA B 1 377 ? -11.617 14.07 12.461 1 98.25 377 ALA B CA 1
ATOM 5649 C C . ALA B 1 377 ? -13.039 13.859 11.945 1 98.25 377 ALA B C 1
ATOM 5651 O O . ALA B 1 377 ? -13.938 13.492 12.711 1 98.25 377 ALA B O 1
ATOM 5652 N N . PHE B 1 378 ? -13.297 14.047 10.664 1 97.94 378 PHE B N 1
ATOM 5653 C CA . PHE B 1 378 ? -14.617 13.891 10.07 1 97.94 378 PHE B CA 1
ATOM 5654 C C . PHE B 1 378 ? -14.906 12.422 9.773 1 97.94 378 PHE B C 1
ATOM 5656 O O . PHE B 1 378 ? -16.047 12.047 9.508 1 97.94 378 PHE B O 1
ATOM 5663 N N . THR B 1 379 ? -13.914 11.609 9.836 1 96.38 379 THR B N 1
ATOM 5664 C CA . THR B 1 379 ? -14.008 10.242 9.32 1 96.38 379 THR B C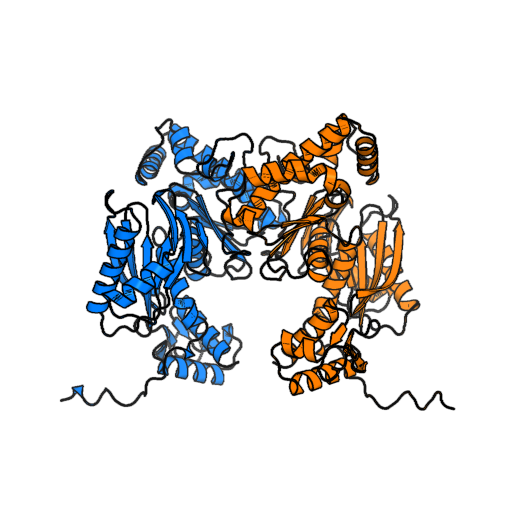A 1
ATOM 5665 C C . THR B 1 379 ? -15.18 9.508 9.961 1 96.38 379 THR B C 1
ATOM 5667 O O . THR B 1 379 ? -15.984 8.883 9.266 1 96.38 379 THR B O 1
ATOM 5670 N N . PRO B 1 380 ? -15.406 9.578 11.297 1 95.81 380 PRO B N 1
ATOM 5671 C CA . PRO B 1 380 ? -16.516 8.828 11.891 1 95.81 380 PRO B CA 1
ATOM 5672 C C . PRO B 1 380 ? -17.875 9.258 11.352 1 95.81 380 PRO B C 1
ATOM 5674 O O . PRO B 1 380 ? -18.703 8.406 11.008 1 95.81 380 PRO B O 1
ATOM 5677 N N . VAL B 1 381 ? -18.109 10.531 11.195 1 96.44 381 VAL B N 1
ATOM 5678 C CA . VAL B 1 381 ? -19.391 11.039 10.75 1 96.44 381 VAL B CA 1
ATOM 5679 C C . VAL B 1 381 ? -19.594 10.711 9.273 1 96.44 381 VAL B C 1
ATOM 5681 O O . VAL B 1 381 ? -20.703 10.398 8.844 1 96.44 381 VAL B O 1
ATOM 5684 N N . LEU B 1 382 ? -18.547 10.805 8.516 1 97 382 LEU B N 1
ATOM 5685 C CA . LEU B 1 382 ? -18.641 10.492 7.094 1 97 382 LEU B CA 1
ATOM 5686 C C . LEU B 1 382 ? -18.906 9.008 6.883 1 97 382 LEU B C 1
ATOM 5688 O O . LEU B 1 382 ? -19.609 8.617 5.957 1 97 382 LEU B O 1
ATOM 5692 N N . ALA B 1 383 ? -18.328 8.258 7.758 1 95.62 383 ALA B N 1
ATOM 5693 C CA . ALA B 1 383 ? -18.516 6.812 7.676 1 95.62 383 ALA B CA 1
ATOM 5694 C C . ALA B 1 383 ? -19.922 6.418 8.125 1 95.62 383 ALA B C 1
ATOM 5696 O O . ALA B 1 383 ? -20.5 5.465 7.609 1 95.62 383 ALA B O 1
ATOM 5697 N N . ASP B 1 384 ? -20.422 7.156 9.133 1 96.75 384 ASP B N 1
ATOM 5698 C CA . ASP B 1 384 ? -21.75 6.871 9.672 1 96.75 384 ASP B CA 1
ATOM 5699 C C . ASP B 1 384 ? -22.484 8.164 10.016 1 96.75 384 ASP B C 1
ATOM 5701 O O . ASP B 1 384 ? -22.578 8.539 11.188 1 96.75 384 ASP B O 1
ATOM 5705 N N . PRO B 1 385 ? -23.156 8.648 9.016 1 97.06 385 PRO B N 1
ATOM 5706 C CA . PRO B 1 385 ? -23.906 9.898 9.242 1 97.06 385 PRO B CA 1
ATOM 5707 C C . PRO B 1 385 ? -25 9.742 10.289 1 97.06 385 PRO B C 1
ATOM 5709 O O . PRO B 1 385 ? -25.5 10.742 10.812 1 97.06 385 PRO B O 1
ATOM 5712 N N . THR B 1 386 ? -25.375 8.555 10.586 1 95.62 386 THR B N 1
ATOM 5713 C CA . THR B 1 386 ? -26.469 8.336 11.523 1 95.62 386 THR B CA 1
ATOM 5714 C C . THR B 1 386 ? -26.016 8.609 12.953 1 95.62 386 THR B C 1
ATOM 5716 O O . THR B 1 386 ? -26.844 8.617 13.875 1 95.62 386 THR B O 1
ATOM 5719 N N . LEU B 1 387 ? -24.797 8.805 13.141 1 93.5 387 LEU B N 1
ATOM 5720 C CA . LEU B 1 387 ? -24.297 9.211 14.453 1 93.5 387 LEU B CA 1
ATOM 5721 C C . LEU B 1 387 ? -24.906 10.539 14.883 1 93.5 387 LEU B C 1
ATOM 5723 O O . LEU B 1 387 ? -24.938 10.852 16.078 1 93.5 387 LEU B O 1
ATOM 5727 N N . LEU B 1 388 ? -25.266 11.375 13.906 1 94.31 388 LEU B N 1
ATOM 5728 C CA . LEU B 1 388 ? -25.938 12.633 14.211 1 94.31 388 LEU B CA 1
ATOM 5729 C C . LEU B 1 388 ? -27.453 12.445 14.258 1 94.31 388 LEU B C 1
ATOM 5731 O O . LEU B 1 388 ? -28.016 11.711 13.453 1 94.31 388 LEU B O 1
ATOM 5735 N N . PRO B 1 389 ? -28.125 13.078 15.141 1 91.88 389 PRO B N 1
ATOM 5736 C CA . PRO B 1 389 ? -29.562 12.875 15.32 1 91.88 389 PRO B CA 1
ATOM 5737 C C . PRO B 1 389 ? -30.391 13.523 14.211 1 91.88 389 PRO B C 1
ATOM 5739 O O . PRO B 1 389 ? -29.906 14.43 13.523 1 91.88 389 PRO B O 1
ATOM 5742 N N . LEU B 1 390 ? -31.625 13.031 14.062 1 92.5 390 LEU B N 1
ATOM 5743 C CA . LEU B 1 390 ? -32.594 13.656 13.18 1 92.5 390 LEU B CA 1
ATOM 5744 C C . LEU B 1 390 ? -33.219 14.883 13.844 1 92.5 390 LEU B C 1
ATOM 5746 O O . LEU B 1 390 ? -33.531 14.859 15.039 1 92.5 390 LEU B O 1
ATOM 5750 N N . HIS B 1 391 ? -33.219 16 13.156 1 88.94 391 HIS B N 1
ATOM 5751 C CA . HIS B 1 391 ? -33.875 17.203 13.664 1 88.94 391 HIS B CA 1
ATOM 5752 C C . HIS B 1 391 ? -35.219 17.438 13.008 1 88.94 391 HIS B C 1
ATOM 5754 O O . HIS B 1 391 ? -35.406 17.125 11.828 1 88.94 391 HIS B O 1
ATOM 5760 N N . ASP B 1 392 ? -36.375 17.688 13.789 1 71.75 392 ASP B N 1
ATOM 5761 C CA . ASP B 1 392 ? -37.719 17.906 13.305 1 71.75 392 ASP B CA 1
ATOM 5762 C C . ASP B 1 392 ? -37.781 19.141 12.391 1 71.75 392 ASP B C 1
ATOM 5764 O O . ASP B 1 392 ? -37.156 20.156 12.68 1 71.75 392 ASP B O 1
ATOM 5768 N N . THR B 1 393 ? -38.156 19.172 11.203 1 57.38 393 THR B N 1
ATOM 5769 C CA . THR B 1 393 ? -38.344 20.25 10.234 1 57.38 393 THR B CA 1
ATOM 5770 C C . THR B 1 393 ? -39.25 21.344 10.789 1 57.38 393 THR B C 1
ATOM 5772 O O . THR B 1 393 ? -39.188 22.484 10.344 1 57.38 393 THR B O 1
ATOM 5775 N N . ASP B 1 394 ? -40.375 21.266 11.641 1 45.53 394 ASP B N 1
ATOM 5776 C CA . ASP B 1 394 ? -41.469 22.203 11.883 1 45.53 394 ASP B CA 1
ATOM 5777 C C . ASP B 1 394 ? -41 23.375 12.742 1 45.53 394 ASP B C 1
ATOM 5779 O O . ASP B 1 394 ? -41.75 24.344 12.93 1 45.53 394 ASP B O 1
ATOM 5783 N N . VAL B 1 395 ? -40.281 23.438 13.852 1 38.91 395 VAL B N 1
ATOM 5784 C CA . VAL B 1 395 ? -40.531 24.359 14.938 1 38.91 395 VAL B CA 1
ATOM 5785 C C . VAL B 1 395 ? -40.156 25.781 14.508 1 38.91 395 VAL B C 1
ATOM 5787 O O . VAL B 1 395 ? -40.75 26.766 14.969 1 38.91 395 VAL B O 1
ATOM 5790 N N . ASP B 1 396 ? -38.875 26.203 14.227 1 39.22 396 ASP B N 1
ATOM 5791 C CA . ASP B 1 396 ? -38.406 27.5 14.711 1 39.22 396 ASP B CA 1
ATOM 5792 C C . ASP B 1 396 ? -38.812 28.625 13.758 1 39.22 396 ASP B C 1
ATOM 5794 O O . ASP B 1 396 ? -38.344 29.75 13.875 1 39.22 396 ASP B O 1
ATOM 5798 N N . VAL B 1 397 ? -39.594 28.672 12.773 1 36.91 397 VAL B N 1
ATOM 5799 C CA . VAL B 1 397 ? -39.938 29.922 12.117 1 36.91 397 VAL B CA 1
ATOM 5800 C C . VAL B 1 397 ? -40.938 30.703 12.984 1 36.91 397 VAL B C 1
ATOM 5802 O O . VAL B 1 397 ? -41.312 31.828 12.656 1 36.91 397 VAL B O 1
ATOM 5805 N N . ALA B 1 398 ? -41.75 30.078 13.812 1 38.19 398 ALA B N 1
ATOM 5806 C CA . ALA B 1 398 ? -42.875 30.859 14.328 1 38.19 398 ALA B CA 1
ATOM 5807 C C . ALA B 1 398 ? -42.406 31.875 15.352 1 38.19 398 ALA B C 1
ATOM 5809 O O . ALA B 1 398 ? -43.188 32.688 15.836 1 38.19 398 ALA B O 1
ATOM 5810 N N . ALA B 1 399 ? -41.312 31.672 16.078 1 34.47 399 ALA B N 1
ATOM 5811 C CA . ALA B 1 399 ? -41.188 32.656 17.172 1 34.47 399 ALA B CA 1
ATOM 5812 C C . ALA B 1 399 ? -40.719 34 16.656 1 34.47 399 ALA B C 1
ATOM 5814 O O . ALA B 1 399 ? -40.688 34.969 17.406 1 34.47 399 ALA B O 1
ATOM 5815 N N . THR B 1 400 ? -39.969 34.094 15.57 1 26.84 400 THR B N 1
ATOM 5816 C CA . THR B 1 400 ? -39.438 35.469 15.383 1 26.84 400 THR B CA 1
ATOM 5817 C C . THR B 1 400 ? -40.5 36.344 14.734 1 26.84 400 THR B C 1
ATOM 5819 O O . THR B 1 400 ? -40.219 37.5 14.383 1 26.84 400 THR B O 1
ATOM 5822 N N . ALA B 1 401 ? -41.625 35.781 14.227 1 32.03 401 ALA B N 1
ATOM 5823 C CA . ALA B 1 401 ? -42.531 36.75 13.625 1 32.03 401 ALA B CA 1
ATOM 5824 C C . ALA B 1 401 ? -43.281 37.5 14.695 1 32.03 401 ALA B C 1
ATOM 5826 O O . ALA B 1 401 ? -44.156 38.344 14.383 1 32.03 401 ALA B O 1
ATOM 5827 N N . SER B 1 402 ? -43.219 37.094 15.992 1 24.69 402 SER B N 1
ATOM 5828 C CA . SER B 1 402 ? -43.844 38.125 16.797 1 24.69 402 SER B CA 1
ATOM 5829 C C . SER B 1 402 ? -42.906 39.281 17.062 1 24.69 402 SER B C 1
ATOM 5831 O O . SER B 1 402 ? -41.75 39.094 17.391 1 24.69 402 SER B O 1
#

pLDDT: mean 91.73, std 11.97, range [24.66, 98.81]

Foldseek 3Di:
DLQQLLLLQLLVQLLQQKDFLVVSCVVVVPDSVSSVVSLVQCVLLVQWDWAWFDPDVDPDDGTIMIGGRFQSEWEWFWEDDLFKIWIFITGRSGRTPDIDIDTQDPVQLDLVSVLVVVLVVVLVVCVVCVSGHYAAYFYEAAAQAQFVQGWGCDDVSSPDHGDSNQVSNQVCCCVVVVDHRHYYTYAYLQQLLVQLCCRHKDNDPWQWEKEWEAFQFIWIWTGHRNHTDQPDGRRPTRLQADAQDQQADADPVGHGRGLRCQQYPQQLCVLLVHDPDDHSCVLVVLVVCVVVPNPSSLVSLLRNLLSLLSSVQVCLQVGLTQEYEYAYSCLVCVVSRPVSSVVSNVVRHDDVSSVRYYYHYIDVHPCSSRSSRRVVGCVVCSSGVVVRDRHDPPPDPPPVVD/DLQQLLLLQLLVQLLQQKDFLVRSCVVVVPDSVSSVVSLVQCVLLVQWDWAWFDPDVDPDDGTIMIGGRFQSEWEWFWEDDLFKIWIFITGRSGRTPDIDIDTQDPVQLDLVSVLVVVLVVVLVVCVVCVPGHYAAYFYEAAAQAQFVQGWGCDDPSSPDHGDSNQVSNQVCCCVPVVDHRHYYTYAYLQQLLVQLCCRHKDNDPWQWEKEWEAFQFIWIWTGHRNHTDQPDGRRPTRLQADAQDQQADADPVGHGRGLRCQQYPQQLCVLLVHDPDDDSCVLVVLVVCVVVPNPSSLVSLLRNLLSLLSSVQVCLQVGLTQEYEYAYSCQVCVVSRPVSSVVSNVVRHDDVSSVRYYYHYIDVHPCSSRSSRRVVGCVVCSSGVVVRDRHDPPPDPPPVVD

Secondary structure (DSSP, 8-state):
-HHHHHHHHHHHHHHHSEEEHHHHHHHH---HHHHHHHHHHHHHTTSEEEE-----SSSS-PPPEEEE-TTTSEEEEEEE-SSEEEEEEEEGGG-EEEEEEEE--GGG-SHHHHHHHHHHHHHHHHHH-TT--EEEEEEEESSEEETTTTEEEEEGGGTEEEE-HHHHHHHHIIIII---S-EEEEEEHHHHHHHHHHHHSTTTT-SSEEEEEESSSEEEEEEETTEE---SSS-TT-GGGSBS-TTS-B-TTS-BSBHHHHHSHHHHHHHHTPPS---THHHHHHHHHHHTT-HHHHHHHHHHHHHHHHHHHHHHHHH--SEEEEEEHHHHTHHHHHHHHHHHHHHHS-HHHHHT-EEEE-SSGGGHHHHHHHHHHHHHHHH-GGGSPPPPSSSTTSGGG-/-HHHHHHHHHHHHHHHSEEEHHHHHHHH---HHHHHHHHHHHHHTTSEEEEEEE--SSSS--EEEEEE-TTTSEEEEEEE-SSEEEEEEEEGGG-EEEEEEEE--GGG-SHHHHHHHHHHHHHHHHHH-TT--EEEEEEEESSEEETTTTEEEEEGGGTEEEE-HHHHHHHHIIIII---S-EEEEEEHHHHHHHHHHHHSTTTT-SSEEEEEESSSEEEEEEETTEE---SSS-TT-GGGSBS-TTS-B-TTS-BSBHHHHHSHHHHHHHHTPPS---THHHHHHHHHHHTT-HHHHHHHHHHHHHHHHHHHHHHHHH--SEEEEEEHHHHTHHHHHHHHHHHHHHHS-HHHHHT-EEEE-SSGGGHHHHHHHHHHHHHHHH-GGGSPPPPSSSTTSSTT-

Solvent-accessible surface area (backbone atoms only — not comparable to full-atom values): 39001 Å² total; per-residue (Å²): 111,65,56,57,50,44,14,54,52,51,43,52,23,30,63,59,30,50,40,32,54,58,54,48,25,65,74,67,68,48,54,67,70,57,50,53,53,47,52,52,50,37,34,34,39,36,46,31,44,75,46,71,44,63,74,57,92,59,99,60,83,56,39,38,29,36,27,33,25,43,66,40,39,27,23,35,18,25,26,46,53,72,53,30,37,40,38,33,36,33,14,39,37,70,40,72,78,43,75,50,74,45,78,37,50,84,88,34,42,43,69,66,50,43,51,52,49,51,51,51,52,51,52,50,53,44,69,74,38,72,82,54,40,70,62,15,31,9,33,16,33,67,40,47,31,28,46,92,64,15,32,31,51,36,17,76,83,46,67,44,62,66,38,56,50,31,56,53,49,49,52,46,35,29,70,76,69,65,46,81,82,65,48,64,44,32,38,26,26,36,40,20,23,27,50,21,25,37,58,74,29,65,38,44,91,54,39,19,33,36,24,41,31,28,54,79,52,34,36,18,14,37,30,51,80,64,33,76,51,40,41,61,69,30,46,23,19,37,48,23,46,23,41,41,33,66,85,52,53,77,36,95,87,64,22,49,6,26,38,26,63,47,50,11,47,60,30,44,30,51,56,65,70,44,69,85,75,76,62,86,60,52,62,53,51,43,51,53,38,32,74,72,62,34,61,59,40,45,49,22,33,34,54,29,10,35,46,46,8,45,55,48,12,23,48,36,22,36,46,8,25,40,32,36,33,25,23,55,51,46,28,76,43,32,88,59,22,46,66,39,14,47,54,33,27,66,47,39,25,53,63,77,40,49,75,54,40,45,79,42,53,45,69,54,62,93,44,19,26,33,49,10,12,32,54,59,26,42,44,65,48,40,59,34,53,75,77,48,62,79,51,83,87,78,66,81,72,65,66,69,77,105,111,67,54,56,52,44,15,54,54,51,43,51,22,29,63,60,29,50,39,34,52,60,54,50,27,66,75,68,68,50,53,67,69,57,49,52,53,48,51,51,49,38,35,32,38,35,45,31,42,77,46,72,44,60,75,57,93,59,100,59,82,56,39,40,30,35,27,33,24,42,67,38,39,25,22,35,18,26,25,47,52,71,52,30,36,40,38,32,37,34,14,38,38,69,40,73,80,43,75,50,75,44,79,36,50,84,90,32,42,42,71,66,50,43,51,51,49,51,51,50,53,49,53,50,52,45,69,75,39,72,82,53,40,71,63,14,30,8,34,16,33,66,41,48,31,28,45,91,65,16,32,31,52,36,17,74,83,47,68,44,63,66,36,56,50,29,56,53,48,51,50,46,36,29,71,76,71,65,45,80,82,65,47,64,45,31,38,26,26,35,40,21,23,28,50,22,25,38,59,73,28,66,37,45,91,55,39,19,33,36,26,42,31,28,51,79,52,34,36,19,13,38,30,51,82,64,34,74,52,39,42,61,68,29,47,24,18,37,49,23,45,23,40,41,33,66,84,51,54,76,36,95,86,64,23,48,6,25,38,25,63,46,50,11,46,60,29,43,29,51,57,63,71,43,70,86,75,74,61,86,57,52,61,53,51,43,49,52,39,32,75,70,61,35,61,59,41,46,49,22,34,34,53,29,10,34,46,46,9,46,56,47,14,22,49,35,22,37,45,8,25,39,30,37,32,24,23,56,52,46,29,76,43,31,87,60,20,46,65,39,14,47,54,32,27,68,47,39,26,52,64,78,38,50,76,53,40,46,80,42,53,45,69,53,60,93,43,20,25,34,49,10,11,32,53,58,25,42,43,65,49,40,61,32,52,76,78,47,63,79,50,82,89,79,67,80,73,66,67,74,76,107

Radius of gyration: 29.11 Å; Cα contacts (8 Å, |Δi|>4): 1828; chains: 2; bounding box: 79×89×65 Å

Sequence (804 aa):
MRQQNLSTVLGQVHRAGQLSRAALTTSTGLNRSTIRTLVAELEQRHLVTEGDAVVTGSPGRPSPVVAARGDGAVVLAADVKVSRIIFAVVGLGGTVHQRVEVPLTDDSRGVAPTVDRLVELIGTALAESPDLHVVGLGVSVAGIVRVADGFVHLAPNLGWVDVPLANLLVDRLSGDLGITDLDVVIGNEADLGALAEHVRGAGSGTRDMVYVSGEIGVGGGIVVDGRPLVGRSGYAGEIGHMVVNPEGRPCHCGSIGCWETEIGQRALLRHMGWADGGDHEVVDAIMREASAGSQRALDAFAEVGTWLGIGLASLINVLNPQRVVLGGVFARAFSYLIDAARVEVDRRSLGPARAVTAITPATLGEDSSLVGAAEMAFTPVLADPTLLPLHDTDVDVAATASMRQQNLSTVLGQVHRAGQLSRAALTTSTGLNRSTIRTLVAELEQRHLVTEGDAVVTGSPGRPSPVVAARGDGAVVLAADVKVSRIIFAVVGLGGTVHQRVEVPLTDDSRGVAPTVDRLVELIGTALAESPDLHVVGLGVSVAGIVRVADGFVHLAPNLGWVDVPLANLLVDRLSGDLGITDLDVVIGNEADLGALAEHVRGAGSGTRDMVYVSGEIGVGGGIVVDGRPLVGRSGYAGEIGHMVVNPEGRPCHCGSIGCWETEIGQRALLRHMGWADGGDHEVVDAIMREASAGSQRALDAFAEVGTWLGIGLASLINVLNPQRVVLGGVFARAFSYLIDAARVEVDRRSLGPARAVTAITPATLGEDSSLVGAAEMAFTPVLADPTLLPLHDTDVDVAATAS